Protein AF-0000000086635865 (afdb_homodimer)

Secondary structure (DSSP, 8-state):
----------PPTTSSHHHH-TT--EEEEEEEEEEEPP-------S-----------EEEEESS-SS---BTTBPPPPEEEEESSSS--PPEEE-EEEEETTEEEEEESS---TT-EEEEEE-HHHHHHHHHHHHHHHHHHHHHHHHH-----EEEPPPTTSPEEEEESSPPPHHHHHHHHHHHHHHHHHT-BEEEE--TT--GGGS-TTS-TTTPPPPEEEETTTEEEE--S---SBGGGG--EEEEEEEEETTTEEEEEEEEHHHHHHHHHHHHHHHHHHHHHTT--S-HHHHHHHHHHHHHHHHHHHHHHHHHHHHHHHHHHHHHHHHHHHH---EEEEESS--HHHHHHHHHHHHHHHTTTS-EEEEEE--BTS-EEEEEEE-HHHHHHHHHHHHHHSTT-EEE--SSEEEEEESSB-HHHHHHHHHHHH--/--------PPPPTTSSHHHH-TT--EEEEEEEEEEEPP-------S-----------EEEEESS-SS---BTTBPPP-EEEEESSSS--PPEEE-EEEEETTEEEEEESS---TT-EEEEEE-HHHHHHHHHHHHHHHHHHHHHHHHH-----EEE---TTSPEEEEESSPPPHHHHHHHHHHHHHHHHTT-BEEEE--TT---TTS-TTS-TTTPPP-EEEETTTEEEE--S---SBGGGG--EEEEEEEEETTTEEEEEEEEHHHHHHHHHHHHHHHHHHHHHTT--S-HHHHHHHHHHHHHHHHHHHHHHHHHHHHHHHHHHHHHHHHHHHH---EEEEESS--HHHHHHHHHHHHHHHTTTS-EEEEEE--BTS-EEEEEEE-HHHHHHHHHHHHHHSTT-EEE--SSEEEEEESSB-HHHHHHHHHHHH--

Solvent-accessible surface area (backbone atoms only — not comparable to full-atom values): 45420 Å² total; per-residue (Å²): 127,82,74,73,72,74,71,75,68,41,45,39,51,57,65,24,50,20,54,79,37,51,83,52,53,64,39,78,39,35,30,55,39,59,43,75,48,73,78,71,79,71,80,65,75,82,75,79,72,70,77,67,74,74,69,67,40,19,37,33,27,33,40,51,39,48,58,43,27,47,36,78,67,39,76,43,33,36,31,32,44,21,39,73,59,78,94,66,54,66,67,39,71,29,77,42,24,34,60,57,76,49,38,49,36,34,44,24,71,61,84,65,54,59,69,39,44,29,36,35,36,42,38,56,71,59,48,50,49,50,18,14,40,49,40,38,47,53,50,50,39,38,46,33,30,75,74,66,69,43,57,67,75,44,67,46,68,42,59,98,90,48,57,23,36,35,30,25,72,50,75,75,51,73,67,51,51,51,49,43,52,51,47,48,52,49,48,23,35,62,44,38,50,32,46,81,44,67,53,91,80,54,80,69,81,81,54,62,88,73,51,56,74,89,80,50,50,55,29,34,39,28,45,53,91,72,37,74,45,76,48,65,43,49,51,54,62,31,33,17,62,24,56,37,73,43,80,59,60,74,41,80,40,93,86,54,30,16,32,38,28,28,34,24,14,69,60,27,50,50,48,26,52,44,16,42,51,27,44,45,50,46,11,58,76,66,72,49,62,69,50,36,69,56,37,40,53,51,50,53,50,50,54,50,48,41,54,50,40,51,52,51,37,51,52,40,43,46,52,43,22,51,52,51,30,52,51,35,48,46,40,33,72,75,66,70,36,29,26,78,46,75,40,58,92,65,52,70,64,33,52,51,47,27,47,69,67,35,37,74,76,22,50,82,67,64,31,36,40,39,37,38,35,37,40,73,78,29,40,32,47,34,37,32,33,14,6,43,69,35,27,55,55,47,52,55,53,47,50,68,54,35,77,83,50,47,67,53,69,67,84,20,38,35,41,31,42,38,77,60,40,44,70,65,37,56,53,46,49,51,47,56,38,62,73,87,129,83,73,74,71,75,72,75,66,41,44,39,51,57,66,24,50,19,54,78,38,52,83,50,52,64,38,78,39,35,31,54,39,59,41,76,47,72,78,72,79,70,81,66,75,83,75,80,73,69,78,68,73,75,69,66,41,20,37,32,27,34,40,52,40,47,58,42,28,49,36,79,66,39,76,42,32,38,30,31,45,20,40,74,59,79,93,64,55,64,67,38,71,29,77,42,25,33,62,58,74,48,38,48,36,35,44,24,71,60,84,66,52,59,69,39,44,30,36,36,36,42,39,55,70,61,48,52,49,50,18,16,41,49,40,37,49,53,50,48,40,37,46,32,30,75,74,66,68,43,56,68,76,45,66,45,69,42,59,97,91,47,57,23,37,36,31,25,72,52,74,75,50,72,67,51,50,53,50,42,52,52,48,49,51,49,49,24,34,63,45,36,50,32,47,79,43,68,53,91,79,54,82,70,82,82,53,60,88,72,51,54,72,90,80,49,52,53,29,37,37,27,45,53,90,72,38,75,45,76,47,64,43,50,52,54,60,32,34,17,62,23,55,38,75,44,80,58,60,74,41,79,40,94,87,54,30,16,32,39,29,28,34,24,14,70,59,27,49,50,47,26,52,43,18,42,51,28,44,45,50,46,10,59,76,66,74,50,63,70,50,36,68,57,39,40,51,50,50,53,49,50,54,50,48,41,54,51,39,52,52,51,36,52,52,39,43,45,50,42,21,51,52,52,29,53,51,37,49,46,40,32,71,74,65,68,36,29,26,76,45,75,38,57,90,67,53,70,66,33,52,50,47,27,45,68,68,36,36,74,77,22,50,83,68,64,32,36,39,41,36,40,35,36,40,75,77,28,39,31,48,35,38,32,32,12,7,43,69,36,27,56,55,46,51,55,52,48,50,70,55,34,76,84,50,47,66,54,69,68,85,22,39,35,41,31,43,39,77,61,38,43,71,64,39,56,53,47,47,49,47,57,38,63,73,86

Structure (mmCIF, N/CA/C/O backbone):
data_AF-0000000086635865-model_v1
#
loop_
_entity.id
_entity.type
_entity.pdbx_description
1 polymer 'Alanyl-transfer RNA synthetases family profile domain-containing protein'
#
loop_
_atom_site.group_PDB
_atom_site.id
_atom_site.type_symbol
_atom_site.label_atom_id
_atom_site.label_alt_id
_atom_site.label_comp_id
_atom_site.label_asym_id
_atom_site.label_entity_id
_atom_site.label_seq_id
_atom_site.pdbx_PDB_ins_code
_atom_site.Cartn_x
_atom_site.Cartn_y
_atom_site.Cartn_z
_atom_site.occupancy
_atom_site.B_iso_or_equiv
_atom_site.auth_seq_id
_atom_site.auth_comp_id
_atom_site.auth_asym_id
_atom_site.auth_atom_id
_atom_site.pdbx_PDB_model_num
ATOM 1 N N . MET A 1 1 ? -54.312 46.062 19.703 1 25.73 1 MET A N 1
ATOM 2 C CA . MET A 1 1 ? -52.969 45.812 20.203 1 25.73 1 MET A CA 1
ATOM 3 C C . MET A 1 1 ? -52.438 44.5 19.656 1 25.73 1 MET A C 1
ATOM 5 O O . MET A 1 1 ? -53 43.438 19.891 1 25.73 1 MET A O 1
ATOM 9 N N . ALA A 1 2 ? -52 44.625 18.375 1 30.23 2 ALA A N 1
ATOM 10 C CA . ALA A 1 2 ? -51.438 43.438 17.719 1 30.23 2 ALA A CA 1
ATOM 11 C C . ALA A 1 2 ? -50.438 42.719 18.625 1 30.23 2 ALA A C 1
ATOM 13 O O . ALA A 1 2 ? -49.469 43.312 19.109 1 30.23 2 ALA A O 1
ATOM 14 N N . GLN A 1 3 ? -50.875 41.938 19.578 1 29.02 3 GLN A N 1
ATOM 15 C CA . GLN A 1 3 ? -49.906 41.094 20.281 1 29.02 3 GLN A CA 1
ATOM 16 C C . GLN A 1 3 ? -48.844 40.531 19.328 1 29.02 3 GLN A C 1
ATOM 18 O O . GLN A 1 3 ? -49.188 39.844 18.344 1 29.02 3 GLN A O 1
ATOM 23 N N . ASP A 1 4 ? -47.875 41.375 18.969 1 32.06 4 ASP A N 1
ATOM 24 C CA . ASP A 1 4 ? -46.688 40.906 18.281 1 32.06 4 ASP A CA 1
ATOM 25 C C . ASP A 1 4 ? -46.25 39.562 18.812 1 32.06 4 ASP A C 1
ATOM 27 O O . ASP A 1 4 ? -45.781 39.469 19.953 1 32.06 4 ASP A O 1
ATOM 31 N N . LYS A 1 5 ? -47.094 38.531 18.75 1 35.78 5 LYS A N 1
ATOM 32 C CA . LYS A 1 5 ? -46.594 37.188 19.047 1 35.78 5 LYS A CA 1
ATOM 33 C C . LYS A 1 5 ? -45.156 37.031 18.578 1 35.78 5 LYS A C 1
ATOM 35 O O . LYS A 1 5 ? -44.906 36.969 17.375 1 35.78 5 LYS A O 1
ATOM 40 N N . ASP A 1 6 ? -44.156 37.625 19.203 1 38.12 6 ASP A N 1
ATOM 41 C CA . ASP A 1 6 ? -42.75 37.312 19.031 1 38.12 6 ASP A CA 1
ATOM 42 C C . ASP A 1 6 ? -42.531 35.812 18.828 1 38.12 6 ASP A C 1
ATOM 44 O O . ASP A 1 6 ? -42.531 35.062 19.781 1 38.12 6 ASP A O 1
ATOM 48 N N . GLU A 1 7 ? -43.25 35.156 18 1 42.28 7 GLU A N 1
ATOM 49 C CA . GLU A 1 7 ? -43.031 33.75 17.625 1 42.28 7 GLU A CA 1
ATOM 50 C C . GLU A 1 7 ? -41.531 33.438 17.578 1 42.28 7 GLU A C 1
ATOM 52 O O . GLU A 1 7 ? -40.781 34.094 16.844 1 42.28 7 GLU A O 1
ATOM 57 N N . ASN A 1 8 ? -40.844 33.25 18.672 1 51.47 8 ASN A N 1
ATOM 58 C CA . ASN A 1 8 ? -39.469 32.781 18.891 1 51.47 8 ASN A CA 1
ATOM 59 C C . ASN A 1 8 ? -39.094 31.703 17.859 1 51.47 8 ASN A C 1
ATOM 61 O O . ASN A 1 8 ? -39.281 30.516 18.094 1 51.47 8 ASN A O 1
ATOM 65 N N . ASN A 1 9 ? -39.031 31.984 16.594 1 69 9 ASN A N 1
ATOM 66 C CA . ASN A 1 9 ? -38.656 31.078 15.516 1 69 9 ASN A CA 1
ATOM 67 C C . ASN A 1 9 ? -37.188 30.719 15.594 1 69 9 ASN A C 1
ATOM 69 O O . ASN A 1 9 ? -36.375 31.516 16.094 1 69 9 ASN A O 1
ATOM 73 N N . GLY A 1 10 ? -36.844 29.375 15.617 1 77.69 10 GLY A N 1
ATOM 74 C CA . GLY A 1 10 ? -35.469 28.875 15.594 1 77.69 10 GLY A CA 1
ATOM 75 C C . GLY A 1 10 ? -34.594 29.562 14.562 1 77.69 10 GLY A C 1
ATOM 76 O O . GLY A 1 10 ? -35.125 30.125 13.594 1 77.69 10 GLY A O 1
ATOM 77 N N . ARG A 1 11 ? -33.344 29.766 14.891 1 88.06 11 ARG A N 1
ATOM 78 C CA . ARG A 1 11 ? -32.375 30.297 13.914 1 88.06 11 ARG A CA 1
ATOM 79 C C . ARG A 1 11 ? -32.469 29.531 12.594 1 88.06 11 ARG A C 1
ATOM 81 O O . ARG A 1 11 ? -32.75 28.328 12.586 1 88.06 11 ARG A O 1
ATOM 88 N N . VAL A 1 12 ? -32.281 30.25 11.531 1 88.25 12 VAL A N 1
ATOM 89 C CA . VAL A 1 12 ? -32.438 29.641 10.211 1 88.25 12 VAL A CA 1
ATOM 90 C C . VAL A 1 12 ? -31.094 29 9.812 1 88.25 12 VAL A C 1
ATOM 92 O O . VAL A 1 12 ? -30.031 29.406 10.289 1 88.25 12 VAL A O 1
ATOM 95 N N . VAL A 1 13 ? -31.203 28.016 8.914 1 88.69 13 VAL A N 1
ATOM 96 C CA . VAL A 1 13 ? -30 27.391 8.352 1 88.69 13 VAL A CA 1
ATOM 97 C C . VAL A 1 13 ? -29.141 28.453 7.676 1 88.69 13 VAL A C 1
ATOM 99 O O . VAL A 1 13 ? -29.641 29.266 6.902 1 88.69 13 VAL A O 1
ATOM 102 N N . GLY A 1 14 ? -27.891 28.469 7.895 1 88.19 14 GLY A N 1
ATOM 103 C CA . GLY A 1 14 ? -26.969 29.516 7.473 1 88.19 14 GLY A CA 1
ATOM 104 C C . GLY A 1 14 ? -26.516 30.406 8.609 1 88.19 14 GLY A C 1
ATOM 105 O O . GLY A 1 14 ? -25.484 31.062 8.516 1 88.19 14 GLY A O 1
ATOM 106 N N . ASP A 1 15 ? -27.328 30.406 9.641 1 90.19 15 ASP A N 1
ATOM 107 C CA . ASP A 1 15 ? -27.031 31.266 10.789 1 90.19 15 ASP A CA 1
ATOM 108 C C . ASP A 1 15 ? -26.984 30.438 12.078 1 90.19 15 ASP A C 1
ATOM 110 O O . ASP A 1 15 ? -27.109 31 13.172 1 90.19 15 ASP A O 1
ATOM 114 N N . LEU A 1 16 ? -26.953 29.203 11.938 1 94.31 16 LEU A N 1
ATOM 115 C CA . LEU A 1 16 ? -26.906 28.328 13.102 1 94.31 16 LEU A CA 1
ATOM 116 C C . LEU A 1 16 ? -25.531 28.406 13.773 1 94.31 16 LEU A C 1
ATOM 118 O O . LEU A 1 16 ? -24.531 28.719 13.117 1 94.31 16 LEU A O 1
ATOM 122 N N . THR A 1 17 ? -25.453 28.031 15.078 1 96 17 THR A N 1
ATOM 123 C CA . THR A 1 17 ? -24.203 28.016 15.836 1 96 17 THR A CA 1
ATOM 124 C C . THR A 1 17 ? -23.188 27.062 15.195 1 96 17 THR A C 1
ATOM 126 O O . THR A 1 17 ? -22 27.375 15.125 1 96 17 THR A O 1
ATOM 129 N N . CYS A 1 18 ? -23.641 25.875 14.695 1 95.69 18 CYS A N 1
ATOM 130 C CA . CYS A 1 18 ? -22.734 24.922 14.062 1 95.69 18 CYS A CA 1
ATOM 131 C C . CYS A 1 18 ? -22.047 25.531 12.844 1 95.69 18 CYS A C 1
ATOM 133 O O . CYS A 1 18 ? -20.969 25.109 12.453 1 95.69 18 CYS A O 1
ATOM 135 N N . GLN A 1 19 ? -22.625 26.5 12.234 1 93.25 19 GLN A N 1
ATOM 136 C CA . GLN A 1 19 ? -22.109 27.109 11.016 1 93.25 19 GLN A CA 1
ATOM 137 C C . GLN A 1 19 ? -21.234 28.312 11.32 1 93.25 19 GLN A C 1
ATOM 139 O O . GLN A 1 19 ? -20.281 28.594 10.602 1 93.25 19 GLN A O 1
ATOM 144 N N . SER A 1 20 ? -21.547 29.047 12.422 1 92.06 20 SER A N 1
ATOM 145 C CA . SER A 1 20 ? -20.719 30.188 12.82 1 92.06 20 SER A CA 1
ATOM 146 C C . SER A 1 20 ? -19.5 29.719 13.625 1 92.06 20 SER A C 1
ATOM 148 O O . SER A 1 20 ? -18.438 30.359 13.586 1 92.06 20 SER A O 1
ATOM 150 N N . ASP A 1 21 ? -19.688 28.703 14.375 1 95.62 21 ASP A N 1
ATOM 151 C CA . ASP A 1 21 ? -18.609 28.078 15.148 1 95.62 21 ASP A CA 1
ATOM 152 C C . ASP A 1 21 ? -18.625 26.562 14.984 1 95.62 21 ASP A C 1
ATOM 154 O O . ASP A 1 21 ? -19.156 25.844 15.836 1 95.62 21 ASP A O 1
ATOM 158 N N . SER A 1 22 ? -17.906 26.141 13.961 1 96.75 22 SER A N 1
ATOM 159 C CA . SER A 1 22 ? -17.922 24.719 13.617 1 96.75 22 SER A CA 1
ATOM 160 C C . SER A 1 22 ? -17.188 23.891 14.664 1 96.75 22 SER A C 1
ATOM 162 O O . SER A 1 22 ? -17.297 22.656 14.672 1 96.75 22 SER A O 1
ATOM 164 N N . TYR A 1 23 ? -16.422 24.484 15.57 1 97.94 23 TYR A N 1
ATOM 165 C CA . TYR A 1 23 ? -15.633 23.75 16.562 1 97.94 23 TYR A CA 1
ATOM 166 C C . TYR A 1 23 ? -16.406 23.625 17.875 1 97.94 23 TYR A C 1
ATOM 168 O O . TYR A 1 23 ? -15.922 22.984 18.812 1 97.94 23 TYR A O 1
ATOM 176 N N . LYS A 1 24 ? -17.578 24.312 17.984 1 98.12 24 LYS A N 1
ATOM 177 C CA . LYS A 1 24 ? -18.391 24.172 19.172 1 98.12 24 LYS A CA 1
ATOM 178 C C . LYS A 1 24 ? -19.016 22.781 19.266 1 98.12 24 LYS A C 1
ATOM 180 O O . LYS A 1 24 ? -19.672 22.328 18.328 1 98.12 24 LYS A O 1
ATOM 185 N N . LYS A 1 25 ? -18.875 22.109 20.406 1 98.31 25 LYS A N 1
ATOM 186 C CA . LYS A 1 25 ? -19.25 20.703 20.516 1 98.31 25 LYS A CA 1
ATOM 187 C C . LYS A 1 25 ? -20.562 20.547 21.281 1 98.31 25 LYS A C 1
ATOM 189 O O . LYS A 1 25 ? -21.203 19.5 21.219 1 98.31 25 LYS A O 1
ATOM 194 N N . SER A 1 26 ? -20.891 21.531 22.016 1 98.56 26 SER A N 1
ATOM 195 C CA . SER A 1 26 ? -22.078 21.469 22.859 1 98.56 26 SER A CA 1
ATOM 196 C C . SER A 1 26 ? -22.797 22.812 22.891 1 98.56 26 SER A C 1
ATOM 198 O O . SER A 1 26 ? -22.172 23.859 22.781 1 98.56 26 SER A O 1
ATOM 200 N N . LEU A 1 27 ? -24.156 22.75 23 1 98.38 27 LEU A N 1
ATOM 201 C CA . LEU A 1 27 ? -25 23.953 23.031 1 98.38 27 LEU A CA 1
ATOM 202 C C . LEU A 1 27 ? -26.266 23.703 23.859 1 98.38 27 LEU A C 1
ATOM 204 O O . LEU A 1 27 ? -26.938 22.703 23.656 1 98.38 27 LEU A O 1
ATOM 208 N N . GLU A 1 28 ? -26.438 24.516 24.797 1 98.31 28 GLU A N 1
ATOM 209 C CA . GLU A 1 28 ? -27.734 24.531 25.469 1 98.31 28 GLU A CA 1
ATOM 210 C C . GLU A 1 28 ? -28.734 25.438 24.734 1 98.31 28 GLU A C 1
ATOM 212 O O . GLU A 1 28 ? -28.391 26.562 24.375 1 98.31 28 GLU A O 1
ATOM 217 N N . THR A 1 29 ? -29.875 24.859 24.469 1 97.62 29 THR A N 1
ATOM 218 C CA . THR A 1 29 ? -30.891 25.594 23.719 1 97.62 29 THR A CA 1
ATOM 219 C C . THR A 1 29 ? -32.281 25.172 24.156 1 97.62 29 THR A C 1
ATOM 221 O O . THR A 1 29 ? -32.438 24.516 25.188 1 97.62 29 THR A O 1
ATOM 224 N N . GLU A 1 30 ? -33.312 25.703 23.406 1 97 30 GLU A N 1
ATOM 225 C CA . GLU A 1 30 ? -34.688 25.453 23.75 1 97 30 GLU A CA 1
ATOM 226 C C . GLU A 1 30 ? -35.469 24.844 22.578 1 97 30 GLU A C 1
ATOM 228 O O . GLU A 1 30 ? -35.281 25.266 21.422 1 97 30 GLU A O 1
ATOM 233 N N . VAL A 1 31 ? -36.344 23.875 22.906 1 97.06 31 VAL A N 1
ATOM 234 C CA . VAL A 1 31 ? -37.188 23.297 21.891 1 97.06 31 VAL A CA 1
ATOM 235 C C . VAL A 1 31 ? -38.25 24.297 21.469 1 97.06 31 VAL A C 1
ATOM 237 O O . VAL A 1 31 ? -38.938 24.875 22.312 1 97.06 31 VAL A O 1
ATOM 240 N N . VAL A 1 32 ? -38.375 24.453 20.188 1 97.06 32 VAL A N 1
ATOM 241 C CA . VAL A 1 32 ? -39.344 25.406 19.656 1 97.06 32 VAL A CA 1
ATOM 242 C C . VAL A 1 32 ? -40.594 24.656 19.188 1 97.06 32 VAL A C 1
ATOM 244 O O . VAL A 1 32 ? -41.719 25.125 19.359 1 97.06 32 VAL A O 1
ATOM 247 N N . SER A 1 33 ? -40.344 23.562 18.578 1 96.12 33 SER A N 1
ATOM 248 C CA . SER A 1 33 ? -41.469 22.766 18.062 1 96.12 33 SER A CA 1
ATOM 249 C C . SER A 1 33 ? -41.125 21.281 18.031 1 96.12 33 SER A C 1
ATOM 251 O O . SER A 1 33 ? -39.938 20.906 18.016 1 96.12 33 SER A O 1
ATOM 253 N N . CYS A 1 34 ? -42.125 20.5 18.156 1 95.88 34 CYS A N 1
ATOM 254 C CA . CYS A 1 34 ? -42.031 19.047 18.062 1 95.88 34 CYS A CA 1
ATOM 255 C C . CYS A 1 34 ? -43.281 18.453 17.422 1 95.88 34 CYS A C 1
ATOM 257 O O . CYS A 1 34 ? -44.375 18.609 17.922 1 95.88 34 CYS A O 1
ATOM 259 N N . GLU A 1 35 ? -43.031 17.906 16.297 1 95.06 35 GLU A N 1
ATOM 260 C CA . GLU A 1 35 ? -44.125 17.281 15.562 1 95.06 35 GLU A CA 1
ATOM 261 C C . GLU A 1 35 ? -43.844 15.828 15.219 1 95.06 35 GLU A C 1
ATOM 263 O O . GLU A 1 35 ? -42.688 15.484 14.938 1 95.06 35 GLU A O 1
ATOM 268 N N . LYS A 1 36 ? -44.844 15.039 15.32 1 93.5 36 LYS A N 1
ATOM 269 C CA . LYS A 1 36 ? -44.656 13.648 14.922 1 93.5 36 LYS A CA 1
ATOM 270 C C . LYS A 1 36 ? -44.344 13.539 13.43 1 93.5 36 LYS A C 1
ATOM 272 O O . LYS A 1 36 ? -45 14.18 12.609 1 93.5 36 LYS A O 1
ATOM 277 N N . ALA A 1 37 ? -43.281 12.82 13.086 1 90.56 37 ALA A N 1
ATOM 278 C CA . ALA A 1 37 ? -42.906 12.641 11.688 1 90.56 37 ALA A CA 1
ATOM 279 C C . ALA A 1 37 ? -43.969 11.859 10.922 1 90.56 37 ALA A C 1
ATOM 281 O O . ALA A 1 37 ? -44.531 10.898 11.453 1 90.56 37 ALA A O 1
ATOM 282 N N . PRO A 1 38 ? -44.25 12.422 9.734 1 81.56 38 PRO A N 1
ATOM 283 C CA . PRO A 1 38 ? -45.219 11.664 8.953 1 81.56 38 PRO A CA 1
ATOM 284 C C . PRO A 1 38 ? -44.75 10.266 8.586 1 81.56 38 PRO A C 1
ATOM 286 O O . PRO A 1 38 ? -43.531 10.047 8.43 1 81.56 38 PRO A O 1
ATOM 289 N N . LYS A 1 39 ? -45.562 9.367 8.805 1 65.62 39 LYS A N 1
ATOM 290 C CA . LYS A 1 39 ? -45.219 7.988 8.461 1 65.62 39 LYS A CA 1
ATOM 291 C C . LYS A 1 39 ? -44.75 7.879 7.008 1 65.62 39 LYS A C 1
ATOM 293 O O . LYS A 1 39 ? -45.406 8.422 6.109 1 65.62 39 LYS A O 1
ATOM 298 N N . GLN A 1 40 ? -43.531 8.023 6.703 1 54.97 40 GLN A N 1
ATOM 299 C CA . GLN A 1 40 ? -43.094 7.785 5.332 1 54.97 40 GLN A CA 1
ATOM 300 C C . GLN A 1 40 ? -43.781 6.562 4.734 1 54.97 40 GLN A C 1
ATOM 302 O O . GLN A 1 40 ? -43.812 5.504 5.363 1 54.97 40 GLN A O 1
ATOM 307 N N . ALA A 1 41 ? -44.781 6.629 3.752 1 43.38 41 ALA A N 1
ATOM 308 C CA . ALA A 1 41 ? -45.219 5.453 3.002 1 43.38 41 ALA A CA 1
ATOM 309 C C . ALA A 1 41 ? -44.031 4.652 2.494 1 43.38 41 ALA A C 1
ATOM 311 O O . ALA A 1 41 ? -43.281 5.121 1.633 1 43.38 41 ALA A O 1
ATOM 312 N N . HIS A 1 42 ? -43.406 4.023 3.271 1 38.94 42 HIS A N 1
ATOM 313 C CA . HIS A 1 42 ? -42.375 3.152 2.732 1 38.94 42 HIS A CA 1
ATOM 314 C C . HIS A 1 42 ? -42.844 2.451 1.464 1 38.94 42 HIS A C 1
ATOM 316 O O . HIS A 1 42 ? -43.875 1.782 1.47 1 38.94 42 HIS A O 1
ATOM 322 N N . LYS A 1 43 ? -42.75 2.975 0.171 1 37.97 43 LYS A N 1
ATOM 323 C CA . LYS A 1 43 ? -42.781 2.068 -0.972 1 37.97 43 LYS A CA 1
ATOM 324 C C . LYS A 1 43 ? -41.938 0.833 -0.723 1 37.97 43 LYS A C 1
ATOM 326 O O . LYS A 1 43 ? -40.719 0.868 -0.922 1 37.97 43 LYS A O 1
ATOM 331 N N . SER A 1 44 ? -42.25 0.059 0.156 1 33.38 44 SER A N 1
ATOM 332 C CA . SER A 1 44 ? -41.531 -1.212 0.251 1 33.38 44 SER A CA 1
ATOM 333 C C . SER A 1 44 ? -41.625 -2.004 -1.049 1 33.38 44 SER A C 1
ATOM 335 O O . SER A 1 44 ? -42.719 -2.414 -1.444 1 33.38 44 SER A O 1
ATOM 337 N N . LYS A 1 45 ? -41.094 -1.782 -2.189 1 33.03 45 LYS A N 1
ATOM 338 C CA . LYS A 1 45 ? -41.156 -3.029 -2.951 1 33.03 45 LYS A CA 1
ATOM 339 C C . LYS A 1 45 ? -40.906 -4.234 -2.045 1 33.03 45 LYS A C 1
ATOM 341 O O . LYS A 1 45 ? -41.469 -5.309 -2.275 1 33.03 45 LYS A O 1
ATOM 346 N N . LYS A 1 46 ? -39.5 -4.75 -2 1 33.69 46 LYS A N 1
ATOM 347 C CA . LYS A 1 46 ? -39.188 -6.129 -1.63 1 33.69 46 LYS A CA 1
ATOM 348 C C . LYS A 1 46 ? -39.781 -6.473 -0.262 1 33.69 46 LYS A C 1
ATOM 350 O O . LYS A 1 46 ? -39.812 -5.621 0.629 1 33.69 46 LYS A O 1
ATOM 355 N N . LYS A 1 47 ? -40.406 -7.73 -0.082 1 35.62 47 LYS A N 1
ATOM 356 C CA . LYS A 1 47 ? -41.156 -8.664 0.754 1 35.62 47 LYS A CA 1
ATOM 357 C C . LYS A 1 47 ? -40.438 -8.898 2.086 1 35.62 47 LYS A C 1
ATOM 359 O O . LYS A 1 47 ? -40.781 -9.828 2.818 1 35.62 47 LYS A O 1
ATOM 364 N N . HIS A 1 48 ? -39.062 -8.664 2.326 1 34.41 48 HIS A N 1
ATOM 365 C CA . HIS A 1 48 ? -38.719 -9.32 3.584 1 34.41 48 HIS A CA 1
ATOM 366 C C . HIS A 1 48 ? -39.562 -8.766 4.738 1 34.41 48 HIS A C 1
ATOM 368 O O . HIS A 1 48 ? -39.719 -7.551 4.863 1 34.41 48 HIS A O 1
ATOM 374 N N . GLU A 1 49 ? -40.5 -9.461 5.207 1 37.72 49 GLU A N 1
ATOM 375 C CA . GLU A 1 49 ? -41.438 -9.477 6.32 1 37.72 49 GLU A CA 1
ATOM 376 C C . GLU A 1 49 ? -40.812 -8.938 7.598 1 37.72 49 GLU A C 1
ATOM 378 O O . GLU A 1 49 ? -41.344 -9.117 8.688 1 37.72 49 GLU A O 1
ATOM 383 N N . GLY A 1 50 ? -39.438 -8.727 7.625 1 38.41 50 GLY A N 1
ATOM 384 C CA . GLY A 1 50 ? -39.094 -8.398 9 1 38.41 50 GLY A CA 1
ATOM 385 C C . GLY A 1 50 ? -39.844 -7.188 9.523 1 38.41 50 GLY A C 1
ATOM 386 O O . GLY A 1 50 ? -40.125 -6.242 8.781 1 38.41 50 GLY A O 1
ATOM 387 N N . HIS A 1 51 ? -40.781 -7.395 10.453 1 40.28 51 HIS A N 1
ATOM 388 C CA . HIS A 1 51 ? -41.438 -6.379 11.258 1 40.28 51 HIS A CA 1
ATOM 389 C C . HIS A 1 51 ? -40.531 -5.176 11.484 1 40.28 51 HIS A C 1
ATOM 391 O O . HIS A 1 51 ? -39.656 -5.215 12.336 1 40.28 51 HIS A O 1
ATOM 397 N N . SER A 1 52 ? -40.062 -4.574 10.555 1 44.06 52 SER A N 1
ATOM 398 C CA . SER A 1 52 ? -39.406 -3.311 10.852 1 44.06 52 SER A CA 1
ATOM 399 C C . SER A 1 52 ? -40.281 -2.414 11.719 1 44.06 52 SER A C 1
ATOM 401 O O . SER A 1 52 ? -41.312 -1.932 11.258 1 44.06 52 SER A O 1
ATOM 403 N N . HIS A 1 53 ? -40.531 -2.799 12.984 1 46.94 53 HIS A N 1
ATOM 404 C CA . HIS A 1 53 ? -41.156 -1.885 13.93 1 46.94 53 HIS A CA 1
ATOM 405 C C . HIS A 1 53 ? -40.812 -0.434 13.602 1 46.94 53 HIS A C 1
ATOM 407 O O . HIS A 1 53 ? -39.656 -0.043 13.625 1 46.94 53 HIS A O 1
ATOM 413 N N . HIS A 1 54 ? -41.469 0.085 12.703 1 56.44 54 HIS A N 1
ATOM 414 C CA . HIS A 1 54 ? -41.438 1.516 12.422 1 56.44 54 HIS A CA 1
ATOM 415 C C . HIS A 1 54 ? -41.531 2.334 13.703 1 56.44 54 HIS A C 1
ATOM 417 O O . HIS A 1 54 ? -42.562 2.354 14.359 1 56.44 54 HIS A O 1
ATOM 423 N N . HIS A 1 55 ? -40.5 2.43 14.391 1 70.88 55 HIS A N 1
ATOM 424 C CA . HIS A 1 55 ? -40.5 3.246 15.602 1 70.88 55 HIS A CA 1
ATOM 425 C C . HIS A 1 55 ? -40.875 4.691 15.289 1 70.88 55 HIS A C 1
ATOM 427 O O . HIS A 1 55 ? -40.594 5.195 14.203 1 70.88 55 HIS A O 1
ATOM 433 N N . ASP A 1 56 ? -41.844 5.234 16 1 86.38 56 ASP A N 1
ATOM 434 C CA . ASP A 1 56 ? -42.25 6.633 15.922 1 86.38 56 ASP A CA 1
ATOM 435 C C . ASP A 1 56 ? -41.062 7.562 15.945 1 86.38 56 ASP A C 1
ATOM 437 O O . ASP A 1 56 ? -40.062 7.301 16.656 1 86.38 56 ASP A O 1
ATOM 441 N N . GLU A 1 57 ? -41.062 8.453 14.891 1 93.5 57 GLU A N 1
ATOM 442 C CA . GLU A 1 57 ? -40.031 9.492 14.852 1 93.5 57 GLU A CA 1
ATOM 443 C C . GLU A 1 57 ? -40.625 10.883 14.984 1 93.5 57 GLU A C 1
ATOM 445 O O . GLU A 1 57 ? -41.781 11.102 14.578 1 93.5 57 GLU A O 1
ATOM 450 N N . TRP A 1 58 ? -39.969 11.711 15.648 1 96.38 58 TRP A N 1
ATOM 451 C CA . TRP A 1 58 ? -40.438 13.07 15.898 1 96.38 58 TRP A CA 1
ATOM 452 C C . TRP A 1 58 ? -39.5 14.094 15.258 1 96.38 58 TRP A C 1
ATOM 454 O O . TRP A 1 58 ? -38.281 13.938 15.281 1 96.38 58 TRP A O 1
ATOM 464 N N . LEU A 1 59 ? -40.125 15.133 14.688 1 97.25 59 LEU A N 1
ATOM 465 C CA . LEU A 1 59 ? -39.375 16.266 14.141 1 97.25 59 LEU A CA 1
ATOM 466 C C . LEU A 1 59 ? -39.281 17.391 15.164 1 97.25 59 LEU A C 1
ATOM 468 O O . LEU A 1 59 ? -40.281 17.984 15.547 1 97.25 59 LEU A O 1
ATOM 472 N N . ILE A 1 60 ? -38.062 17.609 15.562 1 97.38 60 ILE A N 1
ATOM 473 C CA . ILE A 1 60 ? -37.844 18.594 16.609 1 97.38 60 ILE A CA 1
ATOM 474 C C . ILE A 1 60 ? -37.062 19.781 16.047 1 97.38 60 ILE A C 1
ATOM 476 O O . ILE A 1 60 ? -36.094 19.609 15.305 1 97.38 60 ILE A O 1
ATOM 480 N N . GLU A 1 61 ? -37.531 20.953 16.297 1 97.31 61 GLU A N 1
ATOM 481 C CA . GLU A 1 61 ? -36.812 22.188 16 1 97.31 61 GLU A CA 1
ATOM 482 C C . GLU A 1 61 ? -36.406 22.906 17.281 1 97.31 61 GLU A C 1
ATOM 484 O O . GLU A 1 61 ? -37.188 23.047 18.203 1 97.31 61 GLU A O 1
ATOM 489 N N . CYS A 1 62 ? -35.188 23.312 17.344 1 97.69 62 CYS A N 1
ATOM 490 C CA . CYS A 1 62 ? -34.688 24.078 18.469 1 97.69 62 CYS A CA 1
ATOM 491 C C . CYS A 1 62 ? -34.406 25.531 18.062 1 97.69 62 CYS A C 1
ATOM 493 O O . CYS A 1 62 ? -34.344 25.844 16.875 1 97.69 62 CYS A O 1
ATOM 495 N N . ALA A 1 63 ? -34.281 26.359 19.078 1 97.38 63 ALA A N 1
ATOM 496 C CA . ALA A 1 63 ? -34 27.766 18.812 1 97.38 63 ALA A CA 1
ATOM 497 C C . ALA A 1 63 ? -32.656 27.938 18.062 1 97.38 63 ALA A C 1
ATOM 499 O O . ALA A 1 63 ? -32.5 28.891 17.312 1 97.38 63 ALA A O 1
ATOM 500 N N . ASP A 1 64 ? -31.719 27.094 18.328 1 97.62 64 ASP A N 1
ATOM 501 C CA . ASP A 1 64 ? -30.406 27.016 17.703 1 97.62 64 ASP A CA 1
ATOM 502 C C . ASP A 1 64 ? -29.906 25.578 17.656 1 97.62 64 ASP A C 1
ATOM 504 O O . ASP A 1 64 ? -30.531 24.672 18.219 1 97.62 64 ASP A O 1
ATOM 508 N N . SER A 1 65 ? -28.891 25.375 16.906 1 97.81 65 SER A N 1
ATOM 509 C CA . SER A 1 65 ? -28.422 24 16.812 1 97.81 65 SER A CA 1
ATOM 510 C C . SER A 1 65 ? -26.906 23.953 16.625 1 97.81 65 SER A C 1
ATOM 512 O O . SER A 1 65 ? -26.344 24.688 15.812 1 97.81 65 SER A O 1
ATOM 514 N N . VAL A 1 66 ? -26.266 23.078 17.406 1 98.38 66 VAL A N 1
ATOM 515 C CA . VAL A 1 66 ? -24.859 22.766 17.156 1 98.38 66 VAL A CA 1
ATOM 516 C C . VAL A 1 66 ? -24.766 21.531 16.25 1 98.38 66 VAL A C 1
ATOM 518 O O . VAL A 1 66 ? -23.688 21.234 15.719 1 98.38 66 VAL A O 1
ATOM 521 N N . LEU A 1 67 ? -25.859 20.859 15.977 1 98.38 67 LEU A N 1
ATOM 522 C CA . LEU A 1 67 ? -25.922 19.75 15.031 1 98.38 67 LEU A CA 1
ATOM 523 C C . LEU A 1 67 ? -26.203 20.266 13.617 1 98.38 67 LEU A C 1
ATOM 525 O O . LEU A 1 67 ? -27.234 20.906 13.383 1 98.38 67 LEU A O 1
ATOM 529 N N . PHE A 1 68 ? -25.406 19.953 12.711 1 97.38 68 PHE A N 1
ATOM 530 C CA . PHE A 1 68 ? -25.516 20.422 11.336 1 97.38 68 PHE A CA 1
ATOM 531 C C . PHE A 1 68 ? -26.516 19.594 10.555 1 97.38 68 PHE A C 1
ATOM 533 O O . PHE A 1 68 ? -26.406 18.359 10.492 1 97.38 68 PHE A O 1
ATOM 540 N N . PRO A 1 69 ? -27.641 20.047 9.961 1 94.31 69 PRO A N 1
ATOM 541 C CA . PRO A 1 69 ? -28.672 19.281 9.242 1 94.31 69 PRO A CA 1
ATOM 542 C C . PRO A 1 69 ? -28.203 18.797 7.875 1 94.31 69 PRO A C 1
ATOM 544 O O . PRO A 1 69 ? -28.906 18.031 7.207 1 94.31 69 PRO A O 1
ATOM 547 N N . GLU A 1 70 ? -27.25 19.141 7.211 1 88.31 70 GLU A N 1
ATOM 548 C CA . GLU A 1 70 ? -26.672 18.812 5.906 1 88.31 70 GLU A CA 1
ATOM 549 C C . GLU A 1 70 ? -26.625 20.047 5.008 1 88.31 70 GLU A C 1
ATOM 551 O O . GLU A 1 70 ? -27.359 21.016 5.23 1 88.31 70 GLU A O 1
ATOM 556 N N . GLY A 1 71 ? -25.844 19.891 4.031 1 84.81 71 GLY A N 1
ATOM 557 C CA . GLY A 1 71 ? -25.688 20.984 3.086 1 84.81 71 GLY A CA 1
ATOM 558 C C . GLY A 1 71 ? -24.312 21.047 2.469 1 84.81 71 GLY A C 1
ATOM 559 O O . GLY A 1 71 ? -23.344 20.516 3.029 1 84.81 71 GLY A O 1
ATOM 560 N N . GLY A 1 72 ? -24.25 21.641 1.266 1 78.31 72 GLY A N 1
ATOM 561 C CA . GLY A 1 72 ? -22.969 21.75 0.589 1 78.31 72 GLY A CA 1
ATOM 562 C C . GLY A 1 72 ? -22.344 20.406 0.272 1 78.31 72 GLY A C 1
ATOM 563 O O . GLY A 1 72 ? -21.125 20.266 0.299 1 78.31 72 GLY A O 1
ATOM 564 N N . GLY A 1 73 ? -23.125 19.406 0.179 1 87 73 GLY A N 1
ATOM 565 C CA . GLY A 1 73 ? -22.609 18.078 -0.095 1 87 73 GLY A CA 1
ATOM 566 C C . GLY A 1 73 ? -22.188 17.328 1.155 1 87 73 GLY A C 1
ATOM 567 O O . GLY A 1 73 ? -21.766 16.172 1.082 1 87 73 GLY A O 1
ATOM 568 N N . GLN A 1 74 ? -22.312 17.938 2.324 1 93.5 74 GLN A N 1
ATOM 569 C CA . GLN A 1 74 ? -21.906 17.359 3.598 1 93.5 74 GLN A CA 1
ATOM 570 C C . GLN A 1 74 ? -23.109 16.719 4.316 1 93.5 74 GLN A C 1
ATOM 572 O O . GLN A 1 74 ? -24.141 17.375 4.5 1 93.5 74 GLN A O 1
ATOM 577 N N . PRO A 1 75 ? -23 15.43 4.695 1 95.06 75 PRO A N 1
ATOM 578 C CA . PRO A 1 75 ? -24.062 14.789 5.48 1 95.06 75 PRO A CA 1
ATOM 579 C C . PRO A 1 75 ? -24.25 15.445 6.848 1 95.06 75 PRO A C 1
ATOM 581 O O . PRO A 1 75 ? -23.391 16.203 7.305 1 95.06 75 PRO A O 1
ATOM 584 N N . SER A 1 76 ? -25.375 15.148 7.418 1 96.62 76 SER A N 1
ATOM 585 C CA . SER A 1 76 ? -25.719 15.758 8.695 1 96.62 76 SER A CA 1
ATOM 586 C C . SER A 1 76 ? -24.844 15.219 9.82 1 96.62 76 SER A C 1
ATOM 588 O O . SER A 1 76 ? -24.266 14.141 9.695 1 96.62 76 SER A O 1
ATOM 590 N N . ASP A 1 77 ? -24.797 16.016 10.875 1 97.88 77 ASP A N 1
ATOM 591 C CA . ASP A 1 77 ? -24.156 15.562 12.102 1 97.88 77 ASP A CA 1
ATOM 592 C C . ASP A 1 77 ? -25.016 14.523 12.82 1 97.88 77 ASP A C 1
ATOM 594 O O . ASP A 1 77 ? -26.219 14.438 12.586 1 97.88 77 ASP A O 1
ATOM 598 N N . HIS A 1 78 ? -24.375 13.711 13.562 1 98.25 78 HIS A N 1
ATOM 599 C CA . HIS A 1 78 ? -25 12.922 14.625 1 98.25 78 HIS A CA 1
ATOM 600 C C . HIS A 1 78 ? -24.688 13.5 16 1 98.25 78 HIS A C 1
ATOM 602 O O . HIS A 1 78 ? -23.828 14.383 16.125 1 98.25 78 HIS A O 1
ATOM 608 N N . GLY A 1 79 ? -25.406 13.117 16.984 1 98.5 79 GLY A N 1
ATOM 609 C CA . GLY A 1 79 ? -25.156 13.57 18.344 1 98.5 79 GLY A CA 1
ATOM 610 C C . GLY A 1 79 ? -26.234 13.156 19.312 1 98.5 79 GLY A C 1
ATOM 611 O O . GLY A 1 79 ? -26.766 12.055 19.234 1 98.5 79 GLY A O 1
ATOM 612 N N . THR A 1 80 ? -26.422 14.008 20.328 1 98.5 80 THR A N 1
ATOM 613 C CA . THR A 1 80 ? -27.422 13.711 21.344 1 98.5 80 THR A CA 1
ATOM 614 C C . THR A 1 80 ? -28.188 14.969 21.734 1 98.5 80 THR A C 1
ATOM 616 O O . THR A 1 80 ? -27.688 16.078 21.562 1 98.5 80 THR A O 1
ATOM 619 N N . LEU A 1 81 ? -29.438 14.781 22.141 1 97.81 81 LEU A N 1
ATOM 620 C CA . LEU A 1 81 ? -30.25 15.773 22.828 1 97.81 81 LEU A CA 1
ATOM 621 C C . LEU A 1 81 ? -30.531 15.328 24.266 1 97.81 81 LEU A C 1
ATOM 623 O O . LEU A 1 81 ? -31.172 14.297 24.484 1 97.81 81 LEU A O 1
ATOM 627 N N . THR A 1 82 ? -30.047 16.125 25.172 1 98.06 82 THR A N 1
ATOM 628 C CA . THR A 1 82 ? -30.266 15.773 26.578 1 98.06 82 THR A CA 1
ATOM 629 C C . THR A 1 82 ? -31.156 16.812 27.25 1 98.06 82 THR A C 1
ATOM 631 O O . THR A 1 82 ? -30.781 17.969 27.406 1 98.06 82 THR A O 1
ATOM 634 N N . PRO A 1 83 ? -32.375 16.391 27.656 1 96.94 83 PRO A N 1
ATOM 635 C CA . PRO A 1 83 ? -33.219 17.328 28.422 1 96.94 83 PRO A CA 1
ATOM 636 C C . PRO A 1 83 ? -32.531 17.797 29.703 1 96.94 83 PRO A C 1
ATOM 638 O O . PRO A 1 83 ? -31.875 17 30.391 1 96.94 83 PRO A O 1
ATOM 641 N N . LEU A 1 84 ? -32.594 19.062 29.953 1 96.56 84 LEU A N 1
ATOM 642 C CA . LEU A 1 84 ? -31.906 19.609 31.109 1 96.56 84 LEU A CA 1
ATOM 643 C C . LEU A 1 84 ? -32.812 19.641 32.344 1 96.56 84 LEU A C 1
ATOM 645 O O . LEU A 1 84 ? -32.344 19.906 33.438 1 96.56 84 LEU A O 1
ATOM 649 N N . SER A 1 85 ? -34.125 19.438 32.094 1 90.31 85 SER A N 1
ATOM 650 C CA . SER A 1 85 ? -35.062 19.406 33.188 1 90.31 85 SER A CA 1
ATOM 651 C C . SER A 1 85 ? -36.031 18.234 33.062 1 90.31 85 SER A C 1
ATOM 653 O O . SER A 1 85 ? -36.094 17.609 32 1 90.31 85 SER A O 1
ATOM 655 N N . GLY A 1 86 ? -36.688 17.891 34.188 1 84 86 GLY A N 1
ATOM 656 C CA . GLY A 1 86 ? -37.656 16.797 34.188 1 84 86 GLY A CA 1
ATOM 657 C C . GLY A 1 86 ? -37.125 15.516 34.781 1 84 86 GLY A C 1
ATOM 658 O O . GLY A 1 86 ? -36 15.484 35.281 1 84 86 GLY A O 1
ATOM 659 N N . SER A 1 87 ? -37.906 14.477 34.75 1 85 87 SER A N 1
ATOM 660 C CA . SER A 1 87 ? -37.625 13.227 35.438 1 85 87 SER A CA 1
ATOM 661 C C . SER A 1 87 ? -36.656 12.359 34.625 1 85 87 SER A C 1
ATOM 663 O O . SER A 1 87 ? -35.906 11.539 35.188 1 85 87 SER A O 1
ATOM 665 N N . ASP A 1 88 ? -36.688 12.555 33.312 1 88.69 88 ASP A N 1
ATOM 666 C CA . ASP A 1 88 ? -35.844 11.75 32.438 1 88.69 88 ASP A CA 1
ATOM 667 C C . ASP A 1 88 ? -34.812 12.617 31.703 1 88.69 88 ASP A C 1
ATOM 669 O O . ASP A 1 88 ? -35.188 13.32 30.766 1 88.69 88 ASP A O 1
ATOM 673 N N . GLN A 1 89 ? -33.594 12.578 32.062 1 92.88 89 GLN A N 1
ATOM 674 C CA . GLN A 1 89 ? -32.531 13.375 31.453 1 92.88 89 GLN A CA 1
ATOM 675 C C . GLN A 1 89 ? -31.562 12.484 30.672 1 92.88 89 GLN A C 1
ATOM 677 O O . GLN A 1 89 ? -30.375 12.781 30.594 1 92.88 89 GLN A O 1
ATOM 682 N N . THR A 1 90 ? -32.156 11.336 30.234 1 95.06 90 THR A N 1
ATOM 683 C CA . THR A 1 90 ? -31.375 10.43 29.406 1 95.06 90 THR A CA 1
ATOM 684 C C . THR A 1 90 ? -31.109 11.031 28.031 1 95.06 90 THR A C 1
ATOM 686 O O . THR A 1 90 ? -32.031 11.539 27.391 1 95.06 90 THR A O 1
ATOM 689 N N . PRO A 1 91 ? -29.859 11.047 27.625 1 97.69 91 PRO A N 1
ATOM 690 C CA . PRO A 1 91 ? -29.547 11.57 26.297 1 97.69 91 PRO A CA 1
ATOM 691 C C . PRO A 1 91 ? -30.266 10.805 25.188 1 97.69 91 PRO A C 1
ATOM 693 O O . PRO A 1 91 ? -30.25 9.578 25.172 1 97.69 91 PRO A O 1
ATOM 696 N N . ILE A 1 92 ? -30.875 11.531 24.328 1 97.62 92 ILE A N 1
ATOM 697 C CA . ILE A 1 92 ? -31.531 10.961 23.141 1 97.62 92 ILE A CA 1
ATOM 698 C C . ILE A 1 92 ? -30.562 10.961 21.969 1 97.62 92 ILE A C 1
ATOM 700 O O . ILE A 1 92 ? -30.078 12.016 21.547 1 97.62 92 ILE A O 1
ATOM 704 N N . ARG A 1 93 ? -30.328 9.766 21.422 1 97.94 93 ARG A N 1
ATOM 705 C CA . ARG A 1 93 ? -29.406 9.656 20.297 1 97.94 93 ARG A CA 1
ATOM 706 C C . ARG A 1 93 ? -30.031 10.195 19.016 1 97.94 93 ARG A C 1
ATOM 708 O O . ARG A 1 93 ? -31.156 9.828 18.672 1 97.94 93 ARG A O 1
ATOM 715 N N . ILE A 1 94 ? -29.312 11.102 18.312 1 98.12 94 ILE A N 1
ATOM 716 C CA . ILE A 1 94 ? -29.781 11.719 17.078 1 98.12 94 ILE A CA 1
ATOM 717 C C . ILE A 1 94 ? -28.891 11.289 15.922 1 98.12 94 ILE A C 1
ATOM 719 O O . ILE A 1 94 ? -27.672 11.43 15.977 1 98.12 94 ILE A O 1
ATOM 723 N N . LYS A 1 95 ? -29.5 10.797 14.836 1 96.94 95 LYS A N 1
ATOM 724 C CA . LYS A 1 95 ? -28.719 10.281 13.719 1 96.94 95 LYS A CA 1
ATOM 725 C C . LYS A 1 95 ? -29.094 10.977 12.414 1 96.94 95 LYS A C 1
ATOM 727 O O . LYS A 1 95 ? -28.531 10.672 11.359 1 96.94 95 LYS A O 1
ATOM 732 N N . ASN A 1 96 ? -30.047 11.859 12.555 1 96.12 96 ASN A N 1
ATOM 733 C CA . ASN A 1 96 ? -30.547 12.5 11.344 1 96.12 96 ASN A CA 1
ATOM 734 C C . ASN A 1 96 ? -31 13.93 11.609 1 96.12 96 ASN A C 1
ATOM 736 O O . ASN A 1 96 ? -31.875 14.156 12.438 1 96.12 96 ASN A O 1
ATOM 740 N N . VAL A 1 97 ? -30.359 14.836 11.047 1 97.56 97 VAL A N 1
ATOM 741 C CA . VAL A 1 97 ? -30.734 16.25 11.055 1 97.56 97 VAL A CA 1
ATOM 742 C C . VAL A 1 97 ? -30.891 16.75 9.625 1 97.56 97 VAL A C 1
ATOM 744 O O . VAL A 1 97 ? -30.016 16.516 8.781 1 97.56 97 VAL A O 1
ATOM 747 N N . GLN A 1 98 ? -31.969 17.484 9.359 1 95.31 98 GLN A N 1
ATOM 748 C CA . GLN A 1 98 ? -32.219 17.891 7.98 1 95.31 98 GLN A CA 1
ATOM 749 C C . GLN A 1 98 ? -32.625 19.359 7.891 1 95.31 98 GLN A C 1
ATOM 751 O O . GLN A 1 98 ? -33.094 19.938 8.867 1 95.31 98 GLN A O 1
ATOM 756 N N . ARG A 1 99 ? -32.375 19.812 6.715 1 92.56 99 ARG A N 1
ATOM 757 C CA . ARG A 1 99 ? -32.875 21.141 6.387 1 92.56 99 ARG A CA 1
ATOM 758 C C . ARG A 1 99 ? -34.219 21.078 5.699 1 92.56 99 ARG A C 1
ATOM 760 O O . ARG A 1 99 ? -34.375 20.391 4.684 1 92.56 99 ARG A O 1
ATOM 767 N N . GLN A 1 100 ? -35.188 21.625 6.188 1 90 100 GLN A N 1
ATOM 768 C CA . GLN A 1 100 ? -36.469 21.828 5.551 1 90 100 GLN A CA 1
ATOM 769 C C . GLN A 1 100 ? -36.719 23.312 5.289 1 90 100 GLN A C 1
ATOM 771 O O . GLN A 1 100 ? -37.125 24.062 6.199 1 90 100 GLN A O 1
ATOM 776 N N . GLY A 1 101 ? -36.531 23.688 4.012 1 87.38 101 GLY A N 1
ATOM 777 C CA . GLY A 1 101 ? -36.469 25.109 3.76 1 87.38 101 GLY A CA 1
ATOM 778 C C . GLY A 1 101 ? -35.344 25.797 4.461 1 87.38 101 GLY A C 1
ATOM 779 O O . GLY A 1 101 ? -34.156 25.469 4.234 1 87.38 101 GLY A O 1
ATOM 780 N N . LEU A 1 102 ? -35.688 26.641 5.441 1 89.19 102 LEU A N 1
ATOM 781 C CA . LEU A 1 102 ? -34.656 27.328 6.203 1 89.19 102 LEU A CA 1
ATOM 782 C C . LEU A 1 102 ? -34.594 26.797 7.629 1 89.19 102 LEU A C 1
ATOM 784 O O . LEU A 1 102 ? -33.781 27.25 8.43 1 89.19 102 LEU A O 1
ATOM 788 N N . ARG A 1 103 ? -35.375 25.797 7.883 1 91.62 103 ARG A N 1
ATOM 789 C CA . ARG A 1 103 ? -35.469 25.266 9.242 1 91.62 103 ARG A CA 1
ATOM 790 C C . ARG A 1 103 ? -34.469 24.125 9.445 1 91.62 103 ARG A C 1
ATOM 792 O O . ARG A 1 103 ? -34.281 23.297 8.555 1 91.62 103 ARG A O 1
ATOM 799 N N . CYS A 1 104 ? -33.906 24.109 10.586 1 95.25 104 CYS A N 1
ATOM 800 C CA . CYS A 1 104 ? -33.125 22.953 11.023 1 95.25 104 CYS A CA 1
ATOM 801 C C . CYS A 1 104 ? -33.969 21.984 11.82 1 95.25 104 CYS A C 1
ATOM 803 O O . CYS A 1 104 ? -34.406 22.297 12.93 1 95.25 104 CYS A O 1
ATOM 805 N N . VAL A 1 105 ? -34.188 20.844 11.227 1 96.62 105 VAL A N 1
ATOM 806 C CA . VAL A 1 105 ? -35.094 19.875 11.82 1 96.62 105 VAL A CA 1
ATOM 807 C C . VAL A 1 105 ? -34.312 18.641 12.281 1 96.62 105 VAL A C 1
ATOM 809 O O . VAL A 1 105 ? -33.625 18 11.477 1 96.62 105 VAL A O 1
ATOM 812 N N . ILE A 1 106 ? -34.469 18.281 13.531 1 97.75 106 ILE A N 1
ATOM 813 C CA . ILE A 1 106 ? -33.812 17.125 14.133 1 97.75 106 ILE A CA 1
ATOM 814 C C . ILE A 1 106 ? -34.812 15.961 14.211 1 97.75 106 ILE A C 1
ATOM 816 O O . ILE A 1 106 ? -35.906 16.094 14.758 1 97.75 106 ILE A O 1
ATOM 820 N N . TYR A 1 107 ? -34.438 14.852 13.688 1 96.94 107 TYR A N 1
ATOM 821 C CA . TYR A 1 107 ? -35.25 13.641 13.773 1 96.94 107 TYR A CA 1
ATOM 822 C C . TYR A 1 107 ? -34.938 12.867 15.047 1 96.94 107 TYR A C 1
ATOM 824 O O . TYR A 1 107 ? -33.781 12.406 15.234 1 96.94 107 TYR A O 1
ATOM 832 N N . SER A 1 108 ? -35.938 12.758 15.875 1 96.88 108 SER A N 1
ATOM 833 C CA . SER A 1 108 ? -35.719 12.148 17.188 1 96.88 108 SER A CA 1
ATOM 834 C C . SER A 1 108 ? -36.625 10.945 17.391 1 96.88 108 SER A C 1
ATOM 836 O O . SER A 1 108 ? -37.781 10.961 16.984 1 96.88 108 SER A O 1
ATOM 838 N N . PRO A 1 109 ? -36.094 9.875 18.031 1 96.06 109 PRO A N 1
ATOM 839 C CA . PRO A 1 109 ? -36.969 8.734 18.359 1 96.06 109 PRO A CA 1
ATOM 840 C C . PRO A 1 109 ? -37.906 9.031 19.531 1 96.06 109 PRO A C 1
ATOM 842 O O . PRO A 1 109 ? -38.875 8.273 19.766 1 96.06 109 PRO A O 1
ATOM 845 N N . HIS A 1 110 ? -37.656 10.102 20.312 1 94.62 110 HIS A N 1
ATOM 846 C CA . HIS A 1 110 ? -38.5 10.5 21.438 1 94.62 110 HIS A CA 1
ATOM 847 C C . HIS A 1 110 ? -38.969 11.938 21.297 1 94.62 110 HIS A C 1
ATOM 849 O O . HIS A 1 110 ? -38.25 12.797 20.797 1 94.62 110 HIS A O 1
ATOM 855 N N . PRO A 1 111 ? -40.156 12.18 21.75 1 94.56 111 PRO A N 1
ATOM 856 C CA . PRO A 1 111 ? -40.656 13.555 21.688 1 94.56 111 PRO A CA 1
ATOM 857 C C . PRO A 1 111 ? -40.094 14.438 22.797 1 94.56 111 PRO A C 1
ATOM 859 O O . PRO A 1 111 ? -39.562 13.922 23.781 1 94.56 111 PRO A O 1
ATOM 862 N N . LEU A 1 112 ? -40.094 15.641 22.547 1 95.38 112 LEU A N 1
ATOM 863 C CA . LEU A 1 112 ? -39.812 16.688 23.531 1 95.38 112 LEU A CA 1
ATOM 864 C C . LEU A 1 112 ? -40.906 17.75 23.484 1 95.38 112 LEU A C 1
ATOM 866 O O . LEU A 1 112 ? -41.688 17.812 22.531 1 95.38 112 LEU A O 1
ATOM 870 N N . SER A 1 113 ? -41 18.516 24.516 1 94.31 113 SER A N 1
ATOM 871 C CA . SER A 1 113 ? -42.031 19.547 24.547 1 94.31 113 SER A CA 1
ATOM 872 C C . SER A 1 113 ? -41.469 20.922 24.219 1 94.31 113 SER A C 1
ATOM 874 O O . SER A 1 113 ? -40.375 21.281 24.672 1 94.31 113 SER A O 1
ATOM 876 N N . PRO A 1 114 ? -42.25 21.625 23.344 1 95.75 114 PRO A N 1
ATOM 877 C CA . PRO A 1 114 ? -41.812 23.016 23.172 1 95.75 114 PRO A CA 1
ATOM 878 C C . PRO A 1 114 ? -41.594 23.75 24.484 1 95.75 114 PRO A C 1
ATOM 880 O O . PRO A 1 114 ? -42.375 23.609 25.422 1 95.75 114 PRO A O 1
ATOM 883 N N . GLY A 1 115 ? -40.469 24.453 24.562 1 94.69 115 GLY A N 1
ATOM 884 C CA . GLY A 1 115 ? -40.125 25.141 25.797 1 94.69 115 GLY A CA 1
ATOM 885 C C . GLY A 1 115 ? -39.094 24.391 26.625 1 94.69 115 GLY A C 1
ATOM 886 O O . GLY A 1 115 ? -38.438 24.984 27.516 1 94.69 115 GLY A O 1
ATOM 887 N N . ASP A 1 116 ? -38.938 23.109 26.328 1 95.06 116 ASP A N 1
ATOM 888 C CA . ASP A 1 116 ? -37.938 22.312 27.047 1 95.06 116 ASP A CA 1
ATOM 889 C C . ASP A 1 116 ? -36.531 22.844 26.766 1 95.06 116 ASP A C 1
ATOM 891 O O . ASP A 1 116 ? -36.219 23.188 25.641 1 95.06 116 ASP A O 1
ATOM 895 N N . LYS A 1 117 ? -35.781 22.969 27.828 1 97.25 117 LYS A N 1
ATOM 896 C CA . LYS A 1 117 ? -34.344 23.234 27.672 1 97.25 117 LYS A CA 1
ATOM 897 C C . LYS A 1 117 ? -33.562 21.938 27.422 1 97.25 117 LYS A C 1
ATOM 899 O O . LYS A 1 117 ? -33.781 20.953 28.141 1 97.25 117 LYS A O 1
ATOM 904 N N . VAL A 1 118 ? -32.75 21.953 26.422 1 97.75 118 VAL A N 1
ATOM 905 C CA . VAL A 1 118 ? -32.031 20.75 26.078 1 97.75 118 VAL A CA 1
ATOM 906 C C . VAL A 1 118 ? -30.562 21.078 25.828 1 97.75 118 VAL A C 1
ATOM 908 O O . VAL A 1 118 ? -30.234 22.219 25.469 1 97.75 118 VAL A O 1
ATOM 911 N N . ARG A 1 119 ? -29.672 20.141 26.062 1 98.56 119 ARG A N 1
ATOM 912 C CA . ARG A 1 119 ? -28.266 20.219 25.672 1 98.56 119 ARG A CA 1
ATOM 913 C C . ARG A 1 119 ? -27.984 19.359 24.438 1 98.56 119 ARG A C 1
ATOM 915 O O . ARG A 1 119 ? -28.266 18.156 24.438 1 98.56 119 ARG A O 1
ATOM 922 N N . GLN A 1 120 ? -27.531 20.016 23.375 1 98.62 120 GLN A N 1
ATOM 923 C CA . GLN A 1 120 ? -27.047 19.328 22.172 1 98.62 120 GLN A CA 1
ATOM 924 C C . GLN A 1 120 ? -25.562 19.016 22.281 1 98.62 120 GLN A C 1
ATOM 926 O O . GLN A 1 120 ? -24.766 19.859 22.688 1 98.62 120 GLN A O 1
ATOM 931 N N . GLU A 1 121 ? -25.203 17.797 21.969 1 98.62 121 GLU A N 1
ATOM 932 C CA . GLU A 1 121 ? -23.797 17.406 21.859 1 98.62 121 GLU A CA 1
ATOM 933 C C . GLU A 1 121 ? -23.516 16.719 20.531 1 98.62 121 GLU A C 1
ATOM 935 O O . GLU A 1 121 ? -24.234 15.805 20.141 1 98.62 121 GLU A O 1
ATOM 940 N N . VAL A 1 122 ? -22.5 17.188 19.906 1 98.56 122 VAL A N 1
ATOM 941 C CA . VAL A 1 122 ? -22.156 16.688 18.578 1 98.56 122 VAL A CA 1
ATOM 942 C C . VAL A 1 122 ? -21.281 15.445 18.688 1 98.56 122 VAL A C 1
ATOM 944 O O . VAL A 1 122 ? -20.391 15.391 19.531 1 98.56 122 VAL A O 1
ATOM 947 N N . ASP A 1 123 ? -21.562 14.367 17.891 1 98.25 123 ASP A N 1
ATOM 948 C CA . ASP A 1 123 ? -20.547 13.352 17.656 1 98.25 123 ASP A CA 1
ATOM 949 C C . ASP A 1 123 ? -19.297 13.953 17 1 98.25 123 ASP A C 1
ATOM 951 O O . ASP A 1 123 ? -19.219 14.047 15.773 1 98.25 123 ASP A O 1
ATOM 955 N N . TRP A 1 124 ? -18.375 14.25 17.828 1 98.06 124 TRP A N 1
ATOM 956 C CA . TRP A 1 124 ? -17.25 15.07 17.391 1 98.06 124 TRP A CA 1
ATOM 957 C C . TRP A 1 124 ? -16.422 14.336 16.344 1 98.06 124 TRP A C 1
ATOM 959 O O . TRP A 1 124 ? -15.898 14.961 15.406 1 98.06 124 TRP A O 1
ATOM 969 N N . LYS A 1 125 ? -16.25 13.07 16.531 1 96.5 125 LYS A N 1
ATOM 970 C CA . LYS A 1 125 ? -15.492 12.297 15.547 1 96.5 125 LYS A CA 1
ATOM 971 C C . LYS A 1 125 ? -16.094 12.438 14.156 1 96.5 125 LYS A C 1
ATOM 973 O O . LYS A 1 125 ? -15.359 12.656 13.18 1 96.5 125 LYS A O 1
ATOM 978 N N . ARG A 1 126 ? -17.375 12.328 14.078 1 96.69 126 ARG A N 1
ATOM 979 C CA . ARG A 1 126 ? -18.062 12.453 12.797 1 96.69 126 ARG A CA 1
ATOM 980 C C . ARG A 1 126 ? -17.953 13.875 12.25 1 96.69 126 ARG A C 1
ATOM 982 O O . ARG A 1 126 ? -17.641 14.062 11.078 1 96.69 126 ARG A O 1
ATOM 989 N N . ARG A 1 127 ? -18.219 14.938 13.07 1 97.56 127 ARG A N 1
ATOM 990 C CA . ARG A 1 127 ? -18.109 16.328 12.664 1 97.56 127 ARG A CA 1
ATOM 991 C C . ARG A 1 127 ? -16.703 16.641 12.148 1 97.56 127 ARG A C 1
ATOM 993 O O . ARG A 1 127 ? -16.547 17.25 11.086 1 97.56 127 ARG A O 1
ATOM 1000 N N . TRP A 1 128 ? -15.75 16.203 12.883 1 97.31 128 TRP A N 1
ATOM 1001 C CA . TRP A 1 128 ? -14.359 16.438 12.531 1 97.31 128 TRP A CA 1
ATOM 1002 C C . TRP A 1 128 ? -14.023 15.812 11.18 1 97.31 128 TRP A C 1
ATOM 1004 O O . TRP A 1 128 ? -13.438 16.453 10.312 1 97.31 128 TRP A O 1
ATOM 1014 N N . ASP A 1 129 ? -14.43 14.609 11.039 1 97.06 129 ASP A N 1
ATOM 1015 C CA . ASP A 1 129 ? -14.203 13.898 9.781 1 97.06 129 ASP A CA 1
ATOM 1016 C C . ASP A 1 129 ? -14.836 14.641 8.609 1 97.06 129 ASP A C 1
ATOM 1018 O O . ASP A 1 129 ? -14.195 14.828 7.57 1 97.06 129 ASP A O 1
ATOM 1022 N N . HIS A 1 130 ? -16.031 14.992 8.766 1 97.38 130 HIS A N 1
ATOM 1023 C CA . HIS A 1 130 ? -16.75 15.68 7.695 1 97.38 130 HIS A CA 1
ATOM 1024 C C . HIS A 1 130 ? -16.109 17.016 7.371 1 97.38 130 HIS A C 1
ATOM 1026 O O . HIS A 1 130 ? -16.016 17.406 6.203 1 97.38 130 HIS A O 1
ATOM 1032 N N . MET A 1 131 ? -15.695 17.734 8.398 1 97.88 131 MET A N 1
ATOM 1033 C CA . MET A 1 131 ? -15.031 19.016 8.172 1 97.88 131 MET A CA 1
ATOM 1034 C C . MET A 1 131 ? -13.727 18.828 7.402 1 97.88 131 MET A C 1
ATOM 1036 O O . MET A 1 131 ? -13.391 19.625 6.527 1 97.88 131 MET A O 1
ATOM 1040 N N . GLN A 1 132 ? -12.984 17.766 7.773 1 97.81 132 GLN A N 1
ATOM 1041 C CA . GLN A 1 132 ? -11.742 17.484 7.055 1 97.81 132 GLN A CA 1
ATOM 1042 C C . GLN A 1 132 ? -12.008 17.219 5.578 1 97.81 132 GLN A C 1
ATOM 1044 O O . GLN A 1 132 ? -11.328 17.75 4.707 1 97.81 132 GLN A O 1
ATOM 1049 N N . GLN A 1 133 ? -13 16.391 5.332 1 98.06 133 GLN A N 1
ATOM 1050 C CA . GLN A 1 133 ? -13.297 16.031 3.949 1 98.06 133 GLN A CA 1
ATOM 1051 C C . GLN A 1 133 ? -13.789 17.234 3.162 1 98.06 133 GLN A C 1
ATOM 1053 O O . GLN A 1 133 ? -13.344 17.484 2.041 1 98.06 133 GLN A O 1
ATOM 1058 N N . HIS A 1 134 ? -14.664 17.969 3.744 1 97.88 134 HIS A N 1
ATOM 1059 C CA . HIS A 1 134 ? -15.289 19.094 3.059 1 97.88 134 HIS A CA 1
ATOM 1060 C C . HIS A 1 134 ? -14.289 20.219 2.816 1 97.88 134 HIS A C 1
ATOM 1062 O O . HIS A 1 134 ? -14.18 20.734 1.699 1 97.88 134 HIS A O 1
ATOM 1068 N N . THR A 1 135 ? -13.602 20.609 3.855 1 98.31 135 THR A N 1
ATOM 1069 C CA . THR A 1 135 ? -12.578 21.641 3.701 1 98.31 135 THR A CA 1
ATOM 1070 C C . THR A 1 135 ? -11.492 21.188 2.736 1 98.31 135 THR A C 1
ATOM 1072 O O . THR A 1 135 ? -10.977 21.984 1.946 1 98.31 135 THR A O 1
ATOM 1075 N N . GLY A 1 136 ? -11.117 19.875 2.887 1 98.44 136 GLY A N 1
ATOM 1076 C CA . GLY A 1 136 ? -10.164 19.312 1.938 1 98.44 136 GLY A CA 1
ATOM 1077 C C . GLY A 1 136 ? -10.625 19.438 0.496 1 98.44 136 GLY A C 1
ATOM 1078 O O . GLY A 1 136 ? -9.82 19.734 -0.391 1 98.44 136 GLY A O 1
ATOM 1079 N N . GLN A 1 137 ? -11.891 19.156 0.265 1 98.38 137 GLN A N 1
ATOM 1080 C CA . GLN A 1 137 ? -12.445 19.312 -1.075 1 98.38 137 GLN A CA 1
ATOM 1081 C C . GLN A 1 137 ? -12.312 20.75 -1.562 1 98.38 137 GLN A C 1
ATOM 1083 O O . GLN A 1 137 ? -11.945 21 -2.715 1 98.38 137 GLN A O 1
ATOM 1088 N N . HIS A 1 138 ? -12.633 21.734 -0.712 1 98.38 138 HIS A N 1
ATOM 1089 C CA . HIS A 1 138 ? -12.477 23.141 -1.075 1 98.38 138 HIS A CA 1
ATOM 1090 C C . HIS A 1 138 ? -11.031 23.453 -1.446 1 98.38 138 HIS A C 1
ATOM 1092 O O . HIS A 1 138 ? -10.773 24.125 -2.449 1 98.38 138 HIS A O 1
ATOM 1098 N N . LEU A 1 139 ? -10.117 23 -0.635 1 98.75 139 LEU A N 1
ATOM 1099 C CA . LEU A 1 139 ? -8.711 23.266 -0.906 1 98.75 139 LEU A CA 1
ATOM 1100 C C . LEU A 1 139 ? -8.289 22.641 -2.232 1 98.75 139 LEU A C 1
ATOM 1102 O O . LEU A 1 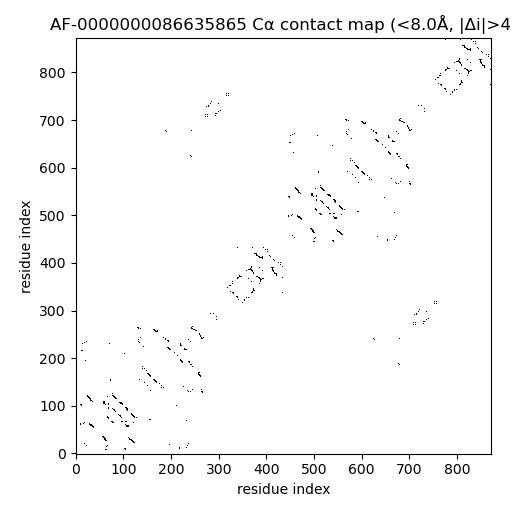139 ? -7.621 23.281 -3.043 1 98.75 139 LEU A O 1
ATOM 1106 N N . LEU A 1 140 ? -8.664 21.375 -2.414 1 98.81 140 LEU A N 1
ATOM 1107 C CA . LEU A 1 140 ? -8.336 20.672 -3.652 1 98.81 140 LEU A CA 1
ATOM 1108 C C . LEU A 1 140 ? -8.844 21.438 -4.863 1 98.81 140 LEU A C 1
ATOM 1110 O O . LEU A 1 140 ? -8.094 21.672 -5.82 1 98.81 140 LEU A O 1
ATOM 1114 N N . SER A 1 141 ? -10.07 21.844 -4.812 1 98.56 141 SER A N 1
ATOM 1115 C CA . SER A 1 141 ? -10.664 22.594 -5.91 1 98.56 141 SER A CA 1
ATOM 1116 C C . SER A 1 141 ? -9.906 23.906 -6.152 1 98.56 141 SER A C 1
ATOM 1118 O O . SER A 1 141 ? -9.664 24.281 -7.301 1 98.56 141 SER A O 1
ATOM 1120 N N . ALA A 1 142 ? -9.578 24.594 -5.094 1 98.56 142 ALA A N 1
ATOM 1121 C CA . ALA A 1 142 ? -8.852 25.844 -5.203 1 98.56 142 ALA A CA 1
ATOM 1122 C C . ALA A 1 142 ? -7.496 25.641 -5.879 1 98.56 142 ALA A C 1
ATOM 1124 O O . ALA A 1 142 ? -7.109 26.422 -6.75 1 98.56 142 ALA A O 1
ATOM 1125 N N . VAL A 1 143 ? -6.781 24.594 -5.473 1 98.69 143 VAL A N 1
ATOM 1126 C CA . VAL A 1 143 ? -5.461 24.312 -6.023 1 98.69 143 VAL A CA 1
ATOM 1127 C C . VAL A 1 143 ? -5.586 23.953 -7.508 1 98.69 143 VAL A C 1
ATOM 1129 O O . VAL A 1 143 ? -4.812 24.453 -8.328 1 98.69 143 VAL A O 1
ATOM 1132 N N . MET A 1 144 ? -6.551 23.109 -7.852 1 98.69 144 MET A N 1
ATOM 1133 C CA . MET A 1 144 ? -6.754 22.719 -9.242 1 98.69 144 MET A CA 1
ATOM 1134 C C . MET A 1 144 ? -7.082 23.922 -10.109 1 98.69 144 MET A C 1
ATOM 1136 O O . MET A 1 144 ? -6.539 24.078 -11.203 1 98.69 144 MET A O 1
ATOM 1140 N N . MET A 1 145 ? -7.906 24.766 -9.609 1 98.12 145 MET A N 1
ATOM 1141 C CA . MET A 1 145 ? -8.289 25.953 -10.359 1 98.12 145 MET A CA 1
ATOM 1142 C C . MET A 1 145 ? -7.113 26.906 -10.516 1 98.12 145 MET A C 1
ATOM 1144 O O . MET A 1 145 ? -6.812 27.359 -11.617 1 98.12 145 MET A O 1
ATOM 1148 N N . LYS A 1 146 ? -6.488 27.25 -9.453 1 97.56 146 LYS A N 1
ATOM 1149 C CA . LYS A 1 146 ? -5.414 28.234 -9.422 1 97.56 146 LYS A CA 1
ATOM 1150 C C . LYS A 1 146 ? -4.242 27.797 -10.297 1 97.56 146 LYS A C 1
ATOM 1152 O O . LYS A 1 146 ? -3.674 28.609 -11.031 1 97.56 146 LYS A O 1
ATOM 1157 N N . ARG A 1 147 ? -3.91 26.5 -10.234 1 97.38 147 ARG A N 1
ATOM 1158 C CA . ARG A 1 147 ? -2.666 26.062 -10.852 1 97.38 147 ARG A CA 1
ATOM 1159 C C . ARG A 1 147 ? -2.91 25.547 -12.266 1 97.38 147 ARG A C 1
ATOM 1161 O O . ARG A 1 147 ? -2.016 25.609 -13.117 1 97.38 147 ARG A O 1
ATOM 1168 N N . HIS A 1 148 ? -4.125 25.078 -12.609 1 98.06 148 HIS A N 1
ATOM 1169 C CA . HIS A 1 148 ? -4.297 24.406 -13.883 1 98.06 148 HIS A CA 1
ATOM 1170 C C . HIS A 1 148 ? -5.613 24.797 -14.547 1 98.06 148 HIS A C 1
ATOM 1172 O O . HIS A 1 148 ? -6.008 24.203 -15.555 1 98.06 148 HIS A O 1
ATOM 1178 N N . ASP A 1 149 ? -6.312 25.719 -13.977 1 97.62 149 ASP A N 1
ATOM 1179 C CA . ASP A 1 149 ? -7.609 26.141 -14.5 1 97.62 149 ASP A CA 1
ATOM 1180 C C . ASP A 1 149 ? -8.555 24.953 -14.641 1 97.62 149 ASP A C 1
ATOM 1182 O O . ASP A 1 149 ? -9.234 24.812 -15.664 1 97.62 149 ASP A O 1
ATOM 1186 N N . LEU A 1 150 ? -8.477 24.047 -13.75 1 97.81 150 LEU A N 1
ATOM 1187 C CA . LEU A 1 150 ? -9.344 22.891 -13.703 1 97.81 150 LEU A CA 1
ATOM 1188 C C . LEU A 1 150 ? -10.508 23.109 -12.734 1 97.81 150 LEU A C 1
ATOM 1190 O O . LEU A 1 150 ? -10.375 22.875 -11.531 1 97.81 150 LEU A O 1
ATOM 1194 N N . LYS A 1 151 ? -11.609 23.484 -13.258 1 97.38 151 LYS A N 1
ATOM 1195 C CA . LYS A 1 151 ? -12.773 23.828 -12.453 1 97.38 151 LYS A CA 1
ATOM 1196 C C . LYS A 1 151 ? -13.5 22.578 -11.977 1 97.38 151 LYS A C 1
ATOM 1198 O O . LYS A 1 151 ? -13.75 21.656 -12.758 1 97.38 151 LYS A O 1
ATOM 1203 N N . THR A 1 152 ? -13.852 22.547 -10.742 1 97.31 152 THR A N 1
ATOM 1204 C CA . THR A 1 152 ? -14.672 21.469 -10.203 1 97.31 152 THR A CA 1
ATOM 1205 C C . THR A 1 152 ? -16.125 21.641 -10.609 1 97.31 152 THR A C 1
ATOM 1207 O O . THR A 1 152 ? -16.719 22.688 -10.367 1 97.31 152 THR A O 1
ATOM 1210 N N . LEU A 1 153 ? -16.672 20.578 -11.18 1 96.44 153 LEU A N 1
ATOM 1211 C CA . LEU A 1 153 ? -18.047 20.625 -11.656 1 96.44 153 LEU A CA 1
ATOM 1212 C C . LEU A 1 153 ? -19.016 20.109 -10.578 1 96.44 153 LEU A C 1
ATOM 1214 O O . LEU A 1 153 ? -20.188 20.5 -10.562 1 96.44 153 LEU A O 1
ATOM 1218 N N . GLY A 1 154 ? -18.625 19.266 -9.812 1 95.88 154 GLY A N 1
ATOM 1219 C CA . GLY A 1 154 ? -19.359 18.641 -8.734 1 95.88 154 GLY A CA 1
ATOM 1220 C C . GLY A 1 154 ? -18.484 17.797 -7.824 1 95.88 154 GLY A C 1
ATOM 1221 O O . GLY A 1 154 ? -17.312 17.562 -8.125 1 95.88 154 GLY A O 1
ATOM 1222 N N . TRP A 1 155 ? -19.062 17.484 -6.707 1 96.19 155 TRP A N 1
ATOM 1223 C CA . TRP A 1 155 ? -18.297 16.625 -5.797 1 96.19 155 TRP A CA 1
ATOM 1224 C C . TRP A 1 155 ? -19.234 15.781 -4.938 1 96.19 155 TRP A C 1
ATOM 1226 O O . TRP A 1 155 ? -20.438 16.047 -4.867 1 96.19 155 TRP A O 1
ATOM 1236 N N . GLY A 1 156 ? -18.703 14.703 -4.438 1 96.69 156 GLY A N 1
ATOM 1237 C CA . GLY A 1 156 ? -19.406 13.836 -3.506 1 96.69 156 GLY A CA 1
ATOM 1238 C C . GLY A 1 156 ? -18.531 13.328 -2.381 1 96.69 156 GLY A C 1
ATOM 1239 O O . GLY A 1 156 ? -17.375 12.961 -2.607 1 96.69 156 GLY A O 1
ATOM 1240 N N . MET A 1 157 ? -19.125 13.43 -1.152 1 96.25 157 MET A N 1
ATOM 1241 C CA . MET A 1 157 ? -18.406 12.922 0.01 1 96.25 157 MET A CA 1
ATOM 1242 C C . MET A 1 157 ? -18.641 11.43 0.193 1 96.25 157 MET A C 1
ATOM 1244 O O . MET A 1 157 ? -19.797 10.977 0.166 1 96.25 157 MET A O 1
ATOM 1248 N N . GLY A 1 158 ? -17.609 10.711 0.311 1 93.62 158 GLY A N 1
ATOM 1249 C CA . GLY A 1 158 ? -17.734 9.289 0.562 1 93.62 158 GLY A CA 1
ATOM 1250 C C . GLY A 1 158 ? -18.172 8.969 1.982 1 93.62 158 GLY A C 1
ATOM 1251 O O . GLY A 1 158 ? -17.891 9.742 2.904 1 93.62 158 GLY A O 1
ATOM 1252 N N . THR A 1 159 ? -18.859 7.797 2.113 1 87.25 159 THR A N 1
ATOM 1253 C CA . THR A 1 159 ? -19.188 7.316 3.445 1 87.25 159 THR A CA 1
ATOM 1254 C C . THR A 1 159 ? -17.938 6.887 4.203 1 87.25 159 THR A C 1
ATOM 1256 O O . THR A 1 159 ? -16.844 6.895 3.645 1 87.25 159 THR A O 1
ATOM 1259 N N . ASP A 1 160 ? -18.141 6.559 5.527 1 76.88 160 ASP A N 1
ATOM 1260 C CA . ASP A 1 160 ? -17 6.312 6.41 1 76.88 160 ASP A CA 1
ATOM 1261 C C . ASP A 1 160 ? -16.047 5.281 5.809 1 76.88 160 ASP A C 1
ATOM 1263 O O . ASP A 1 160 ? -16.453 4.152 5.52 1 76.88 160 ASP A O 1
ATOM 1267 N N . GLY A 1 161 ? -14.82 5.824 5.531 1 77.31 161 GLY A N 1
ATOM 1268 C CA . GLY A 1 161 ? -13.727 4.977 5.066 1 77.31 161 GLY A CA 1
ATOM 1269 C C . GLY A 1 161 ? -13.578 4.969 3.559 1 77.31 161 GLY A C 1
ATOM 1270 O O . GLY A 1 161 ? -12.609 4.43 3.027 1 77.31 161 GLY A O 1
ATOM 1271 N N . ASN A 1 162 ? -14.516 5.613 2.893 1 88.5 162 ASN A N 1
ATOM 1272 C CA . ASN A 1 162 ? -14.484 5.617 1.435 1 88.5 162 ASN A CA 1
ATOM 1273 C C . ASN A 1 162 ? -13.953 6.941 0.89 1 88.5 162 ASN A C 1
ATOM 1275 O O . ASN A 1 162 ? -13.961 7.957 1.591 1 88.5 162 ASN A O 1
ATOM 1279 N N . MET A 1 163 ? -13.547 6.914 -0.304 1 94.69 163 MET A N 1
ATOM 1280 C CA . MET A 1 163 ? -12.984 8.094 -0.95 1 94.69 163 MET A CA 1
ATOM 1281 C C . MET A 1 163 ? -14.094 9.062 -1.375 1 94.69 163 MET A C 1
ATOM 1283 O O . MET A 1 163 ? -15.195 8.633 -1.72 1 94.69 163 MET A O 1
ATOM 1287 N N . ASN A 1 164 ? -13.781 10.328 -1.328 1 98 164 ASN A N 1
ATOM 1288 C CA . ASN A 1 164 ? -14.578 11.367 -1.965 1 98 164 ASN A CA 1
ATOM 1289 C C . ASN A 1 164 ? -14.312 11.438 -3.467 1 98 164 ASN A C 1
ATOM 1291 O O . ASN A 1 164 ? -13.422 10.758 -3.977 1 98 164 ASN A O 1
ATOM 1295 N N . TYR A 1 165 ? -15.125 12.227 -4.191 1 97.88 165 TYR A N 1
ATOM 1296 C CA . TYR A 1 165 ? -14.781 12.469 -5.586 1 97.88 165 TYR A CA 1
ATOM 1297 C C . TYR A 1 165 ? -15.109 13.898 -5.988 1 97.88 165 TYR A C 1
ATOM 1299 O O . TYR A 1 165 ? -15.938 14.555 -5.355 1 97.88 165 TYR A O 1
ATOM 1307 N N . VAL A 1 166 ? -14.406 14.406 -6.945 1 98.25 166 VAL A N 1
ATOM 1308 C CA . VAL A 1 166 ? -14.742 15.617 -7.684 1 98.25 166 VAL A CA 1
ATOM 1309 C C . VAL A 1 166 ? -14.891 15.297 -9.164 1 98.25 166 VAL A C 1
ATOM 1311 O O . VAL A 1 166 ? -14.172 14.453 -9.703 1 98.25 166 VAL A O 1
ATOM 1314 N N . ASP A 1 167 ? -15.82 15.938 -9.789 1 97.94 167 ASP A N 1
ATOM 1315 C CA . ASP A 1 167 ? -15.984 15.836 -11.234 1 97.94 167 ASP A CA 1
ATOM 1316 C C . ASP A 1 167 ? -15.281 17 -11.945 1 97.94 167 ASP A C 1
ATOM 1318 O O . ASP A 1 167 ? -15.438 18.156 -11.555 1 97.94 167 ASP A O 1
ATOM 1322 N N . LEU A 1 168 ? -14.516 16.641 -12.945 1 98.31 168 LEU A N 1
ATOM 1323 C CA . LEU A 1 168 ? -13.711 17.609 -13.688 1 98.31 168 LEU A CA 1
ATOM 1324 C C . LEU A 1 168 ? -14.078 17.594 -15.172 1 98.31 168 LEU A C 1
ATOM 1326 O O . LEU A 1 168 ? -14.578 16.578 -15.68 1 98.31 168 LEU A O 1
ATOM 1330 N N . PRO A 1 169 ? -13.867 18.703 -15.906 1 97.38 169 PRO A N 1
ATOM 1331 C CA . PRO A 1 169 ? -14.227 18.766 -17.328 1 97.38 169 PRO A CA 1
ATOM 1332 C C . PRO A 1 169 ? -13.312 17.922 -18.203 1 97.38 169 PRO A C 1
ATOM 1334 O O . PRO A 1 169 ? -13.648 17.625 -19.344 1 97.38 169 PRO A O 1
ATOM 1337 N N . ARG A 1 170 ? -12.148 17.562 -17.719 1 96.88 170 ARG A N 1
ATOM 1338 C CA . ARG A 1 170 ? -11.195 16.703 -18.422 1 96.88 170 ARG A CA 1
ATOM 1339 C C . ARG A 1 170 ? -10.305 15.953 -17.438 1 96.88 170 ARG A C 1
ATOM 1341 O O . ARG A 1 170 ? -10.188 1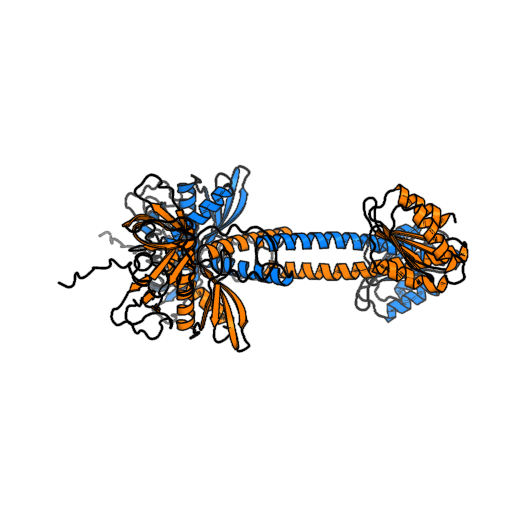6.344 -16.281 1 96.88 170 ARG A O 1
ATOM 1348 N N . LYS A 1 171 ? -9.711 14.922 -17.953 1 96.62 171 LYS A N 1
ATOM 1349 C CA . LYS A 1 171 ? -8.75 14.172 -17.156 1 96.62 171 LYS A CA 1
ATOM 1350 C C . LYS A 1 171 ? -7.445 14.938 -17 1 96.62 171 LYS A C 1
ATOM 1352 O O . LYS A 1 171 ? -6.848 15.375 -17.984 1 96.62 171 LYS A O 1
ATOM 1357 N N . PRO A 1 172 ? -6.992 15.156 -15.766 1 97.56 172 PRO A N 1
ATOM 1358 C CA . PRO A 1 172 ? -5.672 15.773 -15.602 1 97.56 172 PRO A CA 1
ATOM 1359 C C . PRO A 1 172 ? -4.539 14.867 -16.078 1 97.56 172 PRO A C 1
ATOM 1361 O O . PRO A 1 172 ? -4.633 13.641 -15.984 1 97.56 172 PRO A O 1
ATOM 1364 N N . THR A 1 173 ? -3.479 15.484 -16.578 1 97.06 173 THR A N 1
ATOM 1365 C CA . THR A 1 173 ? -2.285 14.727 -16.938 1 97.06 173 THR A CA 1
ATOM 1366 C C . THR A 1 173 ? -1.568 14.227 -15.688 1 97.06 173 THR A C 1
ATOM 1368 O O . THR A 1 173 ? -1.87 14.672 -14.578 1 97.06 173 THR A O 1
ATOM 1371 N N . GLU A 1 174 ? -0.649 13.336 -15.891 1 96 174 GLU A N 1
ATOM 1372 C CA . GLU A 1 174 ? 0.122 12.828 -14.758 1 96 174 GLU A CA 1
ATOM 1373 C C . GLU A 1 174 ? 0.919 13.945 -14.086 1 96 174 GLU A C 1
ATOM 1375 O O . GLU A 1 174 ? 1.044 13.977 -12.859 1 96 174 GLU A O 1
ATOM 1380 N N . GLU A 1 175 ? 1.464 14.773 -14.844 1 97.5 175 GLU A N 1
ATOM 1381 C CA . GLU A 1 175 ? 2.223 15.898 -14.312 1 97.5 175 GLU A CA 1
ATOM 1382 C C . GLU A 1 175 ? 1.329 16.844 -13.516 1 97.5 175 GLU A C 1
ATOM 1384 O O . GLU A 1 175 ? 1.731 17.344 -12.461 1 97.5 175 GLU A O 1
ATOM 1389 N N . GLU A 1 176 ? 0.163 17.062 -14.047 1 98.25 176 GLU A N 1
ATOM 1390 C CA . GLU A 1 176 ? -0.797 17.906 -13.328 1 98.25 176 GLU A CA 1
ATOM 1391 C C . GLU A 1 176 ? -1.186 17.266 -11.992 1 98.25 176 GLU A C 1
ATOM 1393 O O . GLU A 1 176 ? -1.284 17.969 -10.977 1 98.25 176 GLU A O 1
ATOM 1398 N N . MET A 1 177 ? -1.409 15.969 -12 1 97.94 177 MET A N 1
ATOM 1399 C CA . MET A 1 177 ? -1.776 15.25 -10.789 1 97.94 177 MET A CA 1
ATOM 1400 C C . MET A 1 177 ? -0.706 15.406 -9.711 1 97.94 177 MET A C 1
ATOM 1402 O O . MET A 1 177 ? -1.021 15.641 -8.547 1 97.94 177 MET A O 1
ATOM 1406 N N . GLU A 1 178 ? 0.509 15.289 -10.164 1 96.75 178 GLU A N 1
ATOM 1407 C CA . GLU A 1 178 ? 1.623 15.445 -9.227 1 96.75 178 GLU A CA 1
ATOM 1408 C C . GLU A 1 178 ? 1.687 16.859 -8.672 1 96.75 178 GLU A C 1
ATOM 1410 O O . GLU A 1 178 ? 1.94 17.062 -7.484 1 96.75 178 GLU A O 1
ATOM 1415 N N . ASP A 1 179 ? 1.485 17.797 -9.523 1 98.19 179 ASP A N 1
ATOM 1416 C CA . ASP A 1 179 ? 1.523 19.188 -9.125 1 98.19 179 ASP A CA 1
ATOM 1417 C C . ASP A 1 179 ? 0.379 19.516 -8.164 1 98.19 179 ASP A C 1
ATOM 1419 O O . ASP A 1 179 ? 0.563 20.266 -7.203 1 98.19 179 ASP A O 1
ATOM 1423 N N . ILE A 1 180 ? -0.775 19 -8.43 1 98.56 180 ILE A N 1
ATOM 1424 C CA . ILE A 1 180 ? -1.937 19.203 -7.566 1 98.56 180 ILE A CA 1
ATOM 1425 C C . ILE A 1 180 ? -1.668 18.609 -6.188 1 98.56 180 ILE A C 1
ATOM 1427 O O . ILE A 1 180 ? -1.91 19.25 -5.164 1 98.56 180 ILE A O 1
ATOM 1431 N N . GLN A 1 181 ? -1.168 17.391 -6.203 1 97.88 181 GLN A N 1
ATOM 1432 C CA . GLN A 1 181 ? -0.832 16.703 -4.953 1 97.88 181 GLN A CA 1
ATOM 1433 C C . GLN A 1 181 ? 0.149 17.531 -4.129 1 97.88 181 GLN A C 1
ATOM 1435 O O . GLN A 1 181 ? -0.066 17.75 -2.934 1 97.88 181 GLN A O 1
ATOM 1440 N N . SER A 1 182 ? 1.187 17.969 -4.785 1 97.19 182 SER A N 1
ATOM 1441 C CA . SER A 1 182 ? 2.211 18.75 -4.105 1 97.19 182 SER A CA 1
ATOM 1442 C C . SER A 1 182 ? 1.653 20.078 -3.617 1 97.19 182 SER A C 1
ATOM 1444 O O . SER A 1 182 ? 1.986 20.547 -2.52 1 97.19 182 SER A O 1
ATOM 1446 N N . GLY A 1 183 ? 0.851 20.719 -4.43 1 98 183 GLY A N 1
ATOM 1447 C CA . GLY A 1 183 ? 0.23 21.969 -4.047 1 98 183 GLY A CA 1
ATOM 1448 C C . GLY A 1 183 ? -0.647 21.859 -2.816 1 98 183 GLY A C 1
ATOM 1449 O O . GLY A 1 183 ? -0.574 22.703 -1.914 1 98 183 GLY A O 1
ATOM 1450 N N . CYS A 1 184 ? -1.475 20.844 -2.787 1 98.5 184 CYS A N 1
ATOM 1451 C CA . CYS A 1 184 ? -2.328 20.625 -1.624 1 98.5 184 CYS A CA 1
ATOM 1452 C C . CYS A 1 184 ? -1.496 20.453 -0.36 1 98.5 184 CYS A C 1
ATOM 1454 O O . CYS A 1 184 ? -1.798 21.047 0.674 1 98.5 184 CYS A O 1
ATOM 1456 N N . SER A 1 185 ? -0.463 19.688 -0.493 1 97.75 185 SER A N 1
ATOM 1457 C CA . SER A 1 185 ? 0.409 19.453 0.653 1 97.75 185 SER A CA 1
ATOM 1458 C C . SER A 1 185 ? 1.065 20.75 1.122 1 97.75 185 SER A C 1
ATOM 1460 O O . SER A 1 185 ? 1.205 20.969 2.324 1 97.75 185 SER A O 1
ATOM 1462 N N . GLU A 1 186 ? 1.452 21.516 0.194 1 97.38 186 GLU A N 1
ATOM 1463 C CA . GLU A 1 186 ? 2.1 22.781 0.508 1 97.38 186 GLU A CA 1
ATOM 1464 C C . GLU A 1 186 ? 1.151 23.703 1.258 1 97.38 186 GLU A C 1
ATOM 1466 O O . GLU A 1 186 ? 1.522 24.297 2.281 1 97.38 186 GLU A O 1
ATOM 1471 N N . PHE A 1 187 ? -0.04 23.828 0.811 1 98.19 187 PHE A N 1
ATOM 1472 C CA . PHE A 1 187 ? -0.997 24.75 1.428 1 98.19 187 PHE A CA 1
ATOM 1473 C C . PHE A 1 187 ? -1.438 24.219 2.791 1 98.19 187 PHE A C 1
ATOM 1475 O O . PHE A 1 187 ? -1.709 25.016 3.701 1 98.19 187 PHE A O 1
ATOM 1482 N N . ILE A 1 188 ? -1.499 22.922 2.969 1 98.38 188 ILE A N 1
ATOM 1483 C CA . ILE A 1 188 ? -1.818 22.344 4.266 1 98.38 188 ILE A CA 1
ATOM 1484 C C . ILE A 1 188 ? -0.714 22.688 5.27 1 98.38 188 ILE A C 1
ATOM 1486 O O . ILE A 1 188 ? -0.992 23.156 6.375 1 98.38 188 ILE A O 1
ATOM 1490 N N . ARG A 1 189 ? 0.536 22.516 4.832 1 96.38 189 ARG A N 1
ATOM 1491 C CA . ARG A 1 189 ? 1.677 22.766 5.707 1 96.38 189 ARG A CA 1
ATOM 1492 C C . ARG A 1 189 ? 1.812 24.25 6.031 1 96.38 189 ARG A C 1
ATOM 1494 O O . ARG A 1 189 ? 2.268 24.609 7.117 1 96.38 189 ARG A O 1
ATOM 1501 N N . ASP A 1 190 ? 1.342 25.062 5.113 1 96.19 190 ASP A N 1
ATOM 1502 C CA . ASP A 1 190 ? 1.443 26.5 5.293 1 96.19 190 ASP A CA 1
ATOM 1503 C C . ASP A 1 190 ? 0.443 27 6.336 1 96.19 190 ASP A C 1
ATOM 1505 O O . ASP A 1 190 ? 0.542 28.125 6.809 1 96.19 190 ASP A O 1
ATOM 1509 N N . ASN A 1 191 ? -0.484 26.172 6.652 1 98 191 ASN A N 1
ATOM 1510 C CA . ASN A 1 191 ? -1.426 26.469 7.727 1 98 191 ASN A CA 1
ATOM 1511 C C . ASN A 1 191 ? -2.146 27.797 7.492 1 98 191 ASN A C 1
ATOM 1513 O O . ASN A 1 191 ? -2.141 28.672 8.352 1 98 191 ASN A O 1
ATOM 1517 N N . LEU A 1 192 ? -2.775 27.922 6.371 1 98.06 192 LEU A N 1
ATOM 1518 C CA . LEU A 1 192 ? -3.545 29.109 6.055 1 98.06 192 LEU A CA 1
ATOM 1519 C C . LEU A 1 192 ? -4.789 29.203 6.934 1 98.06 192 LEU A C 1
ATOM 1521 O O . LEU A 1 192 ? -5.438 28.188 7.211 1 98.06 192 LEU A O 1
ATOM 1525 N N . PRO A 1 193 ? -5.129 30.438 7.336 1 98.06 193 PRO A N 1
ATOM 1526 C CA . PRO A 1 193 ? -6.383 30.594 8.078 1 98.06 193 PRO A CA 1
ATOM 1527 C C . PRO A 1 193 ? -7.617 30.375 7.199 1 98.06 193 PRO A C 1
ATOM 1529 O O . PRO A 1 193 ? -7.598 30.719 6.012 1 98.06 193 PRO A O 1
ATOM 1532 N N . ILE A 1 194 ? -8.617 29.844 7.727 1 98.06 194 ILE A N 1
ATOM 1533 C CA . ILE A 1 194 ? -9.914 29.703 7.078 1 98.06 194 ILE A CA 1
ATOM 1534 C C . ILE A 1 194 ? -10.961 30.531 7.824 1 98.06 194 ILE A C 1
ATOM 1536 O O . ILE A 1 194 ? -11.211 30.297 9.008 1 98.06 194 ILE A O 1
ATOM 1540 N N . LYS A 1 195 ? -11.539 31.469 7.09 1 96.69 195 LYS A N 1
ATOM 1541 C CA . LYS A 1 195 ? -12.508 32.375 7.695 1 96.69 195 LYS A CA 1
ATOM 1542 C C . LYS A 1 195 ? -13.898 32.188 7.102 1 96.69 195 LYS A C 1
ATOM 1544 O O . LYS A 1 195 ? -14.039 31.938 5.902 1 96.69 195 LYS A O 1
ATOM 1549 N N . VAL A 1 196 ? -14.828 32.25 7.992 1 93 196 VAL A N 1
ATOM 1550 C CA . VAL A 1 196 ? -16.234 32.188 7.598 1 93 196 VAL A CA 1
ATOM 1551 C C . VAL A 1 196 ? -16.891 33.562 7.773 1 93 196 VAL A C 1
ATOM 1553 O O . VAL A 1 196 ? -16.781 34.156 8.836 1 93 196 VAL A O 1
ATOM 1556 N N . GLU A 1 197 ? -17.531 34 6.699 1 90.56 197 GLU A N 1
ATOM 1557 C CA . GLU A 1 197 ? -18.25 35.281 6.742 1 90.56 197 GLU A CA 1
ATOM 1558 C C . GLU A 1 197 ? -19.656 35.125 6.203 1 90.56 197 GLU A C 1
ATOM 1560 O O . GLU A 1 197 ? -19.953 34.188 5.449 1 90.56 197 GLU A O 1
ATOM 1565 N N . ALA A 1 198 ? -20.516 35.906 6.719 1 87.44 198 ALA A N 1
ATOM 1566 C CA . ALA A 1 198 ? -21.859 36.062 6.18 1 87.44 198 ALA A CA 1
ATOM 1567 C C . ALA A 1 198 ? -22.156 37.5 5.766 1 87.44 198 ALA A C 1
ATOM 1569 O O . ALA A 1 198 ? -22.797 38.25 6.5 1 87.44 198 ALA A O 1
ATOM 1570 N N . PRO A 1 199 ? -21.719 37.812 4.594 1 80.69 199 PRO A N 1
ATOM 1571 C CA . PRO A 1 199 ? -21.938 39.188 4.18 1 80.69 199 PRO A CA 1
ATOM 1572 C C . PRO A 1 199 ? -23.406 39.469 3.885 1 80.69 199 PRO A C 1
ATOM 1574 O O . PRO A 1 199 ? -24.141 38.594 3.4 1 80.69 199 PRO A O 1
ATOM 1577 N N . GLU A 1 200 ? -23.828 40.688 4.25 1 71.94 200 GLU A N 1
ATOM 1578 C CA . GLU A 1 200 ? -25.203 41.094 3.975 1 71.94 200 GLU A CA 1
ATOM 1579 C C . GLU A 1 200 ? -25.453 41.219 2.475 1 71.94 200 GLU A C 1
ATOM 1581 O O . GLU A 1 200 ? -26.578 40.969 2.014 1 71.94 200 GLU A O 1
ATOM 1586 N N . ASP A 1 201 ? -24.469 41.562 1.64 1 62.78 201 ASP A N 1
ATOM 1587 C CA . ASP A 1 201 ? -24.609 41.781 0.205 1 62.78 201 ASP A CA 1
ATOM 1588 C C . ASP A 1 201 ? -24.109 40.594 -0.595 1 62.78 201 ASP A C 1
ATOM 1590 O O . ASP A 1 201 ? -23.766 40.719 -1.77 1 62.78 201 ASP A O 1
ATOM 1594 N N . ALA A 1 202 ? -24.078 39.469 0.076 1 60.09 202 ALA A N 1
ATOM 1595 C CA . ALA A 1 202 ? -23.484 38.344 -0.646 1 60.09 202 ALA A CA 1
ATOM 1596 C C . ALA A 1 202 ? -24.312 38 -1.889 1 60.09 202 ALA A C 1
ATOM 1598 O O . ALA A 1 202 ? -25.531 38.094 -1.873 1 60.09 202 ALA A O 1
ATOM 1599 N N . LYS A 1 203 ? -23.656 37.906 -3.119 1 54.72 203 LYS A N 1
ATOM 1600 C CA . LYS A 1 203 ? -24.297 37.531 -4.375 1 54.72 203 LYS A CA 1
ATOM 1601 C C . LYS A 1 203 ? -25.016 36.188 -4.254 1 54.72 203 LYS A C 1
ATOM 1603 O O . LYS A 1 203 ? -24.469 35.219 -3.732 1 54.72 203 LYS A O 1
ATOM 1608 N N . HIS A 1 204 ? -26.266 36.25 -4.391 1 55.69 204 HIS A N 1
ATOM 1609 C CA . HIS A 1 204 ? -27.219 35.156 -4.207 1 55.69 204 HIS A CA 1
ATOM 1610 C C . HIS A 1 204 ? -27.188 34.188 -5.383 1 55.69 204 HIS A C 1
ATOM 1612 O O . HIS A 1 204 ? -27.922 33.188 -5.406 1 55.69 204 HIS A O 1
ATOM 1618 N N . ASP A 1 205 ? -26.375 34.438 -6.293 1 49.94 205 ASP A N 1
ATOM 1619 C CA . ASP A 1 205 ? -26.516 33.688 -7.547 1 49.94 205 ASP A CA 1
ATOM 1620 C C . ASP A 1 205 ? -26.141 32.219 -7.367 1 49.94 205 ASP A C 1
ATOM 1622 O O . ASP A 1 205 ? -26.469 31.391 -8.211 1 49.94 205 ASP A O 1
ATOM 1626 N N . LYS A 1 206 ? -25.359 31.891 -6.414 1 53.28 206 LYS A N 1
ATOM 1627 C CA . LYS A 1 206 ? -24.891 30.5 -6.402 1 53.28 206 LYS A CA 1
ATOM 1628 C C . LYS A 1 206 ? -25.594 29.688 -5.324 1 53.28 206 LYS A C 1
ATOM 1630 O O . LYS A 1 206 ? -25.078 28.656 -4.887 1 53.28 206 LYS A O 1
ATOM 1635 N N . LEU A 1 207 ? -26.672 30.125 -4.918 1 58.12 207 LEU A N 1
ATOM 1636 C CA . LEU A 1 207 ? -27.391 29.406 -3.873 1 58.12 207 LEU A CA 1
ATOM 1637 C C . LEU A 1 207 ? -28.266 28.312 -4.473 1 58.12 207 LEU A C 1
ATOM 1639 O O . LEU A 1 207 ? -28.703 28.406 -5.621 1 58.12 207 LEU A O 1
ATOM 1643 N N . PRO A 1 208 ? -28.375 27.203 -3.719 1 56.09 208 PRO A N 1
ATOM 1644 C CA . PRO A 1 208 ? -29.328 26.203 -4.207 1 56.09 208 PRO A CA 1
ATOM 1645 C C . PRO A 1 208 ? -30.719 26.781 -4.453 1 56.09 208 PRO A C 1
ATOM 1647 O O . PRO A 1 208 ? -31.109 27.75 -3.811 1 56.09 208 PRO A O 1
ATOM 1650 N N . GLY A 1 209 ? -31.344 26.344 -5.582 1 54.38 209 GLY A N 1
ATOM 1651 C CA . GLY A 1 209 ? -32.656 26.812 -6 1 54.38 209 GLY A CA 1
ATOM 1652 C C . GLY A 1 209 ? -33.688 26.812 -4.875 1 54.38 209 GLY A C 1
ATOM 1653 O O . GLY A 1 209 ? -34.594 27.641 -4.859 1 54.38 209 GLY A O 1
ATOM 1654 N N . ASP A 1 210 ? -33.5 25.875 -3.945 1 55.06 210 ASP A N 1
ATOM 1655 C CA . ASP A 1 210 ? -34.5 25.766 -2.908 1 55.06 210 ASP A CA 1
ATOM 1656 C C . ASP A 1 210 ? -34.219 26.703 -1.735 1 55.06 210 ASP A C 1
ATOM 1658 O O . ASP A 1 210 ? -34.938 26.719 -0.748 1 55.06 210 ASP A O 1
ATOM 1662 N N . TYR A 1 211 ? -33.156 27.328 -1.83 1 55.84 211 TYR A N 1
ATOM 1663 C CA . TYR A 1 211 ? -32.812 28.25 -0.752 1 55.84 211 TYR A CA 1
ATOM 1664 C C . TYR A 1 211 ? -33.594 29.547 -0.848 1 55.84 211 TYR A C 1
ATOM 1666 O O . TYR A 1 211 ? -33.656 30.156 -1.916 1 55.84 211 TYR A O 1
ATOM 1674 N N . ASP A 1 212 ? -34.5 29.75 0.193 1 60.44 212 ASP A N 1
ATOM 1675 C CA . ASP A 1 212 ? -35.219 31.016 0.214 1 60.44 212 ASP A CA 1
ATOM 1676 C C . ASP A 1 212 ? -34.25 32.188 0.329 1 60.44 212 ASP A C 1
ATOM 1678 O O . ASP A 1 212 ? -33.75 32.5 1.416 1 60.44 212 ASP A O 1
ATOM 1682 N N . LYS A 1 213 ? -34 32.875 -0.712 1 59.47 213 LYS A N 1
ATOM 1683 C CA . LYS A 1 213 ? -33.031 33.969 -0.856 1 59.47 213 LYS A CA 1
ATOM 1684 C C . LYS A 1 213 ? -33.5 35.219 -0.077 1 59.47 213 LYS A C 1
ATOM 1686 O O . LYS A 1 213 ? -32.656 36.062 0.278 1 59.47 213 LYS A O 1
ATOM 1691 N N . SER A 1 214 ? -34.75 35.25 0.137 1 61.22 214 SER A N 1
ATOM 1692 C CA . SER A 1 214 ? -35.25 36.469 0.787 1 61.22 214 SER A CA 1
ATOM 1693 C C . SER A 1 214 ? -34.906 36.469 2.271 1 61.22 214 SER A C 1
ATOM 1695 O O . SER A 1 214 ? -34.562 37.5 2.824 1 61.22 214 SER A O 1
ATOM 1697 N N . ASP A 1 215 ? -34.812 35.25 2.871 1 69.88 215 ASP A N 1
ATOM 1698 C CA . ASP A 1 215 ? -34.625 35.156 4.312 1 69.88 215 ASP A CA 1
ATOM 1699 C C . ASP A 1 215 ? -33.375 34.344 4.648 1 69.88 215 ASP A C 1
ATOM 1701 O O . ASP A 1 215 ? -32.969 34.25 5.809 1 69.88 215 ASP A O 1
ATOM 1705 N N . GLY A 1 216 ? -32.812 33.906 3.592 1 75.38 216 GLY A N 1
ATOM 1706 C CA . GLY A 1 216 ? -31.703 33 3.824 1 75.38 216 GLY A CA 1
ATOM 1707 C C . GLY A 1 216 ? -30.375 33.719 4.023 1 75.38 216 GLY A C 1
ATOM 1708 O O . GLY A 1 216 ? -30.266 34.906 3.773 1 75.38 216 GLY A O 1
ATOM 1709 N N . VAL A 1 217 ? -29.391 33.094 4.77 1 84.38 217 VAL A N 1
ATOM 1710 C CA . VAL A 1 217 ? -28.062 33.594 5.031 1 84.38 217 VAL A CA 1
ATOM 1711 C C . VAL A 1 217 ? -27.047 32.938 4.113 1 84.38 217 VAL A C 1
ATOM 1713 O O . VAL A 1 217 ? -27 31.703 4.035 1 84.38 217 VAL A O 1
ATOM 1716 N N . VAL A 1 218 ? -26.375 33.75 3.367 1 86.44 218 VAL A N 1
ATOM 1717 C CA . VAL A 1 218 ? -25.328 33.219 2.498 1 86.44 218 VAL A CA 1
ATOM 1718 C C . VAL A 1 218 ? -23.969 33.312 3.201 1 86.44 218 VAL A C 1
ATOM 1720 O O . VAL A 1 218 ? -23.562 34.406 3.621 1 86.44 218 VAL A O 1
ATOM 1723 N N . ARG A 1 219 ? -23.359 32.219 3.277 1 91.12 219 ARG A N 1
ATOM 1724 C CA . ARG A 1 219 ? -22.047 32.156 3.924 1 91.12 219 ARG A CA 1
ATOM 1725 C C . ARG A 1 219 ? -20.922 32.062 2.889 1 91.12 219 ARG A C 1
ATOM 1727 O O . ARG A 1 219 ? -21.062 31.391 1.873 1 91.12 219 ARG A O 1
ATOM 1734 N N . VAL A 1 220 ? -19.859 32.812 3.207 1 93.25 220 VAL A N 1
ATOM 1735 C CA . VAL A 1 220 ? -18.672 32.781 2.352 1 93.25 220 VAL A CA 1
ATOM 1736 C C . VAL A 1 220 ? -17.469 32.25 3.129 1 93.25 220 VAL A C 1
ATOM 1738 O O . VAL A 1 220 ? -17.188 32.719 4.234 1 93.25 220 VAL A O 1
ATOM 1741 N N . ILE A 1 221 ? -16.812 31.281 2.551 1 94.81 221 ILE A N 1
ATOM 1742 C CA . ILE A 1 221 ? -15.641 30.641 3.152 1 94.81 221 ILE A CA 1
ATOM 1743 C C . ILE A 1 221 ? -14.375 31.141 2.459 1 94.81 221 ILE A C 1
ATOM 1745 O O . ILE A 1 221 ? -14.258 31.062 1.233 1 94.81 221 ILE A O 1
ATOM 1749 N N . HIS A 1 222 ? -13.422 31.656 3.248 1 96.88 222 HIS A N 1
ATOM 1750 C CA . HIS A 1 222 ? -12.141 32.125 2.729 1 96.88 222 HIS A CA 1
ATOM 1751 C C . HIS A 1 222 ? -10.992 31.219 3.193 1 96.88 222 HIS A C 1
ATOM 1753 O O . HIS A 1 222 ? -10.805 31.031 4.395 1 96.88 222 HIS A O 1
ATOM 1759 N N . ILE A 1 223 ? -10.242 30.656 2.312 1 97.69 223 ILE A N 1
ATOM 1760 C CA . ILE A 1 223 ? -8.984 29.984 2.631 1 97.69 223 ILE A CA 1
ATOM 1761 C C . ILE A 1 223 ? -7.809 30.906 2.32 1 97.69 223 ILE A C 1
ATOM 1763 O O . ILE A 1 223 ? -7.324 30.938 1.187 1 97.69 223 ILE A O 1
ATOM 1767 N N . GLY A 1 224 ? -7.379 31.609 3.371 1 96.88 224 GLY A N 1
ATOM 1768 C CA . GLY A 1 224 ? -6.41 32.656 3.094 1 96.88 224 GLY A CA 1
ATOM 1769 C C . GLY A 1 224 ? -6.781 33.531 1.898 1 96.88 224 GLY A C 1
ATOM 1770 O O . GLY A 1 224 ? -7.918 34 1.792 1 96.88 224 GLY A O 1
ATOM 1771 N N . ASP A 1 225 ? -5.848 33.781 1.052 1 95.75 225 ASP A N 1
ATOM 1772 C CA . ASP A 1 225 ? -6.086 34.531 -0.188 1 95.75 225 ASP A CA 1
ATOM 1773 C C . ASP A 1 225 ? -6.219 33.562 -1.373 1 95.75 225 ASP A C 1
ATOM 1775 O O . ASP A 1 225 ? -6.312 34 -2.521 1 95.75 225 ASP A O 1
ATOM 1779 N N . LEU A 1 226 ? -6.25 32.344 -1.025 1 95.94 226 LEU A N 1
ATOM 1780 C CA . LEU A 1 226 ? -6.219 31.328 -2.066 1 95.94 226 LEU A CA 1
ATOM 1781 C C . LEU A 1 226 ? -7.594 31.156 -2.699 1 95.94 226 LEU A C 1
ATOM 1783 O O . LEU A 1 226 ? -7.703 30.969 -3.912 1 95.94 226 LEU A O 1
ATOM 1787 N N . ASP A 1 227 ? -8.625 31.219 -1.875 1 94.38 227 ASP A N 1
ATOM 1788 C CA . ASP A 1 227 ? -9.953 30.859 -2.367 1 94.38 227 ASP A CA 1
ATOM 1789 C C . ASP A 1 227 ? -11.047 31.547 -1.558 1 94.38 227 ASP A C 1
ATOM 1791 O O . ASP A 1 227 ? -10.883 31.781 -0.359 1 94.38 227 ASP A O 1
ATOM 1795 N N . THR A 1 228 ? -12.102 31.922 -2.197 1 94.94 228 THR A N 1
ATOM 1796 C CA . THR A 1 228 ? -13.328 32.469 -1.62 1 94.94 228 THR A CA 1
ATOM 1797 C C . THR A 1 228 ? -14.555 31.859 -2.293 1 94.94 228 THR A C 1
ATOM 1799 O O . THR A 1 228 ? -14.773 32.062 -3.488 1 94.94 228 THR A O 1
ATOM 1802 N N . ASN A 1 229 ? -15.297 31.141 -1.549 1 92.06 229 ASN A N 1
ATOM 1803 C CA . ASN A 1 229 ? -16.453 30.469 -2.121 1 92.06 229 ASN A CA 1
ATOM 1804 C C . ASN A 1 229 ? -17.625 30.438 -1.144 1 92.06 229 ASN A C 1
ATOM 1806 O O . ASN A 1 229 ? -17.438 30.453 0.072 1 92.06 229 ASN A O 1
ATOM 1810 N N . THR A 1 230 ? -18.797 30.375 -1.709 1 91.06 230 THR A N 1
ATOM 1811 C CA . THR A 1 230 ? -19.984 30.25 -0.874 1 91.06 230 THR A CA 1
ATOM 1812 C C . THR A 1 230 ? -20.203 28.797 -0.475 1 91.06 230 THR A C 1
ATOM 1814 O O . THR A 1 230 ? -20.078 27.891 -1.301 1 91.06 230 THR A O 1
ATOM 1817 N N . CYS A 1 231 ? -20.469 28.609 0.801 1 91.75 231 CYS A N 1
ATOM 1818 C CA . CYS A 1 231 ? -20.75 27.25 1.271 1 91.75 231 CYS A CA 1
ATOM 1819 C C . CYS A 1 231 ? -21.469 27.281 2.617 1 91.75 231 CYS A C 1
ATOM 1821 O O . CYS A 1 231 ? -21.125 28.078 3.49 1 91.75 231 CYS A O 1
ATOM 1823 N N . CYS A 1 232 ? -22.422 26.406 2.736 1 89.31 232 CYS A N 1
ATOM 1824 C CA . CYS A 1 232 ? -23.203 26.391 3.969 1 89.31 232 CYS A CA 1
ATOM 1825 C C . CYS A 1 232 ? -22.688 25.312 4.922 1 89.31 232 CYS A C 1
ATOM 1827 O O . CYS A 1 232 ? -23.172 25.203 6.047 1 89.31 232 CYS A O 1
ATOM 1829 N N . GLY A 1 233 ? -21.719 24.531 4.516 1 93.19 233 GLY A N 1
ATOM 1830 C CA . GLY A 1 233 ? -21.234 23.422 5.328 1 93.19 233 GLY A CA 1
ATOM 1831 C C . GLY A 1 233 ? -20.359 23.891 6.484 1 93.19 233 GLY A C 1
ATOM 1832 O O . GLY A 1 233 ? -20.156 25.094 6.672 1 93.19 233 GLY A O 1
ATOM 1833 N N . THR A 1 234 ? -19.953 22.906 7.332 1 96.81 234 THR A N 1
ATOM 1834 C CA . THR A 1 234 ? -19 23.188 8.398 1 96.81 234 THR A CA 1
ATOM 1835 C C . THR A 1 234 ? -17.562 23.031 7.898 1 96.81 234 THR A C 1
ATOM 1837 O O . THR A 1 234 ? -17.266 22.141 7.102 1 96.81 234 THR A O 1
ATOM 1840 N N . HIS A 1 235 ? -16.719 24 8.32 1 97.56 235 HIS A N 1
ATOM 1841 C CA . HIS A 1 235 ? -15.352 24.016 7.797 1 97.56 235 HIS A CA 1
ATOM 1842 C C . HIS A 1 235 ? -14.336 24.172 8.922 1 97.56 235 HIS A C 1
ATOM 1844 O O . HIS A 1 235 ? -14.664 24.656 10.008 1 97.56 235 HIS A O 1
ATOM 1850 N N . LEU A 1 236 ? -13.195 23.766 8.641 1 98.31 236 LEU A N 1
ATOM 1851 C CA . LEU A 1 236 ? -12.062 23.891 9.555 1 98.31 236 LEU A CA 1
ATOM 1852 C C . LEU A 1 236 ? -11.617 25.344 9.664 1 98.31 236 LEU A C 1
ATOM 1854 O O . LEU A 1 236 ? -11.984 26.172 8.836 1 98.31 236 LEU A O 1
ATOM 1858 N N . SER A 1 237 ? -10.812 25.641 10.664 1 98.06 237 SER A N 1
ATOM 1859 C CA . SER A 1 237 ? -10.414 27.016 10.93 1 98.06 237 SER A CA 1
ATOM 1860 C C . SER A 1 237 ? -9.07 27.344 10.273 1 98.06 237 SER A C 1
ATOM 1862 O O . SER A 1 237 ? -8.688 28.5 10.164 1 98.06 237 SER A O 1
ATOM 1864 N N . GLN A 1 238 ? -8.305 26.281 9.891 1 98.25 238 GLN A N 1
ATOM 1865 C CA . GLN A 1 238 ? -7.012 26.438 9.242 1 98.25 238 GLN A CA 1
ATOM 1866 C C . GLN A 1 238 ? -6.672 25.203 8.398 1 98.25 238 GLN A C 1
ATOM 1868 O O . GLN A 1 238 ? -7.156 24.109 8.672 1 98.25 238 GLN A O 1
ATOM 1873 N N . THR A 1 239 ? -5.773 25.375 7.457 1 98.56 239 THR A N 1
ATOM 1874 C CA . THR A 1 239 ? -5.547 24.312 6.477 1 98.56 239 THR A CA 1
ATOM 1875 C C . THR A 1 239 ? -4.754 23.172 7.094 1 98.56 239 THR A C 1
ATOM 1877 O O . THR A 1 239 ? -4.852 22.031 6.641 1 98.56 239 THR A O 1
ATOM 1880 N N . SER A 1 240 ? -3.918 23.391 8.164 1 98.38 240 SER A N 1
ATOM 1881 C CA . SER A 1 240 ? -3.174 22.297 8.781 1 98.38 240 SER A CA 1
ATOM 1882 C C . SER A 1 240 ? -4.117 21.25 9.367 1 98.38 240 SER A C 1
ATOM 1884 O O . SER A 1 240 ? -3.76 20.078 9.469 1 98.38 240 SER A O 1
ATOM 1886 N N . HIS A 1 241 ? -5.371 21.688 9.719 1 98.5 241 HIS A N 1
ATOM 1887 C CA . HIS A 1 241 ? -6.336 20.766 10.297 1 98.5 241 HIS A CA 1
ATOM 1888 C C . HIS A 1 241 ? -6.84 19.766 9.25 1 98.5 241 HIS A C 1
ATOM 1890 O O . HIS A 1 241 ? -7.434 18.75 9.602 1 98.5 241 HIS A O 1
ATOM 1896 N N . ILE A 1 242 ? -6.578 20.031 7.965 1 98.56 242 ILE A N 1
ATOM 1897 C CA . ILE A 1 242 ? -6.918 19.062 6.922 1 98.56 242 ILE A CA 1
ATOM 1898 C C . ILE A 1 242 ? -6.02 17.828 7.043 1 98.56 242 ILE A C 1
ATOM 1900 O O . ILE A 1 242 ? -6.453 16.703 6.773 1 98.56 242 ILE A O 1
ATOM 1904 N N . SER A 1 243 ? -4.727 18.047 7.445 1 97.94 243 SER A N 1
ATOM 1905 C CA . SER A 1 243 ? -3.717 17.047 7.746 1 97.94 243 SER A CA 1
ATOM 1906 C C . SER A 1 243 ? -3.117 16.469 6.469 1 97.94 243 SER A C 1
ATOM 1908 O O . SER A 1 243 ? -1.945 16.688 6.168 1 97.94 243 SER A O 1
ATOM 1910 N N . LEU A 1 244 ? -3.922 15.812 5.707 1 98.38 244 LEU A N 1
ATOM 1911 C CA . LEU A 1 244 ? -3.398 15.133 4.527 1 98.38 244 LEU A CA 1
ATOM 1912 C C . LEU A 1 244 ? -4.469 15.016 3.447 1 98.38 244 LEU A C 1
ATOM 1914 O O . LEU A 1 244 ? -5.645 14.82 3.75 1 98.38 244 LEU A O 1
ATOM 1918 N N . ILE A 1 245 ? -4.082 15.195 2.211 1 98.56 245 ILE A N 1
ATOM 1919 C CA . ILE A 1 245 ? -4.926 14.875 1.06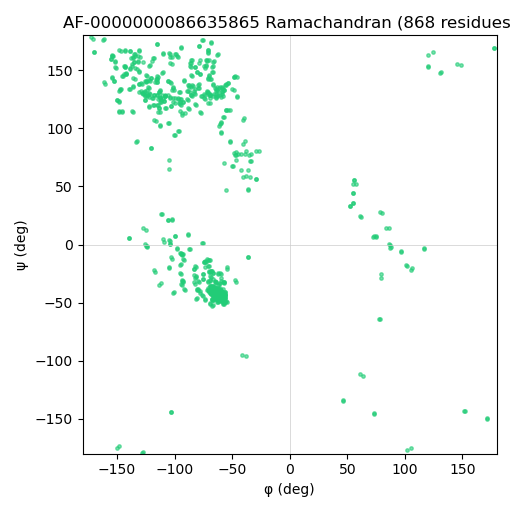2 1 98.56 245 ILE A CA 1
ATOM 1920 C C . ILE A 1 245 ? -4.219 13.852 0.174 1 98.56 245 ILE A C 1
ATOM 1922 O O . ILE A 1 245 ? -3.035 14 -0.132 1 98.56 245 ILE A O 1
ATOM 1926 N N . ILE A 1 246 ? -4.879 12.805 -0.177 1 98.19 246 ILE A N 1
ATOM 1927 C CA . ILE A 1 246 ? -4.387 11.812 -1.125 1 98.19 246 ILE A CA 1
ATOM 1928 C C . ILE A 1 246 ? -5.32 11.742 -2.332 1 98.19 246 ILE A C 1
ATOM 1930 O O . ILE A 1 246 ? -6.535 11.609 -2.178 1 98.19 246 ILE A O 1
ATOM 1934 N N . LEU A 1 247 ? -4.734 11.891 -3.492 1 98.31 247 LEU A N 1
ATOM 1935 C CA . LEU A 1 247 ? -5.504 11.742 -4.723 1 98.31 247 LEU A CA 1
ATOM 1936 C C . LEU A 1 247 ? -5.602 10.281 -5.129 1 98.31 247 LEU A C 1
ATOM 1938 O O . LEU A 1 247 ? -4.629 9.531 -5.008 1 98.31 247 LEU A O 1
ATOM 1942 N N . GLY A 1 248 ? -6.789 9.914 -5.531 1 95.94 248 GLY A N 1
ATOM 1943 C CA . GLY A 1 248 ? -7.023 8.539 -5.949 1 95.94 248 GLY A CA 1
ATOM 1944 C C . GLY A 1 248 ? -7.094 8.383 -7.457 1 95.94 248 GLY A C 1
ATOM 1945 O O . GLY A 1 248 ? -6.359 9.047 -8.195 1 95.94 248 GLY A O 1
ATOM 1946 N N . SER A 1 249 ? -7.945 7.504 -7.922 1 93.19 249 SER A N 1
ATOM 1947 C CA . SER A 1 249 ? -8.039 7.16 -9.336 1 93.19 249 SER A CA 1
ATOM 1948 C C . SER A 1 249 ? -8.953 8.125 -10.086 1 93.19 249 SER A C 1
ATOM 1950 O O . SER A 1 249 ? -9.758 8.82 -9.469 1 93.19 249 SER A O 1
ATOM 1952 N N . THR A 1 250 ? -8.727 8.148 -11.375 1 95.62 250 THR A N 1
ATOM 1953 C CA . THR A 1 250 ? -9.609 8.891 -12.266 1 95.62 250 THR A CA 1
ATOM 1954 C C . THR A 1 250 ? -10.5 7.938 -13.055 1 95.62 250 THR A C 1
ATOM 1956 O O . THR A 1 250 ? -10.094 6.82 -13.375 1 95.62 250 THR A O 1
ATOM 1959 N N . GLN A 1 251 ? -11.695 8.352 -13.211 1 94.75 251 GLN A N 1
ATOM 1960 C CA . GLN A 1 251 ? -12.641 7.59 -14.008 1 94.75 251 GLN A CA 1
ATOM 1961 C C . GLN A 1 251 ? -13.359 8.492 -15.016 1 94.75 251 GLN A C 1
ATOM 1963 O O . GLN A 1 251 ? -13.711 9.625 -14.695 1 94.75 251 GLN A O 1
ATOM 1968 N N . SER A 1 252 ? -13.492 7.945 -16.188 1 93.75 252 SER A N 1
ATOM 1969 C CA . SER A 1 252 ? -14.25 8.695 -17.188 1 93.75 252 SER A CA 1
ATOM 1970 C C . SER A 1 252 ? -15.734 8.711 -16.844 1 93.75 252 SER A C 1
ATOM 1972 O O . SER A 1 252 ? -16.297 7.695 -16.422 1 93.75 252 SER A O 1
ATOM 1974 N N . VAL A 1 253 ? -16.234 9.891 -16.891 1 90 253 VAL A N 1
ATOM 1975 C CA . VAL A 1 253 ? -17.672 10.055 -16.672 1 90 253 VAL A CA 1
ATOM 1976 C C . VAL A 1 253 ? -18.328 10.648 -17.922 1 90 253 VAL A C 1
ATOM 1978 O O . VAL A 1 253 ? -17.969 11.75 -18.344 1 90 253 VAL A O 1
ATOM 1981 N N . HIS A 1 254 ? -19.297 9.938 -18.547 1 85.88 254 HIS A N 1
ATOM 1982 C CA . HIS A 1 254 ? -20.078 10.32 -19.719 1 85.88 254 HIS A CA 1
ATOM 1983 C C . HIS A 1 254 ? -19.156 10.75 -20.859 1 85.88 254 HIS A C 1
ATOM 1985 O O . HIS A 1 254 ? -19.438 11.734 -21.547 1 85.88 254 HIS A O 1
ATOM 1991 N N . GLY A 1 255 ? -18 10.195 -21.016 1 79.88 255 GLY A N 1
ATOM 1992 C CA . GLY A 1 255 ? -17.094 10.344 -22.156 1 79.88 255 GLY A CA 1
ATOM 1993 C C . GLY A 1 255 ? -16.297 11.641 -22.125 1 79.88 255 GLY A C 1
ATOM 1994 O O . GLY A 1 255 ? -15.203 11.711 -22.672 1 79.88 255 GLY A O 1
ATOM 1995 N N . LYS A 1 256 ? -16.781 12.664 -21.562 1 87.5 256 LYS A N 1
ATOM 1996 C CA . LYS A 1 256 ? -16.125 13.977 -21.656 1 87.5 256 LYS A CA 1
ATOM 1997 C C . LYS A 1 256 ? -15.562 14.406 -20.297 1 87.5 256 LYS A C 1
ATOM 1999 O O . LYS A 1 256 ? -14.516 15.047 -20.234 1 87.5 256 LYS A O 1
ATOM 2004 N N . ASN A 1 257 ? -16.25 14.016 -19.219 1 94.94 257 ASN A N 1
ATOM 2005 C CA . ASN A 1 257 ? -15.859 14.445 -17.875 1 94.94 257 ASN A CA 1
ATOM 2006 C C . ASN A 1 257 ? -15.008 13.391 -17.172 1 94.94 257 ASN A C 1
ATOM 2008 O O . ASN A 1 257 ? -14.867 12.273 -17.672 1 94.94 257 ASN A O 1
ATOM 2012 N N . CYS A 1 258 ? -14.32 13.844 -16.172 1 97.69 258 CYS A N 1
ATOM 2013 C CA . CYS A 1 258 ? -13.453 12.969 -15.398 1 97.69 258 CYS A CA 1
ATOM 2014 C C . CYS A 1 258 ? -13.797 13.055 -13.914 1 97.69 258 CYS A C 1
ATOM 2016 O O . CYS A 1 258 ? -13.969 14.141 -13.367 1 97.69 258 CYS A O 1
ATOM 2018 N N . ARG A 1 259 ? -14 11.922 -13.336 1 97.88 259 ARG A N 1
ATOM 2019 C CA . ARG A 1 259 ? -14.164 11.852 -11.891 1 97.88 259 ARG A CA 1
ATOM 2020 C C . ARG A 1 259 ? -12.852 11.508 -11.203 1 97.88 259 ARG A C 1
ATOM 2022 O O . ARG A 1 259 ? -12.219 10.5 -11.531 1 97.88 259 ARG A O 1
ATOM 2029 N N . LEU A 1 260 ? -12.422 12.367 -10.32 1 98.19 260 LEU A N 1
ATOM 2030 C CA . LEU A 1 260 ? -11.203 12.172 -9.539 1 98.19 260 LEU A CA 1
ATOM 2031 C C . LEU A 1 260 ? -11.531 11.844 -8.086 1 98.19 260 LEU A C 1
ATOM 2033 O O . LEU A 1 260 ? -12.195 12.633 -7.406 1 98.19 260 LEU A O 1
ATOM 2037 N N . SER A 1 261 ? -11.148 10.695 -7.676 1 97.75 261 SER A N 1
ATOM 2038 C CA . SER A 1 261 ? -11.344 10.328 -6.273 1 97.75 261 SER A CA 1
ATOM 2039 C C . SER A 1 261 ? -10.258 10.93 -5.391 1 97.75 261 SER A C 1
ATOM 2041 O O . SER A 1 261 ? -9.125 11.133 -5.844 1 97.75 261 SER A O 1
ATOM 2043 N N . PHE A 1 262 ? -10.578 11.266 -4.137 1 98.25 262 PHE A N 1
ATOM 2044 C CA . PHE A 1 262 ? -9.609 11.781 -3.178 1 98.25 262 PHE A CA 1
ATOM 2045 C C . PHE A 1 262 ? -10.055 11.492 -1.75 1 98.25 262 PHE A C 1
ATOM 2047 O O . PHE A 1 262 ? -11.203 11.117 -1.517 1 98.25 262 PHE A O 1
ATOM 2054 N N . ILE A 1 263 ? -9.18 11.57 -0.834 1 97.94 263 ILE A N 1
ATOM 2055 C CA . ILE A 1 263 ? -9.461 11.352 0.581 1 97.94 263 ILE A CA 1
ATOM 2056 C C . ILE A 1 263 ? -8.602 12.289 1.426 1 97.94 263 ILE A C 1
ATOM 2058 O O . ILE A 1 263 ? -7.48 12.633 1.04 1 97.94 263 ILE A O 1
ATOM 2062 N N . THR A 1 264 ? -9.133 12.781 2.549 1 97.69 264 THR A N 1
ATOM 2063 C CA . THR A 1 264 ? -8.445 13.789 3.338 1 97.69 264 THR A CA 1
ATOM 2064 C C . THR A 1 264 ? -8.477 13.438 4.824 1 97.69 264 THR A C 1
ATOM 2066 O O . THR A 1 264 ? -9.242 12.57 5.238 1 97.69 264 THR A O 1
ATOM 2069 N N . GLY A 1 265 ? -7.621 14.094 5.543 1 97.25 265 GLY A N 1
ATOM 2070 C CA . GLY A 1 265 ? -7.711 14.109 6.992 1 97.25 265 GLY A CA 1
ATOM 2071 C C . GLY A 1 265 ? -7.293 12.797 7.629 1 97.25 265 GLY A C 1
ATOM 2072 O O . GLY A 1 265 ? -6.363 12.141 7.152 1 97.25 265 GLY A O 1
ATOM 2073 N N . ASP A 1 266 ? -7.949 12.492 8.656 1 96.25 266 ASP A N 1
ATOM 2074 C CA . ASP A 1 266 ? -7.629 11.289 9.422 1 96.25 266 ASP A CA 1
ATOM 2075 C C . ASP A 1 266 ? -7.883 10.031 8.594 1 96.25 266 ASP A C 1
ATOM 2077 O O . ASP A 1 266 ? -7.172 9.031 8.734 1 96.25 266 ASP A O 1
ATOM 2081 N N . ARG A 1 267 ? -8.922 10.078 7.672 1 95.69 267 ARG A N 1
ATOM 2082 C CA . ARG A 1 267 ? -9.156 8.977 6.746 1 95.69 267 ARG A CA 1
ATOM 2083 C C . ARG A 1 267 ? -7.93 8.734 5.871 1 95.69 267 ARG A C 1
ATOM 2085 O O . ARG A 1 267 ? -7.539 7.586 5.648 1 95.69 267 ARG A O 1
ATOM 2092 N N . ALA A 1 268 ? -7.445 9.812 5.398 1 97.44 268 ALA A N 1
ATOM 2093 C CA . ALA A 1 268 ? -6.289 9.719 4.508 1 97.44 268 ALA A CA 1
ATOM 2094 C C . ALA A 1 268 ? -5.074 9.156 5.238 1 97.44 268 ALA A C 1
ATOM 2096 O O . ALA A 1 268 ? -4.352 8.32 4.695 1 97.44 268 ALA A O 1
ATOM 2097 N N . ILE A 1 269 ? -4.867 9.625 6.434 1 97.38 269 ILE A N 1
ATOM 2098 C CA . ILE A 1 269 ? -3.732 9.164 7.227 1 97.38 269 ILE A CA 1
ATOM 2099 C C . ILE A 1 269 ? -3.877 7.672 7.523 1 97.38 269 ILE A C 1
ATOM 2101 O O . ILE A 1 269 ? -2.908 6.918 7.422 1 97.38 269 ILE A O 1
ATOM 2105 N N . ALA A 1 270 ? -5.098 7.293 7.895 1 96.31 270 ALA A N 1
ATOM 2106 C CA . ALA A 1 270 ? -5.355 5.879 8.164 1 96.31 270 ALA A CA 1
ATOM 2107 C C . ALA A 1 270 ? -5.098 5.027 6.926 1 96.31 270 ALA A C 1
ATOM 2109 O O . ALA A 1 270 ? -4.469 3.971 7.008 1 96.31 270 ALA A O 1
ATOM 2110 N N . LEU A 1 271 ? -5.586 5.484 5.793 1 96.62 271 LEU A N 1
ATOM 2111 C CA . LEU A 1 271 ? -5.367 4.777 4.539 1 96.62 271 LEU A CA 1
ATOM 2112 C C . LEU A 1 271 ? -3.879 4.688 4.215 1 96.62 271 LEU A C 1
ATOM 2114 O O . LEU A 1 271 ? -3.393 3.635 3.789 1 96.62 271 LEU A O 1
ATOM 2118 N N . ALA A 1 272 ? -3.197 5.777 4.402 1 97.56 272 ALA A N 1
ATOM 2119 C CA . ALA A 1 272 ? -1.755 5.812 4.168 1 97.56 272 ALA A CA 1
ATOM 2120 C C . ALA A 1 272 ? -1.036 4.773 5.023 1 97.56 272 ALA A C 1
ATOM 2122 O O . ALA A 1 272 ? -0.258 3.965 4.512 1 97.56 272 ALA A O 1
ATOM 2123 N N . ASN A 1 273 ? -1.339 4.809 6.305 1 97.31 273 ASN A N 1
ATOM 2124 C CA . ASN A 1 273 ? -0.69 3.889 7.23 1 97.31 273 ASN A CA 1
ATOM 2125 C C . ASN A 1 273 ? -0.982 2.434 6.871 1 97.31 273 ASN A C 1
ATOM 2127 O O . ASN A 1 273 ? -0.075 1.602 6.852 1 97.31 273 ASN A O 1
ATOM 2131 N N . SER A 1 274 ? -2.223 2.143 6.594 1 96.81 274 SER A N 1
ATOM 2132 C CA . SER A 1 274 ? -2.609 0.773 6.27 1 96.81 274 SER A CA 1
ATOM 2133 C C . SER A 1 274 ? -1.98 0.317 4.957 1 96.81 274 SER A C 1
ATOM 2135 O O . SER A 1 274 ? -1.599 -0.847 4.816 1 96.81 274 SER A O 1
ATOM 2137 N N . SER A 1 275 ? -1.914 1.211 4.027 1 97.5 275 SER A N 1
ATOM 2138 C CA . SER A 1 275 ? -1.327 0.88 2.732 1 97.5 275 SER A CA 1
ATOM 2139 C C . SER A 1 275 ? 0.17 0.615 2.855 1 97.5 275 SER A C 1
ATOM 2141 O O . SER A 1 275 ? 0.685 -0.344 2.277 1 97.5 275 SER A O 1
ATOM 2143 N N . VAL A 1 276 ? 0.831 1.501 3.547 1 97.31 276 VAL A N 1
ATOM 2144 C CA . VAL A 1 276 ? 2.264 1.323 3.758 1 97.31 276 VAL A CA 1
ATOM 2145 C C . VAL A 1 276 ? 2.521 -0.006 4.461 1 97.31 276 VAL A C 1
ATOM 2147 O O . VAL A 1 276 ? 3.416 -0.76 4.074 1 97.31 276 VAL A O 1
ATOM 2150 N N . SER A 1 277 ? 1.754 -0.296 5.453 1 96.56 277 SER A N 1
ATOM 2151 C CA . SER A 1 277 ? 1.879 -1.553 6.188 1 96.56 277 SER A CA 1
ATOM 2152 C C . SER A 1 277 ? 1.601 -2.748 5.281 1 96.56 277 SER A C 1
ATOM 2154 O O . SER A 1 277 ? 2.305 -3.758 5.344 1 96.56 277 SER A O 1
ATOM 2156 N N . ALA A 1 278 ? 0.574 -2.621 4.492 1 96.69 278 ALA A N 1
ATOM 2157 C CA . ALA A 1 278 ? 0.208 -3.695 3.576 1 96.69 278 ALA A CA 1
ATOM 2158 C C . ALA A 1 278 ? 1.335 -3.98 2.586 1 96.69 278 ALA A C 1
ATOM 2160 O O . ALA A 1 278 ? 1.68 -5.141 2.344 1 96.69 278 ALA A O 1
ATOM 2161 N N . ILE A 1 279 ? 1.871 -2.936 2.055 1 97.19 279 ILE A N 1
ATOM 2162 C CA . ILE A 1 279 ? 2.959 -3.084 1.094 1 97.19 279 ILE A CA 1
ATOM 2163 C C . ILE A 1 279 ? 4.141 -3.791 1.756 1 97.19 279 ILE A C 1
ATOM 2165 O O . ILE A 1 279 ? 4.754 -4.676 1.16 1 97.19 279 ILE A O 1
ATOM 2169 N N . SER A 1 280 ? 4.441 -3.377 2.941 1 95.56 280 SER A N 1
ATOM 2170 C CA . SER A 1 280 ? 5.52 -4.02 3.686 1 95.56 280 SER A CA 1
ATOM 2171 C C . SER A 1 280 ? 5.238 -5.504 3.9 1 95.56 280 SER A C 1
ATOM 2173 O O . SER A 1 280 ? 6.133 -6.336 3.762 1 95.56 280 SER A O 1
ATOM 2175 N N . SER A 1 281 ? 4.043 -5.863 4.203 1 95.94 281 SER A N 1
ATOM 2176 C CA . SER A 1 281 ? 3.646 -7.25 4.43 1 95.94 281 SER A CA 1
ATOM 2177 C C . SER A 1 281 ? 3.756 -8.07 3.15 1 95.94 281 SER A C 1
ATOM 2179 O O . SER A 1 281 ? 4.25 -9.203 3.174 1 95.94 281 SER A O 1
ATOM 2181 N N . ILE A 1 282 ? 3.279 -7.504 2.121 1 96.5 282 ILE A N 1
ATOM 2182 C CA . ILE A 1 282 ? 3.33 -8.195 0.838 1 96.5 282 ILE A CA 1
ATOM 2183 C C . ILE A 1 282 ? 4.785 -8.398 0.419 1 96.5 282 ILE A C 1
ATOM 2185 O O . ILE A 1 282 ? 5.148 -9.469 -0.082 1 96.5 282 ILE A O 1
ATOM 2189 N N . ALA A 1 283 ? 5.566 -7.348 0.609 1 95.44 283 ALA A N 1
ATOM 2190 C CA . ALA A 1 283 ? 6.988 -7.441 0.295 1 95.44 283 ALA A CA 1
ATOM 2191 C C . ALA A 1 283 ? 7.645 -8.586 1.063 1 95.44 283 ALA A C 1
ATOM 2193 O O . ALA A 1 283 ? 8.445 -9.336 0.502 1 95.44 283 ALA A O 1
ATOM 2194 N N . LYS A 1 284 ? 7.352 -8.742 2.299 1 92.94 284 LYS A N 1
ATOM 2195 C CA . LYS A 1 284 ? 7.898 -9.812 3.129 1 92.94 284 LYS A CA 1
ATOM 2196 C C . LYS A 1 284 ? 7.453 -11.18 2.629 1 92.94 284 LYS A C 1
ATOM 2198 O O . LYS A 1 284 ? 8.25 -12.117 2.578 1 92.94 284 LYS A O 1
ATOM 2203 N N . LEU A 1 285 ? 6.195 -11.281 2.307 1 91.25 285 LEU A N 1
ATOM 2204 C CA . LEU A 1 285 ? 5.637 -12.523 1.782 1 91.25 285 LEU A CA 1
ATOM 2205 C C . LEU A 1 285 ? 6.379 -12.961 0.524 1 91.25 285 LEU A C 1
ATOM 2207 O O . LEU A 1 285 ? 6.609 -14.156 0.319 1 91.25 285 LEU A O 1
ATOM 2211 N N . MET A 1 286 ? 6.832 -11.984 -0.201 1 90.62 286 MET A N 1
ATOM 2212 C CA . MET A 1 286 ? 7.434 -12.289 -1.495 1 90.62 286 MET A CA 1
ATOM 2213 C C . MET A 1 286 ? 8.953 -12.195 -1.425 1 90.62 286 MET A C 1
ATOM 2215 O O . MET A 1 286 ? 9.641 -12.367 -2.434 1 90.62 286 MET A O 1
ATOM 2219 N N . SER A 1 287 ? 9.516 -11.867 -0.233 1 87 287 SER A N 1
ATOM 2220 C CA . SER A 1 287 ? 10.953 -11.656 -0.058 1 87 287 SER A CA 1
ATOM 2221 C C . SER A 1 287 ? 11.477 -10.609 -1.037 1 87 287 SER A C 1
ATOM 2223 O O . SER A 1 287 ? 12.477 -10.844 -1.721 1 87 287 SER A O 1
ATOM 2225 N N . SER A 1 288 ? 10.75 -9.562 -1.154 1 83.31 288 SER A N 1
ATOM 2226 C CA . SER A 1 288 ? 11.117 -8.477 -2.062 1 83.31 288 SER A CA 1
ATOM 2227 C C . SER A 1 288 ? 11.422 -7.195 -1.296 1 83.31 288 SER A C 1
ATOM 2229 O O . SER A 1 288 ? 11.258 -7.141 -0.075 1 83.31 288 SER A O 1
ATOM 2231 N N . SER A 1 289 ? 11.922 -6.215 -2.135 1 84.94 289 SER A N 1
ATOM 2232 C CA . SER A 1 289 ? 12.141 -4.883 -1.576 1 84.94 289 SER A CA 1
ATOM 2233 C C . SER A 1 289 ? 10.812 -4.23 -1.188 1 84.94 289 SER A C 1
ATOM 2235 O O . SER A 1 289 ? 9.766 -4.574 -1.731 1 84.94 289 SER A O 1
ATOM 2237 N N . ASN A 1 290 ? 10.836 -3.285 -0.3 1 87.62 290 ASN A N 1
ATOM 2238 C CA . ASN A 1 290 ? 9.641 -2.619 0.194 1 87.62 290 ASN A CA 1
ATOM 2239 C C . ASN A 1 290 ? 9.266 -1.424 -0.676 1 87.62 290 ASN A C 1
ATOM 2241 O O . ASN A 1 290 ? 8.391 -0.636 -0.31 1 87.62 290 ASN A O 1
ATOM 2245 N N . VAL A 1 291 ? 9.93 -1.271 -1.777 1 91.88 291 VAL A N 1
ATOM 2246 C CA . VAL A 1 291 ? 9.562 -0.211 -2.711 1 91.88 291 VAL A CA 1
ATOM 2247 C C . VAL A 1 291 ? 8.219 -0.537 -3.363 1 91.88 291 VAL A C 1
ATOM 2249 O O . VAL A 1 291 ? 8.078 -1.571 -4.02 1 91.88 291 VAL A O 1
ATOM 2252 N N . PRO A 1 292 ? 7.227 0.304 -3.24 1 95.19 292 PRO A N 1
ATOM 2253 C CA . PRO A 1 292 ? 5.855 -0.021 -3.639 1 95.19 292 PRO A CA 1
ATOM 2254 C C . PRO A 1 292 ? 5.754 -0.456 -5.098 1 95.19 292 PRO A C 1
ATOM 2256 O O . PRO A 1 292 ? 5.098 -1.455 -5.402 1 95.19 292 PRO A O 1
ATOM 2259 N N . ASP A 1 293 ? 6.434 0.158 -6.012 1 94.19 293 ASP A N 1
ATOM 2260 C CA . ASP A 1 293 ? 6.355 -0.181 -7.43 1 94.19 293 ASP A CA 1
ATOM 2261 C C . A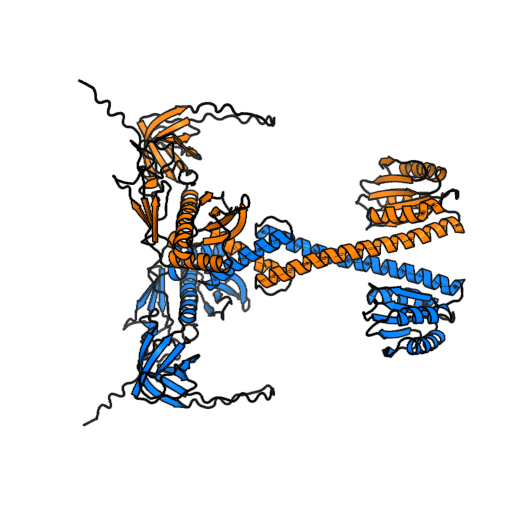SP A 1 293 ? 6.922 -1.576 -7.691 1 94.19 293 ASP A C 1
ATOM 2263 O O . ASP A 1 293 ? 6.434 -2.293 -8.57 1 94.19 293 ASP A O 1
ATOM 2267 N N . GLU A 1 294 ? 7.938 -1.904 -6.988 1 95.19 294 GLU A N 1
ATOM 2268 C CA . GLU A 1 294 ? 8.531 -3.23 -7.129 1 95.19 294 GLU A CA 1
ATOM 2269 C C . GLU A 1 294 ? 7.586 -4.316 -6.613 1 95.19 294 GLU A C 1
ATOM 2271 O O . GLU A 1 294 ? 7.527 -5.41 -7.176 1 95.19 294 GLU A O 1
ATOM 2276 N N . VAL A 1 295 ? 6.902 -3.973 -5.574 1 96.56 295 VAL A N 1
ATOM 2277 C CA . VAL A 1 295 ? 5.938 -4.914 -5.02 1 96.56 295 VAL A CA 1
ATOM 2278 C C . VAL A 1 295 ? 4.832 -5.18 -6.039 1 96.56 295 VAL A C 1
ATOM 2280 O O . VAL A 1 295 ? 4.395 -6.32 -6.211 1 96.56 295 VAL A O 1
ATOM 2283 N N . VAL A 1 296 ? 4.375 -4.141 -6.723 1 96.69 296 VAL A N 1
ATOM 2284 C CA . VAL A 1 296 ? 3.355 -4.281 -7.758 1 96.69 296 VAL A CA 1
ATOM 2285 C C . VAL A 1 296 ? 3.863 -5.207 -8.859 1 96.69 296 VAL A C 1
ATOM 2287 O O . VAL A 1 296 ? 3.154 -6.121 -9.289 1 96.69 296 VAL A O 1
ATOM 2290 N N . THR A 1 297 ? 5.102 -5.008 -9.281 1 96.31 297 THR A N 1
ATOM 2291 C CA . THR A 1 297 ? 5.699 -5.793 -10.359 1 96.31 297 THR A CA 1
ATOM 2292 C C . THR A 1 297 ? 5.816 -7.262 -9.953 1 96.31 297 THR A C 1
ATOM 2294 O O . THR A 1 297 ? 5.492 -8.156 -10.742 1 96.31 297 THR A O 1
ATOM 2297 N N . ARG A 1 298 ? 6.223 -7.492 -8.805 1 95.31 298 ARG A N 1
ATOM 2298 C CA . ARG A 1 298 ? 6.395 -8.859 -8.32 1 95.31 298 ARG A CA 1
ATOM 2299 C C . ARG A 1 298 ? 5.051 -9.562 -8.18 1 95.31 298 ARG A C 1
ATOM 2301 O O . ARG A 1 298 ? 4.941 -10.766 -8.453 1 95.31 298 ARG A O 1
ATOM 2308 N N . THR A 1 299 ? 4.098 -8.875 -7.695 1 95.69 299 THR A N 1
ATOM 2309 C CA . THR A 1 299 ? 2.768 -9.461 -7.562 1 95.69 299 THR A CA 1
ATOM 2310 C C . THR A 1 299 ? 2.191 -9.805 -8.93 1 95.69 299 THR A C 1
ATOM 2312 O O . THR A 1 299 ? 1.561 -10.852 -9.102 1 95.69 299 THR A O 1
ATOM 2315 N N . ALA A 1 300 ? 2.373 -8.891 -9.883 1 95.69 300 ALA A N 1
ATOM 2316 C CA . ALA A 1 300 ? 1.94 -9.188 -11.242 1 95.69 300 ALA A CA 1
ATOM 2317 C C . ALA A 1 300 ? 2.619 -10.445 -11.781 1 95.69 300 ALA A C 1
ATOM 2319 O O . ALA A 1 300 ? 1.976 -11.273 -12.422 1 95.69 300 ALA A O 1
ATOM 2320 N N . ALA A 1 301 ? 3.912 -10.531 -11.508 1 95.38 301 ALA A N 1
ATOM 2321 C CA . ALA A 1 301 ? 4.66 -11.719 -11.93 1 95.38 301 ALA A CA 1
ATOM 2322 C C . ALA A 1 301 ? 4.102 -12.977 -11.273 1 95.38 301 ALA A C 1
ATOM 2324 O O . ALA A 1 301 ? 4.039 -14.039 -11.906 1 95.38 301 ALA A O 1
ATOM 2325 N N . LEU A 1 302 ? 3.777 -12.875 -10.07 1 94.88 302 LEU A N 1
ATOM 2326 C CA . LEU A 1 302 ? 3.174 -13.992 -9.352 1 94.88 302 LEU A CA 1
ATOM 2327 C C . LEU A 1 302 ? 1.86 -14.414 -10 1 94.88 302 LEU A C 1
ATOM 2329 O O . LEU A 1 302 ? 1.59 -15.602 -10.148 1 94.88 302 LEU A O 1
ATOM 2333 N N . SER A 1 303 ? 1.043 -13.469 -10.328 1 95.44 303 SER A N 1
ATOM 2334 C CA . SER A 1 303 ? -0.217 -13.734 -11.008 1 95.44 303 SER A CA 1
ATOM 2335 C C . SER A 1 303 ? 0.016 -14.445 -12.336 1 95.44 303 SER A C 1
ATOM 2337 O O . SER A 1 303 ? -0.698 -15.391 -12.68 1 95.44 303 SER A O 1
ATOM 2339 N N . ASP A 1 304 ? 0.985 -14.023 -13.055 1 96.31 304 ASP A N 1
ATOM 2340 C CA . ASP A 1 304 ? 1.335 -14.664 -14.32 1 96.31 304 ASP A CA 1
ATOM 2341 C C . ASP A 1 304 ? 1.803 -16.094 -14.102 1 96.31 304 ASP A C 1
ATOM 2343 O O . ASP A 1 304 ? 1.476 -16.984 -14.883 1 96.31 304 ASP A O 1
ATOM 2347 N N . THR A 1 305 ? 2.57 -16.297 -13.102 1 96.5 305 THR A N 1
ATOM 2348 C CA . THR A 1 305 ? 3.066 -17.625 -12.766 1 96.5 305 THR A CA 1
ATOM 2349 C C . THR A 1 305 ? 1.907 -18.578 -12.484 1 96.5 305 THR A C 1
ATOM 2351 O O . THR A 1 305 ? 1.938 -19.75 -12.906 1 96.5 305 THR A O 1
ATOM 2354 N N . VAL A 1 306 ? 0.945 -18.109 -11.805 1 96.5 306 VAL A N 1
ATOM 2355 C CA . VAL A 1 306 ? -0.231 -18.922 -11.516 1 96.5 306 VAL A CA 1
ATOM 2356 C C . VAL A 1 306 ? -0.907 -19.344 -12.82 1 96.5 306 VAL A C 1
ATOM 2358 O O . VAL A 1 306 ? -1.258 -20.516 -13 1 96.5 306 VAL A O 1
ATOM 2361 N N . THR A 1 307 ? -1.041 -18.391 -13.672 1 96.31 307 THR A N 1
ATOM 2362 C CA . THR A 1 307 ? -1.667 -18.656 -14.961 1 96.31 307 THR A CA 1
ATOM 2363 C C . THR A 1 307 ? -0.876 -19.719 -15.734 1 96.31 307 THR A C 1
ATOM 2365 O O . THR A 1 307 ? -1.454 -20.656 -16.266 1 96.31 307 THR A O 1
ATOM 2368 N N . ASP A 1 308 ? 0.376 -19.609 -15.758 1 96.56 308 ASP A N 1
ATOM 2369 C CA . ASP A 1 308 ? 1.247 -20.531 -16.469 1 96.56 308 ASP A CA 1
ATOM 2370 C C . ASP A 1 308 ? 1.206 -21.922 -15.836 1 96.56 308 ASP A C 1
ATOM 2372 O O . ASP A 1 308 ? 1.158 -22.938 -16.547 1 96.56 308 ASP A O 1
ATOM 2376 N N . LEU A 1 309 ? 1.241 -21.938 -14.547 1 96.38 309 LEU A N 1
ATOM 2377 C CA . LEU A 1 309 ? 1.239 -23.219 -13.836 1 96.38 309 LEU A CA 1
ATOM 2378 C C . LEU A 1 309 ? -0.085 -23.938 -14.031 1 96.38 309 LEU A C 1
ATOM 2380 O O . LEU A 1 309 ? -0.111 -25.172 -14.141 1 96.38 309 LEU A O 1
ATOM 2384 N N . LYS A 1 310 ? -1.136 -23.156 -14.086 1 96.25 310 LYS A N 1
ATOM 2385 C CA . LYS A 1 310 ? -2.432 -23.781 -14.352 1 96.25 310 LYS A CA 1
ATOM 2386 C C . LYS A 1 310 ? -2.467 -24.406 -15.75 1 96.25 310 LYS A C 1
ATOM 2388 O O . LYS A 1 310 ? -3 -25.5 -15.93 1 96.25 310 LYS A O 1
ATOM 2393 N N . ARG A 1 311 ? -1.961 -23.766 -16.656 1 94.81 311 ARG A N 1
ATOM 2394 C CA . ARG A 1 311 ? -1.891 -24.281 -18.016 1 94.81 311 ARG A CA 1
ATOM 2395 C C . ARG A 1 311 ? -1.047 -25.547 -18.094 1 94.81 311 ARG A C 1
ATOM 2397 O O . ARG A 1 311 ? -1.444 -26.531 -18.719 1 94.81 311 ARG A O 1
ATOM 2404 N N . SER A 1 312 ? 0.086 -25.484 -17.484 1 94.88 312 SER A N 1
ATOM 2405 C CA . SER A 1 312 ? 0.983 -26.641 -17.469 1 94.88 312 SER A CA 1
ATOM 2406 C C . SER A 1 312 ? 0.333 -27.828 -16.781 1 94.88 312 SER A C 1
ATOM 2408 O O . SER A 1 312 ? 0.43 -28.953 -17.266 1 94.88 312 SER A O 1
ATOM 2410 N N . GLU A 1 313 ? -0.262 -27.547 -15.688 1 94.5 313 GLU A N 1
ATOM 2411 C CA . GLU A 1 313 ? -0.95 -28.609 -14.953 1 94.5 313 GLU A CA 1
ATOM 2412 C C . GLU A 1 313 ? -2.02 -29.266 -15.812 1 94.5 313 GLU A C 1
ATOM 2414 O O . GLU A 1 313 ? -2.131 -30.5 -15.844 1 94.5 313 GLU A O 1
ATOM 2419 N N . ARG A 1 314 ? -2.748 -28.484 -16.484 1 94.44 314 ARG A N 1
ATOM 2420 C CA . ARG A 1 314 ? -3.799 -29 -17.344 1 94.44 314 ARG A CA 1
ATOM 2421 C C . ARG A 1 314 ? -3.211 -29.875 -18.453 1 94.44 314 ARG A C 1
ATOM 2423 O O . ARG A 1 314 ? -3.715 -30.969 -18.734 1 94.44 314 ARG A O 1
ATOM 2430 N N . LYS A 1 315 ? -2.217 -29.406 -19.062 1 94.81 315 LYS A N 1
ATOM 2431 C CA . LYS A 1 315 ? -1.557 -30.156 -20.141 1 94.81 315 LYS A CA 1
ATOM 2432 C C . LYS A 1 315 ? -1.053 -31.5 -19.641 1 94.81 315 LYS A C 1
ATOM 2434 O O . LYS A 1 315 ? -1.256 -32.531 -20.297 1 94.81 315 LYS A O 1
ATOM 2439 N N . LEU A 1 316 ? -0.389 -31.484 -18.516 1 95.5 316 LEU A N 1
ATOM 2440 C CA . LEU A 1 316 ? 0.158 -32.719 -17.938 1 95.5 316 LEU A CA 1
ATOM 2441 C C . LEU A 1 316 ? -0.957 -33.688 -17.562 1 95.5 316 LEU A C 1
ATOM 2443 O O . LEU A 1 316 ? -0.828 -34.875 -17.75 1 95.5 316 LEU A O 1
ATOM 2447 N N . LEU A 1 317 ? -1.981 -33.094 -17.078 1 95.69 317 LEU A N 1
ATOM 2448 C CA . LEU A 1 317 ? -3.123 -33.938 -16.688 1 95.69 317 LEU A CA 1
ATOM 2449 C C . LEU A 1 317 ? -3.723 -34.625 -17.906 1 95.69 317 LEU A C 1
ATOM 2451 O O . LEU A 1 317 ? -4.098 -35.781 -17.828 1 95.69 317 LEU A O 1
ATOM 2455 N N . LEU A 1 318 ? -3.83 -33.969 -19 1 96.19 318 LEU A N 1
ATOM 2456 C CA . LEU A 1 318 ? -4.359 -34.562 -20.219 1 96.19 318 LEU A CA 1
ATOM 2457 C C . LEU A 1 318 ? -3.422 -35.625 -20.766 1 96.19 318 LEU A C 1
ATOM 2459 O O . LEU A 1 318 ? -3.877 -36.625 -21.297 1 96.19 318 LEU A O 1
ATOM 2463 N N . GLU A 1 319 ? -2.182 -35.406 -20.625 1 95.44 319 GLU A N 1
ATOM 2464 C CA . GLU A 1 319 ? -1.219 -36.438 -21.031 1 95.44 319 GLU A CA 1
ATOM 2465 C C . GLU A 1 319 ? -1.382 -37.719 -20.188 1 95.44 319 GLU A C 1
ATOM 2467 O O . GLU A 1 319 ? -1.347 -38.812 -20.719 1 95.44 319 GLU A O 1
ATOM 2472 N N . VAL A 1 320 ? -1.532 -37.469 -18.938 1 96.31 320 VAL A N 1
ATOM 2473 C CA . VAL A 1 320 ? -1.748 -38.594 -18.047 1 96.31 320 VAL A CA 1
ATOM 2474 C C . VAL A 1 320 ? -3.021 -39.344 -18.453 1 96.31 320 VAL A C 1
ATOM 2476 O O . VAL A 1 320 ? -3.047 -40.562 -18.484 1 96.31 320 VAL A O 1
ATOM 2479 N N . ALA A 1 321 ? -4.012 -38.562 -18.75 1 97.12 321 ALA A N 1
ATOM 2480 C CA . ALA A 1 321 ? -5.273 -39.156 -19.188 1 97.12 321 ALA A CA 1
ATOM 2481 C C . ALA A 1 321 ? -5.086 -40 -20.438 1 97.12 321 ALA A C 1
ATOM 2483 O O . ALA A 1 321 ? -5.68 -41.062 -20.562 1 97.12 321 ALA A O 1
ATOM 2484 N N . LYS A 1 322 ? -4.32 -39.531 -21.297 1 96.75 322 LYS A N 1
ATOM 2485 C CA . LYS A 1 322 ? -4.047 -40.281 -22.531 1 96.75 322 LYS A CA 1
ATOM 2486 C C . LYS A 1 322 ? -3.34 -41.594 -22.234 1 96.75 322 LYS A C 1
ATOM 2488 O O . LYS A 1 322 ? -3.707 -42.625 -22.781 1 96.75 322 LYS A O 1
ATOM 2493 N N . PHE A 1 323 ? -2.373 -41.531 -21.359 1 95.94 323 PHE A N 1
ATOM 2494 C CA . PHE A 1 323 ? -1.638 -42.75 -20.984 1 95.94 323 PHE A CA 1
ATOM 2495 C C . PHE A 1 323 ? -2.549 -43.719 -20.281 1 95.94 323 PHE A C 1
ATOM 2497 O O . PHE A 1 323 ? -2.498 -44.938 -20.547 1 95.94 323 PHE A O 1
ATOM 2504 N N . GLU A 1 324 ? -3.359 -43.25 -19.422 1 95.94 324 GLU A N 1
ATOM 2505 C CA . GLU A 1 324 ? -4.301 -44.125 -18.719 1 95.94 324 GLU A CA 1
ATOM 2506 C C . GLU A 1 324 ? -5.297 -44.75 -19.672 1 95.94 324 GLU A C 1
ATOM 2508 O O . GLU A 1 324 ? -5.672 -45.938 -19.5 1 95.94 324 GLU A O 1
ATOM 2513 N N . SER A 1 325 ? -5.691 -43.969 -20.625 1 97.12 325 SER A N 1
ATOM 2514 C CA . SER A 1 325 ? -6.609 -44.5 -21.625 1 97.12 325 SER A CA 1
ATOM 2515 C C . SER A 1 325 ? -5.973 -45.656 -22.422 1 97.12 325 SER A C 1
ATOM 2517 O O . SER A 1 325 ? -6.613 -46.688 -22.656 1 97.12 325 SER A O 1
ATOM 2519 N N . GLU A 1 326 ? -4.734 -45.438 -22.781 1 95.5 326 GLU A N 1
ATOM 2520 C CA . GLU A 1 326 ? -4.016 -46.469 -23.516 1 95.5 326 GLU A CA 1
ATOM 2521 C C . GLU A 1 326 ? -3.861 -47.719 -22.688 1 95.5 326 GLU A C 1
ATOM 2523 O O . GLU A 1 326 ? -4.012 -48.844 -23.203 1 95.5 326 GLU A O 1
ATOM 2528 N N . GLN A 1 327 ? -3.604 -47.562 -21.484 1 94.44 327 GLN A N 1
ATOM 2529 C CA . GLN A 1 327 ? -3.48 -48.688 -20.578 1 94.44 327 GLN A CA 1
ATOM 2530 C C . GLN A 1 327 ? -4.816 -49.406 -20.422 1 94.44 327 GLN A C 1
ATOM 2532 O O . GLN A 1 327 ? -4.863 -50.656 -20.438 1 94.44 327 GLN A O 1
ATOM 2537 N N . ALA A 1 328 ? -5.832 -48.688 -20.359 1 96.56 328 ALA A N 1
ATOM 2538 C CA . ALA A 1 328 ? -7.164 -49.281 -20.219 1 96.56 328 ALA A CA 1
ATOM 2539 C C . ALA A 1 328 ? -7.555 -50.062 -21.453 1 96.56 328 ALA A C 1
ATOM 2541 O O . ALA A 1 328 ? -8.086 -51.156 -21.359 1 96.56 328 ALA A O 1
ATOM 2542 N N . ILE A 1 329 ? -7.23 -49.5 -22.547 1 96.12 329 ILE A N 1
ATOM 2543 C CA . ILE A 1 329 ? -7.539 -50.188 -23.797 1 96.12 329 ILE A CA 1
ATOM 2544 C C . ILE A 1 329 ? -6.758 -51.469 -23.906 1 96.12 329 ILE A C 1
ATOM 2546 O O . ILE A 1 329 ? -7.301 -52.5 -24.312 1 96.12 329 ILE A O 1
ATOM 2550 N N . ARG A 1 330 ? -5.555 -51.406 -23.484 1 93.19 330 ARG A N 1
ATOM 2551 C CA . ARG A 1 330 ? -4.723 -52.594 -23.516 1 93.19 330 ARG A CA 1
ATOM 2552 C C . ARG A 1 330 ? -5.297 -53.688 -22.625 1 93.19 330 ARG A C 1
ATOM 2554 O O . ARG A 1 330 ? -5.348 -54.844 -23 1 93.19 330 ARG A O 1
ATOM 2561 N N . ILE A 1 331 ? -5.703 -53.344 -21.5 1 94.19 331 ILE A N 1
ATOM 2562 C CA . ILE A 1 331 ? -6.285 -54.281 -20.547 1 94.19 331 ILE A CA 1
ATOM 2563 C C . ILE A 1 331 ? -7.531 -54.938 -21.141 1 94.19 331 ILE A C 1
ATOM 2565 O O . ILE A 1 331 ? -7.707 -56.156 -21.078 1 94.19 331 ILE A O 1
ATOM 2569 N N . ILE A 1 332 ? -8.305 -54.219 -21.828 1 95.44 332 ILE A N 1
ATOM 2570 C CA . ILE A 1 332 ? -9.594 -54.656 -22.344 1 95.44 332 ILE A CA 1
ATOM 2571 C C . ILE A 1 332 ? -9.367 -55.531 -23.578 1 95.44 332 ILE A C 1
ATOM 2573 O O . ILE A 1 332 ? -9.953 -56.594 -23.703 1 95.44 332 ILE A O 1
ATOM 2577 N N . VAL A 1 333 ? -8.438 -55.094 -24.406 1 92.75 333 VAL A N 1
ATOM 2578 C CA . VAL A 1 333 ? -8.25 -55.75 -25.688 1 92.75 333 VAL A CA 1
ATOM 2579 C C . VAL A 1 333 ? -7.414 -57.031 -25.5 1 92.75 333 VAL A C 1
ATOM 2581 O O . VAL A 1 333 ? -7.707 -58.062 -26.094 1 92.75 333 VAL A O 1
ATOM 2584 N N . GLN A 1 334 ? -6.473 -56.938 -24.672 1 91.38 334 GLN A N 1
ATOM 2585 C CA . GLN A 1 334 ? -5.555 -58.062 -24.531 1 91.38 334 GLN A CA 1
ATOM 2586 C C . GLN A 1 334 ? -6.035 -59.031 -23.438 1 91.38 334 GLN A C 1
ATOM 2588 O O . GLN A 1 334 ? -5.941 -60.25 -23.609 1 91.38 334 GLN A O 1
ATOM 2593 N N . ASN A 1 335 ? -6.547 -58.5 -22.391 1 92.5 335 ASN A N 1
ATOM 2594 C CA . ASN A 1 335 ? -6.879 -59.344 -21.25 1 92.5 335 ASN A CA 1
ATOM 2595 C C . ASN A 1 335 ? -8.375 -59.625 -21.188 1 92.5 335 ASN A C 1
ATOM 2597 O O . ASN A 1 335 ? -8.812 -60.469 -20.406 1 92.5 335 ASN A O 1
ATOM 2601 N N . ARG A 1 336 ? -9.133 -58.938 -21.922 1 93.12 336 ARG A N 1
ATOM 2602 C CA . ARG A 1 336 ? -10.586 -59.094 -21.969 1 93.12 336 ARG A CA 1
ATOM 2603 C C . ARG A 1 336 ? -11.188 -58.906 -20.578 1 93.12 336 ARG A C 1
ATOM 2605 O O . ARG A 1 336 ? -11.945 -59.75 -20.094 1 93.12 336 ARG A O 1
ATOM 2612 N N . MET A 1 337 ? -10.812 -57.75 -19.938 1 95.69 337 MET A N 1
ATOM 2613 C CA . MET A 1 337 ? -11.281 -57.375 -18.609 1 95.69 337 MET A CA 1
ATOM 2614 C C . MET A 1 337 ? -11.641 -55.875 -18.562 1 95.69 337 MET A C 1
ATOM 2616 O O . MET A 1 337 ? -11.148 -55.094 -19.375 1 95.69 337 MET A O 1
ATOM 2620 N N . ASN A 1 338 ? -12.531 -55.562 -17.625 1 97.31 338 ASN A N 1
ATOM 2621 C CA . ASN A 1 338 ? -12.828 -54.156 -17.391 1 97.31 338 ASN A CA 1
ATOM 2622 C C . ASN A 1 338 ? -11.633 -53.406 -16.797 1 97.31 338 ASN A C 1
ATOM 2624 O O . ASN A 1 338 ? -10.797 -54.031 -16.125 1 97.31 338 ASN A O 1
ATOM 2628 N N . ALA A 1 339 ? -11.578 -52.125 -17.047 1 97.25 339 ALA A N 1
ATOM 2629 C CA . ALA A 1 339 ? -10.477 -51.344 -16.531 1 97.25 339 ALA A CA 1
ATOM 2630 C C . ALA A 1 339 ? -10.977 -50.312 -15.508 1 97.25 339 ALA A C 1
ATOM 2632 O O . ALA A 1 339 ? -12.055 -49.75 -15.664 1 97.25 339 ALA A O 1
ATOM 2633 N N . TYR A 1 340 ? -10.109 -50.094 -14.5 1 97.44 340 TYR A N 1
ATOM 2634 C CA . TYR A 1 340 ? -10.438 -49.156 -13.43 1 97.44 340 TYR A CA 1
ATOM 2635 C C . TYR A 1 340 ? -9.383 -48.094 -13.305 1 97.44 340 TYR A C 1
ATOM 2637 O O . TYR A 1 340 ? -8.188 -48.375 -13.227 1 97.44 340 TYR A O 1
ATOM 2645 N N . ILE A 1 341 ? -9.867 -46.812 -13.336 1 96.88 341 ILE A N 1
ATOM 2646 C CA . ILE A 1 341 ? -8.969 -45.656 -13.164 1 96.88 341 ILE A CA 1
ATOM 2647 C C . ILE A 1 341 ? -9.43 -44.812 -11.977 1 96.88 341 ILE A C 1
ATOM 2649 O O . ILE A 1 341 ? -10.539 -44.281 -11.992 1 96.88 341 ILE A O 1
ATOM 2653 N N . HIS A 1 342 ? -8.562 -44.719 -11.031 1 95.38 342 HIS A N 1
ATOM 2654 C CA . HIS A 1 342 ? -8.867 -43.906 -9.867 1 95.38 342 HIS A CA 1
ATOM 2655 C C . HIS A 1 342 ? -7.773 -42.875 -9.625 1 95.38 342 HIS A C 1
ATOM 2657 O O . HIS A 1 342 ? -6.586 -43.188 -9.727 1 95.38 342 HIS A O 1
ATOM 2663 N N . ARG A 1 343 ? -8.25 -41.656 -9.414 1 93.44 343 ARG A N 1
ATOM 2664 C CA . ARG A 1 343 ? -7.305 -40.594 -9.117 1 93.44 343 ARG A CA 1
ATOM 2665 C C . ARG A 1 343 ? -7.871 -39.625 -8.07 1 93.44 343 ARG A C 1
ATOM 2667 O O . ARG A 1 343 ? -9.062 -39.312 -8.094 1 93.44 343 ARG A O 1
ATOM 2674 N N . TYR A 1 344 ? -6.902 -39.094 -7.246 1 88.75 344 TYR A N 1
ATOM 2675 C CA . TYR A 1 344 ? -7.309 -38.125 -6.238 1 88.75 344 TYR A CA 1
ATOM 2676 C C . TYR A 1 344 ? -7.457 -36.75 -6.844 1 88.75 344 TYR A C 1
ATOM 2678 O O . TYR A 1 344 ? -8.43 -36.031 -6.566 1 88.75 344 TYR A O 1
ATOM 2686 N N . ASP A 1 345 ? -6.449 -36.312 -7.652 1 82.12 345 ASP A N 1
ATOM 2687 C CA . ASP A 1 345 ? -6.367 -34.938 -8.148 1 82.12 345 ASP A CA 1
ATOM 2688 C C . ASP A 1 345 ? -6.773 -34.875 -9.617 1 82.12 345 ASP A C 1
ATOM 2690 O O . ASP A 1 345 ? -5.934 -35.031 -10.508 1 82.12 345 ASP A O 1
ATOM 2694 N N . GLY A 1 346 ? -8.039 -35.188 -9.922 1 83.38 346 GLY A N 1
ATOM 2695 C CA . GLY A 1 346 ? -8.523 -35.062 -11.289 1 83.38 346 GLY A CA 1
ATOM 2696 C C . GLY A 1 346 ? -9.672 -34.094 -11.438 1 83.38 346 GLY A C 1
ATOM 2697 O O . GLY A 1 346 ? -10.258 -33.656 -10.445 1 83.38 346 GLY A O 1
ATOM 2698 N N . ASN A 1 347 ? -9.82 -33.594 -12.719 1 88.94 347 ASN A N 1
ATOM 2699 C CA . ASN A 1 347 ? -10.945 -32.719 -13.008 1 88.94 347 ASN A CA 1
ATOM 2700 C C . ASN A 1 347 ? -11.742 -33.219 -14.211 1 88.94 347 ASN A C 1
ATOM 2702 O O . ASN A 1 347 ? -11.492 -34.281 -14.734 1 88.94 347 ASN A O 1
ATOM 2706 N N . THR A 1 348 ? -12.68 -32.5 -14.508 1 90.5 348 THR A N 1
ATOM 2707 C CA . THR A 1 348 ? -13.594 -32.875 -15.578 1 90.5 348 THR A CA 1
ATOM 2708 C C . THR A 1 348 ? -12.844 -33.031 -16.891 1 90.5 348 THR A C 1
ATOM 2710 O O . THR A 1 348 ? -13.188 -33.875 -17.719 1 90.5 348 THR A O 1
ATOM 2713 N N . ASP A 1 349 ? -11.805 -32.281 -17.062 1 93.25 349 ASP A N 1
ATOM 2714 C CA . ASP A 1 349 ? -11.016 -32.375 -18.281 1 93.25 349 ASP A CA 1
ATOM 2715 C C . ASP A 1 349 ? -10.32 -33.719 -18.391 1 93.25 349 ASP A C 1
ATOM 2717 O O . ASP A 1 349 ? -10.234 -34.312 -19.484 1 93.25 349 ASP A O 1
ATOM 2721 N N . PHE A 1 350 ? -9.906 -34.156 -17.266 1 96 350 PHE A N 1
ATOM 2722 C CA . PHE A 1 350 ? -9.273 -35.469 -17.203 1 96 350 PHE A CA 1
ATOM 2723 C C . PHE A 1 350 ? -10.242 -36.562 -17.609 1 96 350 PHE A C 1
ATOM 2725 O O . PHE A 1 350 ? -9.922 -37.406 -18.469 1 96 350 PHE A O 1
ATOM 2732 N N . ILE A 1 351 ? -11.391 -36.594 -17.156 1 96.12 351 ILE A N 1
ATOM 2733 C CA . ILE A 1 351 ? -12.43 -37.562 -17.438 1 96.12 351 ILE A CA 1
ATOM 2734 C C . ILE A 1 351 ? -12.805 -37.531 -18.922 1 96.12 351 ILE A C 1
ATOM 2736 O O . ILE A 1 351 ? -12.844 -38.562 -19.578 1 96.12 351 ILE A O 1
ATOM 2740 N N . ASN A 1 352 ? -13.031 -36.375 -19.359 1 96.25 352 ASN A N 1
ATOM 2741 C CA . ASN A 1 352 ? -13.461 -36.188 -20.734 1 96.25 352 ASN A CA 1
ATOM 2742 C C . ASN A 1 352 ? -12.406 -36.688 -21.719 1 96.25 352 ASN A C 1
ATOM 2744 O O . ASN A 1 352 ? -12.742 -37.25 -22.766 1 96.25 352 ASN A O 1
ATOM 2748 N N . LYS A 1 353 ? -11.234 -36.438 -21.328 1 96.88 353 LYS A N 1
ATOM 2749 C CA . LYS A 1 353 ? -10.156 -36.906 -22.188 1 96.88 353 LYS A CA 1
ATOM 2750 C C . LYS A 1 353 ? -10.148 -38.438 -22.25 1 96.88 353 LYS A C 1
ATOM 2752 O O . LYS A 1 353 ? -10 -39.031 -23.328 1 96.88 353 LYS A O 1
ATOM 2757 N N . ILE A 1 354 ? -10.297 -39.156 -21.172 1 97.06 354 ILE A N 1
ATOM 2758 C CA . ILE A 1 354 ? -10.305 -40.625 -21.141 1 97.06 354 ILE A CA 1
ATOM 2759 C C . ILE A 1 354 ? -11.492 -41.156 -21.938 1 97.06 354 ILE A C 1
ATOM 2761 O O . ILE A 1 354 ? -11.352 -42.062 -22.75 1 97.06 354 ILE A O 1
ATOM 2765 N N . VAL A 1 355 ? -12.609 -40.531 -21.719 1 96.56 355 VAL A N 1
ATOM 2766 C CA . VAL A 1 355 ? -13.82 -40.938 -22.422 1 96.56 355 VAL A CA 1
ATOM 2767 C C . VAL A 1 355 ? -13.625 -40.781 -23.922 1 96.56 355 VAL A C 1
ATOM 2769 O O . VAL A 1 355 ? -13.945 -41.688 -24.688 1 96.56 355 VAL A O 1
ATOM 2772 N N . GLY A 1 356 ? -13.102 -39.719 -24.297 1 95.81 356 GLY A N 1
ATOM 2773 C CA . GLY A 1 356 ? -12.883 -39.438 -25.703 1 95.81 356 GLY A CA 1
ATOM 2774 C C . GLY A 1 356 ? -11.914 -40.438 -26.359 1 95.81 356 GLY A C 1
ATOM 2775 O O . GLY A 1 356 ? -12.102 -40.812 -27.5 1 95.81 356 GLY A O 1
ATOM 2776 N N . GLU A 1 357 ? -10.969 -40.844 -25.562 1 95.81 357 GLU A N 1
ATOM 2777 C CA . GLU A 1 357 ? -9.93 -41.719 -26.078 1 95.81 357 GLU A CA 1
ATOM 2778 C C . GLU A 1 357 ? -10.398 -43.188 -26.125 1 95.81 357 GLU A C 1
ATOM 2780 O O . GLU A 1 357 ? -9.859 -44 -26.891 1 95.81 357 GLU A O 1
ATOM 2785 N N . THR A 1 358 ? -11.43 -43.562 -25.391 1 96.44 358 THR A N 1
ATOM 2786 C CA . THR A 1 358 ? -11.695 -44.969 -25.203 1 96.44 358 THR A CA 1
ATOM 2787 C C . THR A 1 358 ? -13.055 -45.375 -25.781 1 96.44 358 THR A C 1
ATOM 2789 O O . THR A 1 358 ? -13.289 -46.531 -26.125 1 96.44 358 THR A O 1
ATOM 2792 N N . LYS A 1 359 ? -13.93 -44.469 -25.938 1 93.5 359 LYS A N 1
ATOM 2793 C CA . LYS A 1 359 ? -15.336 -44.75 -26.188 1 93.5 359 LYS A CA 1
ATOM 2794 C C . LYS A 1 359 ? -15.508 -45.562 -27.469 1 93.5 359 LYS A C 1
ATOM 2796 O O . LYS A 1 359 ? -16.141 -46.625 -27.438 1 93.5 359 LYS A O 1
ATOM 2801 N N . GLU A 1 360 ? -14.875 -45.125 -28.516 1 92.69 360 GLU A N 1
ATOM 2802 C CA . GLU A 1 360 ? -15.047 -45.781 -29.812 1 92.69 360 GLU A CA 1
ATOM 2803 C C . GLU A 1 360 ? -14.375 -47.156 -29.828 1 92.69 360 GLU A C 1
ATOM 2805 O O . GLU A 1 360 ? -14.922 -48.125 -30.375 1 92.69 360 GLU A O 1
ATOM 2810 N N . VAL A 1 361 ? -13.289 -47.219 -29.25 1 94.44 361 VAL A N 1
ATOM 2811 C CA . VAL A 1 361 ? -12.5 -48.469 -29.25 1 94.44 361 VAL A CA 1
ATOM 2812 C C . VAL A 1 361 ? -13.219 -49.531 -28.438 1 94.44 361 VAL A C 1
ATOM 2814 O O . VAL A 1 361 ? -13.094 -50.719 -28.719 1 94.44 361 VAL A O 1
ATOM 2817 N N . LEU A 1 362 ? -14.047 -49.125 -27.562 1 95.06 362 LEU A N 1
ATOM 2818 C CA . LEU A 1 362 ? -14.625 -50.062 -26.609 1 95.06 362 LEU A CA 1
ATOM 2819 C C . LEU A 1 362 ? -15.969 -50.594 -27.109 1 95.06 362 LEU A C 1
ATOM 2821 O O . LEU A 1 362 ? -16.484 -51.594 -26.578 1 95.06 362 LEU A O 1
ATOM 2825 N N . GLU A 1 363 ? -16.375 -50 -28.109 1 93.06 363 GLU A N 1
ATOM 2826 C CA . GLU A 1 363 ? -17.656 -50.469 -28.656 1 93.06 363 GLU A CA 1
ATOM 2827 C C . GLU A 1 363 ? -17.578 -51.906 -29.172 1 93.06 363 GLU A C 1
ATOM 2829 O O . GLU A 1 363 ? -16.672 -52.219 -29.938 1 93.06 363 GLU A O 1
ATOM 2834 N N . GLY A 1 364 ? -18.406 -52.688 -28.719 1 93.56 364 GLY A N 1
ATOM 2835 C CA . GLY A 1 364 ? -18.484 -54.062 -29.219 1 93.56 364 GLY A CA 1
ATOM 2836 C C . GLY A 1 364 ? -17.562 -55 -28.484 1 93.56 364 GLY A C 1
ATOM 2837 O O . GLY A 1 364 ? -17.594 -56.219 -28.719 1 93.56 364 GLY A O 1
ATOM 2838 N N . THR A 1 365 ? -16.828 -54.562 -27.609 1 95 365 THR A N 1
ATOM 2839 C CA . THR A 1 365 ? -15.875 -55.406 -26.906 1 95 365 THR A CA 1
ATOM 2840 C C . THR A 1 365 ? -16.562 -56.156 -25.766 1 95 365 THR A C 1
ATOM 2842 O O . THR A 1 365 ? -16.062 -57.188 -25.297 1 95 365 THR A O 1
ATOM 2845 N N . GLY A 1 366 ? -17.641 -55.562 -25.281 1 95.69 366 GLY A N 1
ATOM 2846 C CA . GLY A 1 366 ? -18.344 -56.125 -24.141 1 95.69 366 GLY A CA 1
ATOM 2847 C C . GLY A 1 366 ? -17.75 -55.75 -22.797 1 95.69 366 GLY A C 1
ATOM 2848 O O . GLY A 1 366 ? -18.141 -56.281 -21.766 1 95.69 366 GLY A O 1
ATOM 2849 N N . PHE A 1 367 ? -16.844 -54.688 -22.844 1 96.94 367 PHE A N 1
ATOM 2850 C CA . PHE A 1 367 ? -16.141 -54.281 -21.625 1 96.94 367 PHE A CA 1
ATOM 2851 C C . PHE A 1 367 ? -16.234 -52.75 -21.438 1 96.94 367 PHE A C 1
ATOM 2853 O O . PHE A 1 367 ? -16.688 -52.031 -22.328 1 96.94 367 PHE A O 1
ATOM 2860 N N . VAL A 1 368 ? -15.836 -52.281 -20.125 1 97.62 368 VAL A N 1
ATOM 2861 C CA . VAL A 1 368 ? -15.984 -50.875 -19.797 1 97.62 368 VAL A CA 1
ATOM 2862 C C . VAL A 1 368 ? -14.742 -50.375 -19.078 1 97.62 368 VAL A C 1
ATOM 2864 O O . VAL A 1 368 ? -13.945 -51.188 -18.562 1 97.62 368 VAL A O 1
ATOM 2867 N N . VAL A 1 369 ? -14.617 -49.031 -19.094 1 98 369 VAL A N 1
ATOM 2868 C CA . VAL A 1 369 ? -13.688 -48.312 -18.219 1 98 369 VAL A CA 1
ATOM 2869 C C . VAL A 1 369 ? -14.469 -47.562 -17.156 1 98 369 VAL A C 1
ATOM 2871 O O . VAL A 1 369 ? -15.398 -46.812 -17.469 1 98 369 VAL A O 1
ATOM 2874 N N . VAL A 1 370 ? -14.078 -47.781 -15.93 1 98.06 370 VAL A N 1
ATOM 2875 C CA . VAL A 1 370 ? -14.68 -47.031 -14.82 1 98.06 370 VAL A CA 1
ATOM 2876 C C . VAL A 1 370 ? -13.664 -46.031 -14.258 1 98.06 370 VAL A C 1
ATOM 2878 O O . VAL A 1 370 ? -12.562 -46.406 -13.852 1 98.06 370 VAL A O 1
ATOM 2881 N N . ILE A 1 371 ? -14.07 -44.75 -14.25 1 97.75 371 ILE A N 1
ATOM 2882 C CA . ILE A 1 371 ? -13.219 -43.656 -13.742 1 97.75 371 ILE A CA 1
ATOM 2883 C C . ILE A 1 371 ? -13.805 -43.125 -12.445 1 97.75 371 ILE A C 1
ATOM 2885 O O . ILE A 1 371 ? -14.969 -42.719 -12.406 1 97.75 371 ILE A O 1
ATOM 2889 N N . ALA A 1 372 ? -13.008 -43.125 -11.445 1 96.31 372 ALA A N 1
ATOM 2890 C CA . ALA A 1 372 ? -13.43 -42.562 -10.164 1 96.31 372 ALA A CA 1
ATOM 2891 C C . ALA A 1 372 ? -12.438 -41.5 -9.68 1 96.31 372 ALA A C 1
ATOM 2893 O O . ALA A 1 372 ? -11.25 -41.781 -9.539 1 96.31 372 ALA A O 1
ATOM 2894 N N . LEU A 1 373 ? -12.938 -40.312 -9.414 1 95.62 373 LEU A N 1
ATOM 2895 C CA . LEU A 1 373 ? -12.086 -39.219 -8.906 1 95.62 373 LEU A CA 1
ATOM 2896 C C . LEU A 1 373 ? -12.43 -38.906 -7.457 1 95.62 373 LEU A C 1
ATOM 2898 O O . LEU A 1 373 ? -13.586 -39.031 -7.043 1 95.62 373 LEU A O 1
ATOM 2902 N N . GLY A 1 374 ? -11.352 -38.469 -6.684 1 93 374 GLY A N 1
ATOM 2903 C CA . GLY A 1 374 ? -11.578 -38 -5.324 1 93 374 GLY A CA 1
ATOM 2904 C C . GLY A 1 374 ? -10.82 -38.812 -4.289 1 93 374 GLY A C 1
ATOM 2905 O O . GLY A 1 374 ? -10.508 -40 -4.52 1 93 374 GLY A O 1
ATOM 2906 N N . GLU A 1 375 ? -10.539 -38.156 -3.164 1 90.25 375 GLU A N 1
ATOM 2907 C CA . GLU A 1 375 ? -9.852 -38.812 -2.062 1 90.25 375 GLU A CA 1
ATOM 2908 C C . GLU A 1 375 ? -10.844 -39.25 -0.981 1 90.25 375 GLU A C 1
ATOM 2910 O O . GLU A 1 375 ? -12 -38.812 -0.983 1 90.25 375 GLU A O 1
ATOM 2915 N N . PRO A 1 376 ? -10.297 -40.125 -0.152 1 90.12 376 PRO A N 1
ATOM 2916 C CA . PRO A 1 376 ? -11.172 -40.469 0.971 1 90.12 376 PRO A CA 1
ATOM 2917 C C . PRO A 1 376 ? -11.617 -39.25 1.769 1 90.12 376 PRO A C 1
ATOM 2919 O O . PRO A 1 376 ? -10.82 -38.344 1.976 1 90.12 376 PRO A O 1
ATOM 2922 N N . LYS A 1 377 ? -12.867 -39.219 2.135 1 90.25 377 LYS A N 1
ATOM 2923 C CA . LYS A 1 377 ? -13.508 -38.156 2.879 1 90.25 377 LYS A CA 1
ATOM 2924 C C . LYS A 1 377 ? -13.758 -36.938 1.982 1 90.25 377 LYS A C 1
ATOM 2926 O O . LYS A 1 377 ? -14.156 -35.875 2.463 1 90.25 377 LYS A O 1
ATOM 2931 N N . GLY A 1 378 ? -13.469 -37.25 0.749 1 89.5 378 GLY A N 1
ATOM 2932 C CA . GLY A 1 378 ? -13.836 -36.25 -0.258 1 89.5 378 GLY A CA 1
ATOM 2933 C C . GLY A 1 378 ? -14.836 -36.781 -1.271 1 89.5 378 GLY A C 1
ATOM 2934 O O . GLY A 1 378 ? -15.078 -38 -1.332 1 89.5 378 GLY A O 1
ATOM 2935 N N . GLY A 1 379 ? -15.539 -35.969 -1.969 1 90.88 379 GLY A N 1
ATOM 2936 C CA . GLY A 1 379 ? -16.453 -36.375 -3.029 1 90.88 379 GLY A CA 1
ATOM 2937 C C . GLY A 1 379 ? -15.805 -36.344 -4.402 1 90.88 379 GLY A C 1
ATOM 2938 O O . GLY A 1 379 ? -14.641 -35.969 -4.543 1 90.88 379 GLY A O 1
ATOM 2939 N N . GLY A 1 380 ? -16.547 -36.938 -5.359 1 92.75 380 GLY A N 1
ATOM 2940 C CA . GLY A 1 380 ? -16.031 -36.875 -6.723 1 92.75 380 GLY A CA 1
ATOM 2941 C C . GLY A 1 380 ? -16.906 -37.625 -7.719 1 92.75 380 GLY A C 1
ATOM 2942 O O . GLY A 1 380 ? -17.859 -38.281 -7.332 1 92.75 380 GLY A O 1
ATOM 2943 N N . PRO A 1 381 ? -16.641 -37.438 -8.93 1 95.5 381 PRO A N 1
ATOM 2944 C CA . PRO A 1 381 ? -17.438 -38.062 -9.992 1 95.5 381 PRO A CA 1
ATOM 2945 C C . PRO A 1 381 ? -17 -39.5 -10.266 1 95.5 381 PRO A C 1
ATOM 2947 O O . PRO A 1 381 ? -15.859 -39.875 -9.969 1 95.5 381 PRO A O 1
ATOM 2950 N N . VAL A 1 382 ? -17.953 -40.312 -10.75 1 96.81 382 VAL A N 1
ATOM 2951 C CA . VAL A 1 382 ? -17.719 -41.656 -11.305 1 96.81 382 VAL A CA 1
ATOM 2952 C C . VAL A 1 382 ? -18.266 -41.719 -12.727 1 96.81 382 VAL A C 1
ATOM 2954 O O . VAL A 1 382 ? -19.422 -41.344 -12.977 1 96.81 382 VAL A O 1
ATOM 2957 N N . VAL A 1 383 ? -17.453 -42.156 -13.617 1 97.81 383 VAL A N 1
ATOM 2958 C CA . VAL A 1 383 ? -17.891 -42.25 -15.008 1 97.81 383 VAL A CA 1
ATOM 2959 C C . VAL A 1 383 ? -17.594 -43.625 -15.562 1 97.81 383 VAL A C 1
ATOM 2961 O O . VAL A 1 383 ? -16.531 -44.188 -15.312 1 97.81 383 VAL A O 1
ATOM 2964 N N . ILE A 1 384 ? -18.562 -44.219 -16.203 1 97.75 384 ILE A N 1
ATOM 2965 C CA . ILE A 1 384 ? -18.438 -45.5 -16.875 1 97.75 384 ILE A CA 1
ATOM 2966 C C . ILE A 1 384 ? -18.578 -45.312 -18.391 1 97.75 384 ILE A C 1
ATOM 2968 O O . ILE A 1 384 ? -19.562 -44.75 -18.859 1 97.75 384 ILE A O 1
ATOM 2972 N N . VAL A 1 385 ? -17.625 -45.812 -19.094 1 97.94 385 VAL A N 1
ATOM 2973 C CA . VAL A 1 385 ? -17.672 -45.656 -20.531 1 97.94 385 VAL A CA 1
ATOM 2974 C C . VAL A 1 385 ? -17.297 -46.969 -21.219 1 97.94 385 VAL A C 1
ATOM 2976 O O . VAL A 1 385 ? -16.453 -47.719 -20.719 1 97.94 385 VAL A O 1
ATOM 2979 N N . GLY A 1 386 ? -17.969 -47.281 -22.375 1 96.56 386 GLY A N 1
ATOM 2980 C CA . GLY A 1 386 ? -17.641 -48.469 -23.125 1 96.56 386 GLY A CA 1
ATOM 2981 C C . GLY A 1 386 ? -18.812 -49.031 -23.906 1 96.56 386 GLY A C 1
ATOM 2982 O O . GLY A 1 386 ? -19.594 -48.281 -24.5 1 96.56 386 GLY A O 1
ATOM 2983 N N . ASP A 1 387 ? -18.797 -50.406 -23.906 1 95.31 387 ASP A N 1
ATOM 2984 C CA . ASP A 1 387 ? -19.891 -51.125 -24.547 1 95.31 387 ASP A CA 1
ATOM 2985 C C . ASP A 1 387 ? -21.219 -50.781 -23.875 1 95.31 387 ASP A C 1
ATOM 2987 O O . ASP A 1 387 ? -21.328 -50.844 -22.656 1 95.31 387 ASP A O 1
ATOM 2991 N N . ALA A 1 388 ? -22.281 -50.531 -24.703 1 95 388 ALA A N 1
ATOM 2992 C CA . ALA A 1 388 ? -23.547 -50 -24.188 1 95 388 ALA A CA 1
ATOM 2993 C C . ALA A 1 388 ? -24.156 -50.969 -23.172 1 95 388 ALA A C 1
ATOM 2995 O O . ALA A 1 388 ? -24.609 -50.531 -22.109 1 95 388 ALA A O 1
ATOM 2996 N N . VAL A 1 389 ? -24.125 -52.156 -23.516 1 94.94 389 VAL A N 1
ATOM 2997 C CA . VAL A 1 389 ? -24.734 -53.156 -22.656 1 94.94 389 VAL A CA 1
ATOM 2998 C C . VAL A 1 389 ? -23.922 -53.344 -21.391 1 94.94 389 VAL A C 1
ATOM 3000 O O . VAL A 1 389 ? -24.469 -53.438 -20.297 1 94.94 389 VAL A O 1
ATOM 3003 N N . ALA A 1 390 ? -22.641 -53.312 -21.594 1 95.62 390 ALA A N 1
ATOM 3004 C CA . ALA A 1 390 ? -21.75 -53.469 -20.469 1 95.62 390 ALA A CA 1
ATOM 3005 C C . ALA A 1 390 ? -21.797 -52.281 -19.531 1 95.62 390 ALA A C 1
ATOM 3007 O O . ALA A 1 390 ? -21.672 -52.438 -18.312 1 95.62 390 ALA A O 1
ATOM 3008 N N . VAL A 1 391 ? -22.047 -51.125 -20.062 1 96.88 391 VAL A N 1
ATOM 3009 C CA . VAL A 1 391 ? -22.125 -49.906 -19.266 1 96.88 391 VAL A CA 1
ATOM 3010 C C . VAL A 1 391 ? -23.344 -49.969 -18.344 1 96.88 391 VAL A C 1
ATOM 3012 O O . VAL A 1 391 ? -23.25 -49.656 -17.156 1 96.88 391 VAL A O 1
ATOM 3015 N N . ASP A 1 392 ? -24.406 -50.344 -18.906 1 95.44 392 ASP A N 1
ATOM 3016 C CA . ASP A 1 392 ? -25.625 -50.469 -18.125 1 95.44 392 ASP A CA 1
ATOM 3017 C C . ASP A 1 392 ? -25.484 -51.469 -17 1 95.44 392 ASP A C 1
ATOM 3019 O O . ASP A 1 392 ? -25.938 -51.25 -15.875 1 95.44 392 ASP A O 1
ATOM 3023 N N . ALA A 1 393 ? -24.891 -52.531 -17.344 1 95.06 393 ALA A N 1
ATOM 3024 C CA . ALA A 1 393 ? -24.688 -53.562 -16.359 1 95.06 393 ALA A CA 1
ATOM 3025 C C . ALA A 1 393 ? -23.75 -53.125 -15.242 1 95.06 393 ALA A C 1
ATOM 3027 O O . ALA A 1 393 ? -24.016 -53.375 -14.07 1 95.06 393 ALA A O 1
ATOM 3028 N N . MET A 1 394 ? -22.75 -52.438 -15.602 1 96.25 394 MET A N 1
ATOM 3029 C CA . MET A 1 394 ? -21.766 -51.969 -14.625 1 96.25 394 MET A CA 1
ATOM 3030 C C . MET A 1 394 ? -22.359 -50.875 -13.742 1 96.25 394 MET A C 1
ATOM 3032 O O . MET A 1 394 ? -22.062 -50.812 -12.547 1 96.25 394 MET A O 1
ATOM 3036 N N . ALA A 1 395 ? -23.172 -50.031 -14.32 1 95.88 395 ALA A N 1
ATOM 3037 C CA . ALA A 1 395 ? -23.828 -48.969 -13.57 1 95.88 395 ALA A CA 1
ATOM 3038 C C . ALA A 1 395 ? -24.656 -49.531 -12.422 1 95.88 395 ALA A C 1
ATOM 3040 O O . ALA A 1 395 ? -24.688 -48.969 -11.328 1 95.88 395 ALA A O 1
ATOM 3041 N N . LYS A 1 396 ? -25.266 -50.625 -12.719 1 93.56 396 LYS A N 1
ATOM 3042 C CA . LYS A 1 396 ? -26.062 -51.281 -11.695 1 93.56 396 LYS A CA 1
ATOM 3043 C C . LYS A 1 396 ? -25.203 -51.812 -10.57 1 93.56 396 LYS A C 1
ATOM 3045 O O . LYS A 1 396 ? -25.547 -51.688 -9.391 1 93.56 396 LYS A O 1
ATOM 3050 N N . LYS A 1 397 ? -24.125 -52.344 -10.938 1 95.5 397 LYS A N 1
ATOM 3051 C CA . LYS A 1 397 ? -23.203 -52.906 -9.945 1 95.5 397 LYS A CA 1
ATOM 3052 C C . LYS A 1 397 ? -22.594 -51.781 -9.086 1 95.5 397 LYS A C 1
ATOM 3054 O O . LYS A 1 397 ? -22.453 -51.938 -7.871 1 95.5 397 LYS A O 1
ATOM 3059 N N . VAL A 1 398 ? -22.266 -50.688 -9.758 1 95.56 398 VAL A N 1
ATOM 3060 C CA . VAL A 1 398 ? -21.656 -49.562 -9.062 1 95.56 398 VAL A CA 1
ATOM 3061 C C . VAL A 1 398 ? -22.641 -49 -8.047 1 95.56 398 VAL A C 1
ATOM 3063 O O . VAL A 1 398 ? -22.266 -48.625 -6.93 1 95.56 398 VAL A O 1
ATOM 3066 N N . LYS A 1 399 ? -23.891 -48.938 -8.359 1 93.75 399 LYS A N 1
ATOM 3067 C CA . LYS A 1 399 ? -24.922 -48.406 -7.477 1 93.75 399 LYS A CA 1
ATOM 3068 C C . LYS A 1 399 ? -25.109 -49.281 -6.25 1 93.75 399 LYS A C 1
ATOM 3070 O O . LYS A 1 399 ? -25.531 -48.812 -5.191 1 93.75 399 LYS A O 1
ATOM 3075 N N . THR A 1 400 ? -24.75 -50.5 -6.41 1 92.88 400 THR A N 1
ATOM 3076 C CA . THR A 1 400 ? -24.875 -51.438 -5.301 1 92.88 400 THR A CA 1
ATOM 3077 C C . THR A 1 400 ? -23.719 -51.281 -4.312 1 92.88 400 THR A C 1
ATOM 3079 O O . THR A 1 400 ? -23.906 -51.438 -3.107 1 92.88 400 THR A O 1
ATOM 3082 N N . VAL A 1 401 ? -22.578 -50.906 -4.82 1 93.81 401 VAL A N 1
ATOM 3083 C CA . VAL A 1 401 ? -21.375 -50.875 -4.004 1 93.81 401 VAL A CA 1
ATOM 3084 C C . VAL A 1 401 ? -21.172 -49.469 -3.432 1 93.81 401 VAL A C 1
ATOM 3086 O O . VAL A 1 401 ? -20.578 -49.312 -2.361 1 93.81 401 VAL A O 1
ATOM 3089 N N . VAL A 1 402 ? -21.547 -48.5 -4.191 1 93.56 402 VAL A N 1
ATOM 3090 C CA . VAL A 1 402 ? -21.422 -47.125 -3.746 1 93.56 402 VAL A CA 1
ATOM 3091 C C . VAL A 1 402 ? -22.797 -46.562 -3.355 1 93.56 402 VAL A C 1
ATOM 3093 O O . VAL A 1 402 ? -23.547 -46.094 -4.211 1 93.56 402 VAL A O 1
ATOM 3096 N N . LYS A 1 403 ? -22.844 -46.531 -2.084 1 84.81 403 LYS A N 1
ATOM 3097 C CA . LYS A 1 403 ? -24.156 -46.156 -1.561 1 84.81 403 LYS A CA 1
ATOM 3098 C C . LYS A 1 403 ? -24.5 -44.719 -1.899 1 84.81 403 LYS A C 1
ATOM 3100 O O . LYS A 1 403 ? -23.625 -43.844 -1.87 1 84.81 403 LYS A O 1
ATOM 3105 N N . ASP A 1 404 ? -25.719 -44.438 -2.309 1 85.5 404 ASP A N 1
ATOM 3106 C CA . ASP A 1 404 ? -26.328 -43.125 -2.471 1 85.5 404 ASP A CA 1
ATOM 3107 C C . ASP A 1 404 ? -25.75 -42.406 -3.691 1 85.5 404 ASP A C 1
ATOM 3109 O O . ASP A 1 404 ? -25.859 -41.188 -3.807 1 85.5 404 ASP A O 1
ATOM 3113 N N . ILE A 1 405 ? -24.938 -43.125 -4.449 1 92.88 405 ILE A N 1
ATOM 3114 C CA . ILE A 1 405 ? -24.453 -42.5 -5.668 1 92.88 405 ILE A CA 1
ATOM 3115 C C . ILE A 1 405 ? -25.641 -42.125 -6.562 1 92.88 405 ILE A C 1
ATOM 3117 O O . ILE A 1 405 ? -26.594 -42.906 -6.699 1 92.88 405 ILE A O 1
ATOM 3121 N N . LYS A 1 406 ? -25.641 -40.875 -6.945 1 90.94 406 LYS A N 1
ATOM 3122 C CA . LYS A 1 406 ? -26.656 -40.406 -7.875 1 90.94 406 LYS A CA 1
ATOM 3123 C C . LYS A 1 406 ? -26.062 -40.188 -9.266 1 90.94 406 LYS A C 1
ATOM 3125 O O . LYS A 1 406 ? -24.953 -39.656 -9.391 1 90.94 406 LYS A O 1
ATOM 3130 N N . GLY A 1 407 ? -26.688 -40.75 -10.258 1 92.94 407 GLY A N 1
ATOM 3131 C CA . GLY A 1 407 ? -26.172 -40.531 -11.602 1 92.94 407 GLY A CA 1
ATOM 3132 C C . GLY A 1 407 ? -27.094 -41.094 -12.68 1 92.94 407 GLY A C 1
ATOM 3133 O O . GLY A 1 407 ? -28.219 -41.5 -12.391 1 92.94 407 GLY A O 1
ATOM 3134 N N . GLY A 1 408 ? -26.656 -40.875 -13.922 1 93 408 GLY A N 1
ATOM 3135 C CA . GLY A 1 408 ? -27.438 -41.281 -15.07 1 93 408 GLY A CA 1
ATOM 3136 C C . GLY A 1 408 ? -26.609 -41.344 -16.344 1 93 408 GLY A C 1
ATOM 3137 O O . GLY A 1 408 ? -25.406 -41.094 -16.344 1 93 408 GLY A O 1
ATOM 3138 N N . GLY A 1 409 ? -27.359 -41.812 -17.391 1 89.12 409 GLY A N 1
ATOM 3139 C CA . GLY A 1 409 ? -26.734 -41.969 -18.688 1 89.12 409 GLY A CA 1
ATOM 3140 C C . GLY A 1 409 ? -27.016 -43.344 -19.328 1 89.12 409 GLY A C 1
ATOM 3141 O O . GLY A 1 409 ? -27.344 -44.281 -18.641 1 89.12 409 GLY A O 1
ATOM 3142 N N . THR A 1 410 ? -27.078 -43.344 -20.703 1 82.88 410 THR A N 1
ATOM 3143 C CA . THR A 1 410 ? -27.281 -44.562 -21.5 1 82.88 410 THR A CA 1
ATOM 3144 C C . THR A 1 410 ? -26.453 -44.5 -22.797 1 82.88 410 THR A C 1
ATOM 3146 O O . THR A 1 410 ? -25.859 -43.469 -23.109 1 82.88 410 THR A O 1
ATOM 3149 N N . GLY A 1 411 ? -26.359 -45.562 -23.422 1 82.94 411 GLY A N 1
ATOM 3150 C CA . GLY A 1 411 ? -25.766 -45.562 -24.75 1 82.94 411 GLY A CA 1
ATOM 3151 C C . GLY A 1 411 ? -24.25 -45.5 -24.734 1 82.94 411 GLY A C 1
ATOM 3152 O O . GLY A 1 411 ? -23.641 -44.812 -25.547 1 82.94 411 GLY A O 1
ATOM 3153 N N . GLY A 1 412 ? -23.656 -46 -23.703 1 92.06 412 GLY A N 1
ATOM 3154 C CA . GLY A 1 412 ? -22.219 -46.156 -23.734 1 92.06 412 GLY A CA 1
ATOM 3155 C C . GLY A 1 412 ? -21.5 -45.312 -22.703 1 92.06 412 GLY A C 1
ATOM 3156 O O . GLY A 1 412 ? -20.266 -45.375 -22.594 1 92.06 412 GLY A O 1
ATOM 3157 N N . LYS A 1 413 ? -22.328 -44.5 -22 1 96.31 413 LYS A N 1
ATOM 3158 C CA . LYS A 1 413 ? -21.719 -43.688 -20.969 1 96.31 413 LYS A CA 1
ATOM 3159 C C . LYS A 1 413 ? -22.672 -43.469 -19.797 1 96.31 413 LYS A C 1
ATOM 3161 O O . LYS A 1 413 ? -23.844 -43.188 -20 1 96.31 413 LYS A O 1
ATOM 3166 N N . TRP A 1 414 ? -22.203 -43.656 -18.609 1 97.06 414 TRP A N 1
ATOM 3167 C CA . TRP A 1 414 ? -22.922 -43.375 -17.375 1 97.06 414 TRP A CA 1
ATOM 3168 C C . TRP A 1 414 ? -22.078 -42.531 -16.438 1 97.06 414 TRP A C 1
ATOM 3170 O O . TRP A 1 414 ? -20.859 -42.688 -16.344 1 97.06 414 TRP A O 1
ATOM 3180 N N . GLN A 1 415 ? -22.75 -41.562 -15.805 1 97.19 415 GLN A N 1
ATOM 3181 C CA . GLN A 1 415 ? -22 -40.688 -14.906 1 97.19 415 GLN A CA 1
ATOM 3182 C C . GLN A 1 415 ? -22.766 -40.469 -13.602 1 97.19 415 GLN A C 1
ATOM 3184 O O . GLN A 1 415 ? -23.984 -40.312 -13.602 1 97.19 415 GLN A O 1
ATOM 3189 N N . GLY A 1 416 ? -21.953 -40.562 -12.539 1 95.81 416 GLY A N 1
ATOM 3190 C CA . GLY A 1 416 ? -22.5 -40.312 -11.219 1 95.81 416 GLY A CA 1
ATOM 3191 C C . GLY A 1 416 ? -21.578 -39.5 -10.32 1 95.81 416 GLY A C 1
ATOM 3192 O O . GLY A 1 416 ? -20.438 -39.188 -10.711 1 95.81 416 GLY A O 1
ATOM 3193 N N . LYS A 1 417 ? -22.172 -39 -9.164 1 95 417 LYS A N 1
ATOM 3194 C CA . LYS A 1 417 ? -21.422 -38.219 -8.203 1 95 417 LYS A CA 1
ATOM 3195 C C . LYS A 1 417 ? -21.562 -38.781 -6.793 1 95 417 LYS A C 1
ATOM 3197 O O . LYS A 1 417 ? -22.656 -39.188 -6.387 1 95 417 LYS A O 1
ATOM 3202 N N . VAL A 1 418 ? -20.359 -38.938 -6.223 1 94.56 418 VAL A N 1
ATOM 3203 C CA . VAL A 1 418 ? -20.312 -39.406 -4.844 1 94.56 418 VAL A CA 1
ATOM 3204 C C . VAL A 1 418 ? -20.062 -38.219 -3.902 1 94.56 418 VAL A C 1
ATOM 3206 O O . VAL A 1 418 ? -19.188 -37.4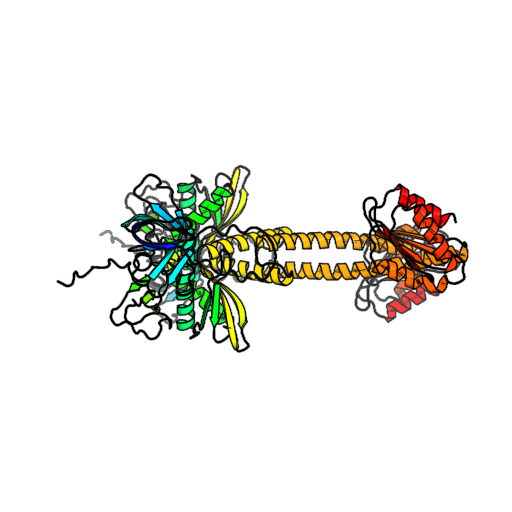06 -4.156 1 94.56 418 VAL A O 1
ATOM 3209 N N . ARG A 1 419 ? -20.844 -38.156 -2.854 1 91.88 419 ARG A N 1
ATOM 3210 C CA . ARG A 1 419 ? -20.703 -37.062 -1.903 1 91.88 419 ARG A CA 1
ATOM 3211 C C . ARG A 1 419 ? -19.453 -37.219 -1.045 1 91.88 419 ARG A C 1
ATOM 3213 O O . ARG A 1 419 ? -18.734 -36.25 -0.798 1 91.88 419 ARG A O 1
ATOM 3220 N N . GLU A 1 420 ? -19.281 -38.375 -0.556 1 93.69 420 GLU A N 1
ATOM 3221 C CA . GLU A 1 420 ? -18.125 -38.688 0.28 1 93.69 420 GLU A CA 1
ATOM 3222 C C . GLU A 1 420 ? -17.688 -40.125 0.125 1 93.69 420 GLU A C 1
ATOM 3224 O O . GLU A 1 420 ? -18.453 -41.062 0.395 1 93.69 420 GLU A O 1
ATOM 3229 N N . TRP A 1 421 ? -16.328 -40.25 -0.294 1 93.69 421 TRP A N 1
ATOM 3230 C CA . TRP A 1 421 ? -15.773 -41.594 -0.459 1 93.69 421 TRP A CA 1
ATOM 3231 C C . TRP A 1 421 ? -15.398 -42.188 0.891 1 93.69 421 TRP A C 1
ATOM 3233 O O . TRP A 1 421 ? -14.883 -41.5 1.77 1 93.69 421 TRP A O 1
ATOM 3243 N N . THR A 1 422 ? -15.688 -43.406 1.071 1 93.44 422 THR A N 1
ATOM 3244 C CA . THR A 1 422 ? -15.008 -44.156 2.105 1 93.44 422 THR A CA 1
ATOM 3245 C C . THR A 1 422 ? -13.953 -45.094 1.488 1 93.44 422 THR A C 1
ATOM 3247 O O . THR A 1 422 ? -14.047 -45.438 0.314 1 93.44 422 THR A O 1
ATOM 3250 N N . ASN A 1 423 ? -13 -45.406 2.35 1 93.75 423 ASN A N 1
ATOM 3251 C CA . ASN A 1 423 ? -11.984 -46.344 1.869 1 93.75 423 ASN A CA 1
ATOM 3252 C C . ASN A 1 423 ? -12.609 -47.656 1.424 1 93.75 423 ASN A C 1
ATOM 3254 O O . ASN A 1 423 ? -12.164 -48.25 0.439 1 93.75 423 ASN A O 1
ATOM 3258 N N . ALA A 1 424 ? -13.609 -48 2.037 1 93.56 424 ALA A N 1
ATOM 3259 C CA . ALA A 1 424 ? -14.289 -49.25 1.743 1 93.56 424 ALA A CA 1
ATOM 3260 C C . ALA A 1 424 ? -14.984 -49.219 0.387 1 93.56 424 ALA A C 1
ATOM 3262 O O . ALA A 1 424 ? -14.977 -50.188 -0.365 1 93.56 424 ALA A O 1
ATOM 3263 N N . GLU A 1 425 ? -15.531 -48.125 0.138 1 93.81 425 GLU A N 1
ATOM 3264 C CA . GLU A 1 425 ? -16.25 -47.969 -1.126 1 93.81 425 GLU A CA 1
ATOM 3265 C C . GLU A 1 425 ? -15.273 -47.969 -2.307 1 93.81 425 GLU A C 1
ATOM 3267 O O . GLU A 1 425 ? -15.562 -48.531 -3.355 1 93.81 425 GLU A O 1
ATOM 3272 N N . LEU A 1 426 ? -14.203 -47.281 -2.088 1 94.62 426 LEU A N 1
ATOM 3273 C CA . LEU A 1 426 ? -13.203 -47.219 -3.15 1 94.62 426 LEU A CA 1
ATOM 3274 C C . LEU A 1 426 ? -12.625 -48.594 -3.443 1 94.62 426 LEU A C 1
ATOM 3276 O O . LEU A 1 426 ? -12.422 -48.938 -4.605 1 94.62 426 LEU A O 1
ATOM 3280 N N . LEU A 1 427 ? -12.391 -49.375 -2.457 1 94.81 427 LEU A N 1
ATOM 3281 C CA . LEU A 1 427 ? -11.883 -50.719 -2.623 1 94.81 427 LEU A CA 1
ATOM 3282 C C . LEU A 1 427 ? -12.922 -51.625 -3.271 1 94.81 427 LEU A C 1
ATOM 3284 O O . LEU A 1 427 ? -12.594 -52.438 -4.148 1 94.81 427 LEU A O 1
ATOM 3288 N N . ALA A 1 428 ? -14.133 -51.5 -2.832 1 95.12 428 ALA A N 1
ATOM 3289 C CA . ALA A 1 428 ? -15.227 -52.281 -3.381 1 95.12 428 ALA A CA 1
ATOM 3290 C C . ALA A 1 428 ? -15.445 -52 -4.859 1 95.12 428 ALA A C 1
ATOM 3292 O O . ALA A 1 428 ? -15.75 -52.875 -5.648 1 95.12 428 ALA A O 1
ATOM 3293 N N . LEU A 1 429 ? -15.359 -50.75 -5.176 1 96.12 429 LEU A N 1
ATOM 3294 C CA . LEU A 1 429 ? -15.523 -50.344 -6.566 1 96.12 429 LEU A CA 1
ATOM 3295 C C . LEU A 1 429 ? -14.438 -50.969 -7.441 1 96.12 429 LEU A C 1
ATOM 3297 O O . LEU A 1 429 ? -14.727 -51.469 -8.531 1 96.12 429 LEU A O 1
ATOM 3301 N N . LYS A 1 430 ? -13.266 -50.875 -6.961 1 96.25 430 LYS A N 1
ATOM 3302 C CA . LYS A 1 430 ? -12.148 -51.469 -7.684 1 96.25 430 LYS A CA 1
ATOM 3303 C C . LYS A 1 430 ? -12.375 -52.969 -7.902 1 96.25 430 LYS A C 1
ATOM 3305 O O . LYS A 1 430 ? -12.156 -53.469 -9 1 96.25 430 LYS A O 1
ATOM 3310 N N . GLU A 1 431 ? -12.867 -53.656 -6.934 1 95.5 431 GLU A N 1
ATOM 3311 C CA . GLU A 1 431 ? -13.094 -55.094 -6.996 1 95.5 431 GLU A CA 1
ATOM 3312 C C . GLU A 1 431 ? -14.219 -55.406 -7.977 1 95.5 431 GLU A C 1
ATOM 3314 O O . GLU A 1 431 ? -14.109 -56.375 -8.75 1 95.5 431 GLU A O 1
ATOM 3319 N N . VAL A 1 432 ? -15.188 -54.656 -7.914 1 95.19 432 VAL A N 1
ATOM 3320 C CA . VAL A 1 432 ? -16.344 -54.906 -8.766 1 95.19 432 VAL A CA 1
ATOM 3321 C C . VAL A 1 432 ? -15.953 -54.719 -10.234 1 95.19 432 VAL A C 1
ATOM 3323 O O . VAL A 1 432 ? -16.406 -55.469 -11.102 1 95.19 432 VAL A O 1
ATOM 3326 N N . VAL A 1 433 ? -15.125 -53.781 -10.516 1 96.38 433 VAL A N 1
ATOM 3327 C CA . VAL A 1 433 ? -14.742 -53.469 -11.891 1 96.38 433 VAL A CA 1
ATOM 3328 C C . VAL A 1 433 ? -13.773 -54.531 -12.398 1 96.38 433 VAL A C 1
ATOM 3330 O O . VAL A 1 433 ? -13.93 -55.031 -13.508 1 96.38 433 VAL A O 1
ATOM 3333 N N . GLU A 1 434 ? -12.797 -54.906 -11.562 1 92.31 434 GLU A N 1
ATOM 3334 C CA . GLU A 1 434 ? -11.703 -55.75 -12.016 1 92.31 434 GLU A CA 1
ATOM 3335 C C . GLU A 1 434 ? -12.102 -57.219 -11.984 1 92.31 434 GLU A C 1
ATOM 3337 O O . GLU A 1 434 ? -11.508 -58.062 -12.672 1 92.31 434 GLU A O 1
ATOM 3342 N N . CYS A 1 435 ? -13.109 -57.625 -11.211 1 86.81 435 CYS A N 1
ATOM 3343 C CA . CYS A 1 435 ? -13.453 -59.031 -11.055 1 86.81 435 CYS A CA 1
ATOM 3344 C C . CYS A 1 435 ? -14.711 -59.375 -11.844 1 86.81 435 CYS A C 1
ATOM 3346 O O . CYS A 1 435 ? -15.156 -60.531 -11.828 1 86.81 435 CYS A O 1
ATOM 3348 N N . THR A 1 436 ? -15.258 -58.562 -12.547 1 81.19 436 THR A N 1
ATOM 3349 C CA . THR A 1 436 ? -16.453 -58.906 -13.336 1 81.19 436 THR A CA 1
ATOM 3350 C C . THR A 1 436 ? -16.203 -58.625 -14.82 1 81.19 436 THR A C 1
ATOM 3352 O O . THR A 1 436 ? -15.414 -57.75 -15.172 1 81.19 436 THR A O 1
ATOM 3355 N N . MET B 1 1 ? 52.781 47.125 22.219 1 26.86 1 MET B N 1
ATOM 3356 C CA . MET B 1 1 ? 51.5 47.375 21.562 1 26.86 1 MET B CA 1
ATOM 3357 C C . MET B 1 1 ? 50.969 46.094 20.922 1 26.86 1 MET B C 1
ATOM 3359 O O . MET B 1 1 ? 51.562 45.594 19.984 1 26.86 1 MET B O 1
ATOM 3363 N N . ALA B 1 2 ? 50.5 45.219 21.812 1 30.83 2 ALA B N 1
ATOM 3364 C CA . ALA B 1 2 ? 49.969 43.906 21.375 1 30.83 2 ALA B CA 1
ATOM 3365 C C . ALA B 1 2 ? 49 44.062 20.219 1 30.83 2 ALA B C 1
ATOM 3367 O O . ALA B 1 2 ? 48 44.781 20.344 1 30.83 2 ALA B O 1
ATOM 3368 N N . GLN B 1 3 ? 49.469 44.281 19.016 1 29.56 3 GLN B N 1
ATOM 3369 C CA . GLN B 1 3 ? 48.531 44.219 17.891 1 29.56 3 GLN B CA 1
ATOM 3370 C C . GLN B 1 3 ? 47.5 43.094 18.078 1 29.56 3 GLN B C 1
ATOM 3372 O O . GLN B 1 3 ? 47.875 41.938 18.203 1 29.56 3 GLN B O 1
ATOM 3377 N N . ASP B 1 4 ? 46.469 43.375 18.891 1 32.66 4 ASP B N 1
ATOM 3378 C CA . ASP B 1 4 ? 45.312 42.5 18.984 1 32.66 4 ASP B CA 1
ATOM 3379 C C . ASP B 1 4 ? 44.906 41.969 17.594 1 32.66 4 ASP B C 1
ATOM 3381 O O . ASP B 1 4 ? 44.438 42.75 16.75 1 32.66 4 ASP B O 1
ATOM 3385 N N . LYS B 1 5 ? 45.844 41.281 16.906 1 36.09 5 LYS B N 1
ATOM 3386 C CA . LYS B 1 5 ? 45.406 40.594 15.695 1 36.09 5 LYS B CA 1
ATOM 3387 C C . LYS B 1 5 ? 43.969 40.062 15.82 1 36.09 5 LYS B C 1
ATOM 3389 O O . LYS B 1 5 ? 43.719 39.125 16.562 1 36.09 5 LYS B O 1
ATOM 3394 N N . ASP B 1 6 ? 42.938 40.938 15.812 1 38.34 6 ASP B N 1
ATOM 3395 C CA . ASP B 1 6 ? 41.562 40.531 15.617 1 38.34 6 ASP B CA 1
ATOM 3396 C C . ASP B 1 6 ? 41.438 39.375 14.625 1 38.34 6 ASP B C 1
ATOM 3398 O O . ASP B 1 6 ? 41.469 39.594 13.414 1 38.34 6 ASP B O 1
ATOM 3402 N N . GLU B 1 7 ? 42.188 38.344 14.711 1 42.28 7 GLU B N 1
ATOM 3403 C CA . GLU B 1 7 ? 42 37.125 13.906 1 42.28 7 GLU B CA 1
ATOM 3404 C C . GLU B 1 7 ? 40.531 36.875 13.641 1 42.28 7 GLU B C 1
ATOM 3406 O O . GLU B 1 7 ? 39.719 36.719 14.586 1 42.28 7 GLU B O 1
ATOM 3411 N N . ASN B 1 8 ? 39.844 37.531 12.727 1 51.88 8 ASN B N 1
ATOM 3412 C CA . ASN B 1 8 ? 38.531 37.344 12.164 1 51.88 8 ASN B CA 1
ATOM 3413 C C . ASN B 1 8 ? 38.156 35.875 12.047 1 51.88 8 ASN B C 1
ATOM 3415 O O . ASN B 1 8 ? 38.375 35.25 11 1 51.88 8 ASN B O 1
ATOM 3419 N N . ASN B 1 9 ? 38.125 35.094 13.086 1 69.12 9 ASN B N 1
ATOM 3420 C CA . ASN B 1 9 ? 37.781 33.688 13.109 1 69.12 9 ASN B CA 1
ATOM 3421 C C . ASN B 1 9 ? 36.312 33.469 12.766 1 69.12 9 ASN B C 1
ATOM 3423 O O . ASN B 1 9 ? 35.469 34.344 13.008 1 69.12 9 ASN B O 1
ATOM 3427 N N . GLY B 1 10 ? 36.031 32.562 11.75 1 77.5 10 GLY B N 1
ATOM 3428 C CA . GLY B 1 10 ? 34.656 32.188 11.375 1 77.5 10 GLY B CA 1
ATOM 3429 C C . GLY B 1 10 ? 33.781 31.844 12.57 1 77.5 10 GLY B C 1
ATOM 3430 O O . GLY B 1 10 ? 34.281 31.516 13.641 1 77.5 10 GLY B O 1
ATOM 3431 N N . ARG B 1 11 ? 32.5 32.188 12.492 1 87.88 11 ARG B N 1
ATOM 3432 C CA . ARG B 1 11 ? 31.547 31.781 13.516 1 87.88 11 ARG B CA 1
ATOM 3433 C C . ARG B 1 11 ? 31.688 30.297 13.82 1 87.88 11 ARG B C 1
ATOM 3435 O O . ARG B 1 11 ? 31.984 29.5 12.938 1 87.88 11 ARG B O 1
ATOM 3442 N N . VAL B 1 12 ? 31.5 29.969 15.07 1 88.38 12 VAL B N 1
ATOM 3443 C CA . VAL B 1 12 ? 31.672 28.578 15.484 1 88.38 12 VAL B CA 1
ATOM 3444 C C . VAL B 1 12 ? 30.375 27.812 15.266 1 88.38 12 VAL B C 1
ATOM 3446 O O . VAL B 1 12 ? 29.297 28.391 15.234 1 88.38 12 VAL B O 1
ATOM 3449 N N . VAL B 1 13 ? 30.516 26.484 15.125 1 89.06 13 VAL B N 1
ATOM 3450 C CA . VAL B 1 13 ? 29.359 25.609 15.023 1 89.06 13 VAL B CA 1
ATOM 3451 C C . VAL B 1 13 ? 28.469 25.781 16.25 1 89.06 13 VAL B C 1
ATOM 3453 O O . VAL B 1 13 ? 28.953 25.766 17.391 1 89.06 13 VAL B O 1
ATOM 3456 N N . GLY B 1 14 ? 27.219 25.922 16.094 1 88.44 14 GLY B N 1
ATOM 3457 C CA . GLY B 1 14 ? 26.266 26.266 17.141 1 88.44 14 GLY B CA 1
ATOM 3458 C C . GLY B 1 14 ? 25.766 27.688 17.062 1 88.44 14 GLY B C 1
ATOM 3459 O O . GLY B 1 14 ? 24.719 28.031 17.594 1 88.44 14 GLY B O 1
ATOM 3460 N N . ASP B 1 15 ? 26.547 28.484 16.375 1 90.38 15 ASP B N 1
ATOM 3461 C CA . ASP B 1 15 ? 26.203 29.891 16.25 1 90.38 15 ASP B CA 1
ATOM 3462 C C . ASP B 1 15 ? 26.188 30.328 14.781 1 90.38 15 ASP B C 1
ATOM 3464 O O . ASP B 1 15 ? 26.297 31.516 14.469 1 90.38 15 ASP B O 1
ATOM 3468 N N . LEU B 1 16 ? 26.188 29.391 13.953 1 94.38 16 LEU B N 1
ATOM 3469 C CA . LEU B 1 16 ? 26.156 29.688 12.523 1 94.38 16 LEU B CA 1
ATOM 3470 C C . LEU B 1 16 ? 24.766 30.188 12.109 1 94.38 16 LEU B C 1
ATOM 3472 O O . LEU B 1 16 ? 23.766 29.875 12.773 1 94.38 16 LEU B O 1
ATOM 3476 N N . THR B 1 17 ? 24.688 30.906 10.961 1 96.06 17 THR B N 1
ATOM 3477 C CA . THR B 1 17 ? 23.422 31.406 10.422 1 96.06 17 THR B CA 1
ATOM 3478 C C . THR B 1 17 ? 22.453 30.266 10.133 1 96.06 17 THR B C 1
ATOM 3480 O O . THR B 1 17 ? 21.266 30.375 10.391 1 96.06 17 THR B O 1
ATOM 3483 N N . CYS B 1 18 ? 22.953 29.109 9.578 1 95.81 18 CYS B N 1
ATOM 3484 C CA . CYS B 1 18 ? 22.094 27.984 9.273 1 95.81 18 CYS B CA 1
ATOM 3485 C C . CYS B 1 18 ? 21.406 27.469 10.531 1 95.81 18 CYS B C 1
ATOM 3487 O O . CYS B 1 18 ? 20.344 26.844 10.453 1 95.81 18 CYS B O 1
ATOM 3489 N N . GLN B 1 19 ? 21.953 27.672 11.664 1 93.5 19 GLN B N 1
ATOM 3490 C CA . GLN B 1 19 ? 21.438 27.141 12.914 1 93.5 19 GLN B CA 1
ATOM 3491 C C . GLN B 1 19 ? 20.516 28.156 13.602 1 93.5 19 GLN B C 1
ATOM 3493 O O . GLN B 1 19 ? 19.562 27.766 14.266 1 93.5 19 GLN B O 1
ATOM 3498 N N . SER B 1 20 ? 20.781 29.469 13.422 1 92.19 20 SER B N 1
ATOM 3499 C CA . SER B 1 20 ? 19.906 30.484 13.992 1 92.19 20 SER B CA 1
ATOM 3500 C C . SER B 1 20 ? 18.703 30.75 13.094 1 92.19 20 SER B C 1
ATOM 3502 O O . SER B 1 20 ? 17.625 31.109 13.578 1 92.19 20 SER B O 1
ATOM 3504 N N . ASP B 1 21 ? 18.906 30.625 11.844 1 95.69 21 ASP B N 1
ATOM 3505 C CA . ASP B 1 21 ? 17.844 30.766 10.852 1 95.69 21 ASP B CA 1
ATOM 3506 C C . ASP B 1 21 ? 17.906 29.625 9.82 1 95.69 21 ASP B C 1
ATOM 3508 O O . ASP B 1 21 ? 18.453 29.812 8.734 1 95.69 21 ASP B O 1
ATOM 3512 N N . SER B 1 22 ? 17.234 28.562 10.18 1 96.88 22 SER B N 1
ATOM 3513 C CA . SER B 1 22 ? 17.297 27.359 9.352 1 96.88 22 SER B CA 1
ATOM 3514 C C . SER B 1 22 ? 16.578 27.562 8.023 1 96.88 22 SER B C 1
ATOM 3516 O O . SER B 1 22 ? 16.734 26.75 7.102 1 96.88 22 SER B O 1
ATOM 3518 N N . TYR B 1 23 ? 15.773 28.609 7.84 1 98 23 TYR B N 1
ATOM 3519 C CA . TYR B 1 23 ? 15 28.844 6.629 1 98 23 TYR B CA 1
ATOM 3520 C C . TYR B 1 23 ? 15.758 29.766 5.668 1 98 23 TYR B C 1
ATOM 3522 O O . TYR B 1 23 ? 15.297 30.016 4.551 1 98 23 TYR B O 1
ATOM 3530 N N . LYS B 1 24 ? 16.891 30.328 6.137 1 98.12 24 LYS B N 1
ATOM 3531 C CA . LYS B 1 24 ? 17.703 31.172 5.246 1 98.12 24 LYS B CA 1
ATOM 3532 C C . LYS B 1 24 ? 18.375 30.328 4.164 1 98.12 24 LYS B C 1
ATOM 3534 O O . LYS B 1 24 ? 19.062 29.344 4.461 1 98.12 24 LYS B O 1
ATOM 3539 N N . LYS B 1 25 ? 18.234 30.719 2.898 1 98.31 25 LYS B N 1
ATOM 3540 C CA . LYS B 1 25 ? 18.656 29.875 1.782 1 98.31 25 LYS B CA 1
ATOM 3541 C C . LYS B 1 25 ? 19.953 30.391 1.169 1 98.31 25 LYS B C 1
ATOM 3543 O O . LYS B 1 25 ? 20.625 29.656 0.435 1 98.31 25 LYS B O 1
ATOM 3548 N N . SER B 1 26 ? 20.234 31.594 1.423 1 98.56 26 SER B N 1
ATOM 3549 C CA . SER B 1 26 ? 21.422 32.219 0.832 1 98.56 26 SER B CA 1
ATOM 3550 C C . SER B 1 26 ? 22.094 33.156 1.821 1 98.56 26 SER B C 1
ATOM 3552 O O . SER B 1 26 ? 21.438 33.781 2.67 1 98.56 26 SER B O 1
ATOM 3554 N N . LEU B 1 27 ? 23.453 33.25 1.729 1 98.38 27 LEU B N 1
ATOM 3555 C CA . LEU B 1 27 ? 24.25 34.094 2.609 1 98.38 27 LEU B CA 1
ATOM 3556 C C . LEU B 1 27 ? 25.5 34.594 1.902 1 98.38 27 LEU B C 1
ATOM 3558 O O . LEU B 1 27 ? 26.234 33.812 1.292 1 98.38 27 LEU B O 1
ATOM 3562 N N . GLU B 1 28 ? 25.641 35.844 1.882 1 98.38 28 GLU B N 1
ATOM 3563 C CA . GLU B 1 28 ? 26.922 36.375 1.464 1 98.38 28 GLU B CA 1
ATOM 3564 C C . GLU B 1 28 ? 27.891 36.469 2.641 1 98.38 28 GLU B C 1
ATOM 3566 O O . GLU B 1 28 ? 27.531 36.969 3.717 1 98.38 28 GLU B O 1
ATOM 3571 N N . THR B 1 29 ? 29.062 35.969 2.41 1 97.62 29 THR B N 1
ATOM 3572 C CA . THR B 1 29 ? 30.078 35.906 3.469 1 97.62 29 THR B CA 1
ATOM 3573 C C . THR B 1 29 ? 31.484 36 2.885 1 97.62 29 THR B C 1
ATOM 3575 O O . THR B 1 29 ? 31.641 36.344 1.71 1 97.62 29 THR B O 1
ATOM 3578 N N . GLU B 1 30 ? 32.5 35.844 3.797 1 97 30 GLU B N 1
ATOM 3579 C CA . GLU B 1 30 ? 33.875 35.969 3.393 1 97 30 GLU B CA 1
ATOM 3580 C C . GLU B 1 30 ? 34.688 34.719 3.738 1 97 30 GLU B C 1
ATOM 3582 O O . GLU B 1 30 ? 34.5 34.156 4.812 1 97 30 GLU B O 1
ATOM 3587 N N . VAL B 1 31 ? 35.594 34.344 2.803 1 97.06 31 VAL B N 1
ATOM 3588 C CA . VAL B 1 31 ? 36.469 33.219 3.061 1 97.06 31 VAL B CA 1
ATOM 3589 C C . VAL B 1 31 ? 37.5 33.625 4.109 1 97.06 31 VAL B C 1
ATOM 3591 O O . VAL B 1 31 ? 38.156 34.656 3.986 1 97.06 31 VAL B O 1
ATOM 3594 N N . VAL B 1 32 ? 37.656 32.781 5.074 1 97.06 32 VAL B N 1
ATOM 3595 C CA . VAL B 1 32 ? 38.594 33.031 6.145 1 97.06 32 VAL B CA 1
ATOM 3596 C C . VAL B 1 32 ? 39.875 32.219 5.922 1 97.06 32 VAL B C 1
ATOM 3598 O O . VAL B 1 32 ? 40.969 32.719 6.164 1 97.06 32 VAL B O 1
ATOM 3601 N N . SER B 1 33 ? 39.688 31.047 5.516 1 96.06 33 SER B N 1
ATOM 3602 C CA . SER B 1 33 ? 40.844 30.188 5.281 1 96.06 33 SER B CA 1
ATOM 3603 C C . SER B 1 33 ? 40.531 29.156 4.188 1 96.06 33 SER B C 1
ATOM 3605 O O . SER B 1 33 ? 39.375 28.859 3.914 1 96.06 33 SER B O 1
ATOM 3607 N N . CYS B 1 34 ? 41.562 28.75 3.549 1 95.88 34 CYS B N 1
ATOM 3608 C CA . CYS B 1 34 ? 41.531 27.719 2.518 1 95.88 34 CYS B CA 1
ATOM 3609 C C . CYS B 1 34 ? 42.781 26.875 2.527 1 95.88 34 CYS B C 1
ATOM 3611 O O . CYS B 1 34 ? 43.875 27.406 2.318 1 95.88 34 CYS B O 1
ATOM 3613 N N . GLU B 1 35 ? 42.594 25.672 2.848 1 95.06 35 GLU B N 1
ATOM 3614 C CA . GLU B 1 35 ? 43.719 24.75 2.898 1 95.06 35 GLU B CA 1
ATOM 3615 C C . GLU B 1 35 ? 43.469 23.516 2.037 1 95.06 35 GLU B C 1
ATOM 3617 O O . GLU B 1 35 ? 42.344 23.031 1.949 1 95.06 35 GLU B O 1
ATOM 3622 N N . LYS B 1 36 ? 44.5 23.094 1.392 1 93.5 36 LYS B N 1
ATOM 3623 C CA . LYS B 1 36 ? 44.344 21.875 0.615 1 93.5 36 LYS B CA 1
ATOM 3624 C C . LYS B 1 36 ? 44.094 20.672 1.523 1 93.5 36 LYS B C 1
ATOM 3626 O O . LYS B 1 36 ? 44.75 20.516 2.557 1 93.5 36 LYS B O 1
ATOM 3631 N N . ALA B 1 37 ? 43.031 19.906 1.202 1 90.5 37 ALA B N 1
ATOM 3632 C CA . ALA B 1 37 ? 42.688 18.734 1.997 1 90.5 37 ALA B CA 1
ATOM 3633 C C . ALA B 1 37 ? 43.812 17.688 1.941 1 90.5 37 ALA B C 1
ATOM 3635 O O . ALA B 1 37 ? 44.406 17.453 0.886 1 90.5 37 ALA B O 1
ATOM 3636 N N . PRO B 1 38 ? 44.062 17.188 3.146 1 81.44 38 PRO B N 1
ATOM 3637 C CA . PRO B 1 38 ? 45.094 16.141 3.121 1 81.44 38 PRO B CA 1
ATOM 3638 C C . PRO B 1 38 ? 44.656 14.914 2.316 1 81.44 38 PRO B C 1
ATOM 3640 O O . PRO B 1 38 ? 43.469 14.609 2.242 1 81.44 38 PRO B O 1
ATOM 3643 N N . LYS B 1 39 ? 45.469 14.508 1.521 1 64.69 39 LYS B N 1
ATOM 3644 C CA . LYS B 1 39 ? 45.188 13.328 0.717 1 64.69 39 LYS B CA 1
ATOM 3645 C C . LYS B 1 39 ? 44.75 12.156 1.595 1 64.69 39 LYS B C 1
ATOM 3647 O O . LYS B 1 39 ? 45.375 11.867 2.611 1 64.69 39 LYS B O 1
ATOM 3652 N N . GLN B 1 40 ? 43.5 11.992 1.898 1 54.34 40 GLN B N 1
ATOM 3653 C CA . GLN B 1 40 ? 43.094 10.805 2.639 1 54.34 40 GLN B CA 1
ATOM 3654 C C . GLN B 1 40 ? 43.844 9.562 2.162 1 54.34 40 GLN B C 1
ATOM 3656 O O . GLN B 1 40 ? 43.938 9.312 0.958 1 54.34 40 GLN B O 1
ATOM 3661 N N . ALA B 1 41 ? 44.812 8.93 2.904 1 44 41 ALA B N 1
ATOM 3662 C CA . ALA B 1 41 ? 45.344 7.602 2.557 1 44 41 ALA B CA 1
ATOM 3663 C C . ALA B 1 41 ? 44.188 6.641 2.244 1 44 41 ALA B C 1
ATOM 3665 O O . ALA B 1 41 ? 43.375 6.312 3.121 1 44 41 ALA B O 1
ATOM 3666 N N . HIS B 1 42 ? 43.625 6.715 1.192 1 39.31 42 HIS B N 1
ATOM 3667 C CA . HIS B 1 42 ? 42.656 5.699 0.834 1 39.31 42 HIS B CA 1
ATOM 3668 C C . HIS B 1 42 ? 43.094 4.309 1.273 1 39.31 42 HIS B C 1
ATOM 3670 O O . HIS B 1 42 ? 44.219 3.879 0.934 1 39.31 42 HIS B O 1
ATOM 3676 N N . LYS B 1 43 ? 42.844 3.686 2.492 1 37.56 43 LYS B N 1
ATOM 3677 C CA . LYS B 1 43 ? 42.906 2.23 2.6 1 37.56 43 LYS B CA 1
ATOM 3678 C C . LYS B 1 43 ? 42.25 1.568 1.393 1 37.56 43 LYS B C 1
ATOM 3680 O O . LYS B 1 43 ? 41.031 1.552 1.279 1 37.56 43 LYS B O 1
ATOM 3685 N N . SER B 1 44 ? 42.875 1.521 0.333 1 33.94 44 SER B N 1
ATOM 3686 C CA . SER B 1 44 ? 42.438 0.792 -0.845 1 33.94 44 SER B CA 1
ATOM 3687 C C . SER B 1 44 ? 42.188 -0.676 -0.521 1 33.94 44 SER B C 1
ATOM 3689 O O . SER B 1 44 ? 43.125 -1.463 -0.386 1 33.94 44 SER B O 1
ATOM 3691 N N . LYS B 1 45 ? 41.562 -1.264 0.432 1 33.09 45 LYS B N 1
ATOM 3692 C CA . LYS B 1 45 ? 41.562 -2.66 0.005 1 33.09 45 LYS B CA 1
ATOM 3693 C C . LYS B 1 45 ? 41.281 -2.779 -1.487 1 33.09 45 LYS B C 1
ATOM 3695 O O . LYS B 1 45 ? 41.75 -3.709 -2.145 1 33.09 45 LYS B O 1
ATOM 3700 N N . LYS B 1 46 ? 39.875 -3.031 -1.894 1 34.09 46 LYS B N 1
ATOM 3701 C CA . LYS B 1 46 ? 39.531 -3.678 -3.158 1 34.09 46 LYS B CA 1
ATOM 3702 C C . LYS B 1 46 ? 40.125 -2.9 -4.344 1 34.09 46 LYS B C 1
ATOM 3704 O O . LYS B 1 46 ? 40.156 -1.668 -4.324 1 34.09 46 LYS B O 1
ATOM 3709 N N . LYS B 1 47 ? 40.812 -3.607 -5.375 1 35.53 47 LYS B N 1
ATOM 3710 C CA . LYS B 1 47 ? 41.594 -3.584 -6.609 1 35.53 47 LYS B CA 1
ATOM 3711 C C . LYS B 1 47 ? 40.875 -2.785 -7.695 1 35.53 47 LYS B C 1
ATOM 3713 O O . LYS B 1 47 ? 41.25 -2.871 -8.875 1 35.53 47 LYS B O 1
ATOM 3718 N N . HIS B 1 48 ? 39.5 -2.475 -7.707 1 34.41 48 HIS B N 1
ATOM 3719 C CA . HIS B 1 48 ? 39.156 -1.985 -9.039 1 34.41 48 HIS B CA 1
ATOM 3720 C C . HIS B 1 48 ? 39.969 -0.744 -9.398 1 34.41 48 HIS B C 1
ATOM 3722 O O . HIS B 1 48 ? 40.094 0.172 -8.578 1 34.41 48 HIS B O 1
ATOM 3728 N N . GLU B 1 49 ? 40.938 -0.851 -10.211 1 37.53 49 GLU B N 1
ATOM 3729 C CA . GLU B 1 49 ? 41.875 -0.012 -10.953 1 37.53 49 GLU B CA 1
ATOM 3730 C C . GLU B 1 49 ? 41.219 1.274 -11.43 1 37.53 49 GLU B C 1
ATOM 3732 O O . GLU B 1 49 ? 41.75 1.978 -12.289 1 37.53 49 GLU B O 1
ATOM 3737 N N . GLY B 1 50 ? 39.875 1.406 -11.328 1 38.41 50 GLY B N 1
ATOM 3738 C CA . GLY B 1 50 ? 39.5 2.643 -12 1 38.41 50 GLY B CA 1
ATOM 3739 C C . GLY B 1 50 ? 40.219 3.859 -11.438 1 38.41 50 GLY B C 1
ATOM 3740 O O . GLY B 1 50 ? 40.438 3.945 -10.234 1 38.41 50 GLY B O 1
ATOM 3741 N N . HIS B 1 51 ? 41.156 4.441 -12.219 1 40.25 51 HIS B N 1
ATOM 3742 C CA . HIS B 1 51 ? 41.781 5.738 -11.984 1 40.25 51 HIS B CA 1
ATOM 3743 C C . HIS B 1 51 ? 40.844 6.68 -11.242 1 40.25 51 HIS B C 1
ATOM 3745 O O . HIS B 1 51 ? 39.938 7.262 -11.836 1 40.25 51 HIS B O 1
ATOM 3751 N N . SER B 1 52 ? 40.375 6.363 -10.18 1 44.06 52 SER B N 1
ATOM 3752 C CA . SER B 1 52 ? 39.688 7.406 -9.438 1 44.06 52 SER B CA 1
ATOM 3753 C C . SER B 1 52 ? 40.531 8.672 -9.328 1 44.06 52 SER B C 1
ATOM 3755 O O . SER B 1 52 ? 41.562 8.672 -8.664 1 44.06 52 SER B O 1
ATOM 3757 N N . HIS B 1 53 ? 40.781 9.383 -10.453 1 47.03 53 HIS B N 1
ATOM 3758 C CA . HIS B 1 53 ? 41.344 10.719 -10.391 1 47.03 53 HIS B CA 1
ATOM 3759 C C . HIS B 1 53 ? 41 11.414 -9.086 1 47.03 53 HIS B C 1
ATOM 3761 O O . HIS B 1 53 ? 39.812 11.656 -8.805 1 47.03 53 HIS B O 1
ATOM 3767 N N . HIS B 1 54 ? 41.688 11.117 -8.102 1 56.5 54 HIS B N 1
ATOM 3768 C CA . HIS B 1 54 ? 41.594 11.852 -6.844 1 56.5 54 HIS B CA 1
ATOM 3769 C C . HIS B 1 54 ? 41.656 13.359 -7.086 1 56.5 54 HIS B C 1
ATOM 3771 O O . HIS B 1 54 ? 42.656 13.898 -7.5 1 56.5 54 HIS B O 1
ATOM 3777 N N . HIS B 1 55 ? 40.594 13.891 -7.484 1 71.12 55 HIS B N 1
ATOM 3778 C CA . HIS B 1 55 ? 40.562 15.336 -7.68 1 71.12 55 HIS B CA 1
ATOM 3779 C C . HIS B 1 55 ? 40.906 16.078 -6.387 1 71.12 55 HIS B C 1
ATOM 3781 O O . HIS B 1 55 ? 40.594 15.594 -5.293 1 71.12 55 HIS B O 1
ATOM 3787 N N . ASP B 1 56 ? 41.844 17.016 -6.445 1 86.44 56 ASP B N 1
ATOM 3788 C CA . ASP B 1 56 ? 42.188 17.906 -5.336 1 86.44 56 ASP B CA 1
ATOM 3789 C C . ASP B 1 56 ? 40.938 18.484 -4.672 1 86.44 56 ASP B C 1
ATOM 3791 O O . ASP B 1 56 ? 39.969 18.812 -5.352 1 86.44 56 ASP B O 1
ATOM 3795 N N . GLU B 1 57 ? 40.969 18.281 -3.299 1 93.5 57 GLU B N 1
ATOM 3796 C CA . GLU B 1 57 ? 39.906 18.906 -2.52 1 93.5 57 GLU B CA 1
ATOM 3797 C C . GLU B 1 57 ? 40.438 19.953 -1.556 1 93.5 57 GLU B C 1
ATOM 3799 O O . GLU B 1 57 ? 41.594 19.844 -1.107 1 93.5 57 GLU B O 1
ATOM 3804 N N . TRP B 1 58 ? 39.75 20.984 -1.386 1 96.38 58 TRP B N 1
ATOM 3805 C CA . TRP B 1 58 ? 40.156 22.078 -0.53 1 96.38 58 TRP B CA 1
ATOM 3806 C C . TRP B 1 58 ? 39.219 22.25 0.646 1 96.38 58 TRP B C 1
ATOM 3808 O O . TRP B 1 58 ? 38 22.141 0.488 1 96.38 58 TRP B O 1
ATOM 3818 N N . LEU B 1 59 ? 39.781 22.531 1.813 1 97.25 59 LEU B N 1
ATOM 3819 C CA . LEU B 1 59 ? 39.031 22.859 3.018 1 97.25 59 LEU B CA 1
ATOM 3820 C C . LEU B 1 59 ? 38.875 24.359 3.166 1 97.25 59 LEU B C 1
ATOM 3822 O O . LEU B 1 59 ? 39.844 25.078 3.377 1 97.25 59 LEU B O 1
ATOM 3826 N N . ILE B 1 60 ? 37.656 24.75 3.045 1 97.44 60 ILE B N 1
ATOM 3827 C CA . ILE B 1 60 ? 37.375 26.188 3.082 1 97.44 60 ILE B CA 1
ATOM 3828 C C . ILE B 1 60 ? 36.562 26.531 4.34 1 97.44 60 ILE B C 1
ATOM 3830 O O . ILE B 1 60 ? 35.625 25.828 4.684 1 97.44 60 ILE B O 1
ATOM 3834 N N . GLU B 1 61 ? 36.969 27.516 5.051 1 97.31 61 GLU B N 1
ATOM 3835 C CA . GLU B 1 61 ? 36.219 28.094 6.156 1 97.31 61 GLU B CA 1
ATOM 3836 C C . GLU B 1 61 ? 35.75 29.516 5.828 1 97.31 61 GLU B C 1
ATOM 3838 O O . GLU B 1 61 ? 36.562 30.328 5.34 1 97.31 61 GLU B O 1
ATOM 3843 N N . CYS B 1 62 ? 34.531 29.781 6.082 1 97.69 62 CYS B N 1
ATOM 3844 C CA . CYS B 1 62 ? 34 31.125 5.902 1 97.69 62 CYS B CA 1
ATOM 3845 C C . CYS B 1 62 ? 33.688 31.766 7.246 1 97.69 62 CYS B C 1
ATOM 3847 O O . CYS B 1 62 ? 33.625 31.094 8.273 1 97.69 62 CYS B O 1
ATOM 3849 N N . ALA B 1 63 ? 33.5 33.094 7.184 1 97.38 63 ALA B N 1
ATOM 3850 C CA . ALA B 1 63 ? 33.188 33.812 8.406 1 97.38 63 ALA B CA 1
ATOM 3851 C C . ALA B 1 63 ? 31.859 33.312 9.008 1 97.38 63 ALA B C 1
ATOM 3853 O O . ALA B 1 63 ? 31.656 33.375 10.219 1 97.38 63 ALA B O 1
ATOM 3854 N N . ASP B 1 64 ? 30.922 32.938 8.18 1 97.56 64 ASP B N 1
ATOM 3855 C CA . ASP B 1 64 ? 29.625 32.375 8.523 1 97.56 64 ASP B CA 1
ATOM 3856 C C . ASP B 1 64 ? 29.172 31.359 7.477 1 97.56 64 ASP B C 1
ATOM 3858 O O . ASP B 1 64 ? 29.812 31.188 6.441 1 97.56 64 ASP B O 1
ATOM 3862 N N . SER B 1 65 ? 28.188 30.625 7.816 1 97.81 65 SER B N 1
ATOM 3863 C CA . SER B 1 65 ? 27.766 29.625 6.848 1 97.81 65 SER B CA 1
ATOM 3864 C C . SER B 1 65 ? 26.25 29.406 6.906 1 97.81 65 SER B C 1
ATOM 3866 O O . SER B 1 65 ? 25.688 29.266 7.992 1 97.81 65 SER B O 1
ATOM 3868 N N . VAL B 1 66 ? 25.641 29.375 5.723 1 98.38 66 VAL B N 1
ATOM 3869 C CA . VAL B 1 66 ? 24.25 28.922 5.633 1 98.38 66 VAL B CA 1
ATOM 3870 C C . VAL B 1 66 ? 24.203 27.422 5.328 1 98.38 66 VAL B C 1
ATOM 3872 O O . VAL B 1 66 ? 23.156 26.797 5.438 1 98.38 66 VAL B O 1
ATOM 3875 N N . LEU B 1 67 ? 25.328 26.812 5.039 1 98.44 67 LEU B N 1
ATOM 3876 C CA . LEU B 1 67 ? 25.438 25.375 4.848 1 98.44 67 LEU B CA 1
ATOM 3877 C C . LEU B 1 67 ? 25.734 24.672 6.172 1 98.44 67 LEU B C 1
ATOM 3879 O O . LEU B 1 67 ? 26.75 24.953 6.816 1 98.44 67 LEU B O 1
ATOM 3883 N N . PHE B 1 68 ? 24.953 23.75 6.527 1 97.5 68 PHE B N 1
ATOM 3884 C CA . PHE B 1 68 ? 25.062 23.047 7.797 1 97.5 68 PHE B CA 1
ATOM 3885 C C . PHE B 1 68 ? 26.109 21.938 7.703 1 97.5 68 PHE B C 1
ATOM 3887 O O . PHE B 1 68 ? 26.031 21.078 6.824 1 97.5 68 PHE B O 1
ATOM 3894 N N . PRO B 1 69 ? 27.188 21.844 8.461 1 95.06 69 PRO B N 1
ATOM 3895 C CA . PRO B 1 69 ? 28.25 20.844 8.367 1 95.06 69 PRO B CA 1
ATOM 3896 C C . PRO B 1 69 ? 27.812 19.469 8.891 1 95.06 69 PRO B C 1
ATOM 3898 O O . PRO B 1 69 ? 28.5 18.469 8.664 1 95.06 69 PRO B O 1
ATOM 3901 N N . GLU B 1 70 ? 26.844 19.25 9.648 1 88.81 70 GLU B N 1
ATOM 3902 C CA . GLU B 1 70 ? 26.312 18.031 10.258 1 88.81 70 GLU B CA 1
ATOM 3903 C C . GLU B 1 70 ? 26.219 18.172 11.781 1 88.81 70 GLU B C 1
ATOM 3905 O O . GLU B 1 70 ? 26.859 19.062 12.359 1 88.81 70 GLU B O 1
ATOM 3910 N N . GLY B 1 71 ? 25.5 17.266 12.305 1 85.81 71 GLY B N 1
ATOM 3911 C CA . GLY B 1 71 ? 25.328 17.281 13.742 1 85.81 71 GLY B CA 1
ATOM 3912 C C . GLY B 1 71 ? 23.953 16.812 14.18 1 85.81 71 GLY B C 1
ATOM 3913 O O . GLY B 1 71 ? 23 16.844 13.391 1 85.81 71 GLY B O 1
ATOM 3914 N N . GLY B 1 72 ? 23.891 16.312 15.422 1 80.94 72 GLY B N 1
ATOM 3915 C CA . GLY B 1 72 ? 22.625 15.828 15.938 1 80.94 72 GLY B CA 1
ATOM 3916 C C . GLY B 1 72 ? 22.047 14.68 15.133 1 80.94 72 GLY B C 1
ATOM 3917 O O . GLY B 1 72 ? 20.828 14.555 14.984 1 80.94 72 GLY B O 1
ATOM 3918 N N . GLY B 1 73 ? 22.859 13.984 14.469 1 88 73 GLY B N 1
ATOM 3919 C CA . GLY B 1 73 ? 22.406 12.875 13.648 1 88 73 GLY B CA 1
ATOM 3920 C C . GLY B 1 73 ? 21.984 13.297 12.25 1 88 73 GLY B C 1
ATOM 3921 O O . GLY B 1 73 ? 21.625 12.453 11.422 1 88 73 GLY B O 1
ATOM 3922 N N . GLN B 1 74 ? 22.078 14.578 11.922 1 93.94 74 GLN B N 1
ATOM 3923 C CA . GLN B 1 74 ? 21.688 15.125 10.633 1 93.94 74 GLN B CA 1
ATOM 3924 C C . GLN B 1 74 ? 22.891 15.281 9.703 1 93.94 74 GLN B C 1
ATOM 3926 O O . GLN B 1 74 ? 23.891 15.875 10.086 1 93.94 74 GLN B O 1
ATOM 3931 N N . PRO B 1 75 ? 22.844 14.703 8.477 1 95.5 75 PRO B N 1
ATOM 3932 C CA . PRO B 1 75 ? 23.906 14.898 7.496 1 95.5 75 PRO B CA 1
ATOM 3933 C C . PRO B 1 75 ? 24.062 16.359 7.07 1 95.5 75 PRO B C 1
ATOM 3935 O O . PRO B 1 75 ? 23.172 17.172 7.328 1 95.5 75 PRO B O 1
ATOM 3938 N N . SER B 1 76 ? 25.172 16.625 6.469 1 96.81 76 SER B N 1
ATOM 3939 C CA . SER B 1 76 ? 25.469 18 6.078 1 96.81 76 SER B CA 1
ATOM 3940 C C . SER B 1 76 ? 24.594 18.438 4.91 1 96.81 76 SER B C 1
ATOM 3942 O O . SER B 1 76 ? 24.047 17.609 4.188 1 96.81 76 SER B O 1
ATOM 3944 N N . ASP B 1 77 ? 24.5 19.75 4.809 1 97.94 77 ASP B N 1
ATOM 3945 C CA . ASP B 1 77 ? 23.844 20.344 3.641 1 97.94 77 ASP B CA 1
ATOM 3946 C C . ASP B 1 77 ? 24.734 20.219 2.4 1 97.94 77 ASP B C 1
ATOM 3948 O O . ASP B 1 77 ? 25.938 20.031 2.512 1 97.94 77 ASP B O 1
ATOM 3952 N N . HIS B 1 78 ? 24.125 20.219 1.286 1 98.31 78 HIS B N 1
ATOM 3953 C CA . HIS B 1 78 ? 24.766 20.5 0.004 1 98.31 78 HIS B CA 1
ATOM 3954 C C . HIS B 1 78 ? 24.406 21.891 -0.491 1 98.31 78 HIS B C 1
ATOM 3956 O O . HIS B 1 78 ? 23.516 22.547 0.061 1 98.31 78 HIS B O 1
ATOM 3962 N N . GLY B 1 79 ? 25.109 22.391 -1.426 1 98.5 79 GLY B N 1
ATOM 3963 C CA . GLY B 1 79 ? 24.828 23.703 -1.994 1 98.5 79 GLY B CA 1
ATOM 3964 C C . GLY B 1 79 ? 25.906 24.188 -2.941 1 98.5 79 GLY B C 1
ATOM 3965 O O . GLY B 1 79 ? 26.484 23.406 -3.691 1 98.5 79 GLY B O 1
ATOM 3966 N N . THR B 1 80 ? 26.047 25.516 -2.98 1 98.56 80 THR B N 1
ATOM 3967 C CA . THR B 1 80 ? 27.047 26.094 -3.861 1 98.56 80 THR B CA 1
ATOM 3968 C C . THR B 1 80 ? 27.766 27.25 -3.166 1 98.56 80 THR B C 1
ATOM 3970 O O . THR B 1 80 ? 27.234 27.859 -2.234 1 98.56 80 THR B O 1
ATOM 3973 N N . LEU B 1 81 ? 29.016 27.484 -3.559 1 97.81 81 LEU B N 1
ATOM 3974 C CA . LEU B 1 81 ? 29.781 28.688 -3.273 1 97.81 81 LEU B CA 1
ATOM 3975 C C . LEU B 1 81 ? 30.062 29.469 -4.551 1 97.81 81 LEU B C 1
ATOM 3977 O O . LEU B 1 81 ? 30.719 28.969 -5.461 1 97.81 81 LEU B O 1
ATOM 3981 N N . THR B 1 82 ? 29.531 30.656 -4.574 1 98.06 82 THR B N 1
ATOM 3982 C CA . THR B 1 82 ? 29.734 31.484 -5.758 1 98.06 82 THR B CA 1
ATOM 3983 C C . THR B 1 82 ? 30.594 32.688 -5.43 1 98.06 82 THR B C 1
ATOM 3985 O O . THR B 1 82 ? 30.156 33.562 -4.672 1 98.06 82 THR B O 1
ATOM 3988 N N . PRO B 1 83 ? 31.812 32.781 -5.988 1 96.94 83 PRO B N 1
ATOM 3989 C CA . PRO B 1 83 ? 32.594 34 -5.785 1 96.94 83 PRO B CA 1
ATOM 3990 C C . PRO B 1 83 ? 31.859 35.25 -6.305 1 96.94 83 PRO B C 1
ATOM 3992 O O . PRO B 1 83 ? 31.234 35.188 -7.359 1 96.94 83 PRO B O 1
ATOM 3995 N N . LEU B 1 84 ? 31.891 36.281 -5.531 1 96.62 84 LEU B N 1
ATOM 3996 C CA . LEU B 1 84 ? 31.156 37.469 -5.902 1 96.62 84 LEU B CA 1
ATOM 3997 C C . LEU B 1 84 ? 32.031 38.438 -6.676 1 96.62 84 LEU B C 1
ATOM 3999 O O . LEU B 1 84 ? 31.562 39.438 -7.234 1 96.62 84 LEU B O 1
ATOM 4003 N N . SER B 1 85 ? 33.344 38.156 -6.648 1 90.31 85 SER B N 1
ATOM 4004 C CA . SER B 1 85 ? 34.281 39 -7.402 1 90.31 85 SER B CA 1
ATOM 4005 C C . SER B 1 85 ? 35.312 38.156 -8.164 1 90.31 85 SER B C 1
ATOM 4007 O O . SER B 1 85 ? 35.406 36.969 -7.922 1 90.31 85 SER B O 1
ATOM 4009 N N . GLY B 1 86 ? 35.938 38.812 -9.188 1 84 86 GLY B N 1
ATOM 4010 C CA . GLY B 1 86 ? 36.969 38.094 -9.969 1 84 86 GLY B CA 1
ATOM 4011 C C . GLY B 1 86 ? 36.469 37.688 -11.344 1 84 86 GLY B C 1
ATOM 4012 O O . GLY B 1 86 ? 35.344 38 -11.727 1 84 86 GLY B O 1
ATOM 4013 N N . SER B 1 87 ? 37.281 36.969 -12.07 1 84.81 87 SER B N 1
ATOM 4014 C CA . SER B 1 87 ? 37.031 36.625 -13.469 1 84.81 87 SER B CA 1
ATOM 4015 C C . SER B 1 87 ? 36.094 35.438 -13.594 1 84.81 87 SER B C 1
ATOM 4017 O O . SER B 1 87 ? 35.406 35.281 -14.586 1 84.81 87 SER B O 1
ATOM 4019 N N . ASP B 1 88 ? 36.125 34.594 -12.57 1 88.62 88 ASP B N 1
ATOM 4020 C CA . ASP B 1 88 ? 35.312 33.375 -12.609 1 88.62 88 ASP B CA 1
ATOM 4021 C C . ASP B 1 88 ? 34.281 33.375 -11.477 1 88.62 88 ASP B C 1
ATOM 4023 O O . ASP B 1 88 ? 34.625 33.125 -10.32 1 88.62 88 ASP B O 1
ATOM 4027 N N . GLN B 1 89 ? 33.062 33.562 -11.766 1 92.75 89 GLN B N 1
ATOM 4028 C CA . GLN B 1 89 ? 31.984 33.594 -10.781 1 92.75 89 GLN B CA 1
ATOM 4029 C C . GLN B 1 89 ? 31.062 32.406 -10.922 1 92.75 89 GLN B C 1
ATOM 4031 O O . GLN B 1 89 ? 29.859 32.5 -10.664 1 92.75 89 GLN B O 1
ATOM 4036 N N . THR B 1 90 ? 31.703 31.328 -11.492 1 95.12 90 THR B N 1
ATOM 4037 C CA . THR B 1 90 ? 30.953 30.078 -11.633 1 95.12 90 THR B CA 1
ATOM 4038 C C . THR B 1 90 ? 30.688 29.453 -10.266 1 95.12 90 THR B C 1
ATOM 4040 O O . THR B 1 90 ? 31.594 29.328 -9.445 1 95.12 90 THR B O 1
ATOM 4043 N N . PRO B 1 91 ? 29.438 29.125 -10.008 1 97.69 91 PRO B N 1
ATOM 4044 C CA . PRO B 1 91 ? 29.141 28.469 -8.734 1 97.69 91 PRO B CA 1
ATOM 4045 C C . PRO B 1 91 ? 29.906 27.156 -8.555 1 97.69 91 PRO B C 1
ATOM 4047 O O . PRO B 1 91 ? 29.922 26.312 -9.469 1 97.69 91 PRO B O 1
ATOM 4050 N N . ILE B 1 92 ? 30.5 27 -7.434 1 97.62 92 ILE B N 1
ATOM 4051 C CA . ILE B 1 92 ? 31.188 25.766 -7.066 1 97.62 92 ILE B CA 1
ATOM 4052 C C . ILE B 1 92 ? 30.234 24.844 -6.297 1 97.62 92 ILE B C 1
ATOM 4054 O O . ILE B 1 92 ? 29.734 25.219 -5.234 1 97.62 92 ILE B O 1
ATOM 4058 N N . ARG B 1 93 ? 30.062 23.625 -6.828 1 97.94 93 ARG B N 1
ATOM 4059 C CA . ARG B 1 93 ? 29.172 22.688 -6.172 1 97.94 93 ARG B CA 1
ATOM 4060 C C . ARG B 1 93 ? 29.797 22.125 -4.906 1 97.94 93 ARG B C 1
ATOM 4062 O O . ARG B 1 93 ? 30.953 21.656 -4.934 1 97.94 93 ARG B O 1
ATOM 4069 N N . ILE B 1 94 ? 29.062 22.172 -3.775 1 98.12 94 ILE B N 1
ATOM 4070 C CA . ILE B 1 94 ? 29.531 21.688 -2.484 1 98.12 94 ILE B CA 1
ATOM 4071 C C . ILE B 1 94 ? 28.672 20.5 -2.045 1 98.12 94 ILE B C 1
ATOM 4073 O O . ILE B 1 94 ? 27.453 20.594 -1.994 1 98.12 94 ILE B O 1
ATOM 4077 N N . LYS B 1 95 ? 29.328 19.391 -1.675 1 97 95 LYS B N 1
ATOM 4078 C CA . LYS B 1 95 ? 28.578 18.188 -1.323 1 97 95 LYS B CA 1
ATOM 4079 C C . LYS B 1 95 ? 28.953 17.688 0.066 1 97 95 LYS B C 1
ATOM 4081 O O . LYS B 1 95 ? 28.438 16.672 0.535 1 97 95 LYS B O 1
ATOM 4086 N N . ASN B 1 96 ? 29.859 18.406 0.631 1 96.19 96 ASN B N 1
ATOM 4087 C CA . ASN B 1 96 ? 30.375 17.953 1.92 1 96.19 96 ASN B CA 1
ATOM 4088 C C . ASN B 1 96 ? 30.781 19.109 2.812 1 96.19 96 ASN B C 1
ATOM 4090 O O . ASN B 1 96 ? 31.625 19.922 2.439 1 96.19 96 ASN B O 1
ATOM 4094 N N . VAL B 1 97 ? 30.109 19.266 3.857 1 97.62 97 VAL B N 1
ATOM 4095 C CA . VAL B 1 97 ? 30.438 20.234 4.91 1 97.62 97 VAL B CA 1
ATOM 4096 C C . VAL B 1 97 ? 30.594 19.5 6.242 1 97.62 97 VAL B C 1
ATOM 4098 O O . VAL B 1 97 ? 29.766 18.672 6.609 1 97.62 97 VAL B O 1
ATOM 4101 N N . GLN B 1 98 ? 31.656 19.859 6.996 1 95.44 98 GLN B N 1
ATOM 4102 C CA . GLN B 1 98 ? 31.938 19.094 8.211 1 95.44 98 GLN B CA 1
ATOM 4103 C C . GLN B 1 98 ? 32.25 20.016 9.375 1 95.44 98 GLN B C 1
ATOM 4105 O O . GLN B 1 98 ? 32.688 21.156 9.172 1 95.44 98 GLN B O 1
ATOM 4110 N N . ARG B 1 99 ? 32.031 19.438 10.492 1 92.81 99 ARG B N 1
ATOM 4111 C CA . ARG B 1 99 ? 32.469 20.094 11.711 1 92.81 99 ARG B CA 1
ATOM 4112 C C . ARG B 1 99 ? 33.844 19.578 12.141 1 92.81 99 ARG B C 1
ATOM 4114 O O . ARG B 1 99 ? 34.031 18.375 12.312 1 92.81 99 ARG B O 1
ATOM 4121 N N . GLN B 1 100 ? 34.781 20.359 12.242 1 90.25 100 GLN B N 1
ATOM 4122 C CA . GLN B 1 100 ? 36.094 20.062 12.844 1 90.25 100 GLN B CA 1
ATOM 4123 C C . GLN B 1 100 ? 36.281 20.859 14.125 1 90.25 100 GLN B C 1
ATOM 4125 O O . GLN B 1 100 ? 36.625 22.047 14.078 1 90.25 100 GLN B O 1
ATOM 4130 N N . GLY B 1 101 ? 36.094 20.141 15.234 1 87.44 101 GLY B N 1
ATOM 4131 C CA . GLY B 1 101 ? 36 20.906 16.469 1 87.44 101 GLY B CA 1
ATOM 4132 C C . GLY B 1 101 ? 34.812 21.828 16.5 1 87.44 101 GLY B C 1
ATOM 4133 O O . GLY B 1 101 ? 33.656 21.391 16.391 1 87.44 101 GLY B O 1
ATOM 4134 N N . LEU B 1 102 ? 35.125 23.141 16.484 1 89.38 102 LEU B N 1
ATOM 4135 C CA . LEU B 1 102 ? 34.062 24.125 16.484 1 89.38 102 LEU B CA 1
ATOM 4136 C C . LEU B 1 102 ? 33.969 24.828 15.125 1 89.38 102 LEU B C 1
ATOM 4138 O O . LEU B 1 102 ? 33.125 25.688 14.914 1 89.38 102 LEU B O 1
ATOM 4142 N N . ARG B 1 103 ? 34.812 24.391 14.227 1 91.88 103 ARG B N 1
ATOM 4143 C CA . ARG B 1 103 ? 34.875 25.062 12.93 1 91.88 103 ARG B CA 1
ATOM 4144 C C . ARG B 1 103 ? 33.938 24.406 11.93 1 91.88 103 ARG B C 1
ATOM 4146 O O . ARG B 1 103 ? 33.781 23.188 11.898 1 91.88 103 ARG B O 1
ATOM 4153 N N . CYS B 1 104 ? 33.312 25.234 11.156 1 95.38 104 CYS B N 1
ATOM 4154 C CA . CYS B 1 104 ? 32.562 24.766 9.992 1 95.38 104 CYS B CA 1
ATOM 4155 C C . CYS B 1 104 ? 33.469 24.75 8.75 1 95.38 104 CYS B C 1
ATOM 4157 O O . CYS B 1 104 ? 33.875 25.797 8.258 1 95.38 104 CYS B O 1
ATOM 4159 N N . VAL B 1 105 ? 33.719 23.547 8.289 1 96.75 105 VAL B N 1
ATOM 4160 C CA . VAL B 1 105 ? 34.656 23.391 7.184 1 96.75 105 VAL B CA 1
ATOM 4161 C C . VAL B 1 105 ? 33.938 22.875 5.945 1 96.75 105 VAL B C 1
ATOM 4163 O O . VAL B 1 105 ? 33.281 21.828 5.988 1 96.75 105 VAL B O 1
ATOM 4166 N N . ILE B 1 106 ? 34.062 23.578 4.852 1 97.81 106 ILE B N 1
ATOM 4167 C CA . ILE B 1 106 ? 33.438 23.234 3.582 1 97.81 106 ILE B CA 1
ATOM 4168 C C . ILE B 1 106 ? 34.438 22.547 2.674 1 97.81 106 ILE B C 1
ATOM 4170 O O . ILE B 1 106 ? 35.531 23.078 2.434 1 97.81 106 ILE B O 1
ATOM 4174 N N . TYR B 1 107 ? 34.125 21.406 2.176 1 97 107 TYR B N 1
ATOM 4175 C CA . TYR B 1 107 ? 35 20.703 1.225 1 97 107 TYR B CA 1
ATOM 4176 C C . TYR B 1 107 ? 34.688 21.125 -0.206 1 97 107 TYR B C 1
ATOM 4178 O O . TYR B 1 107 ? 33.562 20.922 -0.689 1 97 107 TYR B O 1
ATOM 4186 N N . SER B 1 108 ? 35.656 21.703 -0.824 1 96.94 108 SER B N 1
ATOM 4187 C CA . SER B 1 108 ? 35.469 22.266 -2.152 1 96.94 108 SER B CA 1
ATOM 4188 C C . SER B 1 108 ? 36.406 21.641 -3.172 1 96.94 108 SER B C 1
ATOM 4190 O O . SER B 1 108 ? 37.594 21.391 -2.869 1 96.94 108 SER B O 1
ATOM 4192 N N . PRO B 1 109 ? 35.906 21.391 -4.402 1 96.12 109 PRO B N 1
ATOM 4193 C CA . PRO B 1 109 ? 36.812 20.906 -5.457 1 96.12 109 PRO B CA 1
ATOM 4194 C C . PRO B 1 109 ? 37.719 22 -6 1 96.12 109 PRO B C 1
ATOM 4196 O O . PRO B 1 109 ? 38.688 21.703 -6.711 1 96.12 109 PRO B O 1
ATOM 4199 N N . HIS B 1 110 ? 37.438 23.297 -5.73 1 94.62 110 HIS B N 1
ATOM 4200 C CA . HIS B 1 110 ? 38.219 24.422 -6.172 1 94.62 110 HIS B CA 1
ATOM 4201 C C . HIS B 1 110 ? 38.656 25.281 -4.988 1 94.62 110 HIS B C 1
ATOM 4203 O O . HIS B 1 110 ? 37.906 25.453 -4.027 1 94.62 110 HIS B O 1
ATOM 4209 N N . PRO B 1 111 ? 39.844 25.828 -5.09 1 94.56 111 PRO B N 1
ATOM 4210 C CA . PRO B 1 111 ? 40.281 26.719 -4.016 1 94.56 111 PRO B CA 1
ATOM 4211 C C . PRO B 1 111 ? 39.656 28.109 -4.098 1 94.56 111 PRO B C 1
ATOM 4213 O O . PRO B 1 111 ? 39.125 28.5 -5.145 1 94.56 111 PRO B O 1
ATOM 4216 N N . LEU B 1 112 ? 39.656 28.734 -3.039 1 95.38 112 LEU B N 1
ATOM 4217 C CA . LEU B 1 112 ? 39.344 30.156 -2.908 1 95.38 112 LEU B CA 1
ATOM 4218 C C . LEU B 1 112 ? 40.375 30.859 -2.068 1 95.38 112 LEU B C 1
ATOM 4220 O O . LEU B 1 112 ? 41.188 30.219 -1.391 1 95.38 112 LEU B O 1
ATOM 4224 N N . SER B 1 113 ? 40.406 32.125 -2.178 1 94.31 113 SER B N 1
ATOM 4225 C CA . SER B 1 113 ? 41.406 32.875 -1.425 1 94.31 113 SER B CA 1
ATOM 4226 C C . SER B 1 113 ? 40.812 33.531 -0.181 1 94.31 113 SER B C 1
ATOM 4228 O O . SER B 1 113 ? 39.688 34.062 -0.234 1 94.31 113 SER B O 1
ATOM 4230 N N . PRO B 1 114 ? 41.562 33.375 0.935 1 95.81 114 PRO B N 1
ATOM 4231 C CA . PRO B 1 114 ? 41.094 34.156 2.088 1 95.81 114 PRO B CA 1
ATOM 4232 C C . PRO B 1 114 ? 40.812 35.625 1.746 1 95.81 114 PRO B C 1
ATOM 4234 O O . PRO B 1 114 ? 41.594 36.25 1.028 1 95.81 114 PRO B O 1
ATOM 4237 N N . GLY B 1 115 ? 39.656 36.094 2.197 1 94.69 115 GLY B N 1
ATOM 4238 C CA . GLY B 1 115 ? 39.281 37.469 1.885 1 94.69 115 GLY B CA 1
ATOM 4239 C C . GLY B 1 115 ? 38.25 37.562 0.759 1 94.69 115 GLY B C 1
ATOM 4240 O O . GLY B 1 115 ? 37.594 38.562 0.599 1 94.69 115 GLY B O 1
ATOM 4241 N N . ASP B 1 116 ? 38.156 36.469 -0.007 1 95.12 116 ASP B N 1
ATOM 4242 C CA . ASP B 1 116 ? 37.188 36.438 -1.087 1 95.12 116 ASP B CA 1
ATOM 4243 C C . ASP B 1 116 ? 35.75 36.531 -0.538 1 95.12 116 ASP B C 1
ATOM 4245 O O . ASP B 1 116 ? 35.438 35.906 0.468 1 95.12 116 ASP B O 1
ATOM 4249 N N . LYS B 1 117 ? 34.969 37.406 -1.157 1 97.25 117 LYS B N 1
ATOM 4250 C CA . LYS B 1 117 ? 33.531 37.406 -0.874 1 97.25 117 LYS B CA 1
ATOM 4251 C C . LYS B 1 117 ? 32.812 36.344 -1.692 1 97.25 117 LYS B C 1
ATOM 4253 O O . LYS B 1 117 ? 33.031 36.219 -2.9 1 97.25 117 LYS B O 1
ATOM 4258 N N . VAL B 1 118 ? 32.031 35.562 -1.018 1 97.75 118 VAL B N 1
ATOM 4259 C CA . VAL B 1 118 ? 31.344 34.469 -1.697 1 97.75 118 VAL B CA 1
ATOM 4260 C C . VAL B 1 118 ? 29.859 34.469 -1.298 1 97.75 118 VAL B C 1
ATOM 4262 O O . VAL B 1 118 ? 29.5 34.938 -0.219 1 97.75 118 VAL B O 1
ATOM 4265 N N . ARG B 1 119 ? 29 34 -2.168 1 98.56 119 ARG B N 1
ATOM 4266 C CA . ARG B 1 119 ? 27.594 33.719 -1.876 1 98.56 119 ARG B CA 1
ATOM 4267 C C . ARG B 1 119 ? 27.375 32.219 -1.7 1 98.56 119 ARG B C 1
ATOM 4269 O O . ARG B 1 119 ? 27.688 31.422 -2.592 1 98.56 119 ARG B O 1
ATOM 4276 N N . GLN B 1 120 ? 26.906 31.828 -0.502 1 98.62 120 GLN B N 1
ATOM 4277 C CA . GLN B 1 120 ? 26.469 30.453 -0.237 1 98.62 120 GLN B CA 1
ATOM 4278 C C . GLN B 1 120 ? 25 30.266 -0.557 1 98.62 120 GLN B C 1
ATOM 4280 O O . GLN B 1 120 ? 24.172 31.109 -0.199 1 98.62 120 GLN B O 1
ATOM 4285 N N . GLU B 1 121 ? 24.672 29.234 -1.271 1 98.69 121 GLU B N 1
ATOM 4286 C CA . GLU B 1 121 ? 23.281 28.844 -1.499 1 98.69 121 GLU B CA 1
ATOM 4287 C C . GLU B 1 121 ? 23.047 27.391 -1.131 1 98.69 121 GLU B C 1
ATOM 4289 O O . GLU B 1 121 ? 23.797 26.5 -1.55 1 98.69 121 GLU B O 1
ATOM 4294 N N . VAL B 1 122 ? 22.031 27.188 -0.39 1 98.56 122 VAL B N 1
ATOM 4295 C CA . VAL B 1 122 ? 21.734 25.859 0.123 1 98.56 122 VAL B CA 1
ATOM 4296 C C . VAL B 1 122 ? 20.891 25.094 -0.892 1 98.56 122 VAL B C 1
ATOM 4298 O O . VAL B 1 122 ? 19.984 25.656 -1.51 1 98.56 122 VAL B O 1
ATOM 4301 N N . ASP B 1 123 ? 21.219 23.781 -1.154 1 98.31 123 ASP B N 1
ATOM 4302 C CA . ASP B 1 123 ? 20.234 22.891 -1.773 1 98.31 123 ASP B CA 1
ATOM 4303 C C . ASP B 1 123 ? 18.984 22.766 -0.905 1 98.31 123 ASP B C 1
ATOM 4305 O O . ASP B 1 123 ? 18.922 21.906 -0.016 1 98.31 123 ASP B O 1
ATOM 4309 N N . TRP B 1 124 ? 18.031 23.547 -1.257 1 98.06 124 TRP B N 1
ATOM 4310 C CA . TRP B 1 124 ? 16.891 23.734 -0.376 1 98.06 124 TRP B CA 1
ATOM 4311 C C . TRP B 1 124 ? 16.109 22.438 -0.227 1 98.06 124 TRP B C 1
ATOM 4313 O O . TRP B 1 124 ? 15.578 22.141 0.847 1 98.06 124 TRP B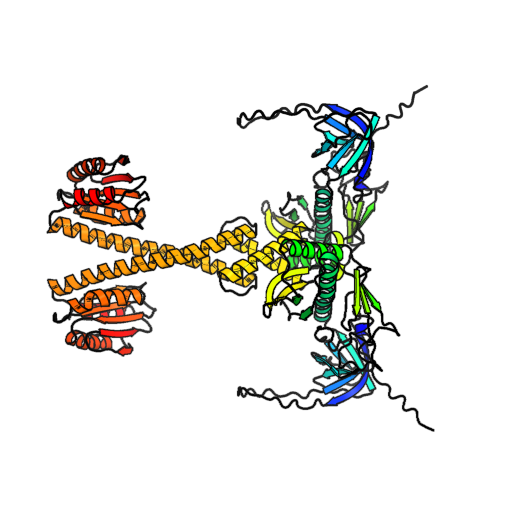 O 1
ATOM 4323 N N . LYS B 1 125 ? 15.969 21.719 -1.293 1 96.62 125 LYS B N 1
ATOM 4324 C CA . LYS B 1 125 ? 15.25 20.453 -1.229 1 96.62 125 LYS B CA 1
ATOM 4325 C C . LYS B 1 125 ? 15.867 19.531 -0.184 1 96.62 125 LYS B C 1
ATOM 4327 O O . LYS B 1 125 ? 15.148 18.922 0.619 1 96.62 125 LYS B O 1
ATOM 4332 N N . ARG B 1 126 ? 17.156 19.438 -0.206 1 96.88 126 ARG B N 1
ATOM 4333 C CA . ARG B 1 126 ? 17.859 18.594 0.751 1 96.88 126 ARG B CA 1
ATOM 4334 C C . ARG B 1 126 ? 17.719 19.125 2.172 1 96.88 126 ARG B C 1
ATOM 4336 O O . ARG B 1 126 ? 17.406 18.375 3.096 1 96.88 126 ARG B O 1
ATOM 4343 N N . ARG B 1 127 ? 17.938 20.453 2.42 1 97.69 127 ARG B N 1
ATOM 4344 C CA . ARG B 1 127 ? 17.781 21.078 3.73 1 97.69 127 ARG B CA 1
ATOM 4345 C C . ARG B 1 127 ? 16.375 20.859 4.281 1 97.69 127 ARG B C 1
ATOM 4347 O O . ARG B 1 127 ? 16.219 20.453 5.438 1 97.69 127 ARG B O 1
ATOM 4354 N N . TRP B 1 128 ? 15.43 21.078 3.449 1 97.44 128 TRP B N 1
ATOM 4355 C CA . TRP B 1 128 ? 14.031 20.922 3.854 1 97.44 128 TRP B CA 1
ATOM 4356 C C . TRP B 1 128 ? 13.734 19.5 4.273 1 97.44 128 TRP B C 1
ATOM 4358 O O . TRP B 1 128 ? 13.148 19.25 5.328 1 97.44 128 TRP B O 1
ATOM 4368 N N . ASP B 1 129 ? 14.172 18.594 3.484 1 97.19 129 ASP B N 1
ATOM 4369 C CA . ASP B 1 129 ? 13.992 17.188 3.787 1 97.19 129 ASP B CA 1
ATOM 4370 C C . ASP B 1 129 ? 14.617 16.828 5.133 1 97.19 129 ASP B C 1
ATOM 4372 O O . ASP B 1 129 ? 13.984 16.156 5.957 1 97.19 129 ASP B O 1
ATOM 4376 N N . HIS B 1 130 ? 15.805 17.203 5.309 1 97.56 130 HIS B N 1
ATOM 4377 C CA . HIS B 1 130 ? 16.516 16.891 6.543 1 97.56 130 HIS B CA 1
ATOM 4378 C C . HIS B 1 130 ? 15.828 17.531 7.75 1 97.56 130 HIS B C 1
ATOM 4380 O O . HIS B 1 130 ? 15.742 16.906 8.812 1 97.56 130 HIS B O 1
ATOM 4386 N N . MET B 1 131 ? 15.391 18.75 7.594 1 98 131 MET B N 1
ATOM 4387 C CA . MET B 1 131 ? 14.688 19.406 8.688 1 98 131 MET B CA 1
ATOM 4388 C C . MET B 1 131 ? 13.406 18.672 9.039 1 98 131 MET B C 1
ATOM 4390 O O . MET B 1 131 ? 13.055 18.547 10.219 1 98 131 MET B O 1
ATOM 4394 N N . GLN B 1 132 ? 12.688 18.219 8.008 1 97.94 132 GLN B N 1
ATOM 4395 C CA . GLN B 1 132 ? 11.469 17.453 8.258 1 97.94 132 GLN B CA 1
ATOM 4396 C C . GLN B 1 132 ? 11.766 16.188 9.047 1 97.94 132 GLN B C 1
ATOM 4398 O O . GLN B 1 132 ? 11.078 15.875 10.023 1 97.94 132 GLN B O 1
ATOM 4403 N N . GLN B 1 133 ? 12.781 15.477 8.602 1 98.19 133 GLN B N 1
ATOM 4404 C CA . GLN B 1 133 ? 13.109 14.219 9.258 1 98.19 133 GLN B CA 1
ATOM 4405 C C . GLN B 1 133 ? 13.578 14.453 10.695 1 98.19 133 GLN B C 1
ATOM 4407 O O . GLN B 1 133 ? 13.141 13.766 11.617 1 98.19 133 GLN B O 1
ATOM 4412 N N . HIS B 1 134 ? 14.422 15.406 10.867 1 98 134 HIS B N 1
ATOM 4413 C CA . HIS B 1 134 ? 15.023 15.664 12.164 1 98 134 HIS B CA 1
ATOM 4414 C C . HIS B 1 134 ? 13.992 16.203 13.156 1 98 134 HIS B C 1
ATOM 4416 O O . HIS B 1 134 ? 13.875 15.703 14.273 1 98 134 HIS B O 1
ATOM 4422 N N . THR B 1 135 ? 13.266 17.219 12.742 1 98.38 135 THR B N 1
ATOM 4423 C CA . THR B 1 135 ? 12.211 17.75 13.602 1 98.38 135 THR B CA 1
ATOM 4424 C C . THR B 1 135 ? 11.148 16.688 13.883 1 98.38 135 THR B C 1
ATOM 4426 O O . THR B 1 135 ? 10.625 16.609 15 1 98.38 135 THR B O 1
ATOM 4429 N N . GLY B 1 136 ? 10.812 15.922 12.805 1 98.44 136 GLY B N 1
ATOM 4430 C CA . GLY B 1 136 ? 9.898 14.805 13.008 1 98.44 136 GLY B CA 1
ATOM 4431 C C . GLY B 1 136 ? 10.375 13.828 14.062 1 98.44 136 GLY B C 1
ATOM 4432 O O . GLY B 1 136 ? 9.57 13.328 14.859 1 98.44 136 GLY B O 1
ATOM 4433 N N . GLN B 1 137 ? 11.656 13.516 14.023 1 98.44 137 GLN B N 1
ATOM 4434 C CA . GLN B 1 137 ? 12.227 12.641 15.039 1 98.44 137 GLN B CA 1
ATOM 4435 C C . GLN B 1 137 ? 12.055 13.227 16.438 1 98.44 137 GLN B C 1
ATOM 4437 O O . GLN B 1 137 ? 11.695 12.516 17.375 1 98.44 137 GLN B O 1
ATOM 4442 N N . HIS B 1 138 ? 12.328 14.531 16.609 1 98.38 138 HIS B N 1
ATOM 4443 C CA . HIS B 1 138 ? 12.133 15.188 17.891 1 98.38 138 HIS B CA 1
ATOM 4444 C C . HIS B 1 138 ? 10.68 15.07 18.359 1 98.38 138 HIS B C 1
ATOM 4446 O O . HIS B 1 138 ? 10.422 14.766 19.516 1 98.38 138 HIS B O 1
ATOM 4452 N N . LEU B 1 139 ? 9.773 15.344 17.469 1 98.81 139 LEU B N 1
ATOM 4453 C CA . LEU B 1 139 ? 8.359 15.266 17.812 1 98.81 139 LEU B CA 1
ATOM 4454 C C . LEU B 1 139 ? 7.98 13.844 18.234 1 98.81 139 LEU B C 1
ATOM 4456 O O . LEU B 1 139 ? 7.305 13.648 19.25 1 98.81 139 LEU B O 1
ATOM 4460 N N . LEU B 1 140 ? 8.398 12.875 17.422 1 98.81 140 LEU B N 1
ATOM 4461 C CA . LEU B 1 140 ? 8.125 11.477 17.719 1 98.81 140 LEU B CA 1
ATOM 4462 C C . LEU B 1 140 ? 8.617 11.109 19.109 1 98.81 140 LEU B C 1
ATOM 4464 O O . LEU B 1 140 ? 7.875 10.516 19.891 1 98.81 140 LEU B O 1
ATOM 4468 N N . SER B 1 141 ? 9.836 11.453 19.375 1 98.56 141 SER B N 1
ATOM 4469 C CA . SER B 1 141 ? 10.414 11.156 20.688 1 98.56 141 SER B CA 1
ATOM 4470 C C . SER B 1 141 ? 9.617 11.82 21.812 1 98.56 141 SER B C 1
ATOM 4472 O O . SER B 1 141 ? 9.375 11.203 22.844 1 98.56 141 SER B O 1
ATOM 4474 N N . ALA B 1 142 ? 9.242 13.055 21.609 1 98.62 142 ALA B N 1
ATOM 4475 C CA . ALA B 1 142 ? 8.469 13.781 22.609 1 98.62 142 ALA B CA 1
ATOM 4476 C C . ALA B 1 142 ? 7.137 13.094 22.891 1 98.62 142 ALA B C 1
ATOM 4478 O O . ALA B 1 142 ? 6.738 12.953 24.047 1 98.62 142 ALA B O 1
ATOM 4479 N N . VAL B 1 143 ? 6.453 12.68 21.828 1 98.69 143 VAL B N 1
ATOM 4480 C CA . VAL B 1 143 ? 5.152 12.031 21.953 1 98.69 143 VAL B CA 1
ATOM 4481 C C . VAL B 1 143 ? 5.309 10.703 22.688 1 98.69 143 VAL B C 1
ATOM 4483 O O . VAL B 1 143 ? 4.531 10.391 23.594 1 98.69 143 VAL B O 1
ATOM 4486 N N . MET B 1 144 ? 6.309 9.906 22.297 1 98.69 144 MET B N 1
ATOM 4487 C CA . MET B 1 144 ? 6.547 8.617 22.938 1 98.69 144 MET B CA 1
ATOM 4488 C C . MET B 1 144 ? 6.844 8.789 24.422 1 98.69 144 MET B C 1
ATOM 4490 O O . MET B 1 144 ? 6.312 8.055 25.266 1 98.69 144 MET B O 1
ATOM 4494 N N . MET B 1 145 ? 7.637 9.75 24.734 1 98.19 145 MET B N 1
ATOM 4495 C CA . MET B 1 145 ? 7.992 10 26.125 1 98.19 145 MET B CA 1
ATOM 4496 C C . MET B 1 145 ? 6.781 10.477 26.922 1 98.19 145 MET B C 1
ATOM 4498 O O . MET B 1 145 ? 6.484 9.945 27.984 1 98.19 145 MET B O 1
ATOM 4502 N N . LYS B 1 146 ? 6.129 11.469 26.438 1 97.56 146 LYS B N 1
ATOM 4503 C CA . LYS B 1 146 ? 5.02 12.117 27.141 1 97.56 146 LYS B CA 1
ATOM 4504 C C . LYS B 1 146 ? 3.879 11.133 27.375 1 97.56 146 LYS B C 1
ATOM 4506 O O . LYS B 1 146 ? 3.295 11.102 28.469 1 97.56 146 LYS B O 1
ATOM 4511 N N . ARG B 1 147 ? 3.592 10.312 26.375 1 97.44 147 ARG B N 1
ATOM 4512 C CA . ARG B 1 147 ? 2.373 9.516 26.438 1 97.44 147 ARG B CA 1
ATOM 4513 C C . ARG B 1 147 ? 2.654 8.125 27.016 1 97.44 147 ARG B C 1
ATOM 4515 O O . ARG B 1 147 ? 1.772 7.5 27.594 1 97.44 147 ARG B O 1
ATOM 4522 N N . HIS B 1 148 ? 3.889 7.605 26.906 1 98.06 148 HIS B N 1
ATOM 4523 C CA . HIS B 1 148 ? 4.105 6.207 27.25 1 98.06 148 HIS B CA 1
ATOM 4524 C C . HIS B 1 148 ? 5.414 6.02 28 1 98.06 148 HIS B C 1
ATOM 4526 O O . HIS B 1 148 ? 5.848 4.887 28.234 1 98.06 148 HIS B O 1
ATOM 4532 N N . ASP B 1 149 ? 6.07 7.082 28.312 1 97.62 149 ASP B N 1
ATOM 4533 C CA . ASP B 1 149 ? 7.359 7.02 29 1 97.62 149 ASP B CA 1
ATOM 4534 C C . ASP B 1 149 ? 8.352 6.152 28.234 1 97.62 149 ASP B C 1
ATOM 4536 O O . ASP B 1 149 ? 9.047 5.32 28.812 1 97.62 149 ASP B O 1
ATOM 4540 N N . LEU B 1 150 ? 8.281 6.211 26.969 1 97.81 150 LEU B N 1
ATOM 4541 C CA . LEU B 1 150 ? 9.195 5.504 26.078 1 97.81 150 LEU B CA 1
ATOM 4542 C C . LEU B 1 150 ? 10.328 6.418 25.625 1 97.81 150 LEU B C 1
ATOM 4544 O O . LEU B 1 150 ? 10.18 7.156 24.656 1 97.81 150 LEU B O 1
ATOM 4548 N N . LYS B 1 151 ? 11.43 6.309 26.266 1 97.38 151 LYS B N 1
ATOM 4549 C CA . LYS B 1 151 ? 12.57 7.176 26 1 97.38 151 LYS B CA 1
ATOM 4550 C C . LYS B 1 151 ? 13.336 6.723 24.75 1 97.38 151 LYS B C 1
ATOM 4552 O O . LYS B 1 151 ? 13.625 5.535 24.594 1 97.38 151 LYS B O 1
ATOM 4557 N N . THR B 1 152 ? 13.664 7.629 23.922 1 97.38 152 THR B N 1
ATOM 4558 C CA . THR B 1 152 ? 14.508 7.336 22.766 1 97.38 152 THR B CA 1
ATOM 4559 C C . THR B 1 152 ? 15.969 7.203 23.188 1 97.38 152 THR B C 1
ATOM 4561 O O . THR B 1 152 ? 16.516 8.109 23.812 1 97.38 152 THR B O 1
ATOM 4564 N N . LEU B 1 153 ? 16.562 6.098 22.797 1 96.5 153 LEU B N 1
ATOM 4565 C CA . LEU B 1 153 ? 17.938 5.816 23.156 1 96.5 153 LEU B CA 1
ATOM 4566 C C . LEU B 1 153 ? 18.906 6.312 22.078 1 96.5 153 LEU B C 1
ATOM 4568 O O . LEU B 1 153 ? 20.062 6.617 22.375 1 96.5 153 LEU B O 1
ATOM 4572 N N . GLY B 1 154 ? 18.531 6.305 20.938 1 96 154 GLY B N 1
ATOM 4573 C CA . GLY B 1 154 ? 19.281 6.711 19.766 1 96 154 GLY B CA 1
ATOM 4574 C C . GLY B 1 154 ? 18.422 6.801 18.516 1 96 154 GLY B C 1
ATOM 4575 O O . GLY B 1 154 ? 17.266 6.375 18.516 1 96 154 GLY B O 1
ATOM 4576 N N . TRP B 1 155 ? 18.984 7.438 17.531 1 96.31 155 TRP B N 1
ATOM 4577 C CA . TRP B 1 155 ? 18.25 7.52 16.281 1 96.31 155 TRP B CA 1
ATOM 4578 C C . TRP B 1 155 ? 19.188 7.637 15.094 1 96.31 155 TRP B C 1
ATOM 4580 O O . TRP B 1 155 ? 20.391 7.906 15.266 1 96.31 155 TRP B O 1
ATOM 4590 N N . GLY B 1 156 ? 18.703 7.266 13.945 1 96.88 156 GLY B N 1
ATOM 4591 C CA . GLY B 1 156 ? 19.422 7.41 12.688 1 96.88 156 GLY B CA 1
ATOM 4592 C C . GLY B 1 156 ? 18.531 7.883 11.547 1 96.88 156 GLY B C 1
ATOM 4593 O O . GLY B 1 156 ? 17.406 7.418 11.398 1 96.88 156 GLY B O 1
ATOM 4594 N N . MET B 1 157 ? 19.109 8.891 10.82 1 96.5 157 MET B N 1
ATOM 4595 C CA . MET B 1 157 ? 18.375 9.398 9.648 1 96.5 157 MET B CA 1
ATOM 4596 C C . MET B 1 157 ? 18.672 8.547 8.422 1 96.5 157 MET B C 1
ATOM 4598 O O . MET B 1 157 ? 19.844 8.273 8.117 1 96.5 157 MET B O 1
ATOM 4602 N N . GLY B 1 158 ? 17.672 8.117 7.789 1 94 158 GLY B N 1
ATOM 4603 C CA . GLY B 1 158 ? 17.844 7.359 6.559 1 94 158 GLY B CA 1
ATOM 4604 C C . GLY B 1 158 ? 18.25 8.219 5.379 1 94 158 GLY B C 1
ATOM 4605 O O . GLY B 1 158 ? 17.953 9.414 5.34 1 94 158 GLY B O 1
ATOM 4606 N N . THR B 1 159 ? 18.953 7.566 4.414 1 88.06 159 THR B N 1
ATOM 4607 C CA . THR B 1 159 ? 19.297 8.25 3.172 1 88.06 159 THR B CA 1
ATOM 4608 C C . THR B 1 159 ? 18.031 8.508 2.342 1 88.06 159 THR B C 1
ATOM 4610 O O . THR B 1 159 ? 16.938 8.094 2.723 1 88.06 159 THR B O 1
ATOM 4613 N N . ASP B 1 160 ? 18.219 9.258 1.205 1 77.88 160 ASP B N 1
ATOM 4614 C CA . ASP B 1 160 ? 17.078 9.711 0.415 1 77.88 160 ASP B CA 1
ATOM 4615 C C . ASP B 1 160 ? 16.172 8.539 0.036 1 77.88 160 ASP B C 1
ATOM 4617 O O . ASP B 1 160 ? 16.625 7.582 -0.595 1 77.88 160 ASP B O 1
ATOM 4621 N N . GLY B 1 161 ? 14.938 8.656 0.609 1 78.31 161 GLY B N 1
ATOM 4622 C CA . GLY B 1 161 ? 13.898 7.703 0.271 1 78.31 161 GLY B CA 1
ATOM 4623 C C . GLY B 1 161 ? 13.781 6.566 1.27 1 78.31 161 GLY B C 1
ATOM 4624 O O . GLY B 1 161 ? 12.852 5.758 1.198 1 78.31 161 GLY B O 1
ATOM 4625 N N . ASN B 1 162 ? 14.688 6.543 2.219 1 88.94 162 ASN B N 1
ATOM 4626 C CA . ASN B 1 162 ? 14.688 5.461 3.195 1 88.94 162 ASN B CA 1
ATOM 4627 C C . ASN B 1 162 ? 14.125 5.914 4.539 1 88.94 162 ASN B C 1
ATOM 4629 O O . ASN B 1 162 ? 14.094 7.113 4.828 1 88.94 162 ASN B O 1
ATOM 4633 N N . MET B 1 163 ? 13.75 4.988 5.305 1 94.94 163 MET B N 1
ATOM 4634 C CA . MET B 1 163 ? 13.156 5.273 6.609 1 94.94 163 MET B CA 1
ATOM 4635 C C . MET B 1 163 ? 14.234 5.637 7.625 1 94.94 163 MET B C 1
ATOM 4637 O O . MET B 1 163 ? 15.359 5.129 7.551 1 94.94 163 MET B O 1
ATOM 4641 N N . ASN B 1 164 ? 13.883 6.504 8.531 1 98.06 164 ASN B N 1
ATOM 4642 C CA . ASN B 1 164 ? 14.656 6.75 9.742 1 98.06 164 ASN B CA 1
ATOM 4643 C C . ASN B 1 164 ? 14.414 5.668 10.789 1 98.06 164 ASN B C 1
ATOM 4645 O O . ASN B 1 164 ? 13.562 4.801 10.609 1 98.06 164 ASN B O 1
ATOM 4649 N N . TYR B 1 165 ? 15.203 5.68 11.875 1 97.94 165 TYR B N 1
ATOM 4650 C CA . TYR B 1 165 ? 14.875 4.789 12.977 1 97.94 165 TYR B CA 1
ATOM 4651 C C . TYR B 1 165 ? 15.156 5.457 14.32 1 97.94 165 TYR B C 1
ATOM 4653 O O . TYR B 1 165 ? 15.953 6.395 14.398 1 97.94 165 TYR B O 1
ATOM 4661 N N . VAL B 1 166 ? 14.453 5.055 15.32 1 98.25 166 VAL B N 1
ATOM 4662 C CA . VAL B 1 166 ? 14.758 5.328 16.719 1 98.25 166 VAL B CA 1
ATOM 4663 C C . VAL B 1 166 ? 14.945 4.012 17.469 1 98.25 166 VAL B C 1
ATOM 4665 O O . VAL B 1 166 ? 14.266 3.023 17.188 1 98.25 166 VAL B O 1
ATOM 4668 N N . ASP B 1 167 ? 15.852 4.008 18.375 1 97.94 167 ASP B N 1
ATOM 4669 C CA . ASP B 1 167 ? 16.047 2.871 19.281 1 97.94 167 ASP B CA 1
ATOM 4670 C C . ASP B 1 167 ? 15.312 3.088 20.594 1 97.94 167 ASP B C 1
ATOM 4672 O O . ASP B 1 167 ? 15.422 4.156 21.203 1 97.94 167 ASP B O 1
ATOM 4676 N N . LEU B 1 168 ? 14.57 2.082 21 1 98.31 168 LEU B N 1
ATOM 4677 C CA . LEU B 1 168 ? 13.742 2.137 22.203 1 98.31 168 LEU B CA 1
ATOM 4678 C C . LEU B 1 168 ? 14.133 1.036 23.172 1 98.31 168 LEU B C 1
ATOM 4680 O O . LEU B 1 168 ? 14.672 0.001 22.781 1 98.31 168 LEU B O 1
ATOM 4684 N N . PRO B 1 169 ? 13.898 1.23 24.5 1 97.38 169 PRO B N 1
ATOM 4685 C CA . PRO B 1 169 ? 14.273 0.229 25.5 1 97.38 169 PRO B CA 1
ATOM 4686 C C . PRO B 1 169 ? 13.406 -1.023 25.438 1 97.38 169 PRO B C 1
ATOM 4688 O O . PRO B 1 169 ? 13.766 -2.061 25.984 1 97.38 169 PRO B O 1
ATOM 4691 N N . ARG B 1 170 ? 12.258 -0.945 24.812 1 96.88 170 ARG B N 1
ATOM 4692 C CA . ARG B 1 170 ? 11.344 -2.072 24.641 1 96.88 170 ARG B CA 1
ATOM 4693 C C . ARG B 1 170 ? 10.469 -1.873 23.406 1 96.88 170 ARG B C 1
ATOM 4695 O O . ARG B 1 170 ? 10.312 -0.75 22.922 1 96.88 170 ARG B O 1
ATOM 4702 N N . LYS B 1 171 ? 9.914 -2.969 22.984 1 96.56 171 LYS B N 1
ATOM 4703 C CA . LYS B 1 171 ? 8.969 -2.908 21.875 1 96.56 171 LYS B CA 1
ATOM 4704 C C . LYS B 1 171 ? 7.633 -2.318 22.328 1 96.56 171 LYS B C 1
ATOM 4706 O O . LYS B 1 171 ? 7.039 -2.785 23.297 1 96.56 171 LYS B O 1
ATOM 4711 N N . PRO B 1 172 ? 7.156 -1.276 21.656 1 97.56 172 PRO B N 1
ATOM 4712 C CA . PRO B 1 172 ? 5.816 -0.789 21.984 1 97.56 172 PRO B CA 1
ATOM 4713 C C . PRO B 1 172 ? 4.719 -1.785 21.609 1 97.56 172 PRO B C 1
ATOM 4715 O O . PRO B 1 172 ? 4.852 -2.523 20.641 1 97.56 172 PRO B O 1
ATOM 4718 N N . THR B 1 173 ? 3.65 -1.775 22.391 1 97.06 173 THR B N 1
ATOM 4719 C CA . THR B 1 173 ? 2.488 -2.586 22.047 1 97.06 173 THR B CA 1
ATOM 4720 C C . THR B 1 173 ? 1.771 -2.01 20.828 1 97.06 173 THR B C 1
ATOM 4722 O O . THR B 1 173 ? 2.041 -0.879 20.422 1 97.06 173 THR B O 1
ATOM 4725 N N . GLU B 1 174 ? 0.88 -2.787 20.281 1 96 174 GLU B N 1
ATOM 4726 C CA . GLU B 1 174 ? 0.11 -2.311 19.141 1 96 174 GLU B CA 1
ATOM 4727 C C . GLU B 1 174 ? -0.735 -1.096 19.516 1 96 174 GLU B C 1
ATOM 4729 O O . GLU B 1 174 ? -0.881 -0.167 18.719 1 96 174 GLU B O 1
ATOM 4734 N N . GLU B 1 175 ? -1.294 -1.128 20.625 1 97.5 175 GLU B N 1
ATOM 4735 C CA . GLU B 1 175 ? -2.1 -0.007 21.094 1 97.5 175 GLU B CA 1
ATOM 4736 C C . GLU B 1 175 ? -1.25 1.247 21.281 1 97.5 175 GLU B C 1
ATOM 4738 O O . GLU B 1 175 ? -1.685 2.352 20.938 1 97.5 175 GLU B O 1
ATOM 4743 N N . GLU B 1 176 ? -0.091 1.043 21.812 1 98.25 176 GLU B N 1
ATOM 4744 C CA . GLU B 1 176 ? 0.83 2.164 21.969 1 98.25 176 GLU B CA 1
ATOM 4745 C C . GLU B 1 176 ? 1.22 2.754 20.625 1 98.25 176 GLU B C 1
ATOM 4747 O O . GLU B 1 176 ? 1.276 3.977 20.469 1 98.25 176 GLU B O 1
ATOM 4752 N N . MET B 1 177 ? 1.483 1.881 19.672 1 97.94 177 MET B N 1
ATOM 4753 C CA . MET B 1 177 ? 1.859 2.32 18.328 1 97.94 177 MET B CA 1
ATOM 4754 C C . MET B 1 177 ? 0.767 3.189 17.703 1 97.94 177 MET B C 1
ATOM 4756 O O . MET B 1 177 ? 1.058 4.223 17.109 1 97.94 177 MET B O 1
ATOM 4760 N N . GLU B 1 178 ? -0.435 2.736 17.906 1 96.75 178 GLU B N 1
ATOM 4761 C CA . GLU B 1 178 ? -1.566 3.492 17.375 1 96.75 178 GLU B CA 1
ATOM 4762 C C . GLU B 1 178 ? -1.688 4.852 18.062 1 96.75 178 GLU B C 1
ATOM 4764 O O . GLU B 1 178 ? -1.966 5.859 17.406 1 96.75 178 GLU B O 1
ATOM 4769 N N . ASP B 1 179 ? -1.505 4.844 19.312 1 98.19 179 ASP B N 1
ATOM 4770 C CA . ASP B 1 179 ? -1.598 6.074 20.094 1 98.19 179 ASP B CA 1
ATOM 4771 C C . ASP B 1 179 ? -0.481 7.047 19.719 1 98.19 179 ASP B C 1
ATOM 4773 O O . ASP B 1 179 ? -0.707 8.258 19.625 1 98.19 179 ASP B O 1
ATOM 4777 N N . ILE B 1 180 ? 0.698 6.539 19.516 1 98.56 180 ILE B N 1
ATOM 4778 C CA . ILE B 1 180 ? 1.838 7.355 19.125 1 98.56 180 ILE B CA 1
ATOM 4779 C C . ILE B 1 180 ? 1.569 7.977 17.75 1 98.56 180 ILE B C 1
ATOM 4781 O O . ILE B 1 180 ? 1.772 9.18 17.562 1 98.56 180 ILE B O 1
ATOM 4785 N N . GLN B 1 181 ? 1.111 7.137 16.844 1 97.94 181 GLN B N 1
ATOM 4786 C CA . GLN B 1 181 ? 0.78 7.605 15.508 1 97.94 181 GLN B CA 1
ATOM 4787 C C . GLN B 1 181 ? -0.242 8.734 15.555 1 97.94 181 GLN B C 1
ATOM 4789 O O . GLN B 1 181 ? -0.053 9.781 14.922 1 97.94 181 GLN B O 1
ATOM 4794 N N . SER B 1 182 ? -1.284 8.5 16.297 1 97.19 182 SER B N 1
ATOM 4795 C CA . SER B 1 182 ? -2.346 9.5 16.406 1 97.19 182 SER B CA 1
ATOM 4796 C C . SER B 1 182 ? -1.845 10.773 17.078 1 97.19 182 SER B C 1
ATOM 4798 O O . SER B 1 182 ? -2.207 11.875 16.688 1 97.19 182 SER B O 1
ATOM 4800 N N . GLY B 1 183 ? -1.053 10.617 18.109 1 98 183 GLY B N 1
ATOM 4801 C CA . GLY B 1 183 ? -0.482 11.758 18.812 1 98 183 GLY B CA 1
ATOM 4802 C C . GLY B 1 183 ? 0.38 12.633 17.906 1 98 183 GLY B C 1
ATOM 4803 O O . GLY B 1 183 ? 0.264 13.859 17.938 1 98 183 GLY B O 1
ATOM 4804 N N . CYS B 1 184 ? 1.242 12.008 17.156 1 98.5 184 CYS B N 1
ATOM 4805 C CA . CYS B 1 184 ? 2.086 12.75 16.234 1 98.5 184 CYS B CA 1
ATOM 4806 C C . CYS B 1 184 ? 1.242 13.547 15.242 1 98.5 184 CYS B C 1
ATOM 4808 O O . CYS B 1 184 ? 1.506 14.727 15 1 98.5 184 CYS B O 1
ATOM 4810 N N . SER B 1 185 ? 0.239 12.898 14.742 1 97.75 185 SER B N 1
ATOM 4811 C CA . SER B 1 185 ? -0.642 13.562 13.781 1 97.75 185 SER B CA 1
ATOM 4812 C C . SER B 1 185 ? -1.354 14.75 14.422 1 97.75 185 SER B C 1
ATOM 4814 O O . SER B 1 185 ? -1.519 15.797 13.789 1 97.75 185 SER B O 1
ATOM 4816 N N . GLU B 1 186 ? -1.759 14.562 15.602 1 97.38 186 GLU B N 1
ATOM 4817 C CA . GLU B 1 186 ? -2.457 15.625 16.328 1 97.38 186 GLU B CA 1
ATOM 4818 C C . GLU B 1 186 ? -1.556 16.828 16.547 1 97.38 186 GLU B C 1
ATOM 4820 O O . GLU B 1 186 ? -1.96 17.969 16.281 1 97.38 186 GLU B O 1
ATOM 4825 N N . PHE B 1 187 ? -0.36 16.625 16.953 1 98.19 187 PHE B N 1
ATOM 4826 C CA . PHE B 1 187 ? 0.555 17.734 17.234 1 98.19 187 PHE B CA 1
ATOM 4827 C C . PHE B 1 187 ? 0.994 18.422 15.945 1 98.19 187 PHE B C 1
ATOM 4829 O O . PHE B 1 187 ? 1.225 19.625 15.93 1 98.19 187 PHE B O 1
ATOM 4836 N N . ILE B 1 188 ? 1.101 17.672 14.867 1 98.38 188 ILE B N 1
ATOM 4837 C CA . ILE B 1 188 ? 1.423 18.266 13.57 1 98.38 188 ILE B CA 1
ATOM 4838 C C . ILE B 1 188 ? 0.296 19.203 13.133 1 98.38 188 ILE B C 1
ATOM 4840 O O . ILE B 1 188 ? 0.543 20.344 12.75 1 98.38 188 ILE B O 1
ATOM 4844 N N . ARG B 1 189 ? -0.947 18.734 13.273 1 96.38 189 ARG B N 1
ATOM 4845 C CA . ARG B 1 189 ? -2.1 19.516 12.844 1 96.38 189 ARG B CA 1
ATOM 4846 C C . ARG B 1 189 ? -2.297 20.734 13.734 1 96.38 189 ARG B C 1
ATOM 4848 O O . ARG B 1 189 ? -2.777 21.766 13.281 1 96.38 189 ARG B O 1
ATOM 4855 N N . ASP B 1 190 ? -1.837 20.609 14.969 1 96.12 190 ASP B N 1
ATOM 4856 C CA . ASP B 1 190 ? -1.992 21.688 15.922 1 96.12 190 ASP B CA 1
ATOM 4857 C C . ASP B 1 190 ? -1.027 22.844 15.617 1 96.12 190 ASP B C 1
ATOM 4859 O O . ASP B 1 190 ? -1.168 23.938 16.156 1 96.12 190 ASP B O 1
ATOM 4863 N N . ASN B 1 191 ? -0.077 22.562 14.805 1 98 191 ASN B N 1
ATOM 4864 C CA . ASN B 1 191 ? 0.834 23.594 14.328 1 98 191 ASN B CA 1
ATOM 4865 C C . ASN B 1 191 ? 1.515 24.328 15.484 1 98 191 ASN B C 1
ATOM 4867 O O . ASN B 1 191 ? 1.467 25.547 15.57 1 98 191 ASN B O 1
ATOM 4871 N N . LEU B 1 192 ? 2.152 23.594 16.328 1 98.06 192 LEU B N 1
ATOM 4872 C CA . LEU B 1 192 ? 2.891 24.172 17.438 1 98.06 192 LEU B CA 1
ATOM 4873 C C . LEU B 1 192 ? 4.113 24.938 16.938 1 98.06 192 LEU B C 1
ATOM 4875 O O . LEU B 1 192 ? 4.793 24.484 16.016 1 98.06 192 LEU B O 1
ATOM 4879 N N . PRO B 1 193 ? 4.406 26.078 17.594 1 98.12 193 PRO B N 1
ATOM 4880 C CA . PRO B 1 193 ? 5.645 26.766 17.234 1 98.12 193 PRO B CA 1
ATOM 4881 C C . PRO B 1 193 ? 6.898 26.016 17.688 1 98.12 193 PRO B C 1
ATOM 4883 O O . PRO B 1 193 ? 6.883 25.359 18.734 1 98.12 193 PRO B O 1
ATOM 4886 N N . ILE B 1 194 ? 7.906 26.078 16.938 1 98.06 194 ILE B N 1
ATOM 4887 C CA . ILE B 1 194 ? 9.219 25.547 17.297 1 98.06 194 ILE B CA 1
ATOM 4888 C C . ILE B 1 194 ? 10.219 26.688 17.422 1 98.06 194 ILE B C 1
ATOM 4890 O O . ILE B 1 194 ? 10.469 27.422 16.469 1 98.06 194 ILE B O 1
ATOM 4894 N N . LYS B 1 195 ? 10.781 26.781 18.641 1 96.75 195 LYS B N 1
ATOM 4895 C CA . LYS B 1 195 ? 11.703 27.875 18.922 1 96.75 195 LYS B CA 1
ATOM 4896 C C . LYS B 1 195 ? 13.109 27.344 19.188 1 96.75 195 LYS B C 1
ATOM 4898 O O . LYS B 1 195 ? 13.281 26.297 19.812 1 96.75 195 LYS B O 1
ATOM 4903 N N . VAL B 1 196 ? 14.023 28.109 18.688 1 93.12 196 VAL B N 1
ATOM 4904 C CA . VAL B 1 196 ? 15.43 27.812 18.922 1 93.12 196 VAL B CA 1
ATOM 4905 C C . VAL B 1 196 ? 16.047 28.875 19.828 1 93.12 196 VAL B C 1
ATOM 4907 O O . VAL B 1 196 ? 15.898 30.062 19.578 1 93.12 196 VAL B O 1
ATOM 4910 N N . GLU B 1 197 ? 16.688 28.391 20.875 1 90.62 197 GLU B N 1
ATOM 4911 C CA . GLU B 1 197 ? 17.359 29.297 21.812 1 90.62 197 GLU B CA 1
ATOM 4912 C C . GLU B 1 197 ? 18.797 28.844 22.094 1 90.62 197 GLU B C 1
ATOM 4914 O O . GLU B 1 197 ? 19.125 27.672 21.906 1 90.62 197 GLU B O 1
ATOM 4919 N N . ALA B 1 198 ? 19.609 29.781 22.328 1 87.38 198 ALA B N 1
ATOM 4920 C CA . ALA B 1 198 ? 20.969 29.516 22.797 1 87.38 198 ALA B CA 1
ATOM 4921 C C . ALA B 1 198 ? 21.219 30.172 24.156 1 87.38 198 ALA B C 1
ATOM 4923 O O . ALA B 1 198 ? 21.812 31.25 24.234 1 87.38 198 ALA B O 1
ATOM 4924 N N . PRO B 1 199 ? 20.797 29.484 25.156 1 80.38 199 PRO B N 1
ATOM 4925 C CA . PRO B 1 199 ? 20.969 30.109 26.469 1 80.38 199 PRO B CA 1
ATOM 4926 C C . PRO B 1 199 ? 22.438 30.141 26.906 1 80.38 199 PRO B C 1
ATOM 4928 O O . PRO B 1 199 ? 23.203 29.234 26.594 1 80.38 199 PRO B O 1
ATOM 4931 N N . GLU B 1 200 ? 22.797 31.234 27.562 1 71.38 200 GLU B N 1
ATOM 4932 C CA . GLU B 1 200 ? 24.156 31.359 28.078 1 71.38 200 GLU B CA 1
ATOM 4933 C C . GLU B 1 200 ? 24.438 30.328 29.156 1 71.38 200 GLU B C 1
ATOM 4935 O O . GLU B 1 200 ? 25.578 29.859 29.3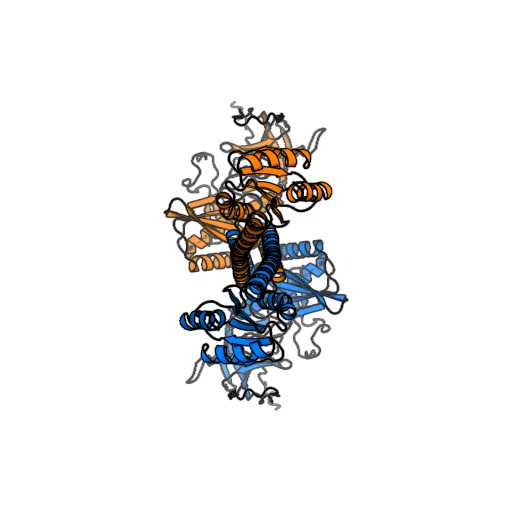12 1 71.38 200 GLU B O 1
ATOM 4940 N N . ASP B 1 201 ? 23.453 29.891 29.953 1 62.41 201 ASP B N 1
ATOM 4941 C CA . ASP B 1 201 ? 23.609 28.969 31.078 1 62.41 201 ASP B CA 1
ATOM 4942 C C . ASP B 1 201 ? 23.172 27.562 30.719 1 62.41 201 ASP B C 1
ATOM 4944 O O . ASP B 1 201 ? 22.844 26.766 31.594 1 62.41 201 ASP B O 1
ATOM 4948 N N . ALA B 1 202 ? 23.156 27.312 29.438 1 59.72 202 ALA B N 1
ATOM 4949 C CA . ALA B 1 202 ? 22.625 26.016 29.078 1 59.72 202 ALA B CA 1
ATOM 4950 C C . ALA B 1 202 ? 23.484 24.891 29.656 1 59.72 202 ALA B C 1
ATOM 4952 O O . ALA B 1 202 ? 24.719 25 29.719 1 59.72 202 ALA B O 1
ATOM 4953 N N . LYS B 1 203 ? 22.875 23.875 30.391 1 54.34 203 LYS B N 1
ATOM 4954 C CA . LYS B 1 203 ? 23.547 22.719 30.953 1 54.34 203 LYS B CA 1
ATOM 4955 C C . LYS B 1 203 ? 24.312 21.953 29.891 1 54.34 203 LYS B C 1
ATOM 4957 O O . LYS B 1 203 ? 23.781 21.672 28.812 1 54.34 203 LYS B O 1
ATOM 4962 N N . HIS B 1 204 ? 25.562 21.922 30.016 1 54.97 204 HIS B N 1
ATOM 4963 C CA . HIS B 1 204 ? 26.562 21.375 29.094 1 54.97 204 HIS B CA 1
ATOM 4964 C C . HIS B 1 204 ? 26.594 19.859 29.156 1 54.97 204 HIS B C 1
ATOM 4966 O O . HIS B 1 204 ? 27.391 19.219 28.469 1 54.97 204 HIS B O 1
ATOM 4972 N N . ASP B 1 205 ? 25.797 19.297 29.922 1 49.44 205 ASP B N 1
ATOM 4973 C CA . ASP B 1 205 ? 26.016 17.875 30.219 1 49.44 205 ASP B CA 1
ATOM 4974 C C . ASP B 1 205 ? 25.719 17.016 29 1 49.44 205 ASP B C 1
ATOM 4976 O O . ASP B 1 205 ? 26.125 15.852 28.938 1 49.44 205 ASP B O 1
ATOM 4980 N N . LYS B 1 206 ? 24.938 17.438 28.094 1 52.59 206 LYS B N 1
ATOM 4981 C CA . LYS B 1 206 ? 24.547 16.484 27.047 1 52.59 206 LYS B CA 1
ATOM 4982 C C . LYS B 1 206 ? 25.266 16.781 25.734 1 52.59 206 LYS B C 1
ATOM 4984 O O . LYS B 1 206 ? 24.797 16.406 24.656 1 52.59 206 LYS B O 1
ATOM 4989 N N . LEU B 1 207 ? 26.312 17.438 25.797 1 57.91 207 LEU B N 1
ATOM 4990 C CA . LEU B 1 207 ? 27.031 17.781 24.578 1 57.91 207 LEU B CA 1
ATOM 4991 C C . LEU B 1 207 ? 27.969 16.641 24.156 1 57.91 207 LEU B C 1
ATOM 4993 O O . LEU B 1 207 ? 28.422 15.867 25 1 57.91 207 LEU B O 1
ATOM 4997 N N . PRO B 1 208 ? 28.109 16.469 22.859 1 55.78 208 PRO B N 1
ATOM 4998 C CA . PRO B 1 208 ? 29.094 15.477 22.438 1 55.78 208 PRO B CA 1
ATOM 4999 C C . PRO B 1 208 ? 30.469 15.727 23.062 1 55.78 208 PRO B C 1
ATOM 5001 O O . PRO B 1 208 ? 30.812 16.875 23.375 1 55.78 208 PRO B O 1
ATOM 5004 N N . GLY B 1 209 ? 31.125 14.617 23.484 1 53.84 209 GLY B N 1
ATOM 5005 C CA . GLY B 1 209 ? 32.438 14.664 24.125 1 53.84 209 GLY B CA 1
ATOM 5006 C C . GLY B 1 209 ? 33.438 15.555 23.406 1 53.84 209 GLY B C 1
ATOM 5007 O O . GLY B 1 209 ? 34.312 16.156 24.031 1 53.84 209 GLY B O 1
ATOM 5008 N N . ASP B 1 210 ? 33.281 15.609 22.094 1 54.12 210 ASP B N 1
ATOM 5009 C CA . ASP B 1 210 ? 34.281 16.359 21.328 1 54.12 210 ASP B CA 1
ATOM 5010 C C . ASP B 1 210 ? 33.906 17.844 21.25 1 54.12 210 ASP B C 1
ATOM 5012 O O . ASP B 1 210 ? 34.594 18.625 20.625 1 54.12 210 ASP B O 1
ATOM 5016 N N . TYR B 1 211 ? 32.812 18.156 21.766 1 55.25 211 TYR B N 1
ATOM 5017 C CA . TYR B 1 211 ? 32.406 19.547 21.734 1 55.25 211 TYR B CA 1
ATOM 5018 C C . TYR B 1 211 ? 33.125 20.359 22.797 1 55.25 211 TYR B C 1
ATOM 5020 O O . TYR B 1 211 ? 33.188 19.969 23.953 1 55.25 211 TYR B O 1
ATOM 5028 N N . ASP B 1 212 ? 34 21.328 22.281 1 60.19 212 ASP B N 1
ATOM 5029 C CA . ASP B 1 212 ? 34.656 22.203 23.234 1 60.19 212 ASP B CA 1
ATOM 5030 C C . ASP B 1 212 ? 33.656 23.031 24.031 1 60.19 212 ASP B C 1
ATOM 5032 O O . ASP B 1 212 ? 33.125 24.016 23.531 1 60.19 212 ASP B O 1
ATOM 5036 N N . LYS B 1 213 ? 33.375 22.688 25.234 1 59.38 213 LYS B N 1
ATOM 5037 C CA . LYS B 1 213 ? 32.375 23.25 26.125 1 59.38 213 LYS B CA 1
ATOM 5038 C C . LYS B 1 213 ? 32.75 24.672 26.547 1 59.38 213 LYS B C 1
ATOM 5040 O O . LYS B 1 213 ? 31.875 25.469 26.922 1 59.38 213 LYS B O 1
ATOM 5045 N N . SER B 1 214 ? 34 24.922 26.453 1 61.22 214 SER B N 1
ATOM 5046 C CA . SER B 1 214 ? 34.438 26.234 26.938 1 61.22 214 SER B CA 1
ATOM 5047 C C . SER B 1 214 ? 34.062 27.344 25.938 1 61.22 214 SER B C 1
ATOM 5049 O O . SER B 1 214 ? 33.656 28.422 26.344 1 61.22 214 SER B O 1
ATOM 5051 N N . ASP B 1 215 ? 34 26.969 24.625 1 69.62 215 ASP B N 1
ATOM 5052 C CA . ASP B 1 215 ? 33.75 27.984 23.594 1 69.62 215 ASP B CA 1
ATOM 5053 C C . ASP B 1 215 ? 32.562 27.609 22.734 1 69.62 215 ASP B C 1
ATOM 5055 O O . ASP B 1 215 ? 32.125 28.406 21.891 1 69.62 215 ASP B O 1
ATOM 5059 N N . GLY B 1 216 ? 32.031 26.5 23.109 1 75.38 216 GLY B N 1
ATOM 5060 C CA . GLY B 1 216 ? 30.953 26.016 22.281 1 75.38 216 GLY B CA 1
ATOM 5061 C C . GLY B 1 216 ? 29.609 26.594 22.656 1 75.38 216 GLY B C 1
ATOM 5062 O O . GLY B 1 216 ? 29.453 27.203 23.719 1 75.38 216 GLY B O 1
ATOM 5063 N N . VAL B 1 217 ? 28.625 26.703 21.672 1 84.38 217 VAL B N 1
ATOM 5064 C CA . VAL B 1 217 ? 27.266 27.203 21.859 1 84.38 217 VAL B CA 1
ATOM 5065 C C . VAL B 1 217 ? 26.297 26.031 21.953 1 84.38 217 VAL B C 1
ATOM 5067 O O . VAL B 1 217 ? 26.281 25.156 21.094 1 84.38 217 VAL B O 1
ATOM 5070 N N . VAL B 1 218 ? 25.609 26.016 23.047 1 86.44 218 VAL B N 1
ATOM 5071 C CA . VAL B 1 218 ? 24.594 24.984 23.219 1 86.44 218 VAL B CA 1
ATOM 5072 C C . VAL B 1 218 ? 23.219 25.531 22.797 1 86.44 218 VAL B C 1
ATOM 5074 O O . VAL B 1 218 ? 22.766 26.547 23.312 1 86.44 218 VAL B O 1
ATOM 5077 N N . ARG B 1 219 ? 22.625 24.828 21.922 1 91.38 219 ARG B N 1
ATOM 5078 C CA . ARG B 1 219 ? 21.312 25.234 21.422 1 91.38 219 ARG B CA 1
ATOM 5079 C C . ARG B 1 219 ? 20.219 24.375 22.031 1 91.38 219 ARG B C 1
ATOM 5081 O O . ARG B 1 219 ? 20.391 23.156 22.203 1 91.38 219 ARG B O 1
ATOM 5088 N N . VAL B 1 220 ? 19.109 25.062 22.359 1 93.44 220 VAL B N 1
ATOM 5089 C CA . VAL B 1 220 ? 17.938 24.375 22.891 1 93.44 220 VAL B CA 1
ATOM 5090 C C . VAL B 1 220 ? 16.75 24.562 21.953 1 93.44 220 VAL B C 1
ATOM 5092 O O . VAL B 1 220 ? 16.422 25.672 21.547 1 93.44 220 VAL B O 1
ATOM 5095 N N . ILE B 1 221 ? 16.125 23.453 21.609 1 95 221 ILE B N 1
ATOM 5096 C CA . ILE B 1 221 ? 14.969 23.438 20.719 1 95 221 ILE B CA 1
ATOM 5097 C C . ILE B 1 221 ? 13.695 23.219 21.531 1 95 221 ILE B C 1
ATOM 5099 O O . ILE B 1 221 ? 13.602 22.234 22.281 1 95 221 ILE B O 1
ATOM 5103 N N . HIS B 1 222 ? 12.711 24.094 21.359 1 97 222 HIS B N 1
ATOM 5104 C CA . HIS B 1 222 ? 11.422 23.984 22.031 1 97 222 HIS B CA 1
ATOM 5105 C C . HIS B 1 222 ? 10.305 23.688 21.047 1 97 222 HIS B C 1
ATOM 5107 O O . HIS B 1 222 ? 10.094 24.453 20.094 1 97 222 HIS B O 1
ATOM 5113 N N . ILE B 1 223 ? 9.578 22.641 21.203 1 97.75 223 ILE B N 1
ATOM 5114 C CA . ILE B 1 223 ? 8.344 22.375 20.469 1 97.75 223 ILE B CA 1
ATOM 5115 C C . ILE B 1 223 ? 7.145 22.719 21.344 1 97.75 223 ILE B C 1
ATOM 5117 O O . ILE B 1 223 ? 6.676 21.891 22.125 1 97.75 223 ILE B O 1
ATOM 5121 N N . GLY B 1 224 ? 6.668 23.969 21.156 1 96.94 224 GLY B N 1
ATOM 5122 C CA . GLY B 1 224 ? 5.668 24.422 22.109 1 96.94 224 GLY B CA 1
ATOM 5123 C C . GLY B 1 224 ? 6.027 24.125 23.547 1 96.94 224 GLY B C 1
ATOM 5124 O O . GLY B 1 224 ? 7.148 24.391 23.984 1 96.94 224 GLY B O 1
ATOM 5125 N N . ASP B 1 225 ? 5.098 23.625 24.297 1 95.88 225 ASP B N 1
ATOM 5126 C CA . ASP B 1 225 ? 5.328 23.203 25.672 1 95.88 225 ASP B CA 1
ATOM 5127 C C . ASP B 1 225 ? 5.512 21.688 25.75 1 95.88 225 ASP B C 1
ATOM 5129 O O . ASP B 1 225 ? 5.602 21.125 26.844 1 95.88 225 ASP B O 1
ATOM 5133 N N . LEU B 1 226 ? 5.578 21.141 24.609 1 96.06 226 LEU B N 1
ATOM 5134 C CA . LEU B 1 226 ? 5.598 19.688 24.547 1 96.06 226 LEU B CA 1
ATOM 5135 C C . LEU B 1 226 ? 6.988 19.141 24.859 1 96.06 226 LEU B C 1
ATOM 5137 O O . LEU B 1 226 ? 7.121 18.109 25.531 1 96.06 226 LEU B O 1
ATOM 5141 N N . ASP B 1 227 ? 8.008 19.828 24.375 1 94.5 227 ASP B N 1
ATOM 5142 C CA . ASP B 1 227 ? 9.352 19.266 24.453 1 94.5 227 ASP B CA 1
ATOM 5143 C C . ASP B 1 227 ? 10.414 20.359 24.453 1 94.5 227 ASP B C 1
ATOM 5145 O O . ASP B 1 227 ? 10.227 21.406 23.812 1 94.5 227 ASP B O 1
ATOM 5149 N N . THR B 1 228 ? 11.453 20.188 25.172 1 95.12 228 THR B N 1
ATOM 5150 C CA . THR B 1 228 ? 12.648 21.016 25.219 1 95.12 228 THR B CA 1
ATOM 5151 C C . THR B 1 228 ? 13.906 20.156 25.234 1 95.12 228 THR B C 1
ATOM 5153 O O . THR B 1 228 ? 14.141 19.406 26.172 1 95.12 228 THR B O 1
ATOM 5156 N N . ASN B 1 229 ? 14.672 20.25 24.203 1 92.38 229 ASN B N 1
ATOM 5157 C CA . ASN B 1 229 ? 15.859 19.422 24.109 1 92.38 229 ASN B CA 1
ATOM 5158 C C . ASN B 1 229 ? 17.016 20.172 23.453 1 92.38 229 ASN B C 1
ATOM 5160 O O . ASN B 1 229 ? 16.812 21.094 22.656 1 92.38 229 ASN B O 1
ATOM 5164 N N . THR B 1 230 ? 18.188 19.75 23.797 1 91.25 230 THR B N 1
ATOM 5165 C CA . THR B 1 230 ? 19.375 20.328 23.172 1 91.25 230 THR B CA 1
ATOM 5166 C C . THR B 1 230 ? 19.656 19.656 21.828 1 91.25 230 THR B C 1
ATOM 5168 O O . THR B 1 230 ? 19.578 18.438 21.703 1 91.25 230 THR B O 1
ATOM 5171 N N . CYS B 1 231 ? 19.891 20.484 20.844 1 92.12 231 CYS B N 1
ATOM 5172 C CA . CYS B 1 231 ? 20.203 19.953 19.531 1 92.12 231 CYS B CA 1
ATOM 5173 C C . CYS B 1 231 ? 20.906 21 18.656 1 92.12 231 CYS B C 1
ATOM 5175 O O . CYS B 1 231 ? 20.516 22.172 18.672 1 92.12 231 CYS B O 1
ATOM 5177 N N . CYS B 1 232 ? 21.891 20.547 17.953 1 89.75 232 CYS B N 1
ATOM 5178 C CA . CYS B 1 232 ? 22.656 21.484 17.125 1 89.75 232 CYS B CA 1
ATOM 5179 C C . CYS B 1 232 ? 22.172 21.453 15.688 1 89.75 232 CYS B C 1
ATOM 5181 O O . CYS B 1 232 ? 22.641 22.234 14.852 1 89.75 232 CYS B O 1
ATOM 5183 N N . GLY B 1 233 ? 21.234 20.609 15.352 1 93.56 233 GLY B N 1
ATOM 5184 C CA . GLY B 1 233 ? 20.781 20.453 13.977 1 93.56 233 GLY B CA 1
ATOM 5185 C C . GLY B 1 233 ? 19.875 21.594 13.531 1 93.56 233 GLY B C 1
ATOM 5186 O O . GLY B 1 233 ? 19.625 22.531 14.297 1 93.56 233 GLY B O 1
ATOM 5187 N N . THR B 1 234 ? 19.484 21.547 12.234 1 97 234 THR B N 1
ATOM 5188 C CA . THR B 1 234 ? 18.5 22.5 11.703 1 97 234 THR B CA 1
ATOM 5189 C C . THR B 1 234 ? 17.078 21.969 11.906 1 97 234 THR B C 1
ATOM 5191 O O . THR B 1 234 ? 16.828 20.766 11.766 1 97 234 THR B O 1
ATOM 5194 N N . HIS B 1 235 ? 16.188 22.906 12.328 1 97.69 235 HIS B N 1
ATOM 5195 C CA . HIS B 1 235 ? 14.828 22.484 12.664 1 97.69 235 HIS B CA 1
ATOM 5196 C C . HIS B 1 235 ? 13.789 23.375 12.016 1 97.69 235 HIS B C 1
ATOM 5198 O O . HIS B 1 235 ? 14.086 24.531 11.664 1 97.69 235 HIS B O 1
ATOM 5204 N N . LEU B 1 236 ? 12.672 22.859 11.875 1 98.38 236 LEU B N 1
ATOM 5205 C CA . LEU B 1 236 ? 11.531 23.578 11.344 1 98.38 236 LEU B CA 1
ATOM 5206 C C . LEU B 1 236 ? 11.031 24.625 12.344 1 98.38 236 LEU B C 1
ATOM 5208 O O . LEU B 1 236 ? 11.383 24.562 13.523 1 98.38 236 LEU B O 1
ATOM 5212 N N . SER B 1 237 ? 10.203 25.547 11.883 1 98.12 237 SER B N 1
ATOM 5213 C CA . SER B 1 237 ? 9.742 26.641 12.734 1 98.12 237 SER B CA 1
ATOM 5214 C C . SER B 1 237 ? 8.406 26.312 13.383 1 98.12 237 SER B C 1
ATOM 5216 O O . SER B 1 237 ? 7.984 27 14.32 1 98.12 237 SER B O 1
ATOM 5218 N N . GLN B 1 238 ? 7.688 25.312 12.859 1 98.25 238 GLN B N 1
ATOM 5219 C CA . GLN B 1 238 ? 6.395 24.875 13.383 1 98.25 238 GLN B CA 1
ATOM 5220 C C . GLN B 1 238 ? 6.109 23.422 13.023 1 98.25 238 GLN B C 1
ATOM 5222 O O . GLN B 1 238 ? 6.629 22.906 12.031 1 98.25 238 GLN B O 1
ATOM 5227 N N . THR B 1 239 ? 5.219 22.797 13.758 1 98.56 239 THR B N 1
ATOM 5228 C CA . THR B 1 239 ? 5.039 21.359 13.617 1 98.56 239 THR B CA 1
ATOM 5229 C C . THR B 1 239 ? 4.277 21.031 12.344 1 98.56 239 THR B C 1
ATOM 5231 O O . THR B 1 239 ? 4.422 19.938 11.789 1 98.56 239 THR B O 1
ATOM 5234 N N . SER B 1 240 ? 3.422 21.953 11.789 1 98.44 240 SER B N 1
ATOM 5235 C CA . SER B 1 240 ? 2.707 21.656 10.547 1 98.44 240 SER B CA 1
ATOM 5236 C C . SER B 1 240 ? 3.676 21.438 9.391 1 98.44 240 SER B C 1
ATOM 5238 O O . SER B 1 240 ? 3.359 20.703 8.445 1 98.44 240 SER B O 1
ATOM 5240 N N . HIS B 1 241 ? 4.91 22.016 9.5 1 98.5 241 HIS B N 1
ATOM 5241 C CA . HIS B 1 241 ? 5.898 21.859 8.438 1 98.5 241 HIS B CA 1
ATOM 5242 C C . HIS B 1 241 ? 6.453 20.438 8.406 1 98.5 241 HIS B C 1
ATOM 5244 O O . HIS B 1 241 ? 7.078 20.047 7.422 1 98.5 241 HIS B O 1
ATOM 5250 N N . ILE B 1 242 ? 6.199 19.641 9.445 1 98.56 242 ILE B N 1
ATOM 5251 C CA . ILE B 1 242 ? 6.586 18.234 9.43 1 98.56 242 ILE B CA 1
ATOM 5252 C C . ILE B 1 242 ? 5.73 17.484 8.422 1 98.56 242 ILE B C 1
ATOM 5254 O O . ILE B 1 242 ? 6.207 16.547 7.77 1 98.56 242 ILE B O 1
ATOM 5258 N N . SER B 1 243 ? 4.43 17.891 8.297 1 97.94 243 SER B N 1
ATOM 5259 C CA . SER B 1 243 ? 3.449 17.406 7.328 1 97.94 243 SER B CA 1
ATOM 5260 C C . SER B 1 243 ? 2.891 16.047 7.738 1 97.94 243 SER B C 1
ATOM 5262 O O . SER B 1 243 ? 1.718 15.93 8.102 1 97.94 243 SER B O 1
ATOM 5264 N N . LEU B 1 244 ? 3.73 15.07 7.777 1 98.38 244 LEU B N 1
ATOM 5265 C CA . LEU B 1 244 ? 3.25 13.719 8.047 1 98.38 244 LEU B CA 1
ATOM 5266 C C . LEU B 1 244 ? 4.336 12.875 8.703 1 98.38 244 LEU B C 1
ATOM 5268 O O . LEU B 1 244 ? 5.516 13.016 8.383 1 98.38 244 LEU B O 1
ATOM 5272 N N . ILE B 1 245 ? 3.953 12.055 9.648 1 98.56 245 ILE B N 1
ATOM 5273 C CA . ILE B 1 245 ? 4.824 11.016 10.188 1 98.56 245 ILE B CA 1
ATOM 5274 C C . ILE B 1 245 ? 4.168 9.648 10.008 1 98.56 245 ILE B C 1
ATOM 5276 O O . ILE B 1 245 ? 2.982 9.477 10.305 1 98.56 245 ILE B O 1
ATOM 5280 N N . ILE B 1 246 ? 4.871 8.711 9.484 1 98.25 246 ILE B N 1
ATOM 5281 C CA . ILE B 1 246 ? 4.426 7.328 9.367 1 98.25 246 ILE B CA 1
ATOM 5282 C C . ILE B 1 246 ? 5.379 6.414 10.133 1 98.25 246 ILE B C 1
ATOM 5284 O O . ILE B 1 246 ? 6.598 6.488 9.953 1 98.25 246 ILE B O 1
ATOM 5288 N N . LEU B 1 247 ? 4.809 5.629 11.008 1 98.31 247 LEU B N 1
ATOM 5289 C CA . LEU B 1 247 ? 5.602 4.641 11.727 1 98.31 247 LEU B CA 1
ATOM 5290 C C . LEU B 1 247 ? 5.754 3.363 10.914 1 98.31 247 LEU B C 1
ATOM 5292 O O . LEU B 1 247 ? 4.805 2.922 10.266 1 98.31 247 LEU B O 1
ATOM 5296 N N . GLY B 1 248 ? 6.965 2.861 10.93 1 96 248 GLY B N 1
ATOM 5297 C CA . GLY B 1 248 ? 7.246 1.641 10.195 1 96 248 GLY B CA 1
ATOM 5298 C C . GLY B 1 248 ? 7.348 0.417 11.086 1 96 248 GLY B C 1
ATOM 5299 O O . GLY B 1 248 ? 6.609 0.29 12.062 1 96 248 GLY B O 1
ATOM 5300 N N . SER B 1 249 ? 8.234 -0.491 10.742 1 93.31 249 SER B N 1
ATOM 5301 C CA . SER B 1 249 ? 8.359 -1.771 11.43 1 93.31 249 SER B CA 1
ATOM 5302 C C . SER B 1 249 ? 9.25 -1.649 12.664 1 93.31 249 SER B C 1
ATOM 5304 O O . SER B 1 249 ? 10.023 -0.699 12.781 1 93.31 249 SER B O 1
ATOM 5306 N N . THR B 1 250 ? 9.047 -2.602 13.539 1 95.62 250 THR B N 1
ATOM 5307 C CA . THR B 1 250 ? 9.914 -2.742 14.703 1 95.62 250 THR B CA 1
ATOM 5308 C C . THR B 1 250 ? 10.859 -3.934 14.531 1 95.62 250 THR B C 1
ATOM 5310 O O . THR B 1 250 ? 10.492 -4.934 13.906 1 95.62 250 THR B O 1
ATOM 5313 N N . GLN B 1 251 ? 12.039 -3.727 14.953 1 94.69 251 GLN B N 1
ATOM 5314 C CA . GLN B 1 251 ? 13.031 -4.801 14.93 1 94.69 251 GLN B CA 1
ATOM 5315 C C . GLN B 1 251 ? 13.727 -4.926 16.281 1 94.69 251 GLN B C 1
ATOM 5317 O O . GLN B 1 251 ? 14.039 -3.92 16.922 1 94.69 251 GLN B O 1
ATOM 5322 N N . SER B 1 252 ? 13.898 -6.16 16.656 1 93.56 252 SER B N 1
ATOM 5323 C CA . SER B 1 252 ? 14.648 -6.383 17.891 1 93.56 252 SER B CA 1
ATOM 5324 C C . SER B 1 252 ? 16.125 -6.07 17.703 1 93.56 252 SER B C 1
ATOM 5326 O O . SER B 1 252 ? 16.719 -6.418 16.672 1 93.56 252 SER B O 1
ATOM 5328 N N . VAL B 1 253 ? 16.594 -5.312 18.625 1 89.62 253 VAL B N 1
ATOM 5329 C CA . VAL B 1 253 ? 18.016 -4.996 18.609 1 89.62 253 VAL B CA 1
ATOM 5330 C C . VAL B 1 253 ? 18.672 -5.512 19.906 1 89.62 253 VAL B C 1
ATOM 5332 O O . VAL B 1 253 ? 18.297 -5.109 21 1 89.62 253 VAL B O 1
ATOM 5335 N N . HIS B 1 254 ? 19.672 -6.43 19.797 1 85.5 254 HIS B N 1
ATOM 5336 C CA . HIS B 1 254 ? 20.453 -7.035 20.859 1 85.5 254 HIS B CA 1
ATOM 5337 C C . HIS B 1 254 ? 19.547 -7.633 21.938 1 85.5 254 HIS B C 1
ATOM 5339 O O . HIS B 1 254 ? 19.797 -7.473 23.125 1 85.5 254 HIS B O 1
ATOM 5345 N N . GLY B 1 255 ? 18.391 -8.141 21.625 1 79.38 255 GLY B N 1
ATOM 5346 C CA . GLY B 1 255 ? 17.5 -8.914 22.469 1 79.38 255 GLY B CA 1
ATOM 5347 C C . GLY B 1 255 ? 16.688 -8.055 23.422 1 79.38 255 GLY B C 1
ATOM 5348 O O . GLY B 1 255 ? 15.609 -8.461 23.859 1 79.38 255 GLY B O 1
ATOM 5349 N N . LYS B 1 256 ? 17.109 -6.926 23.781 1 87.25 256 LYS B N 1
ATOM 5350 C CA . LYS B 1 256 ? 16.453 -6.141 24.828 1 87.25 256 LYS B CA 1
ATOM 5351 C C . LYS B 1 256 ? 15.836 -4.867 24.25 1 87.25 256 LYS B C 1
ATOM 5353 O O . LYS B 1 256 ? 14.773 -4.422 24.688 1 87.25 256 LYS B O 1
ATOM 5358 N N . ASN B 1 257 ? 16.516 -4.289 23.234 1 94.81 257 ASN B N 1
ATOM 5359 C CA . ASN B 1 257 ? 16.078 -3.02 22.672 1 94.81 257 ASN B CA 1
ATOM 5360 C C . ASN B 1 257 ? 15.258 -3.23 21.406 1 94.81 257 ASN B C 1
ATOM 5362 O O . ASN B 1 257 ? 15.164 -4.348 20.891 1 94.81 257 ASN B O 1
ATOM 5366 N N . CYS B 1 258 ? 14.531 -2.199 21.062 1 97.69 258 CYS B N 1
ATOM 5367 C CA . CYS B 1 258 ? 13.68 -2.227 19.875 1 97.69 258 CYS B CA 1
ATOM 5368 C C . CYS B 1 258 ? 13.992 -1.056 18.953 1 97.69 258 CYS B C 1
ATOM 5370 O O . CYS B 1 258 ? 14.133 0.081 19.406 1 97.69 258 CYS B O 1
ATOM 5372 N N . ARG B 1 259 ? 14.227 -1.378 17.734 1 97.88 259 ARG B N 1
ATOM 5373 C CA . ARG B 1 259 ? 14.375 -0.337 16.719 1 97.88 259 ARG B CA 1
ATOM 5374 C C . ARG B 1 259 ? 13.055 -0.097 15.984 1 97.88 259 ARG B C 1
ATOM 5376 O O . ARG B 1 259 ? 12.461 -1.031 15.445 1 97.88 259 ARG B O 1
ATOM 5383 N N . LEU B 1 260 ? 12.594 1.116 16.031 1 98.19 260 LEU B N 1
ATOM 5384 C CA . LEU B 1 260 ? 11.367 1.521 15.344 1 98.19 260 LEU B CA 1
ATOM 5385 C C . LEU B 1 260 ? 11.68 2.398 14.141 1 98.19 260 LEU B C 1
ATOM 5387 O O . LEU B 1 260 ? 12.312 3.449 14.281 1 98.19 260 LEU B O 1
ATOM 5391 N N . SER B 1 261 ? 11.336 1.926 13 1 97.81 261 SER B N 1
ATOM 5392 C CA . SER B 1 261 ? 11.523 2.732 11.797 1 97.81 261 SER B CA 1
ATOM 5393 C C . SER B 1 261 ? 10.398 3.754 11.641 1 97.81 261 SER B C 1
ATOM 5395 O O . SER B 1 261 ? 9.273 3.518 12.07 1 97.81 261 SER B O 1
ATOM 5397 N N . PHE B 1 262 ? 10.695 4.922 11.055 1 98.25 262 PHE B N 1
ATOM 5398 C CA . PHE B 1 262 ? 9.695 5.953 10.789 1 98.25 262 PHE B CA 1
ATOM 5399 C C . PHE B 1 262 ? 10.133 6.836 9.625 1 98.25 262 PHE B C 1
ATOM 5401 O O . PHE B 1 262 ? 11.289 6.805 9.211 1 98.25 262 PHE B O 1
ATOM 5408 N N . ILE B 1 263 ? 9.234 7.551 9.07 1 98 263 ILE B N 1
ATOM 5409 C CA . ILE B 1 263 ? 9.5 8.469 7.969 1 98 263 ILE B CA 1
ATOM 5410 C C . ILE B 1 263 ? 8.594 9.695 8.094 1 98 263 ILE B C 1
ATOM 5412 O O . ILE B 1 263 ? 7.465 9.594 8.586 1 98 263 ILE B O 1
ATOM 5416 N N . THR B 1 264 ? 9.086 10.875 7.711 1 97.75 264 THR B N 1
ATOM 5417 C CA . THR B 1 264 ? 8.344 12.109 7.93 1 97.75 264 THR B CA 1
ATOM 5418 C C . THR B 1 264 ? 8.375 12.984 6.676 1 97.75 264 THR B C 1
ATOM 5420 O O . THR B 1 264 ? 9.164 12.742 5.762 1 97.75 264 THR B O 1
ATOM 5423 N N . GLY B 1 265 ? 7.484 13.93 6.672 1 97.31 265 GLY B N 1
ATOM 5424 C CA . GLY B 1 265 ? 7.547 15.023 5.715 1 97.31 265 GLY B CA 1
ATOM 5425 C C . GLY B 1 265 ? 7.168 14.602 4.305 1 97.31 265 GLY B C 1
ATOM 5426 O O . GLY B 1 265 ? 6.273 13.773 4.121 1 97.31 265 GLY B O 1
ATOM 5427 N N . ASP B 1 266 ? 7.812 15.203 3.398 1 96.31 266 ASP B N 1
ATOM 5428 C CA . ASP B 1 266 ? 7.523 14.953 1.989 1 96.31 266 ASP B CA 1
ATOM 5429 C C . ASP B 1 266 ? 7.84 13.508 1.608 1 96.31 266 ASP B C 1
ATOM 5431 O O . ASP B 1 266 ? 7.16 12.922 0.763 1 96.31 266 ASP B O 1
ATOM 5435 N N . ARG B 1 267 ? 8.898 12.891 2.283 1 95.81 267 ARG B N 1
ATOM 5436 C CA . ARG B 1 267 ? 9.18 11.477 2.08 1 95.81 267 ARG B CA 1
ATOM 5437 C C . ARG B 1 267 ? 7.984 10.617 2.461 1 95.81 267 ARG B C 1
ATOM 5439 O O . ARG B 1 267 ? 7.641 9.672 1.749 1 95.81 267 ARG B O 1
ATOM 5446 N N . ALA B 1 268 ? 7.469 10.969 3.566 1 97.5 268 ALA B N 1
ATOM 5447 C CA . ALA B 1 268 ? 6.332 10.203 4.078 1 97.5 268 ALA B CA 1
ATOM 5448 C C . ALA B 1 268 ? 5.129 10.328 3.148 1 97.5 268 ALA B C 1
ATOM 5450 O O . ALA B 1 268 ? 4.445 9.336 2.875 1 97.5 268 ALA B O 1
ATOM 5451 N N . ILE B 1 269 ? 4.883 11.516 2.691 1 97.5 269 ILE B N 1
ATOM 5452 C CA . ILE B 1 269 ? 3.752 11.758 1.801 1 97.5 269 ILE B CA 1
ATOM 5453 C C . ILE B 1 269 ? 3.947 10.992 0.497 1 97.5 269 ILE B C 1
ATOM 5455 O O . ILE B 1 269 ? 3.01 10.375 -0.016 1 97.5 269 ILE B O 1
ATOM 5459 N N . ALA B 1 270 ? 5.176 11.062 -0.016 1 96.44 270 ALA B N 1
ATOM 5460 C CA . ALA B 1 270 ? 5.484 10.328 -1.242 1 96.44 270 ALA B CA 1
ATOM 5461 C C . ALA B 1 270 ? 5.277 8.828 -1.054 1 96.44 270 ALA B C 1
ATOM 5463 O O . ALA B 1 270 ? 4.688 8.164 -1.908 1 96.44 270 ALA B O 1
ATOM 5464 N N . LEU B 1 271 ? 5.766 8.297 0.053 1 96.69 271 LEU B N 1
ATOM 5465 C CA . LEU B 1 271 ? 5.594 6.883 0.358 1 96.69 271 LEU B CA 1
ATOM 5466 C C . LEU B 1 271 ? 4.113 6.531 0.48 1 96.69 271 LEU B C 1
ATOM 5468 O O . LEU B 1 271 ? 3.676 5.496 -0.027 1 96.69 271 LEU B O 1
ATOM 5472 N N . ALA B 1 272 ? 3.383 7.367 1.158 1 97.62 272 ALA B N 1
ATOM 5473 C CA . ALA B 1 272 ? 1.945 7.164 1.317 1 97.62 272 ALA B CA 1
ATOM 5474 C C . ALA B 1 272 ? 1.25 7.082 -0.039 1 97.62 272 ALA B C 1
ATOM 5476 O O . ALA B 1 272 ? 0.513 6.133 -0.31 1 97.62 272 ALA B O 1
ATOM 5477 N N . ASN B 1 273 ? 1.535 8.07 -0.861 1 97.38 273 ASN B N 1
ATOM 5478 C CA . ASN B 1 273 ? 0.905 8.125 -2.176 1 97.38 273 ASN B CA 1
ATOM 5479 C C . ASN B 1 273 ? 1.257 6.902 -3.018 1 97.38 273 ASN B C 1
ATOM 5481 O O . ASN B 1 273 ? 0.381 6.301 -3.639 1 97.38 273 ASN B O 1
ATOM 5485 N N . SER B 1 274 ? 2.512 6.543 -3.027 1 96.81 274 SER B N 1
ATOM 5486 C CA . SER B 1 274 ? 2.953 5.402 -3.826 1 96.81 274 SER B CA 1
ATOM 5487 C C . SER B 1 274 ? 2.365 4.098 -3.301 1 96.81 274 SER B C 1
ATOM 5489 O O . SER B 1 274 ? 2.029 3.205 -4.078 1 96.81 274 SER B O 1
ATOM 5491 N N . SER B 1 275 ? 2.285 4.004 -2.012 1 97.5 275 SER B N 1
ATOM 5492 C CA . SER B 1 275 ? 1.732 2.797 -1.406 1 97.5 275 SER B CA 1
ATOM 5493 C C . SER B 1 275 ? 0.245 2.654 -1.711 1 97.5 275 SER B C 1
ATOM 5495 O O . SER B 1 275 ? -0.224 1.566 -2.049 1 97.5 275 SER B O 1
ATOM 5497 N N . VAL B 1 276 ? -0.459 3.734 -1.521 1 97.25 276 VAL B N 1
ATOM 5498 C CA . VAL B 1 276 ? -1.888 3.719 -1.817 1 97.25 276 VAL B CA 1
ATOM 5499 C C . VAL B 1 276 ? -2.107 3.348 -3.283 1 97.25 276 VAL B C 1
ATOM 5501 O O . VAL B 1 276 ? -2.965 2.52 -3.598 1 97.25 276 VAL B O 1
ATOM 5504 N N . SER B 1 277 ? -1.346 3.928 -4.152 1 96.56 277 SER B N 1
ATOM 5505 C CA . SER B 1 277 ? -1.437 3.627 -5.578 1 96.56 277 SER B CA 1
ATOM 5506 C C . SER B 1 277 ? -1.101 2.168 -5.859 1 96.56 277 SER B C 1
ATOM 5508 O O . SER B 1 277 ? -1.77 1.515 -6.664 1 96.56 277 SER B O 1
ATOM 5510 N N . ALA B 1 278 ? -0.063 1.698 -5.215 1 96.75 278 ALA B N 1
ATOM 5511 C CA . ALA B 1 278 ? 0.357 0.312 -5.398 1 96.75 278 ALA B CA 1
ATOM 5512 C C . ALA B 1 278 ? -0.743 -0.655 -4.969 1 96.75 278 ALA B C 1
ATOM 5514 O O . ALA B 1 278 ? -1.041 -1.62 -5.676 1 96.75 278 ALA B O 1
ATOM 5515 N N . ILE B 1 279 ? -1.314 -0.374 -3.85 1 97.19 279 ILE B N 1
ATOM 5516 C CA . ILE B 1 279 ? -2.381 -1.229 -3.338 1 97.19 279 ILE B CA 1
ATOM 5517 C C . ILE B 1 279 ? -3.545 -1.249 -4.328 1 97.19 279 ILE B C 1
ATOM 5519 O O . ILE B 1 279 ? -4.117 -2.307 -4.602 1 97.19 279 ILE B O 1
ATOM 5523 N N . SER B 1 280 ? -3.879 -0.101 -4.812 1 95.56 280 SER B N 1
ATOM 5524 C CA . SER B 1 280 ? -4.945 -0.014 -5.805 1 95.56 280 SER B CA 1
ATOM 5525 C C . SER B 1 280 ? -4.609 -0.831 -7.047 1 95.56 280 SER B C 1
ATOM 5527 O O . SER B 1 280 ? -5.473 -1.526 -7.59 1 95.56 280 SER B O 1
ATOM 5529 N N . SER B 1 281 ? -3.398 -0.795 -7.496 1 95.94 281 SER B N 1
ATOM 5530 C CA . SER B 1 281 ? -2.953 -1.535 -8.672 1 95.94 281 SER B CA 1
ATOM 5531 C C . SER B 1 281 ? -3.014 -3.041 -8.438 1 95.94 281 SER B C 1
ATOM 5533 O O . SER B 1 281 ? -3.465 -3.793 -9.297 1 95.94 281 SER B O 1
ATOM 5535 N N . ILE B 1 282 ? -2.551 -3.426 -7.32 1 96.5 282 ILE B N 1
ATOM 5536 C CA . ILE B 1 282 ? -2.553 -4.844 -6.98 1 96.5 282 ILE B CA 1
ATOM 5537 C C . ILE B 1 282 ? -3.992 -5.348 -6.879 1 96.5 282 ILE B C 1
ATOM 5539 O O . ILE B 1 282 ? -4.305 -6.445 -7.344 1 96.5 282 ILE B O 1
ATOM 5543 N N . ALA B 1 283 ? -4.809 -4.523 -6.227 1 95.44 283 ALA B N 1
ATOM 5544 C CA . ALA B 1 283 ? -6.223 -4.875 -6.109 1 95.44 283 ALA B CA 1
ATOM 5545 C C . ALA B 1 283 ? -6.848 -5.09 -7.484 1 95.44 283 ALA B C 1
ATOM 5547 O O . ALA B 1 283 ? -7.605 -6.043 -7.684 1 95.44 283 ALA B O 1
ATOM 5548 N N . LYS B 1 284 ? -6.566 -4.266 -8.422 1 92.94 284 LYS B N 1
ATOM 5549 C CA . LYS B 1 284 ? -7.09 -4.383 -9.781 1 92.94 284 LYS B CA 1
ATOM 5550 C C . LYS B 1 284 ? -6.578 -5.652 -10.461 1 92.94 284 LYS B C 1
ATOM 5552 O O . LYS B 1 284 ? -7.34 -6.348 -11.141 1 92.94 284 LYS B O 1
ATOM 5557 N N . LEU B 1 285 ? -5.309 -5.91 -10.297 1 91.31 285 LEU B N 1
ATOM 5558 C CA . LEU B 1 285 ? -4.695 -7.109 -10.859 1 91.31 285 LEU B CA 1
ATOM 5559 C C . LEU B 1 285 ? -5.395 -8.367 -10.359 1 91.31 285 LEU B C 1
ATOM 5561 O O . LEU B 1 285 ? -5.574 -9.328 -11.109 1 91.31 285 LEU B O 1
ATOM 5565 N N . MET B 1 286 ? -5.875 -8.266 -9.164 1 90.56 286 MET B N 1
ATOM 5566 C CA . MET B 1 286 ? -6.438 -9.461 -8.531 1 90.56 286 MET B CA 1
ATOM 5567 C C . MET B 1 286 ? -7.961 -9.406 -8.531 1 90.56 286 MET B C 1
ATOM 5569 O O . MET B 1 286 ? -8.617 -10.305 -8 1 90.56 286 MET B O 1
ATOM 5573 N N . SER B 1 287 ? -8.562 -8.328 -9.086 1 86.94 287 SER B N 1
ATOM 5574 C CA . SER B 1 287 ? -10.008 -8.117 -9.07 1 86.94 287 SER B CA 1
ATOM 5575 C C . SER B 1 287 ? -10.562 -8.164 -7.652 1 86.94 287 SER B C 1
ATOM 5577 O O . SER B 1 287 ? -11.539 -8.867 -7.383 1 86.94 287 SER B O 1
ATOM 5579 N N . SER B 1 288 ? -9.875 -7.52 -6.781 1 83.38 288 SER B N 1
ATOM 5580 C CA . SER B 1 288 ? -10.266 -7.488 -5.375 1 83.38 288 SER B CA 1
ATOM 5581 C C . SER B 1 288 ? -10.633 -6.074 -4.938 1 83.38 288 SER B C 1
ATOM 5583 O O . SER B 1 288 ? -10.492 -5.121 -5.711 1 83.38 288 SER B O 1
ATOM 5585 N N . SER B 1 289 ? -11.156 -6.066 -3.656 1 84.94 289 SER B N 1
ATOM 5586 C CA . SER B 1 289 ? -11.43 -4.773 -3.043 1 84.94 289 SER B CA 1
ATOM 5587 C C . SER B 1 289 ? -10.141 -3.992 -2.795 1 84.94 289 SER B C 1
ATOM 5589 O O . SER B 1 289 ? -9.07 -4.582 -2.67 1 84.94 289 SER B O 1
ATOM 5591 N N . ASN B 1 290 ? -10.227 -2.697 -2.682 1 87.5 290 ASN B N 1
ATOM 5592 C CA . ASN B 1 290 ? -9.062 -1.837 -2.5 1 87.5 290 ASN B CA 1
ATOM 5593 C C . ASN B 1 290 ? -8.719 -1.672 -1.023 1 87.5 290 ASN B C 1
ATOM 5595 O O . ASN B 1 290 ? -7.887 -0.833 -0.667 1 87.5 290 ASN B O 1
ATOM 5599 N N . VAL B 1 291 ? -9.359 -2.428 -0.191 1 91.88 291 VAL B N 1
ATOM 5600 C CA . VAL B 1 291 ? -9.016 -2.4 1.227 1 91.88 291 VAL B CA 1
ATOM 5601 C C . VAL B 1 291 ? -7.652 -3.051 1.439 1 91.88 291 VAL B C 1
ATOM 5603 O O . VAL B 1 291 ? -7.457 -4.223 1.105 1 91.88 291 VAL B O 1
ATOM 5606 N N . PRO B 1 292 ? -6.695 -2.359 2.004 1 95.19 292 PRO B N 1
ATOM 5607 C CA . PRO B 1 292 ? -5.305 -2.82 2.053 1 95.19 292 PRO B CA 1
ATOM 5608 C C . PRO B 1 292 ? -5.16 -4.191 2.707 1 95.19 292 PRO B C 1
ATOM 5610 O O . PRO B 1 292 ? -4.461 -5.062 2.18 1 95.19 292 PRO B O 1
ATOM 5613 N N . ASP B 1 293 ? -5.848 -4.492 3.758 1 94.19 293 ASP B N 1
ATOM 5614 C CA . ASP B 1 293 ? -5.738 -5.77 4.453 1 94.19 293 ASP B CA 1
ATOM 5615 C C . ASP B 1 293 ? -6.242 -6.914 3.58 1 94.19 293 ASP B C 1
ATOM 5617 O O . ASP B 1 293 ? -5.711 -8.031 3.641 1 94.19 293 ASP B O 1
ATOM 5621 N N . GLU B 1 294 ? -7.254 -6.652 2.85 1 95.19 294 GLU B N 1
ATOM 5622 C CA . GLU B 1 294 ? -7.793 -7.664 1.945 1 95.19 294 GLU B CA 1
ATOM 5623 C C . GLU B 1 294 ? -6.816 -7.965 0.812 1 95.19 294 GLU B C 1
ATOM 5625 O O . GLU B 1 294 ? -6.707 -9.109 0.369 1 95.19 294 GLU B O 1
ATOM 5630 N N . VAL B 1 295 ? -6.164 -6.934 0.384 1 96.56 295 VAL B N 1
ATOM 5631 C CA . VAL B 1 295 ? -5.172 -7.109 -0.671 1 96.56 295 VAL B CA 1
ATOM 5632 C C . VAL B 1 295 ? -4.039 -8 -0.169 1 96.56 295 VAL B C 1
ATOM 5634 O O . VAL B 1 295 ? -3.557 -8.875 -0.898 1 96.56 295 VAL B O 1
ATOM 5637 N N . VAL B 1 296 ? -3.613 -7.812 1.068 1 96.75 296 VAL B N 1
ATOM 5638 C CA . VAL B 1 296 ? -2.572 -8.633 1.671 1 96.75 296 VAL B CA 1
ATOM 5639 C C . VAL B 1 296 ? -3.025 -10.094 1.709 1 96.75 296 VAL B C 1
ATOM 5641 O O . VAL B 1 296 ? -2.275 -10.992 1.325 1 96.75 296 VAL B O 1
ATOM 5644 N N . THR B 1 297 ? -4.258 -10.32 2.117 1 96.31 297 THR B N 1
ATOM 5645 C CA . THR B 1 297 ? -4.809 -11.664 2.24 1 96.31 297 THR B CA 1
ATOM 5646 C C . THR B 1 297 ? -4.875 -12.352 0.878 1 96.31 297 THR B C 1
ATOM 5648 O O . THR B 1 297 ? -4.508 -13.516 0.744 1 96.31 297 THR B O 1
ATOM 5651 N N . ARG B 1 298 ? -5.293 -11.664 -0.066 1 95.38 298 ARG B N 1
ATOM 5652 C CA . ARG B 1 298 ? -5.418 -12.219 -1.409 1 95.38 298 ARG B CA 1
ATOM 5653 C C . ARG B 1 298 ? -4.051 -12.539 -2.002 1 95.38 298 ARG B C 1
ATOM 5655 O O . ARG B 1 298 ? -3.891 -13.539 -2.707 1 95.38 298 ARG B O 1
ATOM 5662 N N . THR B 1 299 ? -3.133 -11.68 -1.797 1 95.69 299 THR B N 1
ATOM 5663 C CA . THR B 1 299 ? -1.783 -11.914 -2.297 1 95.69 299 THR B CA 1
ATOM 5664 C C . THR B 1 299 ? -1.173 -13.148 -1.631 1 95.69 299 THR B C 1
ATOM 5666 O O . THR B 1 299 ? -0.498 -13.945 -2.287 1 95.69 299 THR B O 1
ATOM 5669 N N . ALA B 1 300 ? -1.376 -13.25 -0.327 1 95.69 300 ALA B N 1
ATOM 5670 C CA . ALA B 1 300 ? -0.909 -14.445 0.377 1 95.69 300 ALA B CA 1
ATOM 5671 C C . ALA B 1 300 ? -1.528 -15.703 -0.213 1 95.69 300 ALA B C 1
ATOM 5673 O O . ALA B 1 300 ? -0.841 -16.719 -0.398 1 95.69 300 ALA B O 1
ATOM 5674 N N . ALA B 1 301 ? -2.812 -15.617 -0.484 1 95.38 301 ALA B N 1
ATOM 5675 C CA . ALA B 1 301 ? -3.506 -16.75 -1.097 1 95.38 301 ALA B CA 1
ATOM 5676 C C . ALA B 1 301 ? -2.912 -17.078 -2.463 1 95.38 301 ALA B C 1
ATOM 5678 O O . ALA B 1 301 ? -2.795 -18.25 -2.828 1 95.38 301 ALA B O 1
ATOM 5679 N N . LEU B 1 302 ? -2.615 -16.109 -3.186 1 94.88 302 LEU B N 1
ATOM 5680 C CA . LEU B 1 302 ? -1.983 -16.297 -4.488 1 94.88 302 LEU B CA 1
ATOM 5681 C C . LEU B 1 302 ? -0.643 -17 -4.344 1 94.88 302 LEU B C 1
ATOM 5683 O O . LEU B 1 302 ? -0.322 -17.891 -5.125 1 94.88 302 LEU B O 1
ATOM 5687 N N . SER B 1 303 ? 0.139 -16.578 -3.406 1 95.44 303 SER B N 1
ATOM 5688 C CA . SER B 1 303 ? 1.421 -17.219 -3.129 1 95.44 303 SER B CA 1
ATOM 5689 C C . SER B 1 303 ? 1.238 -18.703 -2.771 1 95.44 303 SER B C 1
ATOM 5691 O O . SER B 1 303 ? 1.996 -19.547 -3.234 1 95.44 303 SER B O 1
ATOM 5693 N N . ASP B 1 304 ? 0.272 -18.984 -2.002 1 96.38 304 ASP B N 1
ATOM 5694 C CA . ASP B 1 304 ? -0.03 -20.359 -1.641 1 96.38 304 ASP B CA 1
ATOM 5695 C C . ASP B 1 304 ? -0.444 -21.172 -2.867 1 96.38 304 ASP B C 1
ATOM 5697 O O . ASP B 1 304 ? -0.065 -22.344 -3.004 1 96.38 304 ASP B O 1
ATOM 5701 N N . THR B 1 305 ? -1.224 -20.609 -3.693 1 96.5 305 THR B N 1
ATOM 5702 C CA . THR B 1 305 ? -1.671 -21.25 -4.918 1 96.5 305 THR B CA 1
ATOM 5703 C C . THR B 1 305 ? -0.48 -21.641 -5.793 1 96.5 305 THR B C 1
ATOM 5705 O O . THR B 1 305 ? -0.458 -22.719 -6.379 1 96.5 305 THR B O 1
ATOM 5708 N N . VAL B 1 306 ? 0.452 -20.781 -5.879 1 96.5 306 VAL B N 1
ATOM 5709 C CA . VAL B 1 306 ? 1.653 -21.047 -6.66 1 96.5 306 VAL B CA 1
ATOM 5710 C C . VAL B 1 306 ? 2.371 -22.266 -6.09 1 96.5 306 VAL B C 1
ATOM 5712 O O . VAL B 1 306 ? 2.771 -23.172 -6.84 1 96.5 306 VAL B O 1
ATOM 5715 N N . THR B 1 307 ? 2.479 -22.266 -4.805 1 96.31 307 THR B N 1
ATOM 5716 C CA . THR B 1 307 ? 3.139 -23.375 -4.141 1 96.31 307 THR B CA 1
ATOM 5717 C C . THR B 1 307 ? 2.404 -24.688 -4.426 1 96.31 307 THR B C 1
ATOM 5719 O O . THR B 1 307 ? 3.029 -25.688 -4.762 1 96.31 307 THR B O 1
ATOM 5722 N N . ASP B 1 308 ? 1.153 -24.688 -4.352 1 96.56 308 ASP B N 1
ATOM 5723 C CA . ASP B 1 308 ? 0.333 -25.875 -4.582 1 96.56 308 ASP B CA 1
ATOM 5724 C C . ASP B 1 308 ? 0.417 -26.328 -6.039 1 96.56 308 ASP B C 1
ATOM 5726 O O . ASP B 1 308 ? 0.517 -27.516 -6.32 1 96.56 308 ASP B O 1
ATOM 5730 N N . LEU B 1 309 ? 0.353 -25.375 -6.914 1 96.38 309 LEU B N 1
ATOM 5731 C CA . LEU B 1 309 ? 0.393 -25.688 -8.336 1 96.38 309 LEU B CA 1
ATOM 5732 C C . LEU B 1 309 ? 1.748 -26.266 -8.727 1 96.38 309 LEU B C 1
ATOM 5734 O O . LEU B 1 309 ? 1.826 -27.172 -9.57 1 96.38 309 LEU B O 1
ATOM 5738 N N . LYS B 1 310 ? 2.768 -25.75 -8.094 1 96.25 310 LYS B N 1
ATOM 5739 C CA . LYS B 1 310 ? 4.094 -26.312 -8.352 1 96.25 310 LYS B CA 1
ATOM 5740 C C . LYS B 1 310 ? 4.176 -27.766 -7.883 1 96.25 310 LYS B C 1
ATOM 5742 O O . LYS B 1 310 ? 4.754 -28.609 -8.57 1 96.25 310 LYS B O 1
ATOM 5747 N N . ARG B 1 311 ? 3.654 -28.031 -6.816 1 94.88 311 ARG B N 1
ATOM 5748 C CA . ARG B 1 311 ? 3.631 -29.391 -6.285 1 94.88 311 ARG B CA 1
ATOM 5749 C C . ARG B 1 311 ? 2.838 -30.328 -7.199 1 94.88 311 ARG B C 1
ATOM 5751 O O . ARG B 1 311 ? 3.285 -31.438 -7.504 1 94.88 311 ARG B O 1
ATOM 5758 N N . SER B 1 312 ? 1.694 -29.875 -7.578 1 94.88 312 SER B N 1
ATOM 5759 C CA . SER B 1 312 ? 0.844 -30.672 -8.469 1 94.88 312 SER B CA 1
ATOM 5760 C C . SER B 1 312 ? 1.53 -30.922 -9.805 1 94.88 312 SER B C 1
ATOM 5762 O O . SER B 1 312 ? 1.484 -32.031 -10.328 1 94.88 312 SER B O 1
ATOM 5764 N N . GLU B 1 313 ? 2.096 -29.906 -10.312 1 94.5 313 GLU B N 1
ATOM 5765 C CA . GLU B 1 313 ? 2.812 -30.031 -11.578 1 94.5 313 GLU B CA 1
ATOM 5766 C C . GLU B 1 313 ? 3.924 -31.078 -11.477 1 94.5 313 GLU B C 1
ATOM 5768 O O . GLU B 1 313 ? 4.082 -31.906 -12.375 1 94.5 313 GLU B O 1
ATOM 5773 N N . ARG B 1 314 ? 4.633 -31.016 -10.438 1 94.44 314 ARG B N 1
ATOM 5774 C CA . ARG B 1 314 ? 5.715 -31.969 -10.227 1 94.44 314 ARG B CA 1
ATOM 5775 C C . ARG B 1 314 ? 5.18 -33.406 -10.148 1 94.44 314 ARG B C 1
ATOM 5777 O O . ARG B 1 314 ? 5.73 -34.312 -10.766 1 94.44 314 ARG B O 1
ATOM 5784 N N . LYS B 1 315 ? 4.176 -33.562 -9.414 1 94.75 315 LYS B N 1
ATOM 5785 C CA . LYS B 1 315 ? 3.564 -34.906 -9.266 1 94.75 315 LYS B CA 1
ATOM 5786 C C . LYS B 1 315 ? 3.105 -35.438 -10.617 1 94.75 315 LYS B C 1
ATOM 5788 O O . LYS B 1 315 ? 3.361 -36.594 -10.938 1 94.75 315 LYS B O 1
ATOM 5793 N N . LEU B 1 316 ? 2.422 -34.625 -11.367 1 95.5 316 LEU B N 1
ATOM 5794 C CA . LEU B 1 316 ? 1.915 -35.031 -12.672 1 95.5 316 LEU B CA 1
ATOM 5795 C C . LEU B 1 316 ? 3.062 -35.344 -13.633 1 95.5 316 LEU B C 1
ATOM 5797 O O . LEU B 1 316 ? 2.984 -36.281 -14.414 1 95.5 316 LEU B O 1
ATOM 5801 N N . LEU B 1 317 ? 4.055 -34.562 -13.508 1 95.69 317 LEU B N 1
ATOM 5802 C CA . LEU B 1 317 ? 5.223 -34.75 -14.352 1 95.69 317 LEU B CA 1
ATOM 5803 C C . LEU B 1 317 ? 5.871 -36.125 -14.055 1 95.69 317 LEU B C 1
ATOM 5805 O O . LEU B 1 317 ? 6.289 -36.812 -14.977 1 95.69 317 LEU B O 1
ATOM 5809 N N . LEU B 1 318 ? 5.965 -36.5 -12.836 1 96.19 318 LEU B N 1
ATOM 5810 C CA . LEU B 1 318 ? 6.535 -37.781 -12.445 1 96.19 318 LEU B CA 1
ATOM 5811 C C . LEU B 1 318 ? 5.656 -38.938 -12.906 1 96.19 318 LEU B C 1
ATOM 5813 O O . LEU B 1 318 ? 6.16 -39.969 -13.289 1 96.19 318 LEU B O 1
ATOM 5817 N N . GLU B 1 319 ? 4.406 -38.75 -12.867 1 95.44 319 GLU B N 1
ATOM 5818 C CA . GLU B 1 319 ? 3.492 -39.75 -13.391 1 95.44 319 GLU B CA 1
ATOM 5819 C C . GLU B 1 319 ? 3.691 -39.969 -14.891 1 95.44 319 GLU B C 1
ATOM 5821 O O . GLU B 1 319 ? 3.707 -41.094 -15.367 1 95.44 319 GLU B O 1
ATOM 5826 N N . VAL B 1 320 ? 3.809 -38.875 -15.523 1 96.31 320 VAL B N 1
ATOM 5827 C CA . VAL B 1 320 ? 4.051 -38.938 -16.969 1 96.31 320 VAL B CA 1
ATOM 5828 C C . VAL B 1 320 ? 5.363 -39.688 -17.234 1 96.31 320 VAL B C 1
ATOM 5830 O O . VAL B 1 320 ? 5.438 -40.531 -18.125 1 96.31 320 VAL B O 1
ATOM 5833 N N . ALA B 1 321 ? 6.328 -39.344 -16.438 1 97.06 321 ALA B N 1
ATOM 5834 C CA . ALA B 1 321 ? 7.621 -40 -16.578 1 97.06 321 ALA B CA 1
ATOM 5835 C C . ALA B 1 321 ? 7.488 -41.531 -16.375 1 97.06 321 ALA B C 1
ATOM 5837 O O . ALA B 1 321 ? 8.125 -42.312 -17.078 1 97.06 321 ALA B O 1
ATOM 5838 N N . LYS B 1 322 ? 6.719 -41.875 -15.469 1 96.75 322 LYS B N 1
ATOM 5839 C CA . LYS B 1 322 ? 6.5 -43.312 -15.211 1 96.75 322 LYS B CA 1
ATOM 5840 C C . LYS B 1 322 ? 5.84 -44 -16.406 1 96.75 322 LYS B C 1
ATOM 5842 O O . LYS B 1 322 ? 6.258 -45.062 -16.812 1 96.75 322 LYS B O 1
ATOM 5847 N N . PHE B 1 323 ? 4.859 -43.344 -16.969 1 95.94 323 PHE B N 1
ATOM 5848 C CA . PHE B 1 323 ? 4.168 -43.875 -18.125 1 95.94 323 PHE B CA 1
ATOM 5849 C C . PHE B 1 323 ? 5.109 -43.969 -19.312 1 95.94 323 PHE B C 1
ATOM 5851 O O . PHE B 1 323 ? 5.109 -44.969 -20.031 1 95.94 323 PHE B O 1
ATOM 5858 N N . GLU B 1 324 ? 5.879 -43 -19.516 1 95.94 324 GLU B N 1
ATOM 5859 C CA . GLU B 1 324 ? 6.844 -43 -20.609 1 95.94 324 GLU B CA 1
ATOM 5860 C C . GLU B 1 324 ? 7.883 -44.094 -20.438 1 95.94 324 GLU B C 1
ATOM 5862 O O . GLU B 1 324 ? 8.305 -44.719 -21.422 1 95.94 324 GLU B O 1
ATOM 5867 N N . SER B 1 325 ? 8.258 -44.281 -19.219 1 97.12 325 SER B N 1
ATOM 5868 C CA . SER B 1 325 ? 9.219 -45.344 -18.922 1 97.12 325 SER B CA 1
ATOM 5869 C C . SER B 1 325 ? 8.641 -46.719 -19.266 1 97.12 325 SER B C 1
ATOM 5871 O O . SER B 1 325 ? 9.328 -47.531 -19.859 1 97.12 325 SER B O 1
ATOM 5873 N N . GLU B 1 326 ? 7.41 -46.875 -18.891 1 95.5 326 GLU B N 1
ATOM 5874 C CA . GLU B 1 326 ? 6.746 -48.156 -19.172 1 95.5 326 GLU B CA 1
ATOM 5875 C C . GLU B 1 326 ? 6.625 -48.375 -20.688 1 95.5 326 GLU B C 1
ATOM 5877 O O . GLU B 1 326 ? 6.832 -49.5 -21.156 1 95.5 326 GLU B O 1
ATOM 5882 N N . GLN B 1 327 ? 6.328 -47.375 -21.359 1 94.5 327 GLN B N 1
ATOM 5883 C CA . GLN B 1 327 ? 6.234 -47.469 -22.812 1 94.5 327 GLN B CA 1
ATOM 5884 C C . GLN B 1 327 ? 7.594 -47.781 -23.422 1 94.5 327 GLN B C 1
ATOM 5886 O O . GLN B 1 327 ? 7.691 -48.594 -24.344 1 94.5 327 GLN B O 1
ATOM 5891 N N . ALA B 1 328 ? 8.578 -47.188 -22.922 1 96.5 328 ALA B N 1
ATOM 5892 C CA . ALA B 1 328 ? 9.93 -47.406 -23.422 1 96.5 328 ALA B CA 1
ATOM 5893 C C . ALA B 1 328 ? 10.375 -48.844 -23.188 1 96.5 328 ALA B C 1
ATOM 5895 O O . ALA B 1 328 ? 10.945 -49.5 -24.062 1 96.5 328 ALA B O 1
ATOM 5896 N N . ILE B 1 329 ? 10.047 -49.312 -22.062 1 96.12 329 ILE B N 1
ATOM 5897 C CA . ILE B 1 329 ? 10.406 -50.688 -21.703 1 96.12 329 ILE B CA 1
ATOM 5898 C C . ILE B 1 329 ? 9.68 -51.656 -22.625 1 96.12 329 ILE B C 1
ATOM 5900 O O . ILE B 1 329 ? 10.273 -52.625 -23.109 1 96.12 329 ILE B O 1
ATOM 5904 N N . ARG B 1 330 ? 8.469 -51.312 -22.859 1 93.19 330 ARG B N 1
ATOM 5905 C CA . ARG B 1 330 ? 7.691 -52.188 -23.75 1 93.19 330 ARG B CA 1
ATOM 5906 C C . ARG B 1 330 ? 8.289 -52.219 -25.156 1 93.19 330 ARG B C 1
ATOM 5908 O O . ARG B 1 330 ? 8.391 -53.281 -25.766 1 93.19 330 ARG B O 1
ATOM 5915 N N . ILE B 1 331 ? 8.656 -51.125 -25.641 1 94.12 331 ILE B N 1
ATOM 5916 C CA . ILE B 1 331 ? 9.258 -51.031 -26.969 1 94.12 331 ILE B CA 1
ATOM 5917 C C . ILE B 1 331 ? 10.539 -51.844 -27.016 1 94.12 331 ILE B C 1
ATOM 5919 O O . ILE B 1 331 ? 10.766 -52.594 -27.969 1 94.12 331 ILE B O 1
ATOM 5923 N N . ILE B 1 332 ? 11.297 -51.844 -26.031 1 95.44 332 ILE B N 1
ATOM 5924 C CA . ILE B 1 332 ? 12.609 -52.5 -26 1 95.44 332 ILE B CA 1
ATOM 5925 C C . ILE B 1 332 ? 12.445 -54 -25.812 1 95.44 332 ILE B C 1
ATOM 5927 O O . ILE B 1 332 ? 13.078 -54.781 -26.531 1 95.44 332 ILE B O 1
ATOM 5931 N N . VAL B 1 333 ? 11.516 -54.344 -24.969 1 92.75 333 VAL B N 1
ATOM 5932 C CA . VAL B 1 333 ? 11.383 -55.75 -24.609 1 92.75 333 VAL B CA 1
ATOM 5933 C C . VAL B 1 333 ? 10.594 -56.5 -25.703 1 92.75 333 VAL B C 1
ATOM 5935 O O . VAL B 1 333 ? 10.938 -57.625 -26.078 1 92.75 333 VAL B O 1
ATOM 5938 N N . GLN B 1 334 ? 9.633 -55.844 -26.219 1 91.44 334 GLN B N 1
ATOM 5939 C CA . GLN B 1 334 ? 8.758 -56.531 -27.172 1 91.44 334 GLN B CA 1
ATOM 5940 C C . GLN B 1 334 ? 9.258 -56.344 -28.594 1 91.44 334 GLN B C 1
ATOM 5942 O O . GLN B 1 334 ? 9.211 -57.281 -29.406 1 91.44 334 GLN B O 1
ATOM 5947 N N . ASN B 1 335 ? 9.742 -55.188 -28.891 1 92.44 335 ASN B N 1
ATOM 5948 C CA . ASN B 1 335 ? 10.086 -54.875 -30.266 1 92.44 335 ASN B CA 1
ATOM 5949 C C . ASN B 1 335 ? 11.594 -54.938 -30.5 1 92.44 335 ASN B C 1
ATOM 5951 O O . ASN B 1 335 ? 12.055 -54.906 -31.641 1 92.44 335 ASN B O 1
ATOM 5955 N N . ARG B 1 336 ? 12.336 -55.031 -29.469 1 93.19 336 ARG B N 1
ATOM 5956 C CA . ARG B 1 336 ? 13.797 -55.094 -29.531 1 93.19 336 ARG B CA 1
ATOM 5957 C C . ARG B 1 336 ? 14.367 -53.906 -30.297 1 93.19 336 ARG B C 1
ATOM 5959 O O . ARG B 1 336 ? 15.141 -54.062 -31.234 1 93.19 336 ARG B O 1
ATOM 5966 N N . MET B 1 337 ? 13.922 -52.688 -29.859 1 95.69 337 MET B N 1
ATOM 5967 C CA . MET B 1 337 ? 14.344 -51.406 -30.453 1 95.69 337 MET B CA 1
ATOM 5968 C C . MET B 1 337 ? 14.641 -50.375 -29.375 1 95.69 337 MET B C 1
ATOM 5970 O O . MET B 1 337 ? 14.125 -50.469 -28.266 1 95.69 337 MET B O 1
ATOM 5974 N N . ASN B 1 338 ? 15.5 -49.438 -29.734 1 97.31 338 ASN B N 1
ATOM 5975 C CA . ASN B 1 338 ? 15.742 -48.312 -28.828 1 97.31 338 ASN B CA 1
ATOM 5976 C C . ASN B 1 338 ? 14.5 -47.438 -28.703 1 97.31 338 ASN B C 1
ATOM 5978 O O . ASN B 1 338 ? 13.68 -47.375 -29.609 1 97.31 338 ASN B O 1
ATOM 5982 N N . ALA B 1 339 ? 14.406 -46.781 -27.578 1 97.25 339 ALA B N 1
ATOM 5983 C CA . ALA B 1 339 ? 13.266 -45.906 -27.344 1 97.25 339 ALA B CA 1
ATOM 5984 C C . ALA B 1 339 ? 13.703 -44.438 -27.25 1 97.25 339 ALA B C 1
ATOM 5986 O O . ALA B 1 339 ? 14.758 -44.125 -26.703 1 97.25 339 ALA B O 1
ATOM 5987 N N . TYR B 1 340 ? 12.805 -43.594 -27.781 1 97.44 340 TYR B N 1
ATOM 5988 C CA . TYR B 1 340 ? 13.078 -42.156 -27.797 1 97.44 340 TYR B CA 1
ATOM 5989 C C . TYR B 1 340 ? 11.977 -41.375 -27.078 1 97.44 340 TYR B C 1
ATOM 5991 O O . TYR B 1 340 ? 10.789 -41.562 -27.375 1 97.44 340 TYR B O 1
ATOM 5999 N N . ILE B 1 341 ? 12.414 -40.531 -26.094 1 96.88 341 ILE B N 1
ATOM 6000 C CA . ILE B 1 341 ? 11.461 -39.688 -25.375 1 96.88 341 ILE B CA 1
ATOM 6001 C C . ILE B 1 341 ? 11.867 -38.219 -25.531 1 96.88 341 ILE B C 1
ATOM 6003 O O . ILE B 1 341 ? 12.953 -37.812 -25.094 1 96.88 341 ILE B O 1
ATOM 6007 N N . HIS B 1 342 ? 10.977 -37.5 -26.125 1 95.38 342 HIS B N 1
ATOM 6008 C CA . HIS B 1 342 ? 11.219 -36.062 -26.281 1 95.38 342 HIS B CA 1
ATOM 6009 C C . HIS B 1 342 ? 10.086 -35.25 -25.672 1 95.38 342 HIS B C 1
ATOM 6011 O O . HIS B 1 342 ? 8.906 -35.562 -25.859 1 95.38 342 HIS B O 1
ATOM 6017 N N . ARG B 1 343 ? 10.5 -34.25 -24.906 1 93.31 343 ARG B N 1
ATOM 6018 C CA . ARG B 1 343 ? 9.5 -33.375 -24.328 1 93.31 343 ARG B CA 1
ATOM 6019 C C . ARG B 1 343 ? 10.008 -31.938 -24.281 1 93.31 343 ARG B C 1
ATOM 6021 O O . ARG B 1 343 ? 11.188 -31.688 -24.016 1 93.31 343 ARG B O 1
ATOM 6028 N N . TYR B 1 344 ? 8.992 -31.016 -24.469 1 88.56 344 TYR B N 1
ATOM 6029 C CA . TYR B 1 344 ? 9.344 -29.594 -24.406 1 88.56 344 TYR B CA 1
ATOM 6030 C C . TYR B 1 344 ? 9.445 -29.125 -22.953 1 88.56 344 TYR B C 1
ATOM 6032 O O . TYR B 1 344 ? 10.383 -28.406 -22.594 1 88.56 344 TYR B O 1
ATOM 6040 N N . ASP B 1 345 ? 8.43 -29.516 -22.141 1 82.25 345 ASP B N 1
ATOM 6041 C CA . ASP B 1 345 ? 8.32 -28.984 -20.781 1 82.25 345 ASP B CA 1
ATOM 6042 C C . ASP B 1 345 ? 8.75 -30.031 -19.75 1 82.25 345 ASP B C 1
ATOM 6044 O O . ASP B 1 345 ? 8.023 -31 -19.516 1 82.25 345 ASP B O 1
ATOM 6048 N N . GLY B 1 346 ? 10.055 -30.312 -19.656 1 82.88 346 GLY B N 1
ATOM 6049 C CA . GLY B 1 346 ? 10.562 -31.25 -18.672 1 82.88 346 GLY B CA 1
ATOM 6050 C C . GLY B 1 346 ? 11.688 -30.672 -17.828 1 82.88 346 GLY B C 1
ATOM 6051 O O . GLY B 1 346 ? 12.227 -29.609 -18.141 1 82.88 346 GLY B O 1
ATOM 6052 N N . ASN B 1 347 ? 11.828 -31.312 -16.625 1 88.88 347 ASN B N 1
ATOM 6053 C CA . ASN B 1 347 ? 12.922 -30.891 -15.742 1 88.88 347 ASN B CA 1
ATOM 6054 C C . ASN B 1 347 ? 13.766 -32.094 -15.289 1 88.88 347 ASN B C 1
ATOM 6056 O O . ASN B 1 347 ? 13.562 -33.219 -15.766 1 88.88 347 ASN B O 1
ATOM 6060 N N . THR B 1 348 ? 14.672 -31.781 -14.547 1 90.44 348 THR B N 1
ATOM 6061 C CA . THR B 1 348 ? 15.617 -32.812 -14.094 1 90.44 348 THR B CA 1
ATOM 6062 C C . THR B 1 348 ? 14.891 -33.906 -13.344 1 90.44 348 THR B C 1
ATOM 6064 O O . THR B 1 348 ? 15.281 -35.094 -13.422 1 90.44 348 THR B O 1
ATOM 6067 N N . ASP B 1 349 ? 13.82 -33.594 -12.727 1 93.19 349 ASP B N 1
ATOM 6068 C CA . ASP B 1 349 ? 13.055 -34.594 -11.992 1 93.19 349 ASP B CA 1
ATOM 6069 C C . ASP B 1 349 ? 12.422 -35.625 -12.945 1 93.19 349 ASP B C 1
ATOM 6071 O O . ASP B 1 349 ? 12.375 -36.812 -12.656 1 93.19 349 ASP B O 1
ATOM 6075 N N . PHE B 1 350 ? 12.008 -35.094 -14.016 1 96 350 PHE B N 1
ATOM 6076 C CA . PHE B 1 350 ? 11.43 -35.938 -15.062 1 96 350 PHE B CA 1
ATOM 6077 C C . PHE B 1 350 ? 12.453 -36.938 -15.586 1 96 350 PHE B C 1
ATOM 6079 O O . PHE B 1 350 ? 12.18 -38.125 -15.648 1 96 350 PHE B O 1
ATOM 6086 N N . ILE B 1 351 ? 13.594 -36.531 -15.875 1 96.06 351 ILE B N 1
ATOM 6087 C CA . ILE B 1 351 ? 14.68 -37.344 -16.406 1 96.06 351 ILE B CA 1
ATOM 6088 C C . ILE B 1 351 ? 15.078 -38.406 -15.391 1 96.06 351 ILE B C 1
ATOM 6090 O O . ILE B 1 351 ? 15.172 -39.594 -15.727 1 96.06 351 ILE B O 1
ATOM 6094 N N . ASN B 1 352 ? 15.266 -37.969 -14.234 1 96.19 352 ASN B N 1
ATOM 6095 C CA . ASN B 1 352 ? 15.711 -38.875 -13.172 1 96.19 352 ASN B CA 1
ATOM 6096 C C . ASN B 1 352 ? 14.695 -39.969 -12.914 1 96.19 352 ASN B C 1
ATOM 6098 O O . ASN B 1 352 ? 15.07 -41.125 -12.625 1 96.19 352 ASN B O 1
ATOM 6102 N N . LYS B 1 353 ? 13.508 -39.562 -13.016 1 96.88 353 LYS B N 1
ATOM 6103 C CA . LYS B 1 353 ? 12.461 -40.562 -12.82 1 96.88 353 LYS B CA 1
ATOM 6104 C C . LYS B 1 353 ? 12.516 -41.625 -13.914 1 96.88 353 LYS B C 1
ATOM 6106 O O . LYS B 1 353 ? 12.422 -42.844 -13.633 1 96.88 353 LYS B O 1
ATOM 6111 N N . ILE B 1 354 ? 12.672 -41.281 -15.164 1 97.06 354 ILE B N 1
ATOM 6112 C CA . ILE B 1 354 ? 12.742 -42.219 -16.281 1 97.06 354 ILE B CA 1
ATOM 6113 C C . ILE B 1 354 ? 13.969 -43.125 -16.125 1 97.06 354 ILE B C 1
ATOM 6115 O O . ILE B 1 354 ? 13.875 -44.344 -16.266 1 97.06 354 ILE B O 1
ATOM 6119 N N . VAL B 1 355 ? 15.055 -42.5 -15.781 1 96.56 355 VAL B N 1
ATOM 6120 C CA . VAL B 1 355 ? 16.297 -43.25 -15.609 1 96.56 355 VAL B CA 1
ATOM 6121 C C . VAL B 1 355 ? 16.125 -44.281 -14.5 1 96.56 355 VAL B C 1
ATOM 6123 O O . VAL B 1 355 ? 16.5 -45.469 -14.664 1 96.56 355 VAL B O 1
ATOM 6126 N N . GLY B 1 356 ? 15.555 -43.875 -13.461 1 95.88 356 GLY B N 1
ATOM 6127 C CA . GLY B 1 356 ? 15.352 -44.781 -12.336 1 95.88 356 GLY B CA 1
ATOM 6128 C C . GLY B 1 356 ? 14.438 -45.938 -12.648 1 95.88 356 GLY B C 1
ATOM 6129 O O . GLY B 1 356 ? 14.656 -47.062 -12.172 1 95.88 356 GLY B O 1
ATOM 6130 N N . GLU B 1 357 ? 13.492 -45.656 -13.508 1 95.81 357 GLU B N 1
ATOM 6131 C CA . GLU B 1 357 ? 12.5 -46.688 -13.836 1 95.81 357 GLU B CA 1
ATOM 6132 C C . GLU B 1 357 ? 13.031 -47.656 -14.883 1 95.81 357 GLU B C 1
ATOM 6134 O O . GLU B 1 357 ? 12.539 -48.781 -15 1 95.81 357 GLU B O 1
ATOM 6139 N N . THR B 1 358 ? 14.07 -47.312 -15.633 1 96.44 358 THR B N 1
ATOM 6140 C CA . THR B 1 358 ? 14.383 -48.094 -16.812 1 96.44 358 THR B CA 1
ATOM 6141 C C . THR B 1 358 ? 15.773 -48.75 -16.688 1 96.44 358 THR B C 1
ATOM 6143 O O . THR B 1 358 ? 16.062 -49.75 -17.328 1 96.44 358 THR B O 1
ATOM 6146 N N . LYS B 1 359 ? 16.609 -48.219 -15.914 1 93.56 359 LYS B N 1
ATOM 6147 C CA . LYS B 1 359 ? 18.047 -48.531 -15.922 1 93.56 359 LYS B CA 1
ATOM 6148 C C . LYS B 1 359 ? 18.266 -50.031 -15.695 1 93.56 359 LYS B C 1
ATOM 6150 O O . LYS B 1 359 ? 18.938 -50.688 -16.484 1 93.56 359 LYS B O 1
ATOM 6155 N N . GLU B 1 360 ? 17.625 -50.531 -14.68 1 92.81 360 GLU B N 1
ATOM 6156 C CA . GLU B 1 360 ? 17.859 -51.938 -14.312 1 92.81 360 GLU B CA 1
ATOM 6157 C C . GLU B 1 360 ? 17.234 -52.875 -15.336 1 92.81 360 GLU B C 1
ATOM 6159 O O . GLU B 1 360 ? 17.828 -53.906 -15.68 1 92.81 360 GLU B O 1
ATOM 6164 N N . VAL B 1 361 ? 16.156 -52.562 -15.797 1 94.5 361 VAL B N 1
ATOM 6165 C CA . VAL B 1 361 ? 15.414 -53.406 -16.734 1 94.5 361 VAL B CA 1
ATOM 6166 C C . VAL B 1 361 ? 16.156 -53.469 -18.062 1 94.5 361 VAL B C 1
ATOM 6168 O O . VAL B 1 361 ? 16.078 -54.5 -18.766 1 94.5 361 VAL B O 1
ATOM 6171 N N . LEU B 1 362 ? 16.953 -52.531 -18.312 1 95.19 362 LEU B N 1
ATOM 6172 C CA . LEU B 1 362 ? 17.547 -52.438 -19.641 1 95.19 362 LEU B CA 1
ATOM 6173 C C . LEU B 1 362 ? 18.922 -53.094 -19.672 1 95.19 362 LEU B C 1
ATOM 6175 O O . LEU B 1 362 ? 19.469 -53.344 -20.75 1 95.19 362 LEU B O 1
ATOM 6179 N N . GLU B 1 363 ? 19.328 -53.438 -18.562 1 93.19 363 GLU B N 1
ATOM 6180 C CA . GLU B 1 363 ? 20.641 -54.094 -18.516 1 93.19 363 GLU B CA 1
ATOM 6181 C C . GLU B 1 363 ? 20.609 -55.406 -19.25 1 93.19 363 GLU B C 1
ATOM 6183 O O . GLU B 1 363 ? 19.734 -56.25 -19.016 1 93.19 363 GLU B O 1
ATOM 6188 N N . GLY B 1 364 ? 21.469 -55.594 -20.125 1 93.69 364 GLY B N 1
ATOM 6189 C CA . GLY B 1 364 ? 21.609 -56.875 -20.812 1 93.69 364 GLY B CA 1
ATOM 6190 C C . GLY B 1 364 ? 20.703 -56.969 -22.031 1 93.69 364 GLY B C 1
ATOM 6191 O O . GLY B 1 364 ? 20.781 -57.969 -22.781 1 93.69 364 GLY B O 1
ATOM 6192 N N . THR B 1 365 ? 19.938 -56.062 -22.297 1 95 365 THR B N 1
ATOM 6193 C CA . THR B 1 365 ? 19.016 -56.125 -23.422 1 95 365 THR B CA 1
ATOM 6194 C C . THR B 1 365 ? 19.719 -55.75 -24.719 1 95 365 THR B C 1
ATOM 6196 O O . THR B 1 365 ? 19.25 -56.094 -25.812 1 95 365 THR B O 1
ATOM 6199 N N . GLY B 1 366 ? 20.75 -54.906 -24.578 1 95.75 366 GLY B N 1
ATOM 6200 C CA . GLY B 1 366 ? 21.469 -54.406 -25.75 1 95.75 366 GLY B CA 1
ATOM 6201 C C . GLY B 1 366 ? 20.828 -53.188 -26.344 1 95.75 366 GLY B C 1
ATOM 6202 O O . GLY B 1 366 ? 21.219 -52.75 -27.438 1 95.75 366 GLY B O 1
ATOM 6203 N N . PHE B 1 367 ? 19.875 -52.562 -25.531 1 96.94 367 PHE B N 1
ATOM 6204 C CA . PHE B 1 367 ? 19.141 -51.406 -26.047 1 96.94 367 PHE B CA 1
ATOM 6205 C C . PHE B 1 367 ? 19.172 -50.25 -25.047 1 96.94 367 PHE B C 1
ATOM 6207 O O . PHE B 1 367 ? 19.594 -50.438 -23.906 1 96.94 367 PHE B O 1
ATOM 6214 N N . VAL B 1 368 ? 18.719 -49 -25.594 1 97.62 368 VAL B N 1
ATOM 6215 C CA . VAL B 1 368 ? 18.812 -47.812 -24.734 1 97.62 368 VAL B CA 1
ATOM 6216 C C . VAL B 1 368 ? 17.531 -46.969 -24.875 1 97.62 368 VAL B C 1
ATOM 6218 O O . VAL B 1 368 ? 16.766 -47.156 -25.812 1 97.62 368 VAL B O 1
ATOM 6221 N N . VAL B 1 369 ? 17.359 -46.125 -23.844 1 98 369 VAL B N 1
ATOM 6222 C CA . VAL B 1 369 ? 16.391 -45.031 -23.922 1 98 369 VAL B CA 1
ATOM 6223 C C . VAL B 1 369 ? 17.109 -43.688 -24.047 1 98 369 VAL B C 1
ATOM 6225 O O . VAL B 1 369 ? 18.016 -43.406 -23.25 1 98 369 VAL B O 1
ATOM 6228 N N . VAL B 1 370 ? 16.703 -42.938 -25.031 1 98.06 370 VAL B N 1
ATOM 6229 C CA . VAL B 1 370 ? 17.25 -41.594 -25.203 1 98.06 370 VAL B CA 1
ATOM 6230 C C . VAL B 1 370 ? 16.188 -40.562 -24.859 1 98.06 370 VAL B C 1
ATOM 6232 O O . VAL B 1 370 ? 15.102 -40.562 -25.438 1 98.06 370 VAL B O 1
ATOM 6235 N N . ILE B 1 371 ? 16.547 -39.656 -23.875 1 97.75 371 ILE B N 1
ATOM 6236 C CA . ILE B 1 371 ? 15.641 -38.625 -23.438 1 97.75 371 ILE B CA 1
ATOM 6237 C C . ILE B 1 371 ? 16.172 -37.25 -23.875 1 97.75 371 ILE B C 1
ATOM 6239 O O . ILE B 1 371 ? 17.328 -36.906 -23.578 1 97.75 371 ILE B O 1
ATOM 6243 N N . ALA B 1 372 ? 15.359 -36.562 -24.562 1 96.25 372 ALA B N 1
ATOM 6244 C CA . ALA B 1 372 ? 15.734 -35.188 -24.984 1 96.25 372 ALA B CA 1
ATOM 6245 C C . ALA B 1 372 ? 14.688 -34.188 -24.547 1 96.25 372 ALA B C 1
ATOM 6247 O O . ALA B 1 372 ? 13.508 -34.312 -24.875 1 96.25 372 ALA B O 1
ATOM 6248 N N . LEU B 1 373 ? 15.125 -33.156 -23.797 1 95.56 373 LEU B N 1
ATOM 6249 C CA . LEU B 1 373 ? 14.219 -32.094 -23.344 1 95.56 373 LEU B CA 1
ATOM 6250 C C . LEU B 1 373 ? 14.516 -30.797 -24.062 1 95.56 373 LEU B C 1
ATOM 6252 O O . LEU B 1 373 ? 15.672 -30.516 -24.406 1 95.56 373 LEU B O 1
ATOM 6256 N N . GLY B 1 374 ? 13.406 -29.969 -24.266 1 92.88 374 GLY B N 1
ATOM 6257 C CA . GLY B 1 374 ? 13.586 -28.641 -24.828 1 92.88 374 GLY B CA 1
ATOM 6258 C C . GLY B 1 374 ? 12.844 -28.438 -26.141 1 92.88 374 GLY B C 1
ATOM 6259 O O . GLY B 1 374 ? 12.586 -29.406 -26.875 1 92.88 374 GLY B O 1
ATOM 6260 N N . GLU B 1 375 ? 12.5 -27.172 -26.391 1 90.12 375 GLU B N 1
ATOM 6261 C CA . GLU B 1 375 ? 11.828 -26.828 -27.641 1 90.12 375 GLU B CA 1
ATOM 6262 C C . GLU B 1 375 ? 12.82 -26.266 -28.656 1 90.12 375 GLU B C 1
ATOM 6264 O O . GLU B 1 375 ? 13.953 -25.938 -28.312 1 90.12 375 GLU B O 1
ATOM 6269 N N . PRO B 1 376 ? 12.297 -26.266 -29.891 1 89.94 376 PRO B N 1
ATOM 6270 C CA . PRO B 1 376 ? 13.164 -25.609 -30.875 1 89.94 376 PRO B CA 1
ATOM 6271 C C . PRO B 1 376 ? 13.539 -24.188 -30.484 1 89.94 376 PRO B C 1
ATOM 6273 O O . PRO B 1 376 ? 12.703 -23.453 -29.938 1 89.94 376 PRO B O 1
ATOM 6276 N N . LYS B 1 377 ? 14.789 -23.844 -30.688 1 90.06 377 LYS B N 1
ATOM 6277 C CA . LYS B 1 377 ? 15.367 -22.547 -30.359 1 90.06 377 LYS B CA 1
ATOM 6278 C C . LYS B 1 377 ? 15.586 -22.406 -28.859 1 90.06 377 LYS B C 1
ATOM 6280 O O . LYS B 1 377 ? 15.938 -21.312 -28.375 1 90.06 377 LYS B O 1
ATOM 6285 N N . GLY B 1 378 ? 15.328 -23.531 -28.25 1 89.31 378 GLY B N 1
ATOM 6286 C CA . GLY B 1 378 ? 15.68 -23.609 -26.844 1 89.31 378 GLY B CA 1
ATOM 6287 C C . GLY B 1 378 ? 16.719 -24.688 -26.562 1 89.31 378 GLY B C 1
ATOM 6288 O O . GLY B 1 378 ? 17.016 -25.516 -27.406 1 89.31 378 GLY B O 1
ATOM 6289 N N . GLY B 1 379 ? 17.406 -24.625 -25.453 1 90.88 379 GLY B N 1
ATOM 6290 C CA . GLY B 1 379 ? 18.344 -25.641 -25.047 1 90.88 379 GLY B CA 1
ATOM 6291 C C . GLY B 1 379 ? 17.734 -26.688 -24.125 1 90.88 379 GLY B C 1
ATOM 6292 O O . GLY B 1 379 ? 16.562 -26.578 -23.766 1 90.88 379 GLY B O 1
ATOM 6293 N N . GLY B 1 380 ? 18.516 -27.75 -23.906 1 92.62 380 GLY B N 1
ATOM 6294 C CA . GLY B 1 380 ? 18.031 -28.75 -22.969 1 92.62 380 GLY B CA 1
ATOM 6295 C C . GLY B 1 380 ? 18.953 -29.938 -22.844 1 92.62 380 GLY B C 1
ATOM 6296 O O . GLY B 1 380 ? 19.922 -30.078 -23.594 1 92.62 380 GLY B O 1
ATOM 6297 N N . PRO B 1 381 ? 18.719 -30.75 -21.906 1 95.44 381 PRO B N 1
ATOM 6298 C CA . PRO B 1 381 ? 19.547 -31.922 -21.656 1 95.44 381 PRO B CA 1
ATOM 6299 C C . PRO B 1 381 ? 19.172 -33.094 -22.562 1 95.44 381 PRO B C 1
ATOM 6301 O O . PRO B 1 381 ? 18.047 -33.188 -23.062 1 95.44 381 PRO B O 1
ATOM 6304 N N . VAL B 1 382 ? 20.156 -33.969 -22.828 1 96.81 382 VAL B N 1
ATOM 6305 C CA . VAL B 1 382 ? 20 -35.281 -23.453 1 96.81 382 VAL B CA 1
ATOM 6306 C C . VAL B 1 382 ? 20.578 -36.344 -22.547 1 96.81 382 VAL B C 1
ATOM 6308 O O . VAL B 1 382 ? 21.719 -36.25 -22.094 1 96.81 382 VAL B O 1
ATOM 6311 N N . VAL B 1 383 ? 19.797 -37.344 -22.312 1 97.75 383 VAL B N 1
ATOM 6312 C CA . VAL B 1 383 ? 20.266 -38.406 -21.438 1 97.75 383 VAL B CA 1
ATOM 6313 C C . VAL B 1 383 ? 20.031 -39.781 -22.109 1 97.75 383 VAL B C 1
ATOM 6315 O O . VAL B 1 383 ? 18.984 -40 -22.703 1 97.75 383 VAL B O 1
ATOM 6318 N N . ILE B 1 384 ? 21.047 -40.594 -22.109 1 97.81 384 ILE B N 1
ATOM 6319 C CA . ILE B 1 384 ? 20.984 -41.969 -22.625 1 97.81 384 ILE B CA 1
ATOM 6320 C C . ILE B 1 384 ? 21.156 -42.969 -21.484 1 97.81 384 ILE B C 1
ATOM 6322 O O . ILE B 1 384 ? 22.125 -42.875 -20.719 1 97.81 384 ILE B O 1
ATOM 6326 N N . VAL B 1 385 ? 20.219 -43.844 -21.391 1 97.94 385 VAL B N 1
ATOM 6327 C CA . VAL B 1 385 ? 20.281 -44.812 -20.312 1 97.94 385 VAL B CA 1
ATOM 6328 C C . VAL B 1 385 ? 19.984 -46.219 -20.844 1 97.94 385 VAL B C 1
ATOM 6330 O O . VAL B 1 385 ? 19.156 -46.375 -21.75 1 97.94 385 VAL B O 1
ATOM 6333 N N . GLY B 1 386 ? 20.688 -47.25 -20.312 1 96.62 386 GLY B N 1
ATOM 6334 C CA . GLY B 1 386 ? 20.422 -48.625 -20.719 1 96.62 386 GLY B CA 1
ATOM 6335 C C . GLY B 1 386 ? 21.625 -49.531 -20.594 1 96.62 386 GLY B C 1
ATOM 6336 O O . GLY B 1 386 ? 22.391 -49.438 -19.625 1 96.62 386 GLY B O 1
ATOM 6337 N N . ASP B 1 387 ? 21.672 -50.438 -21.594 1 95.38 387 ASP B N 1
ATOM 6338 C CA . ASP B 1 387 ? 22.812 -51.344 -21.672 1 95.38 387 ASP B CA 1
ATOM 6339 C C . ASP B 1 387 ? 24.109 -50.562 -21.859 1 95.38 387 ASP B C 1
ATOM 6341 O O . ASP B 1 387 ? 24.203 -49.688 -22.719 1 95.38 387 ASP B O 1
ATOM 6345 N N . ALA B 1 388 ? 25.156 -50.938 -21.094 1 95.06 388 ALA B N 1
ATOM 6346 C CA . ALA B 1 388 ? 26.391 -50.188 -21.031 1 95.06 388 ALA B CA 1
ATOM 6347 C C . ALA B 1 388 ? 27.031 -50.031 -22.406 1 95.06 388 ALA B C 1
ATOM 6349 O O . ALA B 1 388 ? 27.453 -48.938 -22.797 1 95.06 388 ALA B O 1
ATOM 6350 N N . VAL B 1 389 ? 27.062 -51.094 -23.078 1 95.06 389 VAL B N 1
ATOM 6351 C CA . VAL B 1 389 ? 27.703 -51.094 -24.391 1 95.06 389 VAL B CA 1
ATOM 6352 C C . VAL B 1 389 ? 26.859 -50.281 -25.375 1 95.06 389 VAL B C 1
ATOM 6354 O O . VAL B 1 389 ? 27.391 -49.531 -26.172 1 95.06 389 VAL B O 1
ATOM 6357 N N . ALA B 1 390 ? 25.594 -50.469 -25.25 1 95.69 390 ALA B N 1
ATOM 6358 C CA . ALA B 1 390 ? 24.672 -49.781 -26.156 1 95.69 390 ALA B CA 1
ATOM 6359 C C . ALA B 1 390 ? 24.656 -48.281 -25.875 1 95.69 390 ALA B C 1
ATOM 6361 O O . ALA B 1 390 ? 24.516 -47.469 -26.797 1 95.69 390 ALA B O 1
ATOM 6362 N N . VAL B 1 391 ? 24.875 -47.906 -24.641 1 96.94 391 VAL B N 1
ATOM 6363 C CA . VAL B 1 391 ? 24.891 -46.5 -24.25 1 96.94 391 VAL B CA 1
ATOM 6364 C C . VAL B 1 391 ? 26.094 -45.781 -24.891 1 96.94 391 VAL B C 1
ATOM 6366 O O . VAL B 1 391 ? 25.953 -44.719 -25.453 1 96.94 391 VAL B O 1
ATOM 6369 N N . ASP B 1 392 ? 27.172 -46.438 -24.797 1 95.5 392 ASP B N 1
ATOM 6370 C CA . ASP B 1 392 ? 28.406 -45.875 -25.359 1 95.5 392 ASP B CA 1
ATOM 6371 C C . ASP B 1 392 ? 28.281 -45.719 -26.875 1 95.5 392 ASP B C 1
ATOM 6373 O O . ASP B 1 392 ? 28.703 -44.688 -27.438 1 95.5 392 ASP B O 1
ATOM 6377 N N . ALA B 1 393 ? 27.719 -46.688 -27.438 1 95.19 393 ALA B N 1
ATOM 6378 C CA . ALA B 1 393 ? 27.547 -46.656 -28.891 1 95.19 393 ALA B CA 1
ATOM 6379 C C . ALA B 1 393 ? 26.578 -45.562 -29.297 1 95.19 393 ALA B C 1
ATOM 6381 O O . ALA B 1 393 ? 26.812 -44.844 -30.266 1 95.19 393 ALA B O 1
ATOM 6382 N N . MET B 1 394 ? 25.547 -45.438 -28.578 1 96.31 394 MET B N 1
ATOM 6383 C CA . MET B 1 394 ? 24.531 -44.406 -28.891 1 96.31 394 MET B CA 1
ATOM 6384 C C . MET B 1 394 ? 25.062 -43 -28.641 1 96.31 394 MET B C 1
ATOM 6386 O O . MET B 1 394 ? 24.75 -42.094 -29.391 1 96.31 394 MET B O 1
ATOM 6390 N N . ALA B 1 395 ? 25.859 -42.875 -27.625 1 96 395 ALA B N 1
ATOM 6391 C CA . ALA B 1 395 ? 26.438 -41.562 -27.312 1 96 395 ALA B CA 1
ATOM 6392 C C . ALA B 1 395 ? 27.281 -41.062 -28.484 1 96 395 ALA B C 1
ATOM 6394 O O . ALA B 1 395 ? 27.266 -39.844 -28.797 1 96 395 ALA B O 1
ATOM 6395 N N . LYS B 1 396 ? 27.938 -41.969 -29.078 1 93.62 396 LYS B N 1
ATOM 6396 C CA . LYS B 1 396 ? 28.75 -41.594 -30.234 1 93.62 396 LYS B CA 1
ATOM 6397 C C . LYS B 1 396 ? 27.891 -41.156 -31.406 1 93.62 396 LYS B C 1
ATOM 6399 O O . LYS B 1 396 ? 28.203 -40.188 -32.094 1 93.62 396 LYS B O 1
ATOM 6404 N N . LYS B 1 397 ? 26.828 -41.812 -31.578 1 95.5 397 LYS B N 1
ATOM 6405 C CA . LYS B 1 397 ? 25.922 -41.5 -32.656 1 95.5 397 LYS B CA 1
ATOM 6406 C C . LYS B 1 397 ? 25.25 -40.125 -32.438 1 95.5 397 LYS B C 1
ATOM 6408 O O . LYS B 1 397 ? 25.094 -39.344 -33.375 1 95.5 397 LYS B O 1
ATOM 6413 N N . VAL B 1 398 ? 24.906 -39.906 -31.172 1 95.56 398 VAL B N 1
ATOM 6414 C CA . VAL B 1 398 ? 24.234 -38.688 -30.797 1 95.56 398 VAL B CA 1
ATOM 6415 C C . VAL B 1 398 ? 25.172 -37.5 -31.031 1 95.56 398 VAL B C 1
ATOM 6417 O O . VAL B 1 398 ? 24.766 -36.438 -31.5 1 95.56 398 VAL B O 1
ATOM 6420 N N . LYS B 1 399 ? 26.406 -37.625 -30.75 1 93.75 399 LYS B N 1
ATOM 6421 C CA . LYS B 1 399 ? 27.406 -36.562 -30.922 1 93.75 399 LYS B CA 1
ATOM 6422 C C . LYS B 1 399 ? 27.609 -36.25 -32.406 1 93.75 399 LYS B C 1
ATOM 6424 O O . LYS B 1 399 ? 27.984 -35.125 -32.719 1 93.75 399 LYS B O 1
ATOM 6429 N N . THR B 1 400 ? 27.312 -37.188 -33.188 1 92.81 400 THR B N 1
ATOM 6430 C CA . THR B 1 400 ? 27.453 -36.969 -34.625 1 92.81 400 THR B CA 1
ATOM 6431 C C . THR B 1 400 ? 26.281 -36.156 -35.188 1 92.81 400 THR B C 1
ATOM 6433 O O . THR B 1 400 ? 26.438 -35.375 -36.094 1 92.81 400 THR B O 1
ATOM 6436 N N . VAL B 1 401 ? 25.141 -36.344 -34.594 1 93.75 401 VAL B N 1
ATOM 6437 C CA . VAL B 1 401 ? 23.906 -35.781 -35.125 1 93.75 401 VAL B CA 1
ATOM 6438 C C . VAL B 1 401 ? 23.625 -34.438 -34.469 1 93.75 401 VAL B C 1
ATOM 6440 O O . VAL B 1 401 ? 23.016 -33.562 -35.094 1 93.75 401 VAL B O 1
ATOM 6443 N N . VAL B 1 402 ? 23.984 -34.344 -33.219 1 93.5 402 VAL B N 1
ATOM 6444 C CA . VAL B 1 402 ? 23.797 -33.094 -32.5 1 93.5 402 VAL B CA 1
ATOM 6445 C C . VAL B 1 402 ? 25.125 -32.375 -32.312 1 93.5 402 VAL B C 1
ATOM 6447 O O . VAL B 1 402 ? 25.875 -32.688 -31.391 1 93.5 402 VAL B O 1
ATOM 6450 N N . LYS B 1 403 ? 25.156 -31.391 -33.156 1 84.69 403 LYS B N 1
ATOM 6451 C CA . LYS B 1 403 ? 26.453 -30.703 -33.188 1 84.69 403 LYS B CA 1
ATOM 6452 C C . LYS B 1 403 ? 26.719 -29.984 -31.875 1 84.69 403 LYS B C 1
ATOM 6454 O O . LYS B 1 403 ? 25.812 -29.422 -31.266 1 84.69 403 LYS B O 1
ATOM 6459 N N . ASP B 1 404 ? 27.938 -30.047 -31.375 1 85.44 404 ASP B N 1
ATOM 6460 C CA . ASP B 1 404 ? 28.484 -29.266 -30.266 1 85.44 404 ASP B CA 1
ATOM 6461 C C . ASP B 1 404 ? 27.906 -29.734 -28.938 1 85.44 404 ASP B C 1
ATOM 6463 O O . ASP B 1 404 ? 27.969 -29 -27.938 1 85.44 404 ASP B O 1
ATOM 6467 N N . ILE B 1 405 ? 27.141 -30.828 -29 1 92.81 405 ILE B N 1
ATOM 6468 C CA . ILE B 1 405 ? 26.656 -31.328 -27.719 1 92.81 405 ILE B CA 1
ATOM 6469 C C . ILE B 1 405 ? 27.844 -31.703 -26.828 1 92.81 405 ILE B C 1
ATOM 6471 O O . ILE B 1 405 ? 28.828 -32.281 -27.312 1 92.81 405 ILE B O 1
ATOM 6475 N N . LYS B 1 406 ? 27.797 -31.172 -25.641 1 91 406 LYS B N 1
ATOM 6476 C CA . LYS B 1 406 ? 28.812 -31.516 -24.656 1 91 406 LYS B CA 1
ATOM 6477 C C . LYS B 1 406 ? 28.234 -32.406 -23.562 1 91 406 LYS B C 1
ATOM 6479 O O . LYS B 1 406 ? 27.109 -32.219 -23.109 1 91 406 LYS B O 1
ATOM 6484 N N . GLY B 1 407 ? 28.891 -33.5 -23.328 1 92.94 407 GLY B N 1
ATOM 6485 C CA . GLY B 1 407 ? 28.391 -34.406 -22.281 1 92.94 407 GLY B CA 1
ATOM 6486 C C . GLY B 1 407 ? 29.359 -35.531 -21.969 1 92.94 407 GLY B C 1
ATOM 6487 O O . GLY B 1 407 ? 30.5 -35.531 -22.438 1 92.94 407 GLY B O 1
ATOM 6488 N N . GLY B 1 408 ? 28.953 -36.344 -20.969 1 93.06 408 GLY B N 1
ATOM 6489 C CA . GLY B 1 408 ? 29.766 -37.438 -20.516 1 93.06 408 GLY B CA 1
ATOM 6490 C C . GLY B 1 408 ? 28.984 -38.469 -19.734 1 93.06 408 GLY B C 1
ATOM 6491 O O . GLY B 1 408 ? 27.766 -38.344 -19.578 1 93.06 408 GLY B O 1
ATOM 6492 N N . GLY B 1 409 ? 29.75 -39.531 -19.375 1 89.19 409 GLY B N 1
ATOM 6493 C CA . GLY B 1 409 ? 29.172 -40.656 -18.656 1 89.19 409 GLY B CA 1
ATOM 6494 C C . GLY B 1 409 ? 29.5 -42 -19.25 1 89.19 409 GLY B C 1
ATOM 6495 O O . GLY B 1 409 ? 29.844 -42.094 -20.422 1 89.19 409 GLY B O 1
ATOM 6496 N N . THR B 1 410 ? 29.609 -43.031 -18.359 1 82.88 410 THR B N 1
ATOM 6497 C CA . THR B 1 410 ? 29.859 -44.438 -18.75 1 82.88 410 THR B CA 1
ATOM 6498 C C . THR B 1 410 ? 29.094 -45.375 -17.844 1 82.88 410 THR B C 1
ATOM 6500 O O . THR B 1 410 ? 28.469 -44.969 -16.859 1 82.88 410 THR B O 1
ATOM 6503 N N . GLY B 1 411 ? 29.016 -46.562 -18.25 1 83.12 411 GLY B N 1
ATOM 6504 C CA . GLY B 1 411 ? 28.469 -47.594 -17.359 1 83.12 411 GLY B CA 1
ATOM 6505 C C . GLY B 1 411 ? 26.953 -47.594 -17.328 1 83.12 411 GLY B C 1
ATOM 6506 O O . GLY B 1 411 ? 26.359 -47.75 -16.266 1 83.12 411 GLY B O 1
ATOM 6507 N N . GLY B 1 412 ? 26.344 -47.156 -18.391 1 92.12 412 GLY B N 1
ATOM 6508 C CA . GLY B 1 412 ? 24.906 -47.344 -18.5 1 92.12 412 GLY B CA 1
ATOM 6509 C C . GLY B 1 412 ? 24.141 -46.062 -18.547 1 92.12 412 GLY B C 1
ATOM 6510 O O . GLY B 1 412 ? 22.906 -46.062 -18.688 1 92.12 412 GLY B O 1
ATOM 6511 N N . LYS B 1 413 ? 24.922 -44.969 -18.422 1 96.38 413 LYS B N 1
ATOM 6512 C CA . LYS B 1 413 ? 24.266 -43.656 -18.5 1 96.38 413 LYS B CA 1
ATOM 6513 C C . LYS B 1 413 ? 25.188 -42.625 -19.094 1 96.38 413 LYS B C 1
ATOM 6515 O O . LYS B 1 413 ? 26.344 -42.531 -18.719 1 96.38 413 LYS B O 1
ATOM 6520 N N . TRP B 1 414 ? 24.703 -41.875 -20.031 1 97.12 414 TRP B N 1
ATOM 6521 C CA . TRP B 1 414 ? 25.375 -40.75 -20.641 1 97.12 414 TRP B CA 1
ATOM 6522 C C . TRP B 1 414 ? 24.484 -39.5 -20.625 1 97.12 414 TRP B C 1
ATOM 6524 O O . TRP B 1 414 ? 23.281 -39.594 -20.828 1 97.12 414 TRP B O 1
ATOM 6534 N N . GLN B 1 415 ? 25.109 -38.344 -20.312 1 97.19 415 GLN B N 1
ATOM 6535 C CA . GLN B 1 415 ? 24.312 -37.125 -20.266 1 97.19 415 GLN B CA 1
ATOM 6536 C C . GLN B 1 415 ? 25.031 -35.969 -20.953 1 97.19 415 GLN B C 1
ATOM 6538 O O . GLN B 1 415 ? 26.25 -35.844 -20.828 1 97.19 415 GLN B O 1
ATOM 6543 N N . GLY B 1 416 ? 24.203 -35.281 -21.75 1 95.81 416 GLY B N 1
ATOM 6544 C CA . GLY B 1 416 ? 24.719 -34.094 -22.438 1 95.81 416 GLY B CA 1
ATOM 6545 C C . GLY B 1 416 ? 23.75 -32.938 -22.453 1 95.81 416 GLY B C 1
ATOM 6546 O O . GLY B 1 416 ? 22.609 -33.094 -21.984 1 95.81 416 GLY B O 1
ATOM 6547 N N . LYS B 1 417 ? 24.297 -31.734 -22.828 1 95 417 LYS B N 1
ATOM 6548 C CA . LYS B 1 417 ? 23.484 -30.516 -22.891 1 95 417 LYS B CA 1
ATOM 6549 C C . LYS B 1 417 ? 23.625 -29.844 -24.25 1 95 417 LYS B C 1
ATOM 6551 O O . LYS B 1 417 ? 24.734 -29.766 -24.797 1 95 417 LYS B O 1
ATOM 6556 N N . VAL B 1 418 ? 22.422 -29.562 -24.766 1 94.5 418 VAL B N 1
ATOM 6557 C CA . VAL B 1 418 ? 22.375 -28.844 -26.031 1 94.5 418 VAL B CA 1
ATOM 6558 C C . VAL B 1 418 ? 22.047 -27.359 -25.781 1 94.5 418 VAL B C 1
ATOM 6560 O O . VAL B 1 418 ? 21.141 -27.047 -25.016 1 94.5 418 VAL B O 1
ATOM 6563 N N . ARG B 1 419 ? 22.812 -26.5 -26.422 1 91.88 419 ARG B N 1
ATOM 6564 C CA . ARG B 1 419 ? 22.609 -25.062 -26.234 1 91.88 419 ARG B CA 1
ATOM 6565 C C . ARG B 1 419 ? 21.344 -24.594 -26.953 1 91.88 419 ARG B C 1
ATOM 6567 O O . ARG B 1 419 ? 20.562 -23.797 -26.406 1 91.88 419 ARG B O 1
ATOM 6574 N N . GLU B 1 420 ? 21.219 -25 -28.156 1 93.62 420 GLU B N 1
ATOM 6575 C CA . GLU B 1 420 ? 20.047 -24.625 -28.953 1 93.62 420 GLU B CA 1
ATOM 6576 C C . GLU B 1 420 ? 19.688 -25.734 -29.938 1 93.62 420 GLU B C 1
ATOM 6578 O O . GLU B 1 420 ? 20.484 -26.109 -30.781 1 93.62 420 GLU B O 1
ATOM 6583 N N . TRP B 1 421 ? 18.328 -26.172 -29.766 1 93.62 421 TRP B N 1
ATOM 6584 C CA . TRP B 1 421 ? 17.844 -27.219 -30.672 1 93.62 421 TRP B CA 1
ATOM 6585 C C . TRP B 1 421 ? 17.453 -26.625 -32.031 1 93.62 421 TRP B C 1
ATOM 6587 O O . TRP B 1 421 ? 16.891 -25.531 -32.094 1 93.62 421 TRP B O 1
ATOM 6597 N N . THR B 1 422 ? 17.812 -27.266 -33.031 1 93.31 422 THR B N 1
ATOM 6598 C CA . THR B 1 422 ? 17.141 -27.047 -34.312 1 93.31 422 THR B CA 1
ATOM 6599 C C . THR B 1 422 ? 16.141 -28.156 -34.625 1 93.31 422 THR B C 1
ATOM 6601 O O . THR B 1 422 ? 16.266 -29.266 -34.094 1 93.31 422 THR B O 1
ATOM 6604 N N . ASN B 1 423 ? 15.188 -27.766 -35.438 1 93.69 423 ASN B N 1
ATOM 6605 C CA . ASN B 1 423 ? 14.219 -28.781 -35.844 1 93.69 423 ASN B CA 1
ATOM 6606 C C . ASN B 1 423 ? 14.906 -29.969 -36.5 1 93.69 423 ASN B C 1
ATOM 6608 O O . ASN B 1 423 ? 14.508 -31.125 -36.312 1 93.69 423 ASN B O 1
ATOM 6612 N N . ALA B 1 424 ? 15.914 -29.703 -37.156 1 93.5 424 ALA B N 1
ATOM 6613 C CA . ALA B 1 424 ? 16.656 -30.734 -37.875 1 93.5 424 ALA B CA 1
ATOM 6614 C C . ALA B 1 424 ? 17.375 -31.672 -36.938 1 93.5 424 ALA B C 1
ATOM 6616 O O . ALA B 1 424 ? 17.422 -32.875 -37.156 1 93.5 424 ALA B O 1
ATOM 6617 N N . GLU B 1 425 ? 17.891 -31.125 -35.969 1 93.88 425 GLU B N 1
ATOM 6618 C CA . GLU B 1 425 ? 18.609 -31.922 -34.969 1 93.88 425 GLU B CA 1
ATOM 6619 C C . GLU B 1 425 ? 17.672 -32.844 -34.188 1 93.88 425 GLU B C 1
ATOM 6621 O O . GLU B 1 425 ? 18 -34 -33.938 1 93.88 425 GLU B O 1
ATOM 6626 N N . LEU B 1 426 ? 16.547 -32.25 -33.844 1 94.62 426 LEU B N 1
ATOM 6627 C CA . LEU B 1 426 ? 15.57 -33.031 -33.125 1 94.62 426 LEU B CA 1
ATOM 6628 C C . LEU B 1 426 ? 15.055 -34.219 -33.969 1 94.62 426 LEU B C 1
ATOM 6630 O O . LEU B 1 426 ? 14.891 -35.312 -33.469 1 94.62 426 LEU B O 1
ATOM 6634 N N . LEU B 1 427 ? 14.836 -34 -35.219 1 94.75 427 LEU B N 1
ATOM 6635 C CA . LEU B 1 427 ? 14.383 -35.062 -36.125 1 94.75 427 LEU B CA 1
ATOM 6636 C C . LEU B 1 427 ? 15.477 -36.094 -36.344 1 94.75 427 LEU B C 1
ATOM 6638 O O . LEU B 1 427 ? 15.203 -37.281 -36.344 1 94.75 427 LEU B O 1
ATOM 6642 N N . ALA B 1 428 ? 16.672 -35.625 -36.5 1 95.12 428 ALA B N 1
ATOM 6643 C CA . ALA B 1 428 ? 17.812 -36.531 -36.719 1 95.12 428 ALA B CA 1
ATOM 6644 C C . ALA B 1 428 ? 18.047 -37.406 -35.5 1 95.12 428 ALA B C 1
ATOM 6646 O O . ALA B 1 428 ? 18.391 -38.594 -35.656 1 95.12 428 ALA B O 1
ATOM 6647 N N . LEU B 1 429 ? 17.922 -36.844 -34.375 1 96.06 429 LEU B N 1
ATOM 6648 C CA . LEU B 1 429 ? 18.078 -37.594 -33.156 1 96.06 429 LEU B CA 1
ATOM 6649 C C . LEU B 1 429 ? 17.047 -38.688 -33.031 1 96.06 429 LEU B C 1
ATOM 6651 O O . LEU B 1 429 ? 17.375 -39.844 -32.688 1 96.06 429 LEU B O 1
ATOM 6655 N N . LYS B 1 430 ? 15.859 -38.312 -33.312 1 96.25 430 LYS B N 1
ATOM 6656 C CA . LYS B 1 430 ? 14.781 -39.312 -33.281 1 96.25 430 LYS B CA 1
ATOM 6657 C C . LYS B 1 430 ? 15.07 -40.438 -34.25 1 96.25 430 LYS B C 1
ATOM 6659 O O . LYS B 1 430 ? 14.898 -41.625 -33.906 1 96.25 430 LYS B O 1
ATOM 6664 N N . GLU B 1 431 ? 15.562 -40.156 -35.406 1 95.5 431 GLU B N 1
ATOM 6665 C CA . GLU B 1 431 ? 15.852 -41.156 -36.438 1 95.5 431 GLU B CA 1
ATOM 6666 C C . GLU B 1 431 ? 17 -42.062 -36.031 1 95.5 431 GLU B C 1
ATOM 6668 O O . GLU B 1 431 ? 16.953 -43.281 -36.219 1 95.5 431 GLU B O 1
ATOM 6673 N N . VAL B 1 432 ? 17.953 -41.469 -35.469 1 95.19 432 VAL B N 1
ATOM 6674 C CA . VAL B 1 432 ? 19.141 -42.219 -35.062 1 95.19 432 VAL B CA 1
ATOM 6675 C C . VAL B 1 432 ? 18.766 -43.219 -33.969 1 95.19 432 VAL B C 1
ATOM 6677 O O . VAL B 1 432 ? 19.281 -44.344 -33.938 1 95.19 432 VAL B O 1
ATOM 6680 N N . VAL B 1 433 ? 17.891 -42.844 -33.094 1 96.38 433 VAL B N 1
ATOM 6681 C CA . VAL B 1 433 ? 17.531 -43.688 -31.953 1 96.38 433 VAL B CA 1
ATOM 6682 C C . VAL B 1 433 ? 16.609 -44.812 -32.438 1 96.38 433 VAL B C 1
ATOM 6684 O O . VAL B 1 433 ? 16.812 -45.969 -32.062 1 96.38 433 VAL B O 1
ATOM 6687 N N . GLU B 1 434 ? 15.641 -44.469 -33.281 1 92.31 434 GLU B N 1
ATOM 6688 C CA . GLU B 1 434 ? 14.594 -45.406 -33.625 1 92.31 434 GLU B CA 1
ATOM 6689 C C . GLU B 1 434 ? 15.055 -46.344 -34.75 1 92.31 434 GLU B C 1
ATOM 6691 O O . GLU B 1 434 ? 14.508 -47.438 -34.906 1 92.31 434 GLU B O 1
ATOM 6696 N N . CYS B 1 435 ? 16.047 -46 -35.531 1 86.94 435 CYS B N 1
ATOM 6697 C CA . CYS B 1 435 ? 16.453 -46.781 -36.688 1 86.94 435 CYS B CA 1
ATOM 6698 C C . CYS B 1 435 ? 17.734 -47.562 -36.406 1 86.94 435 CYS B C 1
ATOM 6700 O O . CYS B 1 435 ? 18.234 -48.312 -37.25 1 86.94 435 CYS B O 1
ATOM 6702 N N . THR B 1 436 ? 18.266 -47.531 -35.312 1 81.38 436 THR B N 1
ATOM 6703 C CA . THR B 1 436 ? 19.469 -48.281 -35 1 81.38 436 THR B CA 1
ATOM 6704 C C . THR B 1 436 ? 19.234 -49.219 -33.812 1 81.38 436 THR B C 1
ATOM 6706 O O . THR B 1 436 ? 18.406 -48.938 -32.938 1 81.38 436 THR B O 1
#

Sequence (872 aa):
MAQDKDENNGRVVGDLTCQSDSYKKSLETEVVSCEKAPKQAHKSKKKHEGHSHHHDEWLIECADSVLFPEGGGQPSDHGTLTPLSGSDQTPIRIKNVQRQGLRCVIYSPHPLSPGDKVRQEVDWKRRWDHMQQHTGQHLLSAVMMKRHDLKTLGWGMGTDGNMNYVDLPRKPTEEEMEDIQSGCSEFIRDNLPIKVEAPEDAKHDKLPGDYDKSDGVVRVIHIGDLDTNTCCGTHLSQTSHISLIILGSTQSVHGKNCRLSFITGDRAIALANSSVSAISSIAKLMSSSNVPDEVVTRTAALSDTVTDLKRSERKLLLEVAKFESEQAIRIIVQNRMNAYIHRYDGNTDFINKIVGETKEVLEGTGFVVVIALGEPKGGGPVVIVGDAVAVDAMAKKVKTVVKDIKGGGTGGKWQGKVREWTNAELLALKEVVECTMAQDKDENNGRVVGDLTCQSDSYKKSLETEVVSCEKAPKQAHKSKKKHEGHSHHHDEWLIECADSVLFPEGGGQPSDHGTLTPLSGSDQTPIRIKNVQRQGLRCVIYSPHPLSPGDKVRQEVDWKRRWD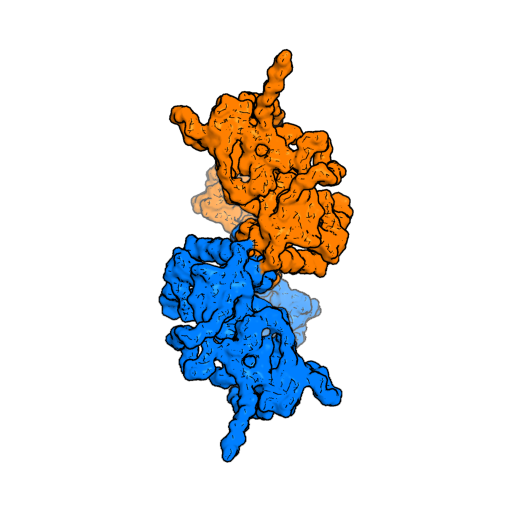HMQQHTGQHLLSAVMMKRHDLKTLGWGMGTDGNMNYVDLPRKPTEEEMEDIQSGCSEFIRDNLPIKVEAPEDAKHDKLPGDYDKSDGVVRVIHIGDLDTNTCCGTHLSQTSHISLIILGSTQSVHGKNCRLSFITGDRAIALANSSVSAISSIAKLMSSSNVPDEVVTRTAALSDTVTDLKRSERKLLLEVAKFESEQAIRIIVQNRMNAYIHRYDGNTDFINKIVGETKEVLEGTGFVVVIALGEPKGGGPVVIVGDAVAVDAMAKKVKTVVKDIKGGGTGGKWQGKVREWTNAELLALKEVVECT

pLDDT: mean 90.3, std 14.75, range [25.73, 98.81]

Foldseek 3Di:
DPPPPPLLAAAWQQPAPCQQPVPDFKDKWFWNDKDWDDDPPPPPPDPPPPPPVPQIKMKIFTNHDNWAQDWPQFHTWWWWKAFPDDDGRDTWTWDHWHHDQGTIITITSDTDDGGTIIMTGTPVVSSLQRQLQNQLVVLLQLLCCVPPVWHFPDWHDDDVLDWIKTKTQADDDPVSVVSSQVSLVVQLVVWFFKDKDFDPPPPPVPDPPSHPPVPDTWMWIDRHPRDIDTISGRHDGISVSQVHKDKDDWDDDPNRMIMIIMHTHPSVVVVVVVVLVVLVVLCVVQVHDSPNVVSVVSVVVVVVVVVVVVVVVLVVLLVVLLVQLVVQLCCCVPVVAEEEAEEADDDPSSVVSSQVSHQVSQEPSLYWYWYWYHDAQAKTKIKIFHYQVSRVVLVVVLCVLQDPWDWDDGDGMIMTMHGGDHPRSVVSSRCSRGVD/DPPPPPLLAAAWQQPAPCQQPVPDFKDKWFWNDKDWDDDPPPPPDDPPPPPPVPQIKMKIFTNHDNWAQDWPQFHTWWWWKAFPDDDDRDTWTWDHWHHDQGTIITITSDTDDGGTIIMTGTPVVSSLQRQLQNQLVVLLQLLCCVPPVWHWPDWHDDDVLDWIKTKTQADDDPVSVVSSQVSLVVQLVVWFFKDKDFDPPPPPVPDPPSHPPVPDTWMWIDRHPRDIDTISGRHDGISVSQVHKDKDDWDDDPNRMIMIIMHTHPSVVVVVVVVLVVLVVLCVVQVHDSPNVVSVVSVVVVVVVVVVVVVVVLVVLLVVLLVQLVVQLCCCVPVVAEEEAEEADDDPSSVVSSQVSHQVSQEPSLYWYWYWYHDAQAKTKIKIFHYQVSRVVLVVVLCVLQDPWDWDDGDGMIMTMHHGDHPRSVVSSVCSRGVD

Organism: NCBI:txid1208366

Nearest PDB structures (foldseek):
  3kew-assembly1_A  TM=8.692E-01  e=7.744E-22  Clostridium perfringens ATCC 13124
  3kew-assembly2_B  TM=8.731E-01  e=2.505E-21  Clostridium perfringens ATCC 13124
  2zze-assembly2_B  TM=8.358E-01  e=1.360E-18  Pyrococcus horikoshii
  3wqy-assembly1_B  TM=5.802E-01  e=6.025E-24  Archaeoglobus fulgidus DSM 4304
  2zzg-assembly1_A  TM=8.267E-01  e=1.960E-17  Pyrococcus horikoshii

Radius of gyration: 40.23 Å; Cα contacts (8 Å, |Δi|>4): 1790; chains: 2; bounding box: 104×107×73 Å

InterPro domains:
  IPR009000 Translation protein, beta-barrel domain superfamily [SSF50447] (18-122)
  IPR012947 Threonyl/alanyl tRNA synthetase, SAD [PF07973] (218-260)
  IPR012947 Threonyl/alanyl tRNA synthetase, SAD [SM00863] (218-261)
  IPR018163 Threonyl/alanyl tRNA synthetase, class II-like, putative editing domain superfamily [SSF55186] (123-265)
  IPR018165 Alanyl-tRNA synthetase, class IIc, core domain [PS50860] (1-274)
  IPR051335 Alanyl-tRNA Editing Enzymes [PTHR43462] (14-264)